Protein 9N85 (pdb70)

Foldseek 3Di:
DPLQVLQVLCPPPDPVSVVVSVVVLVVVCVVDPLVLLLVLLVQLLDLVRDPSSNLSSLVSLLVLQADPDPVVNVVSLVVLVPDDLVSVVSNQVSLVNSQPSDPDQDDSSLSNLLRNCLSCQQVCNCVCPLVVLLCLQPPPPRDPRNNLSSLLSLLSNLLPHDLPRCPVPVVSSLVSLLSQCADPDPDVSSNLSSLVSCQSNVVSCPVQCVDPVSVVSVVVSLLVQCPDPDPSSVLSSLSVLLVCCVVPVVPCPVVLPPGDVVSLLVQCQDPDFSSVLSSLVSLLSVLVVVVVQVVQQVVCVVVPHGGPDHDDCPLLVCLLSLVVSLLVLCLPDDQDDDQPDPTSNNSSLVSLLSSLQRPAPSNCVSLVVQLVPQCPPPDVSSVLSSLSSLQSNLPRHDLVVCQVVCLVCVVSLLVQCPPPGPSSVLSSLQSLLSCLQSPVVRQLDDVCVVSVVVSLLVQCPPPLSSVLSSLSSLLSNLVSFLPDPQQDDDPPFRQATSCLVCLLVVLVSLVVSLPDPPCPVLVNNLSSLLSNLSNLLRGGNPCLVSSLVSLLVVLLCVVVQLVCFQVCQPPGSNPDDDPCDTSVNCSVLSSLLRSCDPNSCVSVVSNLVSLVVVVVVVVDADPSNLSVLVSLVSCQPVVVVNRLPVPPRCLVVLVVQCVRPVDDVSNLSSLVSLLSNCVRHVPSCVVCVVVVLVVVVVVVVPVVVPQRNPLSNLLSLLSNLLADDDVVPCVVLLVVLVCCQVPVQQPDVDDDPRVVSVLSSVLSSLSSVLSNCNNQCVVPHRVHPCPVLCPSPLVVVLVRPCSCVVPVDQPEFSLQVSLLSVLQSNLSRDQPNVVSVVGDPCVVVSLVSNCPPPCDRRVPSVVNSVVSVVVSVVVD/DDDDDDVDDDDDDDDPVLPQWDWPDKAWKWKWWWPVPVPDIDIGGQATGIWTFIAGNPVGWTWIWGAHPPPRQTRWIDTAELVWAWDDDDPDLFKTWTWDQFTCSVPGGHTITMMMGHDDNVVSVVVNVVSVVSSVVNVVVVVD/DVLAEAEEEEDFAAPQQPVQLVVCQQPRDGDPDRDFDAAWDWDKHWFAKPVGIYIYTYTYAGRDPVRRVPPLPRLARHAEYEYTAEQQDCVRVVCSVVVVVSNCVHDPDHAYEYEYEPPVVPVGNRDPVNPCPCVVVVHHYYYAYSVVRRCSCVVVVVNVCPPVPDVDMDTDDDDDDDDDDDDDDVVVVVVVVVVVVVVVVDDDDDDDPD

InterPro domains:
  IPR000225 Armadillo [SM00185] (397-437)
  IPR000225 Armadillo [SM00185] (440-479)
  IPR000225 Armadillo [SM00185] (594-637)
  IPR001494 Importin-beta, N-terminal domain [PF03810] (21-101)
  IPR001494 Importin-beta, N-terminal domain [PS50166] (21-101)
  IPR001494 Importin-beta, N-terminal domain [SM00913] (21-101)
  IPR011989 Armadillo-like helical [G3DSA:1.25.10.10] (1-876)
  IPR016024 Armadillo-type fold [SSF48371] (1-871)
  IPR021133 HEAT, type 2 [PS50077] (409-446)
  IPR040122 Importin beta family [PTHR10527] (7-831)
  IPR058584 Importin subunit beta-1/Transportin-1-like, TPR repeats [PF25574] (451-851)

Sequence (1230 aa):
MELITILEKTVSPDRLELEAAQKFLERAAVENLPTFLVELSRVLANPGNSQVARVAAGLQIKNSLTSKDPDIKAQYQQRWLAIDANARREVKNYVLHTLGTETYRPSSASQCVAGIACAEIPVNQWPELIPQLVANVTNPNSTEHMKESTLEAIGYICQDIDPEQLQDK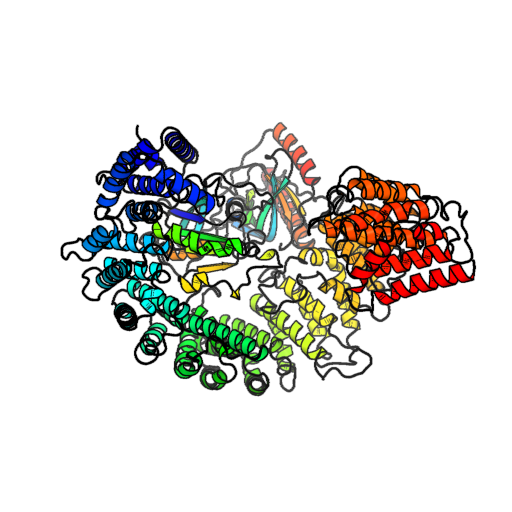SNEILTAIIQGMRKEEPSNNVKLAATNALLNSLEFTKANFDKESERHFIMQVVCEATQCPDTRVRVAALQNLVKIMSLYYQYMETYMGPALFAITIEAMKSDIDEVALQGIEFWSNVCDEEMDLAIEASEAAEQGRPPEHTSKFYAKGALQYLVPILTQTLTKQDENDDDDDWNPCKAAGVCLMLLATCCEDDIVPHVLPFIKEHIKNPDWRYRDAAVMAFGCILEGPEPSQLKPLVIQAMPTLIELMKDPSVVVRDTAAWTVGRICELLPEAAINDVYLAPLLQCLIEGLSAEPRVASNVCWAFSSLAEAAYEAADVADDQEEPATYCLSSSFELIVQKLLETTDRPDGHQNNLRSSAYESLMEIVKNSAKDCYPAVQKTTLVIMERLQQVLQMESHIQSTSDRIQFNDLQSLLCATLQNVLRKVQHQDALQISDVVMASLLRMFQSTAGSGGVQEDALMAVSTLVEVLGGEFLKYMEAFKPFLGIGLKNYAEYQVCLAAVGLVGDLCRALQSNIIPFCDEVMQLLLENLGNENVHRSVKPQILSVFGDIALAIGGEFKKYLEVVLNTLQQASQAQVDKSDYDMVDYLNELRESCLEAYTGIVQGLKGDQENVHPDVMLVQPRVEFILSFIDHIAGDEDHTDGVVACAAGLIGDLCTAFGKDVLKLVEARPMIHELLTEGRRSKTNKAKTLARWATKELRKLKNQAHFQAVVPAPDEQEIATLEEDEEELFCNRAKLFRFASENDLPEWKERGTGDVKLLKHKEKGAIRLLMRRDKTLKICANHYITPMMELKPNAGSDRAWVWNTHADFADECPKPELLAIRFLNAENAQKFKTKFEECRKEIEEREKKEPQVQFKLVLVGDGGTGKTTFVKRHLTGEFEKKYVATLGVEVHPLVFHTNRGPIKFNVWDTAGQEKFGGLRDGYYIQAQCAIIMFDVTSRVTYKNVPNWHRDLVRVCENIPIVLCGNKVDIKDRKVKAKSIVFHRKKNLQYYDISAKSNYNFEKPFLWLARKLIGDPNLEFVAMPALAPPEVVMDPALAAQYEHDLEVAQTTALPEEDAA

Structure (mmCIF, N/CA/C/O backbone):
data_9N85
#
_entry.id   9N85
#
_cell.length_a   1.00
_cell.length_b   1.00
_cell.length_c   1.00
_cell.angle_alpha   90.00
_cell.angle_beta   90.00
_cell.angle_gamma   90.00
#
_symmetry.space_group_name_H-M   'P 1'
#
loop_
_entity.id
_entity.type
_entity.pdbx_description
1 polymer 'Importin subunit beta-1'
2 polymer 'Ran-specific GTPase-activating protein'
3 polymer 'GTP-binding nuclear protein Ran'
4 non-polymer "GUANOSINE-5'-TRIPHOSPHATE"
5 non-polymer 'MAGNESIUM ION'
#
loop_
_atom_site.group_PDB
_atom_site.id
_atom_site.type_symbol
_atom_site.label_atom_id
_atom_site.label_alt_id
_atom_site.label_comp_id
_atom_site.label_asym_id
_atom_site.label_entity_id
_atom_site.label_seq_id
_atom_site.pdbx_PDB_ins_code
_atom_site.Cartn_x
_atom_site.Cartn_y
_atom_site.Cartn_z
_atom_site.occupancy
_atom_site.B_iso_or_equiv
_atom_site.auth_seq_id
_atom_site.auth_comp_id
_atom_site.auth_asym_id
_atom_site.auth_atom_id
_atom_site.pdbx_PDB_model_num
ATOM 1 N N . MET A 1 1 ? 154.604 187.714 121.104 1.00 140.17 1 MET A N 1
ATOM 2 C CA . MET A 1 1 ? 153.865 186.570 121.625 1.00 140.67 1 MET A CA 1
ATOM 3 C C . MET A 1 1 ? 154.636 185.870 122.741 1.00 136.86 1 MET A C 1
ATOM 4 O O . MET A 1 1 ? 154.142 185.745 123.862 1.00 130.98 1 MET A O 1
ATOM 9 N N . GLU A 1 2 ? 155.853 185.429 122.422 1.00 135.62 2 GLU A N 1
ATOM 10 C CA . GLU A 1 2 ? 156.696 184.688 123.357 1.00 132.55 2 GLU A CA 1
ATOM 11 C C . GLU A 1 2 ? 155.968 183.465 123.905 1.00 125.21 2 GLU A C 1
ATOM 12 O O . GLU A 1 2 ? 156.022 183.162 125.098 1.00 121.96 2 GLU A O 1
ATOM 18 N N . LEU A 1 3 ? 155.267 182.760 123.018 1.00 120.22 3 LEU A N 1
ATOM 19 C CA . LEU A 1 3 ? 154.669 181.486 123.391 1.00 111.20 3 LEU A CA 1
ATOM 20 C C . LEU A 1 3 ? 155.735 180.451 123.715 1.00 109.29 3 LEU A C 1
ATOM 21 O O . LEU A 1 3 ? 155.493 179.540 124.515 1.00 110.15 3 LEU A O 1
ATOM 26 N N . ILE A 1 4 ? 156.921 180.585 123.120 1.00 111.54 4 ILE A N 1
ATOM 27 C CA . ILE A 1 4 ? 158.000 179.633 123.368 1.00 111.63 4 ILE A CA 1
ATOM 28 C C . ILE A 1 4 ? 158.451 179.693 124.821 1.00 114.41 4 ILE A C 1
ATOM 29 O O . ILE A 1 4 ? 158.656 178.657 125.463 1.00 114.62 4 ILE A O 1
ATOM 34 N N . THR A 1 5 ? 158.620 180.901 125.362 1.00 113.24 5 THR A N 1
ATOM 35 C CA . THR A 1 5 ? 159.047 181.028 126.752 1.00 109.70 5 THR A CA 1
ATOM 36 C C . THR A 1 5 ? 157.995 180.477 127.706 1.00 108.73 5 THR A C 1
ATOM 37 O O . THR A 1 5 ? 158.327 179.795 128.685 1.00 107.90 5 THR A O 1
ATOM 41 N N . ILE A 1 6 ? 156.720 180.753 127.432 1.00 107.96 6 ILE A N 1
ATOM 42 C CA . ILE A 1 6 ? 155.647 180.219 128.264 1.00 106.47 6 ILE A CA 1
ATOM 43 C C . ILE A 1 6 ? 155.658 178.698 128.233 1.00 107.70 6 ILE A C 1
ATOM 44 O O . ILE A 1 6 ? 155.478 178.041 129.264 1.00 109.04 6 ILE A O 1
ATOM 49 N N . LEU A 1 7 ? 155.859 178.112 127.052 1.00 105.07 7 LEU A N 1
ATOM 50 C CA . LEU A 1 7 ? 155.925 176.658 126.963 1.00 97.56 7 LEU A CA 1
ATOM 51 C C . LEU A 1 7 ? 157.126 176.110 127.723 1.00 102.28 7 LEU A C 1
ATOM 52 O O . LEU A 1 7 ? 157.022 175.086 128.406 1.00 105.00 7 LEU A O 1
ATOM 57 N N . GLU A 1 8 ? 158.274 176.780 127.622 1.00 102.56 8 GLU A N 1
ATOM 58 C CA . GLU A 1 8 ? 159.474 176.314 128.305 1.00 104.53 8 GLU A CA 1
ATOM 59 C C . GLU A 1 8 ? 159.434 176.540 129.808 1.00 107.98 8 GLU A C 1
ATOM 60 O O . GLU A 1 8 ? 160.287 175.998 130.517 1.00 106.51 8 GLU A O 1
ATOM 66 N N . LYS A 1 9 ? 158.491 177.329 130.313 1.00 108.12 9 LYS A N 1
ATOM 67 C CA . LYS A 1 9 ? 158.333 177.477 131.754 1.00 102.47 9 LYS A CA 1
ATOM 68 C C . LYS A 1 9 ? 157.426 176.421 132.368 1.00 100.55 9 LYS A C 1
ATOM 69 O O . LYS A 1 9 ? 157.141 176.496 133.564 1.00 105.28 9 LYS A O 1
ATOM 75 N N . THR A 1 10 ? 156.963 175.446 131.591 1.00 100.52 10 THR A N 1
ATOM 76 C CA . THR A 1 10 ? 156.074 174.420 132.117 1.00 97.15 10 THR A CA 1
ATOM 77 C C . THR A 1 10 ? 156.816 173.286 132.810 1.00 94.85 10 THR A C 1
ATOM 78 O O . THR A 1 10 ? 156.168 172.377 133.336 1.00 93.78 10 THR A O 1
ATOM 82 N N . VAL A 1 11 ? 158.147 173.307 132.816 1.00 99.40 11 VAL A N 1
ATOM 83 C CA . VAL A 1 11 ? 158.945 172.322 133.535 1.00 100.74 11 VAL A CA 1
ATOM 84 C C . VAL A 1 11 ? 159.606 172.903 134.768 1.00 100.56 11 VAL A C 1
ATOM 85 O O . VAL A 1 11 ? 160.335 172.183 135.462 1.00 99.17 11 VAL A O 1
ATOM 89 N N . SER A 1 12 ? 159.387 174.176 135.061 1.00 101.62 12 SER A N 1
ATOM 90 C CA . SER A 1 12 ? 160.007 174.790 136.225 1.00 100.39 12 SER A CA 1
ATOM 91 C C . SER A 1 12 ? 159.360 174.262 137.499 1.00 100.47 12 SER A C 1
ATOM 92 O O . SER A 1 12 ? 158.131 174.165 137.568 1.00 99.87 12 SER A O 1
ATOM 95 N N . PRO A 1 13 ? 160.144 173.901 138.518 1.00 100.60 13 PRO A N 1
ATOM 96 C CA . PRO A 1 13 ? 159.542 173.423 139.770 1.00 98.59 13 PRO A CA 1
ATOM 97 C C . PRO A 1 13 ? 158.854 174.513 140.572 1.00 103.47 13 PRO A C 1
ATOM 98 O O . PRO A 1 13 ? 158.037 174.191 141.442 1.00 102.04 13 PRO A O 1
ATOM 102 N N . ASP A 1 14 ? 159.158 175.782 140.313 1.00 107.41 14 ASP A N 1
ATOM 103 C CA . ASP A 1 14 ? 158.563 176.877 141.065 1.00 106.51 14 ASP A CA 1
ATOM 104 C C . ASP A 1 14 ? 157.059 176.944 140.825 1.00 112.14 14 ASP A C 1
ATOM 105 O O . ASP A 1 14 ? 156.581 176.725 139.711 1.00 116.57 14 ASP A O 1
ATOM 110 N N . ARG A 1 15 ? 156.311 177.251 141.885 1.00 113.39 15 ARG A N 1
ATOM 111 C CA . ARG A 1 15 ? 154.855 177.275 141.783 1.00 113.44 15 ARG A CA 1
ATOM 112 C C . ARG A 1 15 ? 154.367 178.498 141.017 1.00 113.96 15 ARG A C 1
ATOM 113 O O . ARG A 1 15 ? 153.417 178.408 140.227 1.00 112.95 15 ARG A O 1
ATOM 121 N N . LEU A 1 16 ? 155.001 179.650 141.243 1.00 116.20 16 LEU A N 1
ATOM 122 C CA . LEU A 1 16 ? 154.550 180.882 140.607 1.00 115.40 16 LEU A CA 1
ATOM 123 C C . LEU A 1 16 ? 154.671 180.802 139.093 1.00 112.85 16 LEU A C 1
ATOM 124 O O . LEU A 1 16 ? 153.758 181.213 138.369 1.00 114.33 16 LEU A O 1
ATOM 129 N N . GLU A 1 17 ? 155.792 180.278 138.595 1.00 112.17 17 GLU A N 1
ATOM 130 C CA . GLU A 1 17 ? 155.978 180.177 137.152 1.00 110.17 17 GLU A CA 1
ATOM 131 C C . GLU A 1 17 ? 154.981 179.212 136.530 1.00 109.21 17 GLU A C 1
ATOM 132 O O . GLU A 1 17 ? 154.441 179.482 135.451 1.00 112.59 17 GLU A O 1
ATOM 138 N N . LEU A 1 18 ? 154.721 178.084 137.191 1.00 105.99 18 LEU A N 1
ATOM 139 C CA . LEU A 1 18 ? 153.736 177.144 136.672 1.00 104.61 18 LEU A CA 1
ATOM 140 C C . LEU A 1 18 ? 152.355 177.778 136.601 1.00 111.32 18 LEU A C 1
ATOM 141 O O . LEU A 1 18 ? 151.646 177.629 135.597 1.00 112.36 18 LEU A O 1
ATOM 146 N N . GLU A 1 19 ? 151.955 178.493 137.655 1.00 112.44 19 GLU A N 1
ATOM 147 C CA . GLU A 1 19 ? 150.646 179.136 137.642 1.00 109.94 19 GLU A CA 1
ATOM 148 C C . GLU A 1 19 ? 150.568 180.215 136.570 1.00 110.08 19 GLU A C 1
ATOM 149 O O . GLU A 1 19 ? 149.548 180.345 135.884 1.00 113.30 19 GLU A O 1
ATOM 155 N N . ALA A 1 20 ? 151.637 180.997 136.408 1.00 107.82 20 ALA A N 1
ATOM 156 C CA . ALA A 1 20 ? 151.648 182.034 135.383 1.00 107.61 20 ALA A CA 1
ATOM 157 C C . ALA A 1 20 ? 151.504 181.432 133.993 1.00 110.28 20 ALA A C 1
ATOM 158 O O . ALA A 1 20 ? 150.710 181.912 133.174 1.00 111.01 20 ALA A O 1
ATOM 160 N N . ALA A 1 21 ? 152.265 180.372 133.711 1.00 109.00 21 ALA A N 1
ATOM 161 C CA . ALA A 1 21 ? 152.187 179.734 132.402 1.00 104.04 21 ALA A CA 1
ATOM 162 C C . ALA A 1 21 ? 150.808 179.141 132.158 1.00 105.31 21 ALA A C 1
ATOM 163 O O . ALA A 1 21 ? 150.249 179.283 131.064 1.00 109.82 21 ALA A O 1
ATOM 165 N N . GLN A 1 22 ? 150.238 178.477 133.165 1.00 103.79 22 GLN A N 1
ATOM 166 C CA . GLN A 1 22 ? 148.912 177.898 132.993 1.00 107.62 22 GLN A CA 1
ATOM 167 C C . GLN A 1 22 ? 147.867 178.974 132.727 1.00 110.18 22 GLN A C 1
ATOM 168 O O . GLN A 1 22 ? 147.003 178.811 131.857 1.00 111.11 22 GLN A O 1
ATOM 174 N N . LYS A 1 23 ? 147.932 180.085 133.465 1.00 110.58 23 LYS A N 1
ATOM 175 C CA . LYS A 1 23 ? 146.970 181.162 133.258 1.00 111.53 23 LYS A CA 1
ATOM 176 C C . LYS A 1 23 ? 147.117 181.772 131.872 1.00 112.93 23 LYS A C 1
ATOM 177 O O . LYS A 1 23 ? 146.117 182.039 131.195 1.00 115.25 23 LYS A O 1
ATOM 183 N N . PHE A 1 24 ? 148.357 181.991 131.428 1.00 111.63 24 PHE A N 1
ATOM 184 C CA . PHE A 1 24 ? 148.580 182.540 130.095 1.00 110.28 24 PHE A CA 1
ATOM 185 C C . PHE A 1 24 ? 148.004 181.624 129.025 1.00 109.71 24 PHE A C 1
ATOM 186 O O . PHE A 1 24 ? 147.329 182.081 128.096 1.00 111.21 24 PHE A O 1
ATOM 194 N N . LEU A 1 25 ? 148.271 180.322 129.137 1.00 107.74 25 LEU A N 1
ATOM 195 C CA . LEU A 1 25 ? 147.802 179.393 128.117 1.00 102.55 25 LEU A CA 1
ATOM 196 C C . LEU A 1 25 ? 146.283 179.296 128.107 1.00 106.41 25 LEU A C 1
ATOM 197 O O . LEU A 1 25 ? 145.669 179.258 127.035 1.00 111.23 25 LEU A O 1
ATOM 202 N N . GLU A 1 26 ? 145.651 179.266 129.284 1.00 109.93 26 GLU A N 1
ATOM 203 C CA . GLU A 1 26 ? 144.192 179.214 129.317 1.00 111.80 26 GLU A CA 1
ATOM 204 C C . GLU A 1 26 ? 143.575 180.484 128.741 1.00 112.71 26 GLU A C 1
ATOM 205 O O . GLU A 1 26 ? 142.585 180.419 128.003 1.00 114.30 26 GLU A O 1
ATOM 211 N N . ARG A 1 27 ? 144.147 181.647 129.060 1.00 113.76 27 ARG A N 1
ATOM 212 C CA . ARG A 1 27 ? 143.640 182.893 128.499 1.00 114.61 27 ARG A CA 1
ATOM 213 C C . ARG A 1 27 ? 143.772 182.907 126.982 1.00 115.46 27 ARG A C 1
ATOM 214 O O . ARG A 1 27 ? 142.834 183.292 126.273 1.00 116.41 27 ARG A O 1
ATOM 222 N N . ALA A 1 28 ? 144.928 182.482 126.465 1.00 114.33 28 ALA A N 1
ATOM 223 C CA . ALA A 1 28 ? 145.124 182.455 125.020 1.00 113.12 28 ALA A CA 1
ATOM 224 C C . ALA A 1 28 ? 144.157 181.490 124.349 1.00 110.54 28 ALA A C 1
ATOM 225 O O . ALA A 1 28 ? 143.642 181.774 123.263 1.00 109.01 28 ALA A O 1
ATOM 227 N N . ALA A 1 29 ? 143.901 180.342 124.976 1.00 110.20 29 ALA A N 1
ATOM 228 C CA . ALA A 1 29 ? 142.943 179.399 124.411 1.00 107.56 29 ALA A CA 1
ATOM 229 C C . ALA A 1 29 ? 141.536 179.978 124.396 1.00 113.30 29 ALA A C 1
ATOM 230 O O . ALA A 1 29 ? 140.776 179.749 123.450 1.00 114.31 29 ALA A O 1
ATOM 232 N N . VAL A 1 30 ? 141.161 180.713 125.445 1.00 116.74 30 VAL A N 1
ATOM 233 C CA . VAL A 1 30 ? 139.810 181.265 125.509 1.00 115.85 30 VAL A CA 1
ATOM 234 C C . VAL A 1 30 ? 139.629 182.384 124.490 1.00 115.42 30 VAL A C 1
ATOM 235 O O . VAL A 1 30 ? 138.575 182.494 123.855 1.00 115.32 30 VAL A O 1
ATOM 239 N N . GLU A 1 31 ? 140.649 183.228 124.314 1.00 118.55 31 GLU A N 1
ATOM 240 C CA . GLU A 1 31 ? 140.494 184.407 123.463 1.00 120.21 31 GLU A CA 1
ATOM 241 C C . GLU A 1 31 ? 140.168 184.025 122.024 1.00 120.19 31 GLU A C 1
ATOM 242 O O . GLU A 1 31 ? 139.185 184.508 121.451 1.00 120.58 31 GLU A O 1
ATOM 248 N N . ASN A 1 32 ? 140.980 183.154 121.420 1.00 119.72 32 ASN A N 1
ATOM 249 C CA . ASN A 1 32 ? 140.778 182.781 120.019 1.00 115.48 32 ASN A CA 1
ATOM 250 C C . ASN A 1 32 ? 141.412 181.407 119.807 1.00 112.20 32 ASN A C 1
ATOM 251 O O . ASN A 1 32 ? 142.635 181.304 119.682 1.00 115.58 32 ASN A O 1
ATOM 256 N N . LEU A 1 33 ? 140.577 180.371 119.768 1.00 106.09 33 LEU A N 1
ATOM 257 C CA . LEU A 1 33 ? 141.092 179.008 119.644 1.00 104.47 33 LEU A CA 1
ATOM 258 C C . LEU A 1 33 ? 141.820 178.752 118.328 1.00 103.27 33 LEU A C 1
ATOM 259 O O . LEU A 1 33 ? 142.919 178.171 118.366 1.00 102.48 33 LEU A O 1
ATOM 264 N N . PRO A 1 34 ? 141.288 179.120 117.153 1.00 103.72 34 PRO A N 1
ATOM 265 C CA . PRO A 1 34 ? 141.990 178.761 115.906 1.00 105.57 34 PRO A CA 1
ATOM 266 C C . PRO A 1 34 ? 143.395 179.325 115.794 1.00 105.60 34 PRO A C 1
ATOM 267 O O . PRO A 1 34 ? 144.321 178.600 115.406 1.00 105.66 34 PRO A O 1
ATOM 271 N N . THR A 1 35 ? 143.586 180.604 116.113 1.00 106.38 35 THR A N 1
ATOM 272 C CA . THR A 1 35 ? 144.921 181.182 116.022 1.00 108.27 35 THR A CA 1
ATOM 273 C C . THR A 1 35 ? 145.866 180.525 117.015 1.00 107.28 35 THR A C 1
ATOM 274 O O . THR A 1 35 ? 147.045 180.308 116.715 1.00 107.06 35 THR A O 1
ATOM 278 N N . PHE A 1 36 ? 145.361 180.194 118.204 1.00 105.43 36 PHE A N 1
ATOM 279 C CA . PHE A 1 36 ? 146.182 179.522 119.203 1.00 104.09 36 PHE A CA 1
ATOM 280 C C . PHE A 1 36 ? 146.642 178.159 118.704 1.00 106.59 36 PHE A C 1
ATOM 281 O O . PHE A 1 36 ? 147.820 177.804 118.828 1.00 108.77 36 PHE A O 1
ATOM 289 N N . LEU A 1 37 ? 145.725 177.384 118.119 1.00 104.13 37 LEU A N 1
ATOM 290 C CA . LEU A 1 37 ? 146.093 176.070 117.602 1.00 99.81 37 LEU A CA 1
ATOM 291 C C . LEU A 1 37 ? 147.085 176.183 116.452 1.00 102.06 37 LEU A C 1
ATOM 292 O O . LEU A 1 37 ? 148.030 175.391 116.360 1.00 101.11 37 LEU A O 1
ATOM 297 N N . VAL A 1 38 ? 146.886 177.156 115.562 1.00 105.07 38 VAL A N 1
ATOM 298 C CA . VAL A 1 38 ? 147.820 177.333 114.453 1.00 102.59 38 VAL A CA 1
ATOM 299 C C . VAL A 1 38 ? 149.204 177.700 114.971 1.00 103.85 38 VAL A C 1
ATOM 300 O O . VAL A 1 38 ? 150.218 177.180 114.493 1.00 104.08 38 VAL A O 1
ATOM 304 N N . GLU A 1 39 ? 149.271 178.598 115.955 1.00 105.50 39 GLU A N 1
ATOM 305 C CA . GLU A 1 39 ? 150.562 178.974 116.523 1.00 105.52 39 GLU A CA 1
ATOM 306 C C . GLU A 1 39 ? 151.239 177.787 117.192 1.00 105.17 39 GLU A C 1
ATOM 307 O O . GLU A 1 39 ? 152.453 177.594 117.053 1.00 108.10 39 GLU A O 1
ATOM 313 N N . LEU A 1 40 ? 150.472 176.980 117.927 1.00 102.05 40 LEU A N 1
ATOM 314 C CA . LEU A 1 40 ? 151.051 175.805 118.568 1.00 99.70 40 LEU A CA 1
ATOM 315 C C . LEU A 1 40 ? 151.592 174.822 117.541 1.00 101.25 40 LEU A C 1
ATOM 316 O O . LEU A 1 40 ? 152.700 174.298 117.698 1.00 102.91 40 LEU A O 1
ATOM 321 N N . SER A 1 41 ? 150.828 174.561 116.478 1.00 100.72 41 SER A N 1
ATOM 322 C CA . SER A 1 41 ? 151.293 173.629 115.457 1.00 100.41 41 SER A CA 1
ATOM 323 C C . SER A 1 41 ? 152.523 174.167 114.742 1.00 100.59 41 SER A C 1
ATOM 324 O O . SER A 1 41 ? 153.418 173.402 114.371 1.00 99.74 41 SER A O 1
ATOM 327 N N . ARG A 1 42 ? 152.585 175.483 114.537 1.00 103.48 42 ARG A N 1
ATOM 328 C CA . ARG A 1 42 ? 153.773 176.079 113.938 1.00 104.16 42 ARG A CA 1
ATOM 329 C C . ARG A 1 42 ? 154.984 175.920 114.847 1.00 102.90 42 ARG A C 1
ATOM 330 O O . ARG A 1 42 ? 156.101 175.690 114.371 1.00 102.50 42 ARG A O 1
ATOM 338 N N . VAL A 1 43 ? 154.786 176.060 116.158 1.00 100.91 43 VAL A N 1
ATOM 339 C CA . VAL A 1 43 ? 155.883 175.860 117.101 1.00 96.81 43 VAL A CA 1
ATOM 340 C C . VAL A 1 43 ? 156.349 174.410 117.083 1.00 98.85 43 VAL A C 1
ATOM 341 O O . VAL A 1 43 ? 157.553 174.131 117.119 1.00 104.59 43 VAL A O 1
ATOM 345 N N . LEU A 1 44 ? 155.406 173.468 117.030 1.00 97.33 44 LEU A N 1
ATOM 346 C CA . LEU A 1 44 ? 155.755 172.050 117.070 1.00 95.95 44 LEU A CA 1
ATOM 347 C C . LEU A 1 44 ? 156.577 171.634 115.857 1.00 98.63 44 LEU A C 1
ATOM 348 O O . LEU A 1 44 ? 157.535 170.864 115.983 1.00 99.24 44 LEU A O 1
ATOM 353 N N . ALA A 1 45 ? 156.224 172.132 114.675 1.00 99.75 45 ALA A N 1
ATOM 354 C CA . ALA A 1 45 ? 156.820 171.649 113.437 1.00 98.21 45 ALA A CA 1
ATOM 355 C C . ALA A 1 45 ? 158.220 172.186 113.177 1.00 100.29 45 ALA A C 1
ATOM 356 O O . ALA A 1 45 ? 158.879 171.708 112.249 1.00 100.12 45 ALA A O 1
ATOM 358 N N . ASN A 1 46 ? 158.693 173.154 113.951 1.00 101.35 46 ASN A N 1
ATOM 359 C CA . ASN A 1 46 ? 159.987 173.766 113.684 1.00 102.47 46 ASN A CA 1
ATOM 360 C C . ASN A 1 46 ? 161.093 172.946 114.331 1.00 103.04 46 ASN A C 1
ATOM 361 O O . ASN A 1 46 ? 161.108 172.812 115.560 1.00 105.55 46 ASN A O 1
ATOM 366 N N . PRO A 1 47 ? 162.028 172.388 113.559 1.00 105.56 47 PRO A N 1
ATOM 367 C CA . PRO A 1 47 ? 163.124 171.619 114.170 1.00 106.94 47 PRO A CA 1
ATOM 368 C C . PRO A 1 47 ? 164.054 172.449 115.034 1.00 108.98 47 PRO A C 1
ATOM 369 O O . PRO A 1 47 ? 164.801 171.876 115.833 1.00 109.31 47 PRO A O 1
ATOM 373 N N . GLY A 1 48 ? 164.049 173.776 114.894 1.00 108.55 48 GLY A N 1
ATOM 374 C CA . GLY A 1 48 ? 164.951 174.602 115.676 1.00 108.37 48 GLY A CA 1
ATOM 375 C C . GLY A 1 48 ? 164.575 174.723 117.137 1.00 111.17 48 GLY A C 1
ATOM 376 O O . GLY A 1 48 ? 165.435 175.048 117.961 1.00 110.78 48 GLY A O 1
ATOM 377 N N . ASN A 1 49 ? 163.315 174.471 117.477 1.00 111.73 49 ASN A N 1
ATOM 378 C CA . ASN A 1 49 ? 162.872 174.574 118.856 1.00 110.04 49 ASN A CA 1
ATOM 379 C C . ASN A 1 49 ? 163.454 173.440 119.696 1.00 112.59 49 ASN A C 1
ATOM 380 O O . ASN A 1 49 ? 163.845 172.388 119.187 1.00 113.15 49 ASN A O 1
ATOM 385 N N . SER A 1 50 ? 163.509 173.670 121.005 1.00 111.60 50 SER A N 1
ATOM 386 C CA . SER A 1 50 ? 163.982 172.651 121.925 1.00 108.44 50 SER A CA 1
ATOM 387 C C . SER A 1 50 ? 162.935 171.551 122.085 1.00 104.45 50 SER A C 1
ATOM 388 O O . SER A 1 50 ? 161.774 171.699 121.703 1.00 105.84 50 SER A O 1
ATOM 391 N N . GLN A 1 51 ? 163.365 170.429 122.663 1.00 99.63 51 GLN A N 1
ATOM 392 C CA . GLN A 1 51 ? 162.451 169.310 122.867 1.00 99.39 51 GLN A CA 1
ATOM 393 C C . GLN A 1 51 ? 161.318 169.685 123.811 1.00 101.15 51 GLN A C 1
ATOM 394 O O . GLN A 1 51 ? 160.166 169.284 123.602 1.00 101.10 51 GLN A O 1
ATOM 400 N N . VAL A 1 52 ? 161.626 170.456 124.855 1.00 97.71 52 VAL A N 1
ATOM 401 C CA . VAL A 1 52 ? 160.616 170.812 125.849 1.00 93.04 52 VAL A CA 1
ATOM 402 C C . VAL A 1 52 ? 159.480 171.588 125.199 1.00 93.42 52 VAL A C 1
ATOM 403 O O . VAL A 1 52 ? 158.299 171.286 125.406 1.00 92.25 52 VAL A O 1
ATOM 407 N N . ALA A 1 53 ? 159.822 172.596 124.395 1.00 94.46 53 ALA A N 1
ATOM 408 C CA . ALA A 1 53 ? 158.800 173.428 123.772 1.00 95.54 53 ALA A CA 1
ATOM 409 C C . ALA A 1 53 ? 157.947 172.627 122.801 1.00 93.06 53 ALA A C 1
ATOM 410 O O . ALA A 1 53 ? 156.720 172.771 122.778 1.00 91.33 53 ALA A O 1
ATOM 412 N N . ARG A 1 54 ? 158.576 171.778 121.989 1.00 97.39 54 ARG A N 1
ATOM 413 C CA . ARG A 1 54 ? 157.824 171.006 121.008 1.00 96.30 54 ARG A CA 1
ATOM 414 C C . ARG A 1 54 ? 156.890 170.011 121.683 1.00 93.79 54 ARG A C 1
ATOM 415 O O . ARG A 1 54 ? 155.729 169.871 121.280 1.00 95.84 54 ARG A O 1
ATOM 423 N N . VAL A 1 55 ? 157.366 169.325 122.724 1.00 90.58 55 VAL A N 1
ATOM 424 C CA . VAL A 1 55 ? 156.502 168.378 123.420 1.00 90.21 55 VAL A CA 1
ATOM 425 C C . VAL A 1 55 ? 155.372 169.108 124.135 1.00 93.94 55 VAL A C 1
ATOM 426 O O . VAL A 1 55 ? 154.228 168.639 124.149 1.00 94.13 55 VAL A O 1
ATOM 430 N N . ALA A 1 56 ? 155.664 170.266 124.735 1.00 91.87 56 ALA A N 1
ATOM 431 C CA . ALA A 1 56 ? 154.621 171.028 125.411 1.00 85.74 56 ALA A CA 1
ATOM 432 C C . ALA A 1 56 ? 153.557 171.500 124.431 1.00 91.75 56 ALA A C 1
ATOM 433 O O . ALA A 1 56 ? 152.358 171.437 124.727 1.00 94.64 56 ALA A O 1
ATOM 435 N N . ALA A 1 57 ? 153.974 171.978 123.257 1.00 91.53 57 ALA A N 1
ATOM 436 C CA . ALA A 1 57 ? 153.013 172.398 122.246 1.00 88.22 57 ALA A CA 1
ATOM 437 C C . ALA A 1 57 ? 152.168 171.227 121.768 1.00 87.36 57 ALA A C 1
ATOM 438 O O . ALA A 1 57 ? 150.946 171.353 121.612 1.00 91.65 57 ALA A O 1
ATOM 440 N N . GLY A 1 58 ? 152.799 170.078 121.526 1.00 86.70 58 GLY A N 1
ATOM 441 C CA . GLY A 1 58 ? 152.039 168.909 121.122 1.00 84.31 58 GLY A CA 1
ATOM 442 C C . GLY A 1 58 ? 151.030 168.488 122.170 1.00 87.45 58 GLY A C 1
ATOM 443 O O . GLY A 1 58 ? 149.905 168.104 121.846 1.00 90.64 58 GLY A O 1
ATOM 444 N N . LEU A 1 59 ? 151.415 168.566 123.444 1.00 90.35 59 LEU A N 1
ATOM 445 C CA . LEU A 1 59 ? 150.499 168.190 124.514 1.00 92.20 59 LEU A CA 1
ATOM 446 C C . LEU A 1 59 ? 149.351 169.183 124.638 1.00 92.16 59 LEU A C 1
ATOM 447 O O . LEU A 1 59 ? 148.214 168.790 124.920 1.00 91.73 59 LEU A O 1
ATOM 452 N N . GLN A 1 60 ? 149.624 170.473 124.425 1.00 92.14 60 GLN A N 1
ATOM 453 C CA . GLN A 1 60 ? 148.550 171.463 124.409 1.00 90.92 60 GLN A CA 1
ATOM 454 C C . GLN A 1 60 ? 147.554 171.170 123.295 1.00 89.60 60 GLN A C 1
ATOM 455 O O . GLN A 1 60 ? 146.334 171.186 123.511 1.00 92.23 60 GLN A O 1
ATOM 461 N N . ILE A 1 61 ? 148.061 170.881 122.095 1.00 90.86 61 ILE A N 1
ATOM 462 C CA . ILE A 1 61 ? 147.174 170.572 120.978 1.00 89.34 61 ILE A CA 1
ATOM 463 C C . ILE A 1 61 ? 146.355 169.326 121.277 1.00 89.40 61 ILE A C 1
ATOM 464 O O . ILE A 1 61 ? 145.148 169.283 121.020 1.00 93.25 61 ILE A O 1
ATOM 469 N N . LYS A 1 62 ? 146.995 168.293 121.826 1.00 88.74 62 LYS A N 1
ATOM 470 C CA . LYS A 1 62 ? 146.279 167.060 122.130 1.00 88.82 62 LYS A CA 1
ATOM 471 C C . LYS A 1 62 ? 145.201 167.287 123.181 1.00 92.34 62 LYS A C 1
ATOM 472 O O . LYS A 1 62 ? 144.090 166.761 123.064 1.00 92.41 62 LYS A O 1
ATOM 478 N N . ASN A 1 63 ? 145.510 168.069 124.218 1.00 93.96 63 ASN A N 1
ATOM 479 C CA . ASN A 1 63 ? 144.543 168.322 125.278 1.00 94.22 63 ASN A CA 1
ATOM 480 C C . ASN A 1 63 ? 143.411 169.230 124.828 1.00 96.72 63 ASN A C 1
ATOM 481 O O . ASN A 1 63 ? 142.341 169.213 125.442 1.00 99.65 63 ASN A O 1
ATOM 486 N N . SER A 1 64 ? 143.616 170.023 123.776 1.00 97.67 64 SER A N 1
ATOM 487 C CA . SER A 1 64 ? 142.507 170.780 123.212 1.00 93.43 64 SER A CA 1
ATOM 488 C C . SER A 1 64 ? 141.511 169.903 122.468 1.00 89.55 64 SER A C 1
ATOM 489 O O . SER A 1 64 ? 140.444 170.395 122.093 1.00 92.43 64 SER A O 1
ATOM 492 N N . LEU A 1 65 ? 141.827 168.628 122.243 1.00 91.56 65 LEU A N 1
ATOM 493 C CA . LEU A 1 65 ? 141.029 167.774 121.378 1.00 91.16 65 LEU A CA 1
ATOM 494 C C . LEU A 1 65 ? 140.489 166.519 122.046 1.00 93.37 65 LEU A C 1
ATOM 495 O O . LEU A 1 65 ? 139.673 165.826 121.432 1.00 93.61 65 LEU A O 1
ATOM 500 N N . THR A 1 66 ? 140.914 166.196 123.263 1.00 95.15 66 THR A N 1
ATOM 501 C CA . THR A 1 66 ? 140.447 164.981 123.911 1.00 99.06 66 THR A CA 1
ATOM 502 C C . THR A 1 66 ? 140.470 165.165 125.420 1.00 101.93 66 THR A C 1
ATOM 503 O O . THR A 1 66 ? 141.167 166.032 125.950 1.00 103.65 66 THR A O 1
ATOM 507 N N . SER A 1 67 ? 139.694 164.330 126.106 1.00 102.61 67 SER A N 1
ATOM 508 C CA . SER A 1 67 ? 139.619 164.370 127.557 1.00 105.71 67 SER A CA 1
ATOM 509 C C . SER A 1 67 ? 139.214 162.998 128.070 1.00 106.80 67 SER A C 1
ATOM 510 O O . SER A 1 67 ? 138.649 162.183 127.338 1.00 105.35 67 SER A O 1
ATOM 513 N N . LYS A 1 68 ? 139.514 162.749 129.346 1.00 107.11 68 LYS A N 1
ATOM 514 C CA . LYS A 1 68 ? 139.130 161.479 129.950 1.00 105.02 68 LYS A CA 1
ATOM 515 C C . LYS A 1 68 ? 137.621 161.370 130.113 1.00 110.32 68 LYS A C 1
ATOM 516 O O . LYS A 1 68 ? 137.073 160.264 130.056 1.00 114.71 68 LYS A O 1
ATOM 522 N N . ASP A 1 69 ? 136.940 162.488 130.318 1.00 111.97 69 ASP A N 1
ATOM 523 C CA . ASP A 1 69 ? 135.487 162.481 130.410 1.00 113.90 69 ASP A CA 1
ATOM 524 C C . ASP A 1 69 ? 134.896 162.310 129.017 1.00 113.75 69 ASP A C 1
ATOM 525 O O . ASP A 1 69 ? 135.210 163.103 128.124 1.00 113.94 69 ASP A O 1
ATOM 530 N N . PRO A 1 70 ? 134.061 161.294 128.781 1.00 115.40 70 PRO A N 1
ATOM 531 C CA . PRO A 1 70 ? 133.495 161.118 127.433 1.00 114.89 70 PRO A CA 1
ATOM 532 C C . PRO A 1 70 ? 132.717 162.320 126.927 1.00 114.21 70 PRO A C 1
ATOM 533 O O . PRO A 1 70 ? 132.833 162.674 125.747 1.00 114.94 70 PRO A O 1
ATOM 537 N N . ASP A 1 71 ? 131.932 162.968 127.791 1.00 113.41 71 ASP A N 1
ATOM 538 C CA . ASP A 1 71 ? 131.128 164.102 127.346 1.00 115.68 71 ASP A CA 1
ATOM 539 C C . ASP A 1 71 ? 132.003 165.289 126.971 1.00 113.43 71 ASP A C 1
ATOM 540 O O . ASP A 1 71 ? 131.754 165.957 125.960 1.00 111.31 71 ASP A O 1
ATOM 545 N N . ILE A 1 72 ? 133.031 165.568 127.771 1.00 111.91 72 ILE A N 1
ATOM 546 C CA . ILE A 1 72 ? 133.944 166.653 127.439 1.00 109.33 72 ILE A CA 1
ATOM 547 C C . ILE A 1 72 ? 134.702 166.334 126.159 1.00 109.42 72 ILE A C 1
ATOM 548 O O . ILE A 1 72 ? 134.994 167.227 125.357 1.00 111.35 72 ILE A O 1
ATOM 553 N N . LYS A 1 73 ? 135.028 165.059 125.941 1.00 108.02 73 LYS A N 1
ATOM 554 C CA . LYS A 1 73 ? 135.686 164.675 124.697 1.00 105.58 73 LYS A CA 1
ATOM 555 C C . LYS A 1 73 ? 134.780 164.915 123.498 1.00 105.49 73 LYS A C 1
ATOM 556 O O . LYS A 1 73 ? 135.227 165.430 122.468 1.00 105.16 73 LYS A O 1
ATOM 562 N N . ALA A 1 74 ? 133.501 164.548 123.611 1.00 105.15 74 ALA A N 1
ATOM 563 C CA . ALA A 1 74 ? 132.568 164.790 122.515 1.00 100.69 74 ALA A CA 1
ATOM 564 C C . ALA A 1 74 ? 132.402 166.281 122.256 1.00 104.43 74 ALA A C 1
ATOM 565 O O . ALA A 1 74 ? 132.349 166.718 121.099 1.00 107.61 74 ALA A O 1
ATOM 567 N N . GLN A 1 75 ? 132.324 167.077 123.323 1.00 107.17 75 GLN A N 1
ATOM 568 C CA . GLN A 1 75 ? 132.228 168.523 123.165 1.00 106.68 75 GLN A CA 1
ATOM 569 C C . GLN A 1 75 ? 133.461 169.090 122.472 1.00 104.03 75 GLN A C 1
ATOM 570 O O . GLN A 1 75 ? 133.345 169.945 121.589 1.00 101.27 75 GLN A O 1
ATOM 576 N N . TYR A 1 76 ? 134.651 168.625 122.855 1.00 102.58 76 TYR A N 1
ATOM 577 C CA . TYR A 1 76 ? 135.874 169.110 122.224 1.00 99.25 76 TYR A CA 1
ATOM 578 C C . TYR A 1 76 ? 135.939 168.710 120.756 1.00 101.45 76 TYR A C 1
ATOM 579 O O . TYR A 1 76 ? 136.389 169.495 119.912 1.00 102.23 76 TYR A O 1
ATOM 588 N N . GLN A 1 77 ? 135.506 167.492 120.431 1.00 101.37 77 GLN A N 1
ATOM 589 C CA . GLN A 1 77 ? 135.483 167.073 119.034 1.00 97.12 77 GLN A CA 1
ATOM 590 C C . GLN A 1 77 ? 134.534 167.937 118.216 1.00 96.82 77 GLN A C 1
ATOM 591 O O . GLN A 1 77 ? 134.880 168.384 117.115 1.00 96.67 77 GLN A O 1
ATOM 597 N N . GLN A 1 78 ? 133.334 168.193 118.742 1.00 99.25 78 GLN A N 1
ATOM 598 C CA . GLN A 1 78 ? 132.392 169.049 118.028 1.00 100.33 78 GLN A CA 1
ATOM 599 C C . GLN A 1 78 ? 132.935 170.462 117.884 1.00 98.74 78 GLN A C 1
ATOM 600 O O . GLN A 1 78 ? 132.710 171.121 116.863 1.00 98.76 78 GLN A O 1
ATOM 606 N N . ARG A 1 79 ? 133.649 170.948 118.899 1.00 96.20 79 ARG A N 1
ATOM 607 C CA . ARG A 1 79 ? 134.260 172.268 118.808 1.00 94.31 79 ARG A CA 1
ATOM 608 C C . ARG A 1 79 ? 135.311 172.312 117.709 1.00 98.64 79 ARG A C 1
ATOM 609 O O . ARG A 1 79 ? 135.411 173.302 116.977 1.00 101.89 79 ARG A O 1
ATOM 617 N N . TRP A 1 80 ? 136.114 171.254 117.587 1.00 98.49 80 TRP A N 1
ATOM 618 C CA . TRP A 1 80 ? 137.108 171.204 116.519 1.00 96.65 80 TRP A CA 1
ATOM 619 C C . TRP A 1 80 ? 136.446 171.161 115.150 1.00 100.48 80 TRP A C 1
ATOM 620 O O . TRP A 1 80 ? 136.902 171.822 114.211 1.00 101.04 80 TRP A O 1
ATOM 631 N N . LEU A 1 81 ? 135.366 170.390 115.014 1.00 102.04 81 LEU A N 1
ATOM 632 C CA . LEU A 1 81 ? 134.708 170.271 113.718 1.00 98.46 81 LEU A CA 1
ATOM 633 C C . LEU A 1 81 ? 134.028 171.562 113.280 1.00 99.17 81 LEU A C 1
ATOM 634 O O . LEU A 1 81 ? 133.693 171.696 112.100 1.00 100.69 81 LEU A O 1
ATOM 639 N N . ALA A 1 82 ? 133.813 172.506 114.190 1.00 98.31 82 ALA A N 1
ATOM 640 C CA . ALA A 1 82 ? 133.172 173.769 113.854 1.00 100.68 82 ALA A CA 1
ATOM 641 C C . ALA A 1 82 ? 134.163 174.872 113.501 1.00 101.39 82 ALA A C 1
ATOM 642 O O . ALA A 1 82 ? 133.736 175.972 113.141 1.00 100.99 82 ALA A O 1
ATOM 644 N N . ILE A 1 83 ? 135.467 174.612 113.598 1.00 101.71 83 ILE A N 1
ATOM 645 C CA . ILE A 1 83 ? 136.449 175.613 113.202 1.00 101.43 83 ILE A CA 1
ATOM 646 C C . ILE A 1 83 ? 136.457 175.753 111.682 1.00 104.83 83 ILE A C 1
ATOM 647 O O . ILE A 1 83 ? 136.040 174.857 110.940 1.00 106.12 83 ILE A O 1
ATOM 652 N N . ASP A 1 84 ? 136.917 176.912 111.216 1.00 108.10 84 ASP A N 1
ATOM 653 C CA . ASP A 1 84 ? 136.991 177.176 109.786 1.00 110.09 84 ASP A CA 1
ATOM 654 C C . ASP A 1 84 ? 137.879 176.150 109.093 1.00 111.23 84 ASP A C 1
ATOM 655 O O . ASP A 1 84 ? 138.897 175.717 109.637 1.00 113.58 84 ASP A O 1
ATOM 660 N N . ALA A 1 85 ? 137.482 175.766 107.877 1.00 109.76 85 ALA A N 1
ATOM 661 C CA . ALA A 1 85 ? 138.153 174.672 107.182 1.00 110.35 85 ALA A CA 1
ATOM 662 C C . ALA A 1 85 ? 139.610 174.998 106.882 1.00 111.65 85 ALA A C 1
ATOM 663 O O . ALA A 1 85 ? 140.473 174.118 106.953 1.00 112.71 85 ALA A O 1
ATOM 665 N N . ASN A 1 86 ? 139.904 176.248 106.523 1.00 111.57 86 ASN A N 1
ATOM 666 C CA . ASN A 1 86 ? 141.278 176.609 106.182 1.00 114.09 86 ASN A CA 1
ATOM 667 C C . ASN A 1 86 ? 142.205 176.496 107.386 1.00 113.12 86 ASN A C 1
ATOM 668 O O . ASN A 1 86 ? 143.345 176.032 107.258 1.00 115.69 86 ASN A O 1
ATOM 673 N N . ALA A 1 87 ? 141.741 176.923 108.562 1.00 106.85 87 ALA A N 1
ATOM 674 C CA . ALA A 1 87 ? 142.561 176.801 109.762 1.00 105.37 87 ALA A CA 1
ATOM 675 C C . ALA A 1 87 ? 142.817 175.340 110.106 1.00 107.34 87 ALA A C 1
ATOM 676 O O . ALA A 1 87 ? 143.943 174.963 110.456 1.00 107.83 87 ALA A O 1
ATOM 678 N N . ARG A 1 88 ? 141.784 174.502 110.009 1.00 105.62 88 ARG A N 1
ATOM 679 C CA . ARG A 1 88 ? 141.968 173.077 110.253 1.00 98.91 88 ARG A CA 1
ATOM 680 C C . ARG A 1 88 ? 142.946 172.477 109.258 1.00 101.23 88 ARG A C 1
ATOM 681 O O . ARG A 1 88 ? 143.774 171.636 109.622 1.00 106.23 88 ARG A O 1
ATOM 689 N N . ARG A 1 89 ? 142.857 172.886 107.994 1.00 100.61 89 ARG A N 1
ATOM 690 C CA . ARG A 1 89 ? 143.774 172.373 106.985 1.00 101.24 89 ARG A CA 1
ATOM 691 C C . ARG A 1 89 ? 145.210 172.770 107.294 1.00 101.75 89 ARG A C 1
ATOM 692 O O . ARG A 1 89 ? 146.127 171.952 107.164 1.00 104.07 89 ARG A O 1
ATOM 700 N N . GLU A 1 90 ? 145.426 174.017 107.714 1.00 102.41 90 GLU A N 1
ATOM 701 C CA . GLU A 1 90 ? 146.774 174.438 108.085 1.00 103.85 90 GLU A CA 1
ATOM 702 C C . GLU A 1 90 ? 147.294 173.639 109.272 1.00 103.13 90 GLU A C 1
ATOM 703 O O . GLU A 1 90 ? 148.454 173.210 109.282 1.00 104.46 90 GLU A O 1
ATOM 709 N N . VAL A 1 91 ? 146.448 173.426 110.282 1.00 102.11 91 VAL A N 1
ATOM 710 C CA . VAL A 1 91 ? 146.873 172.674 111.460 1.00 98.61 91 VAL A CA 1
ATOM 711 C C . VAL A 1 91 ? 147.238 171.246 111.076 1.00 100.39 91 VAL A C 1
ATOM 712 O O . VAL A 1 91 ? 148.280 170.721 111.486 1.00 106.02 91 VAL A O 1
ATOM 716 N N . LYS A 1 92 ? 146.387 170.599 110.277 1.00 98.25 92 LYS A N 1
ATOM 717 C CA . LYS A 1 92 ? 146.642 169.219 109.882 1.00 93.91 92 LYS A CA 1
ATOM 718 C C . LYS A 1 92 ? 147.902 169.108 109.038 1.00 97.15 92 LYS A C 1
ATOM 719 O O . LYS A 1 92 ? 148.689 168.171 109.207 1.00 97.78 92 LYS A O 1
ATOM 725 N N . ASN A 1 93 ? 148.116 170.054 108.125 1.00 99.49 93 ASN A N 1
ATOM 726 C CA . ASN A 1 93 ? 149.320 170.019 107.307 1.00 100.74 93 ASN A CA 1
ATOM 727 C C . ASN A 1 93 ? 150.571 170.214 108.151 1.00 100.49 93 ASN A C 1
ATOM 728 O O . ASN A 1 93 ? 151.583 169.542 107.930 1.00 100.94 93 ASN A O 1
ATOM 733 N N . TYR A 1 94 ? 150.530 171.136 109.115 1.00 100.18 94 TYR A N 1
ATOM 734 C CA . TYR A 1 94 ? 151.692 171.342 109.973 1.00 98.51 94 TYR A CA 1
ATOM 735 C C . TYR A 1 94 ? 151.970 170.121 110.836 1.00 96.99 94 TYR A C 1
ATOM 736 O O . TYR A 1 94 ? 153.131 169.758 111.051 1.00 101.36 94 TYR A O 1
ATOM 745 N N . VAL A 1 95 ? 150.921 169.481 111.351 1.00 96.87 95 VAL A N 1
ATOM 746 C CA . VAL A 1 95 ? 151.116 168.333 112.229 1.00 93.15 95 VAL A CA 1
ATOM 747 C C . VAL A 1 95 ? 151.636 167.135 111.447 1.00 96.07 95 VAL A C 1
ATOM 748 O O . VAL A 1 95 ? 152.572 166.455 111.880 1.00 99.21 95 VAL A O 1
ATOM 752 N N . LEU A 1 96 ? 151.057 166.867 110.276 1.00 98.48 96 LEU A N 1
ATOM 753 C CA . LEU A 1 96 ? 151.401 165.664 109.526 1.00 97.58 96 LEU A CA 1
ATOM 754 C C . LEU A 1 96 ? 152.814 165.702 108.961 1.00 100.24 96 LEU A C 1
ATOM 755 O O . LEU A 1 96 ? 153.365 164.646 108.642 1.00 98.19 96 LEU A O 1
ATOM 760 N N . HIS A 1 97 ? 153.411 166.879 108.826 1.00 104.28 97 HIS A N 1
ATOM 761 C CA . HIS A 1 97 ? 154.764 166.998 108.304 1.00 104.61 97 HIS A CA 1
ATOM 762 C C . HIS A 1 97 ? 155.825 166.983 109.390 1.00 103.14 97 HIS A C 1
ATOM 763 O O . HIS A 1 97 ? 157.010 167.126 109.079 1.00 103.86 97 HIS A O 1
ATOM 770 N N . THR A 1 98 ? 155.432 166.831 110.651 1.00 97.77 98 THR A N 1
ATOM 771 C CA . THR A 1 98 ? 156.394 166.723 111.735 1.00 95.01 98 THR A CA 1
ATOM 772 C C . THR A 1 98 ? 156.926 165.309 111.907 1.00 104.48 98 THR A C 1
ATOM 773 O O . THR A 1 98 ? 158.024 165.138 112.449 1.00 111.76 98 THR A O 1
ATOM 777 N N . LEU A 1 99 ? 156.184 164.300 111.450 1.00 102.92 99 LEU A N 1
ATOM 778 C CA . LEU A 1 99 ? 156.618 162.917 111.590 1.00 101.56 99 LEU A CA 1
ATOM 779 C C . LEU A 1 99 ? 157.974 162.714 110.930 1.00 103.33 99 LEU A C 1
ATOM 780 O O . LEU A 1 99 ? 158.172 163.069 109.766 1.00 103.48 99 LEU A O 1
ATOM 785 N N . GLY A 1 100 ? 158.906 162.131 111.677 1.00 101.51 100 GLY A N 1
ATOM 786 C CA . GLY A 1 100 ? 160.246 161.903 111.195 1.00 102.46 100 GLY A CA 1
ATOM 787 C C . GLY A 1 100 ? 161.232 163.010 111.482 1.00 101.46 100 GLY A C 1
ATOM 788 O O . GLY A 1 100 ? 162.423 162.843 111.195 1.00 105.95 100 GLY A O 1
ATOM 789 N N . THR A 1 101 ? 160.785 164.133 112.039 1.00 100.21 101 THR A N 1
ATOM 790 C CA . THR A 1 101 ? 161.664 165.253 112.339 1.00 103.49 101 THR A CA 1
ATOM 791 C C . THR A 1 101 ? 161.974 165.395 113.821 1.00 110.26 101 THR A C 1
ATOM 792 O O . THR A 1 101 ? 162.699 166.320 114.200 1.00 112.70 101 THR A O 1
ATOM 796 N N . GLU A 1 102 ? 161.452 164.512 114.666 1.00 109.37 102 GLU A N 1
ATOM 797 C CA . GLU A 1 102 ? 161.693 164.554 116.102 1.00 106.73 102 GLU A CA 1
ATOM 798 C C . GLU A 1 102 ? 162.743 163.514 116.463 1.00 112.78 102 GLU A C 1
ATOM 799 O O . GLU A 1 102 ? 162.507 162.312 116.308 1.00 117.95 102 GLU A O 1
ATOM 805 N N . THR A 1 103 ? 163.892 163.972 116.948 1.00 113.01 103 THR A N 1
ATOM 806 C CA . THR A 1 103 ? 164.979 163.070 117.328 1.00 114.49 103 THR A CA 1
ATOM 807 C C . THR A 1 103 ? 164.932 162.711 118.811 1.00 117.52 103 THR A C 1
ATOM 808 O O . THR A 1 103 ? 165.913 162.856 119.536 1.00 120.04 103 THR A O 1
ATOM 812 N N . TYR A 1 104 ? 163.778 162.236 119.273 1.00 115.57 104 TYR A N 1
ATOM 813 C CA . TYR A 1 104 ? 163.648 161.691 120.615 1.00 110.23 104 TYR A CA 1
ATOM 814 C C . TYR A 1 104 ? 162.626 160.567 120.571 1.00 107.68 104 TYR A C 1
ATOM 815 O O . TYR A 1 104 ? 161.665 160.617 119.801 1.00 107.44 104 TYR A O 1
ATOM 824 N N . ARG A 1 105 ? 162.850 159.549 121.400 1.00 105.29 105 ARG A N 1
ATOM 825 C CA . ARG A 1 105 ? 162.209 158.256 121.167 1.00 108.51 105 ARG A CA 1
ATOM 826 C C . ARG A 1 105 ? 160.689 158.306 121.256 1.00 110.03 105 ARG A C 1
ATOM 827 O O . ARG A 1 105 ? 160.029 157.826 120.319 1.00 115.42 105 ARG A O 1
ATOM 835 N N . PRO A 1 106 ? 160.064 158.845 122.314 1.00 103.67 106 PRO A N 1
ATOM 836 C CA . PRO A 1 106 ? 158.602 158.970 122.281 1.00 100.10 106 PRO A CA 1
ATOM 837 C C . PRO A 1 106 ? 158.173 160.252 121.586 1.00 103.83 106 PRO A C 1
ATOM 838 O O . PRO A 1 106 ? 158.518 161.353 122.023 1.00 105.32 106 PRO A O 1
ATOM 842 N N . SER A 1 107 ? 157.431 160.119 120.494 1.00 102.48 107 SER A N 1
ATOM 843 C CA . SER A 1 107 ? 157.078 161.257 119.660 1.00 98.39 107 SER A CA 1
ATOM 844 C C . SER A 1 107 ? 155.834 161.958 120.186 1.00 102.40 107 SER A C 1
ATOM 845 O O . SER A 1 107 ? 154.946 161.338 120.777 1.00 103.96 107 SER A O 1
ATOM 848 N N . SER A 1 108 ? 155.778 163.268 119.957 1.00 99.68 108 SER A N 1
ATOM 849 C CA . SER A 1 108 ? 154.647 164.084 120.375 1.00 98.21 108 SER A CA 1
ATOM 850 C C . SER A 1 108 ? 153.671 164.382 119.250 1.00 98.19 108 SER A C 1
ATOM 851 O O . SER A 1 108 ? 152.474 164.529 119.510 1.00 98.09 108 SER A O 1
ATOM 854 N N . ALA A 1 109 ? 154.150 164.472 118.008 1.00 95.68 109 ALA A N 1
ATOM 855 C CA . ALA A 1 109 ? 153.258 164.744 116.889 1.00 90.14 109 ALA A CA 1
ATOM 856 C C . ALA A 1 109 ? 152.289 163.598 116.650 1.00 89.24 109 ALA A C 1
ATOM 857 O O . ALA A 1 109 ? 151.194 163.815 116.122 1.00 88.15 109 ALA A O 1
ATOM 859 N N . SER A 1 110 ? 152.672 162.377 117.021 1.00 90.78 110 SER A N 1
ATOM 860 C CA . SER A 1 110 ? 151.792 161.233 116.821 1.00 89.98 110 SER A CA 1
ATOM 861 C C . SER A 1 110 ? 150.531 161.350 117.664 1.00 90.20 110 SER A C 1
ATOM 862 O O . SER A 1 110 ? 149.443 160.959 117.225 1.00 91.85 110 SER A O 1
ATOM 865 N N . GLN A 1 111 ? 150.653 161.889 118.877 1.00 91.83 111 GLN A N 1
ATOM 866 C CA . GLN A 1 111 ? 149.473 162.091 119.710 1.00 92.25 111 GLN A CA 1
ATOM 867 C C . GLN A 1 111 ? 148.521 163.100 119.083 1.00 94.77 111 GLN A C 1
ATOM 868 O O . GLN A 1 111 ? 147.300 162.909 119.105 1.00 94.24 111 GLN A O 1
ATOM 874 N N . CYS A 1 112 ? 149.060 164.183 118.517 1.00 94.86 112 CYS A N 1
ATOM 875 C CA . CYS A 1 112 ? 148.221 165.155 117.823 1.00 87.59 112 CYS A CA 1
ATOM 876 C C . CYS A 1 112 ? 147.546 164.533 116.609 1.00 88.93 112 CYS A C 1
ATOM 877 O O . CYS A 1 112 ? 146.363 164.786 116.349 1.00 89.47 112 CYS A O 1
ATOM 880 N N . VAL A 1 113 ? 148.287 163.725 115.846 1.00 87.19 113 VAL A N 1
ATOM 881 C CA . VAL A 1 113 ? 147.704 163.049 114.690 1.00 84.01 113 VAL A CA 1
ATOM 882 C C . VAL A 1 113 ? 146.541 162.175 115.126 1.00 84.87 113 VAL A C 1
ATOM 883 O O . VAL A 1 113 ? 145.460 162.206 114.530 1.00 87.73 113 VAL A O 1
ATOM 887 N N . ALA A 1 114 ? 146.742 161.390 116.184 1.00 82.00 114 ALA A N 1
ATOM 888 C CA . ALA A 1 114 ? 145.682 160.511 116.661 1.00 82.46 114 ALA A CA 1
ATOM 889 C C . ALA A 1 114 ? 144.481 161.305 117.157 1.00 92.22 114 ALA A C 1
ATOM 890 O O . ALA A 1 114 ? 143.331 160.938 116.888 1.00 94.60 114 ALA A O 1
ATOM 892 N N . GLY A 1 115 ? 144.728 162.400 117.878 1.00 91.62 115 GLY A N 1
ATOM 893 C CA . GLY A 1 115 ? 143.628 163.193 118.402 1.00 83.45 115 GLY A CA 1
ATOM 894 C C . GLY A 1 115 ? 142.792 163.835 117.313 1.00 88.13 115 GLY A C 1
ATOM 895 O O . GLY A 1 115 ? 141.562 163.833 117.380 1.00 88.80 115 GLY A O 1
ATOM 896 N N . ILE A 1 116 ? 143.448 164.394 116.295 1.00 86.56 116 ILE A N 1
ATOM 897 C CA . ILE A 1 116 ? 142.712 164.996 115.188 1.00 84.02 116 ILE A CA 1
ATOM 898 C C . ILE A 1 116 ? 141.988 163.926 114.382 1.00 90.25 116 ILE A C 1
ATOM 899 O O . ILE A 1 116 ? 140.856 164.132 113.924 1.00 96.03 116 ILE A O 1
ATOM 904 N N . ALA A 1 117 ? 142.632 162.773 114.181 1.00 88.75 117 ALA A N 1
ATOM 905 C CA . ALA A 1 117 ? 142.023 161.714 113.390 1.00 86.88 117 ALA A CA 1
ATOM 906 C C . ALA A 1 117 ? 140.776 161.170 114.062 1.00 89.92 117 ALA A C 1
ATOM 907 O O . ALA A 1 117 ? 139.761 160.944 113.398 1.00 96.34 117 ALA A O 1
ATOM 909 N N . CYS A 1 118 ? 140.820 160.972 115.380 1.00 85.86 118 CYS A N 1
ATOM 910 C CA . CYS A 1 118 ? 139.656 160.433 116.074 1.00 90.75 118 CYS A CA 1
ATOM 911 C C . CYS A 1 118 ? 138.445 161.344 115.954 1.00 96.58 118 CYS A C 1
ATOM 912 O O . CYS A 1 118 ? 137.317 160.888 116.163 1.00 97.70 118 CYS A O 1
ATOM 915 N N . ALA A 1 119 ? 138.652 162.616 115.622 1.00 96.81 119 ALA A N 1
ATOM 916 C CA . ALA A 1 119 ? 137.557 163.552 115.413 1.00 93.31 119 ALA A CA 1
ATOM 917 C C . ALA A 1 119 ? 137.132 163.635 113.954 1.00 95.26 119 ALA A C 1
ATOM 918 O O . ALA A 1 119 ? 135.933 163.696 113.664 1.00 96.70 119 ALA A O 1
ATOM 920 N N . GLU A 1 120 ? 138.089 163.624 113.026 1.00 95.41 120 GLU A N 1
ATOM 921 C CA . GLU A 1 120 ? 137.762 163.876 111.627 1.00 94.81 120 GLU A CA 1
ATOM 922 C C . GLU A 1 120 ? 137.412 162.622 110.836 1.00 97.10 120 GLU A C 1
ATOM 923 O O . GLU A 1 120 ? 136.635 162.710 109.880 1.00 101.26 120 GLU A O 1
ATOM 929 N N . ILE A 1 121 ? 137.963 161.461 111.193 1.00 95.14 121 ILE A N 1
ATOM 930 C CA . ILE A 1 121 ? 137.681 160.242 110.429 1.00 96.59 121 ILE A CA 1
ATOM 931 C C . ILE A 1 121 ? 136.206 159.871 110.438 1.00 99.85 121 ILE A C 1
ATOM 932 O O . ILE A 1 121 ? 135.684 159.498 109.378 1.00 106.71 121 ILE A O 1
ATOM 937 N N . PRO A 1 122 ? 135.473 159.937 111.555 1.00 98.16 122 PRO A N 1
ATOM 938 C CA . PRO A 1 122 ? 134.059 159.528 111.515 1.00 104.83 122 PRO A CA 1
ATOM 939 C C . PRO A 1 122 ? 133.198 160.332 110.554 1.00 105.46 122 PRO A C 1
ATOM 940 O O . PRO A 1 122 ? 132.108 159.870 110.198 1.00 105.22 122 PRO A O 1
ATOM 944 N N . VAL A 1 123 ? 133.634 161.513 110.130 1.00 107.59 123 VAL A N 1
ATOM 945 C CA . VAL A 1 123 ? 132.882 162.319 109.180 1.00 107.21 123 VAL A CA 1
ATOM 946 C C . VAL A 1 123 ? 133.650 162.499 107.870 1.00 108.01 123 VAL A C 1
ATOM 947 O O . VAL A 1 123 ? 133.316 163.372 107.075 1.00 108.98 123 VAL A O 1
ATOM 951 N N . ASN A 1 124 ? 134.680 161.683 107.643 1.00 107.55 124 ASN A N 1
ATOM 952 C CA . ASN A 1 124 ? 135.401 161.638 106.370 1.00 111.06 124 ASN A CA 1
ATOM 953 C C . ASN A 1 124 ? 135.995 162.993 105.999 1.00 111.06 124 ASN A C 1
ATOM 954 O O . ASN A 1 124 ? 136.003 163.387 104.832 1.00 109.25 124 ASN A O 1
ATOM 959 N N . GLN A 1 125 ? 136.502 163.714 106.993 1.00 108.27 125 GLN A N 1
ATOM 960 C CA . GLN A 1 125 ? 137.100 165.018 106.748 1.00 108.16 125 GLN A CA 1
ATOM 961 C C . GLN A 1 125 ? 138.589 164.951 106.442 1.00 107.36 125 GLN A C 1
ATOM 962 O O . GLN A 1 125 ? 139.152 165.948 105.980 1.00 109.21 125 GLN A O 1
ATOM 968 N N . TRP A 1 126 ? 139.240 163.819 106.692 1.00 104.06 126 TRP A N 1
ATOM 969 C CA . TRP A 1 126 ? 140.668 163.647 106.427 1.00 103.71 126 TRP A CA 1
ATOM 970 C C . TRP A 1 126 ? 140.864 162.345 105.664 1.00 108.18 126 TRP A C 1
ATOM 971 O O . TRP A 1 126 ? 141.349 161.352 106.218 1.00 107.31 126 TRP A O 1
ATOM 982 N N . PRO A 1 127 ? 140.487 162.311 104.383 1.00 109.16 127 PRO A N 1
ATOM 983 C CA . PRO A 1 127 ? 140.567 161.056 103.627 1.00 110.91 127 PRO A CA 1
ATOM 984 C C . PRO A 1 127 ? 141.958 160.708 103.124 1.00 112.44 127 PRO A C 1
ATOM 985 O O . PRO A 1 127 ? 142.145 159.594 102.617 1.00 115.06 127 PRO A O 1
ATOM 989 N N . GLU A 1 128 ? 142.935 161.606 103.240 1.00 110.52 128 GLU A N 1
ATOM 990 C CA . GLU A 1 128 ? 144.286 161.349 102.760 1.00 109.23 128 GLU A CA 1
ATOM 991 C C . GLU A 1 128 ? 145.269 161.121 103.903 1.00 108.09 128 GLU A C 1
ATOM 992 O O . GLU A 1 128 ? 146.458 161.416 103.775 1.00 109.46 128 GLU A O 1
ATOM 998 N N . LEU A 1 129 ? 144.790 160.585 105.024 1.00 102.96 129 LEU A N 1
ATOM 999 C CA . LEU A 1 129 ? 145.652 160.324 106.171 1.00 96.57 129 LEU A CA 1
ATOM 1000 C C . LEU A 1 129 ? 146.233 158.915 106.130 1.00 101.48 129 LEU A C 1
ATOM 1001 O O . LEU A 1 129 ? 147.455 158.742 106.124 1.00 106.96 129 LEU A O 1
ATOM 1006 N N . ILE A 1 130 ? 145.365 157.904 106.104 1.00 100.49 130 ILE A N 1
ATOM 1007 C CA . ILE A 1 130 ? 145.837 156.519 106.156 1.00 99.45 130 ILE A CA 1
ATOM 1008 C C . ILE A 1 130 ? 146.750 156.174 104.985 1.00 101.40 130 ILE A C 1
ATOM 1009 O O . ILE A 1 130 ? 147.793 155.539 105.213 1.00 104.22 130 ILE A O 1
ATOM 1014 N N . PRO A 1 131 ? 146.436 156.534 103.734 1.00 101.92 131 PRO A N 1
ATOM 1015 C CA . PRO A 1 131 ? 147.409 156.283 102.660 1.00 101.08 131 PRO A CA 1
ATOM 1016 C C . PRO A 1 131 ? 148.765 156.912 102.914 1.00 97.21 131 PRO A C 1
ATOM 1017 O O . PRO A 1 131 ? 149.791 156.298 102.604 1.00 95.90 131 PRO A O 1
ATOM 1021 N N . GLN A 1 132 ? 148.803 158.114 103.487 1.00 98.06 132 GLN A N 1
ATOM 1022 C CA . GLN A 1 132 ? 150.082 158.758 103.766 1.00 97.68 132 GLN A CA 1
ATOM 1023 C C . GLN A 1 132 ? 150.884 157.977 104.798 1.00 99.12 132 GLN A C 1
ATOM 1024 O O . GLN A 1 132 ? 152.093 157.777 104.634 1.00 102.78 132 GLN A O 1
ATOM 1030 N N . LEU A 1 133 ? 150.229 157.519 105.866 1.00 97.90 133 LEU A N 1
ATOM 1031 C CA . LEU A 1 133 ? 150.931 156.749 106.887 1.00 97.76 133 LEU A CA 1
ATOM 1032 C C . LEU A 1 133 ? 151.424 155.417 106.336 1.00 99.87 133 LEU A C 1
ATOM 1033 O O . LEU A 1 133 ? 152.556 155.001 106.618 1.00 100.10 133 LEU A O 1
ATOM 1038 N N . VAL A 1 134 ? 150.592 154.733 105.547 1.00 97.48 134 VAL A N 1
ATOM 1039 C CA . VAL A 1 134 ? 151.007 153.462 104.963 1.00 96.03 134 VAL A CA 1
ATOM 1040 C C . VAL A 1 134 ? 152.188 153.665 104.024 1.00 100.63 134 VAL A C 1
ATOM 1041 O O . VAL A 1 134 ? 153.143 152.879 104.026 1.00 101.89 134 VAL A O 1
ATOM 1045 N N . ALA A 1 135 ? 152.146 154.720 103.208 1.00 100.79 135 ALA A N 1
ATOM 1046 C CA . ALA A 1 135 ? 153.262 155.007 102.317 1.00 99.66 135 ALA A CA 1
ATOM 1047 C C . ALA A 1 135 ? 154.526 155.323 103.101 1.00 102.43 135 ALA A C 1
ATOM 1048 O O . ALA A 1 135 ? 155.626 154.937 102.696 1.00 102.90 135 ALA A O 1
ATOM 1050 N N . ASN A 1 136 ? 154.393 156.036 104.220 1.00 102.73 136 ASN A N 1
ATOM 1051 C CA . ASN A 1 136 ? 155.556 156.310 105.056 1.00 101.92 136 ASN A CA 1
ATOM 1052 C C . ASN A 1 136 ? 156.157 155.025 105.604 1.00 104.52 136 ASN A C 1
ATOM 1053 O O . ASN A 1 136 ? 157.383 154.871 105.641 1.00 104.85 136 ASN A O 1
ATOM 1058 N N . VAL A 1 137 ? 155.310 154.097 106.049 1.00 105.55 137 VAL A N 1
ATOM 1059 C CA . VAL A 1 137 ? 155.813 152.861 106.642 1.00 102.83 137 VAL A CA 1
ATOM 1060 C C . VAL A 1 137 ? 156.477 151.982 105.588 1.00 103.17 137 VAL A C 1
ATOM 1061 O O . VAL A 1 137 ? 157.592 151.488 105.787 1.00 104.45 137 VAL A O 1
ATOM 1065 N N . THR A 1 138 ? 155.816 151.779 104.451 1.00 104.56 138 THR A N 1
ATOM 1066 C CA . THR A 1 138 ? 156.269 150.796 103.474 1.00 108.49 138 THR A CA 1
ATOM 1067 C C . THR A 1 138 ? 157.292 151.339 102.484 1.00 109.70 138 THR A C 1
ATOM 1068 O O . THR A 1 138 ? 157.780 150.575 101.648 1.00 110.07 138 THR A O 1
ATOM 1072 N N . ASN A 1 139 ? 157.623 152.616 102.545 1.00 110.14 139 ASN A N 1
ATOM 1073 C CA . ASN A 1 139 ? 158.627 153.162 101.642 1.00 111.04 139 ASN A CA 1
ATOM 1074 C C . ASN A 1 139 ? 159.997 152.601 102.006 1.00 117.44 139 ASN A C 1
ATOM 1075 O O . ASN A 1 139 ? 160.398 152.670 103.172 1.00 116.39 139 ASN A O 1
ATOM 1080 N N . PRO A 1 140 ? 160.735 152.032 101.051 1.00 120.15 140 PRO A N 1
ATOM 1081 C CA . PRO A 1 140 ? 162.072 151.512 101.373 1.00 119.13 140 PRO A CA 1
ATOM 1082 C C . PRO A 1 140 ? 163.058 152.577 101.812 1.00 118.66 140 PRO A C 1
ATOM 1083 O O . PRO A 1 140 ? 164.051 152.242 102.467 1.00 115.50 140 PRO A O 1
ATOM 1087 N N . ASN A 1 141 ? 162.827 153.843 101.476 1.00 120.54 141 ASN A N 1
ATOM 1088 C CA . ASN A 1 141 ? 163.764 154.911 101.795 1.00 118.97 141 ASN A CA 1
ATOM 1089 C C . ASN A 1 141 ? 163.397 155.687 103.052 1.00 117.22 141 ASN A C 1
ATOM 1090 O O . ASN A 1 141 ? 164.096 156.645 103.391 1.00 118.06 141 ASN A O 1
ATOM 1095 N N . SER A 1 142 ? 162.328 155.307 103.745 1.00 114.22 142 SER A N 1
ATOM 1096 C CA . SER A 1 142 ? 161.953 155.998 104.969 1.00 109.77 142 SER A CA 1
ATOM 1097 C C . SER A 1 142 ? 163.028 155.815 106.030 1.00 111.67 142 SER A C 1
ATOM 1098 O O . SER A 1 142 ? 163.584 154.727 106.192 1.00 115.49 142 SER A O 1
ATOM 1101 N N . THR A 1 143 ? 163.322 156.888 106.758 1.00 109.94 143 THR A N 1
ATOM 1102 C CA . THR A 1 143 ? 164.330 156.827 107.801 1.00 109.03 143 THR A CA 1
ATOM 1103 C C . THR A 1 143 ? 163.782 156.090 109.020 1.00 108.70 143 THR A C 1
ATOM 1104 O O . THR A 1 143 ? 162.625 155.664 109.059 1.00 109.30 143 THR A O 1
ATOM 1108 N N . GLU A 1 144 ? 164.635 155.930 110.031 1.00 109.86 144 GLU A N 1
ATOM 1109 C CA . GLU A 1 144 ? 164.231 155.226 111.243 1.00 110.05 144 GLU A CA 1
ATOM 1110 C C . GLU A 1 144 ? 163.134 155.985 111.981 1.00 108.65 144 GLU A C 1
ATOM 1111 O O . GLU A 1 144 ? 162.111 155.407 112.371 1.00 103.99 144 GLU A O 1
ATOM 1117 N N . HIS A 1 145 ? 163.330 157.292 112.168 1.00 107.92 145 HIS A N 1
ATOM 1118 C CA . HIS A 1 145 ? 162.381 158.085 112.939 1.00 106.79 145 HIS A CA 1
ATOM 1119 C C . HIS A 1 145 ? 161.041 158.202 112.227 1.00 102.95 145 HIS A C 1
ATOM 1120 O O . HIS A 1 145 ? 159.992 158.217 112.876 1.00 101.33 145 HIS A O 1
ATOM 1127 N N . MET A 1 146 ? 161.053 158.289 110.897 1.00 99.55 146 MET A N 1
ATOM 1128 C CA . MET A 1 146 ? 159.800 158.359 110.153 1.00 97.60 146 MET A CA 1
ATOM 1129 C C . MET A 1 146 ? 158.954 157.116 110.391 1.00 97.54 146 MET A C 1
ATOM 1130 O O . MET A 1 146 ? 157.770 157.211 110.741 1.00 98.63 146 MET A O 1
ATOM 1135 N N . LYS A 1 147 ? 159.555 155.937 110.219 1.00 95.49 147 LYS A N 1
ATOM 1136 C CA . LYS A 1 147 ? 158.823 154.695 110.433 1.00 89.52 147 LYS A CA 1
ATOM 1137 C C . LYS A 1 147 ? 158.362 154.574 111.876 1.00 91.82 147 LYS A C 1
ATOM 1138 O O . LYS A 1 147 ? 157.225 154.170 112.140 1.00 93.92 147 LYS A O 1
ATOM 1144 N N . GLU A 1 148 ? 159.229 154.929 112.824 1.00 92.69 148 GLU A N 1
ATOM 1145 C CA . GLU A 1 148 ? 158.873 154.793 114.231 1.00 93.67 148 GLU A CA 1
ATOM 1146 C C . GLU A 1 148 ? 157.701 155.698 114.599 1.00 95.27 148 GLU A C 1
ATOM 1147 O O . GLU A 1 148 ? 156.741 155.262 115.248 1.00 94.34 148 GLU A O 1
ATOM 1153 N N . SER A 1 149 ? 157.757 156.966 114.182 1.00 95.15 149 SER A N 1
ATOM 1154 C CA . SER A 1 149 ? 156.686 157.904 114.493 1.00 92.95 149 SER A CA 1
ATOM 1155 C C . SER A 1 149 ? 155.381 157.494 113.831 1.00 92.81 149 SER A C 1
ATOM 1156 O O . SER A 1 149 ? 154.314 157.570 114.451 1.00 96.44 149 SER A O 1
ATOM 1159 N N . THR A 1 150 ? 155.438 157.063 112.570 1.00 89.77 150 THR A N 1
ATOM 1160 C CA . THR A 1 150 ? 154.215 156.647 111.897 1.00 87.26 150 THR A CA 1
ATOM 1161 C C . THR A 1 150 ? 153.615 155.414 112.556 1.00 88.56 150 THR A C 1
ATOM 1162 O O . THR A 1 150 ? 152.390 155.303 112.675 1.00 92.04 150 THR A O 1
ATOM 1166 N N . LEU A 1 151 ? 154.456 154.476 112.994 1.00 86.33 151 LEU A N 1
ATOM 1167 C CA . LEU A 1 151 ? 153.939 153.298 113.680 1.00 86.94 151 LEU A CA 1
ATOM 1168 C C . LEU A 1 151 ? 153.300 153.667 115.012 1.00 90.99 151 LEU A C 1
ATOM 1169 O O . LEU A 1 151 ? 152.247 153.126 115.372 1.00 93.43 151 LEU A O 1
ATOM 1174 N N . GLU A 1 152 ? 153.916 154.591 115.756 1.00 89.80 152 GLU A N 1
ATOM 1175 C CA . GLU A 1 152 ? 153.298 155.068 116.990 1.00 88.78 152 GLU A CA 1
ATOM 1176 C C . GLU A 1 152 ? 151.943 155.704 116.715 1.00 90.51 152 GLU A C 1
ATOM 1177 O O . GLU A 1 152 ? 150.970 155.454 117.438 1.00 91.40 152 GLU A O 1
ATOM 1183 N N . ALA A 1 153 ? 151.862 156.534 115.674 1.00 92.22 153 ALA A N 1
ATOM 1184 C CA . ALA A 1 153 ? 150.600 157.181 115.336 1.00 87.11 153 ALA A CA 1
ATOM 1185 C C . ALA A 1 153 ? 149.537 156.159 114.963 1.00 83.13 153 ALA A C 1
ATOM 1186 O O . ALA A 1 153 ? 148.379 156.282 115.374 1.00 85.54 153 ALA A O 1
ATOM 1188 N N . ILE A 1 154 ? 149.911 155.145 114.182 1.00 80.16 154 ILE A N 1
ATOM 1189 C CA . ILE A 1 154 ? 148.955 154.112 113.792 1.00 81.44 154 ILE A CA 1
ATOM 1190 C C . ILE A 1 154 ? 148.450 153.364 115.017 1.00 83.91 154 ILE A C 1
ATOM 1191 O O . ILE A 1 154 ? 147.249 153.087 115.147 1.00 91.54 154 ILE A O 1
ATOM 1196 N N . GLY A 1 155 ? 149.357 153.021 115.932 1.00 81.40 155 GLY A N 1
ATOM 1197 C CA . GLY A 1 155 ? 148.938 152.342 117.146 1.00 83.64 155 GLY A CA 1
ATOM 1198 C C . GLY A 1 155 ? 147.985 153.175 117.978 1.00 88.81 155 GLY A C 1
ATOM 1199 O O . GLY A 1 155 ? 146.967 152.673 118.462 1.00 92.24 155 GLY A O 1
ATOM 1200 N N . TYR A 1 156 ? 148.292 154.464 118.143 1.00 87.95 156 TYR A N 1
ATOM 1201 C CA . TYR A 1 156 ? 147.414 155.338 118.915 1.00 85.35 156 TYR A CA 1
ATOM 1202 C C . TYR A 1 156 ? 146.044 155.462 118.262 1.00 86.86 156 TYR A C 1
ATOM 1203 O O . TYR A 1 156 ? 145.015 155.412 118.946 1.00 90.90 156 TYR A O 1
ATOM 1212 N N . ILE A 1 157 ? 146.009 155.623 116.937 1.00 86.31 157 ILE A N 1
ATOM 1213 C CA . ILE A 1 157 ? 144.735 155.762 116.239 1.00 85.56 157 ILE A CA 1
ATOM 1214 C C . ILE A 1 157 ? 143.897 154.508 116.416 1.00 89.89 157 ILE A C 1
ATOM 1215 O O . ILE A 1 157 ? 142.697 154.579 116.700 1.00 96.87 157 ILE A O 1
ATOM 1220 N N . CYS A 1 158 ? 144.513 153.338 116.253 1.00 89.28 158 CYS A N 1
ATOM 1221 C CA . CYS A 1 158 ? 143.744 152.105 116.375 1.00 92.56 158 CYS A CA 1
ATOM 1222 C C . CYS A 1 158 ? 143.326 151.842 117.814 1.00 98.09 158 CYS A C 1
ATOM 1223 O O . CYS A 1 158 ? 142.317 151.170 118.049 1.00 102.32 158 CYS A O 1
ATOM 1226 N N . GLN A 1 159 ? 144.081 152.354 118.786 1.00 99.35 159 GLN A N 1
ATOM 1227 C CA . GLN A 1 159 ? 143.705 152.164 120.183 1.00 99.20 159 GLN A CA 1
ATOM 1228 C C . GLN A 1 159 ? 142.560 153.080 120.597 1.00 101.33 159 GLN A C 1
ATOM 1229 O O . GLN A 1 159 ? 141.679 152.666 121.357 1.00 100.58 159 GLN A O 1
ATOM 1235 N N . ASP A 1 160 ? 142.551 154.322 120.111 1.00 102.72 160 ASP A N 1
ATOM 1236 C CA . ASP A 1 160 ? 141.605 155.321 120.597 1.00 106.26 160 ASP A CA 1
ATOM 1237 C C . ASP A 1 160 ? 140.296 155.352 119.816 1.00 107.00 160 ASP A C 1
ATOM 1238 O O . ASP A 1 160 ? 139.224 155.450 120.419 1.00 109.86 160 ASP A O 1
ATOM 1243 N N . ILE A 1 161 ? 140.356 155.278 118.486 1.00 105.96 161 ILE A N 1
ATOM 1244 C CA . ILE A 1 161 ? 139.163 155.488 117.673 1.00 106.59 161 ILE A CA 1
ATOM 1245 C C . ILE A 1 161 ? 138.150 154.374 117.915 1.00 112.88 161 ILE A C 1
ATOM 1246 O O . ILE A 1 161 ? 138.455 153.322 118.485 1.00 114.73 161 ILE A O 1
ATOM 1251 N N . ASP A 1 162 ? 136.917 154.623 117.484 1.00 112.24 162 ASP A N 1
ATOM 1252 C CA . ASP A 1 162 ? 135.881 153.608 117.580 1.00 119.32 162 ASP A CA 1
ATOM 1253 C C . ASP A 1 162 ? 136.223 152.427 116.675 1.00 126.86 162 ASP A C 1
ATOM 1254 O O . ASP A 1 162 ? 136.767 152.618 115.584 1.00 126.71 162 ASP A O 1
ATOM 1259 N N . PRO A 1 163 ? 135.925 151.198 117.100 1.00 129.11 163 PRO A N 1
ATOM 1260 C CA . PRO A 1 163 ? 136.321 150.030 116.300 1.00 126.69 163 PRO A CA 1
ATOM 1261 C C . PRO A 1 163 ? 135.624 149.928 114.955 1.00 129.42 163 PRO A C 1
ATOM 1262 O O . PRO A 1 163 ? 136.150 149.252 114.063 1.00 131.83 163 PRO A O 1
ATOM 1266 N N . GLU A 1 164 ? 134.472 150.568 114.769 1.00 127.79 164 GLU A N 1
ATOM 1267 C CA . GLU A 1 164 ? 133.680 150.390 113.559 1.00 126.05 164 GLU A CA 1
ATOM 1268 C C . GLU A 1 164 ? 133.882 151.504 112.543 1.00 126.74 164 GLU A C 1
ATOM 1269 O O . GLU A 1 164 ? 133.118 151.589 111.578 1.00 128.97 164 GLU A O 1
ATOM 1275 N N . GLN A 1 165 ? 134.885 152.357 112.728 1.00 126.80 165 GLN A N 1
ATOM 1276 C CA . GLN A 1 165 ? 135.090 153.460 111.799 1.00 125.33 165 GLN A CA 1
ATOM 1277 C C . GLN A 1 165 ? 136.071 153.121 110.684 1.00 126.37 165 GLN A C 1
ATOM 1278 O O . GLN A 1 165 ? 135.899 153.585 109.554 1.00 127.14 165 GLN A O 1
ATOM 1284 N N . LEU A 1 166 ? 137.096 152.320 110.970 1.00 124.12 166 LEU A N 1
ATOM 1285 C CA . LEU A 1 166 ? 138.138 152.012 110.000 1.00 122.26 166 LEU A CA 1
ATOM 1286 C C . LEU A 1 166 ? 138.084 150.566 109.522 1.00 125.14 166 LEU A C 1
ATOM 1287 O O . LEU A 1 166 ? 139.092 150.021 109.073 1.00 127.33 166 LEU A O 1
ATOM 1292 N N . GLN A 1 167 ? 136.914 149.934 109.601 1.00 125.54 167 GLN A N 1
ATOM 1293 C CA . GLN A 1 167 ? 136.808 148.534 109.211 1.00 125.56 167 GLN A CA 1
ATOM 1294 C C . GLN A 1 167 ? 137.120 148.311 107.739 1.00 127.10 167 GLN A C 1
ATOM 1295 O O . GLN A 1 167 ? 137.456 147.188 107.353 1.00 126.62 167 GLN A O 1
ATOM 1301 N N . ASP A 1 168 ? 137.017 149.344 106.909 1.00 127.27 168 ASP A N 1
ATOM 1302 C CA . ASP A 1 168 ? 137.276 149.204 105.485 1.00 129.26 168 ASP A CA 1
ATOM 1303 C C . ASP A 1 168 ? 138.736 149.416 105.112 1.00 127.05 168 ASP A C 1
ATOM 1304 O O . ASP A 1 168 ? 139.100 149.190 103.954 1.00 124.06 168 ASP A O 1
ATOM 1309 N N . LYS A 1 169 ? 139.579 149.844 106.050 1.00 125.03 169 LYS A N 1
ATOM 1310 C CA . LYS A 1 169 ? 140.993 150.057 105.769 1.00 120.80 169 LYS A CA 1
ATOM 1311 C C . LYS A 1 169 ? 141.870 149.438 106.848 1.00 118.48 169 LYS A C 1
ATOM 1312 O O . LYS A 1 169 ? 142.976 149.916 107.107 1.00 116.88 169 LYS A O 1
ATOM 1318 N N . SER A 1 170 ? 141.389 148.372 107.486 1.00 118.22 170 SER A N 1
ATOM 1319 C CA . SER A 1 170 ? 142.175 147.701 108.513 1.00 115.03 170 SER A CA 1
ATOM 1320 C C . SER A 1 170 ? 143.277 146.838 107.918 1.00 111.39 170 SER A C 1
ATOM 1321 O O . SER A 1 170 ? 144.320 146.649 108.553 1.00 108.14 170 SER A O 1
ATOM 1324 N N . ASN A 1 171 ? 143.063 146.304 106.716 1.00 112.36 171 ASN A N 1
ATOM 1325 C CA . ASN A 1 171 ? 144.043 145.403 106.122 1.00 111.74 171 ASN A CA 1
ATOM 1326 C C . ASN A 1 171 ? 145.348 146.123 105.810 1.00 109.59 171 ASN A C 1
ATOM 1327 O O . ASN A 1 171 ? 146.432 145.577 106.041 1.00 109.00 171 ASN A O 1
ATOM 1332 N N . GLU A 1 172 ? 145.270 147.347 105.284 1.00 109.23 172 GLU A N 1
ATOM 1333 C CA . GLU A 1 172 ? 146.484 148.115 105.027 1.00 106.09 172 GLU A CA 1
ATOM 1334 C C . GLU A 1 172 ? 147.202 148.452 106.325 1.00 105.53 172 GLU A C 1
ATOM 1335 O O . GLU A 1 172 ? 148.437 148.454 106.382 1.00 104.59 172 GLU A O 1
ATOM 1341 N N . ILE A 1 173 ? 146.440 148.747 107.378 1.00 104.02 173 ILE A N 1
ATOM 1342 C CA . ILE A 1 173 ? 147.033 149.029 108.681 1.00 101.45 173 ILE A CA 1
ATOM 1343 C C . ILE A 1 173 ? 147.803 147.815 109.185 1.00 101.63 173 ILE A C 1
ATOM 1344 O O . ILE A 1 173 ? 148.952 147.923 109.635 1.00 102.07 173 ILE A O 1
ATOM 1349 N N . LEU A 1 174 ? 147.181 146.636 109.103 1.00 100.56 174 LEU A N 1
ATOM 1350 C CA . LEU A 1 174 ? 147.852 145.414 109.528 1.00 96.10 174 LEU A CA 1
ATOM 1351 C C . LEU A 1 174 ? 149.088 145.140 108.687 1.00 95.37 174 LEU A C 1
ATOM 1352 O O . LEU A 1 174 ? 150.123 144.719 109.214 1.00 98.94 174 LEU A O 1
ATOM 1357 N N . THR A 1 175 ? 148.997 145.358 107.376 1.00 97.11 175 THR A N 1
ATOM 1358 C CA . THR A 1 175 ? 150.147 145.125 106.515 1.00 96.45 175 THR A CA 1
ATOM 1359 C C . THR A 1 175 ? 151.301 146.046 106.881 1.00 96.60 175 THR A C 1
ATOM 1360 O O . THR A 1 175 ? 152.456 145.613 106.922 1.00 98.42 175 THR A O 1
ATOM 1364 N N . ALA A 1 176 ? 151.010 147.316 107.165 1.00 93.94 176 ALA A N 1
ATOM 1365 C CA . ALA A 1 176 ? 152.066 148.240 107.565 1.00 93.79 176 ALA A CA 1
ATOM 1366 C C . ALA A 1 176 ? 152.692 147.829 108.892 1.00 97.03 176 ALA A C 1
ATOM 1367 O O . ALA A 1 176 ? 153.921 147.866 109.051 1.00 100.32 176 ALA A O 1
ATOM 1369 N N . ILE A 1 177 ? 151.863 147.426 109.857 1.00 95.92 177 ILE A N 1
ATOM 1370 C CA . ILE A 1 177 ? 152.390 147.004 111.153 1.00 89.04 177 ILE A CA 1
ATOM 1371 C C . ILE A 1 177 ? 153.295 145.789 110.988 1.00 92.31 177 ILE A C 1
ATOM 1372 O O . ILE A 1 177 ? 154.405 145.739 111.530 1.00 96.61 177 ILE A O 1
ATOM 1377 N N . ILE A 1 178 ? 152.840 144.800 110.218 1.00 92.98 178 ILE A N 1
ATOM 1378 C CA . ILE A 1 178 ? 153.624 143.588 110.011 1.00 92.78 178 ILE A CA 1
ATOM 1379 C C . ILE A 1 178 ? 154.911 143.898 109.258 1.00 97.18 178 ILE A C 1
ATOM 1380 O O . ILE A 1 178 ? 155.967 143.328 109.550 1.00 101.48 178 ILE A O 1
ATOM 1385 N N . GLN A 1 179 ? 154.849 144.807 108.285 1.00 96.90 179 GLN A N 1
ATOM 1386 C CA . GLN A 1 179 ? 156.052 145.216 107.572 1.00 98.89 179 GLN A CA 1
ATOM 1387 C C . GLN A 1 179 ? 157.067 145.827 108.522 1.00 102.48 179 GLN A C 1
ATOM 1388 O O . GLN A 1 179 ? 158.271 145.577 108.403 1.00 108.48 179 GLN A O 1
ATOM 1394 N N . GLY A 1 180 ? 156.603 146.641 109.468 1.00 96.45 180 GLY A N 1
ATOM 1395 C CA . GLY A 1 180 ? 157.518 147.170 110.462 1.00 97.17 180 GLY A CA 1
ATOM 1396 C C . GLY A 1 180 ? 157.999 146.139 111.460 1.00 101.21 180 GLY A C 1
ATOM 1397 O O . GLY A 1 180 ? 159.063 146.319 112.060 1.00 102.99 180 GLY A O 1
ATOM 1398 N N . MET A 1 181 ? 157.243 145.060 111.642 1.00 101.64 181 MET A N 1
ATOM 1399 C CA . MET A 1 181 ? 157.518 144.044 112.648 1.00 97.72 181 MET A CA 1
ATOM 1400 C C . MET A 1 181 ? 158.322 142.867 112.111 1.00 104.27 181 MET A C 1
ATOM 1401 O O . MET A 1 181 ? 158.630 141.948 112.873 1.00 104.72 181 MET A O 1
ATOM 1406 N N . ARG A 1 182 ? 158.682 142.873 110.831 1.00 110.26 182 ARG A N 1
ATOM 1407 C CA . ARG A 1 182 ? 159.313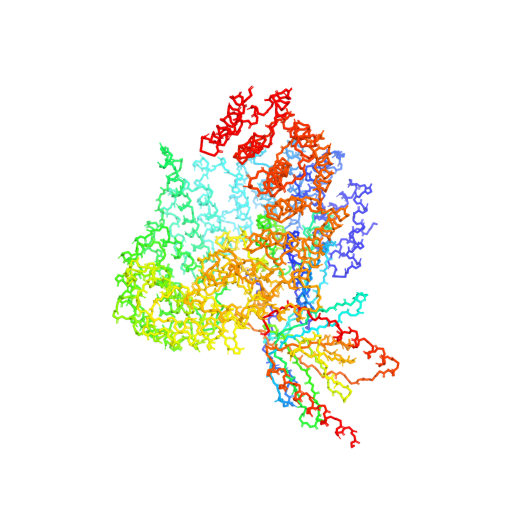 141.712 110.223 1.00 112.13 182 ARG A CA 1
ATOM 1408 C C . ARG A 1 182 ? 160.769 141.586 110.669 1.00 119.81 182 ARG A C 1
ATOM 1409 O O . ARG A 1 182 ? 161.330 142.459 111.333 1.00 120.34 182 ARG A O 1
ATOM 1417 N N . LYS A 1 183 ? 161.382 140.470 110.276 1.00 123.57 183 LYS A N 1
ATOM 1418 C CA . LYS A 1 183 ? 162.709 140.105 110.758 1.00 123.98 183 LYS A CA 1
ATOM 1419 C C . LYS A 1 183 ? 163.821 140.927 110.117 1.00 123.46 183 LYS A C 1
ATOM 1420 O O . LYS A 1 183 ? 164.856 141.156 110.750 1.00 120.86 183 LYS A O 1
ATOM 1426 N N . GLU A 1 184 ? 163.629 141.388 108.886 1.00 124.35 184 GLU A N 1
ATOM 1427 C CA . GLU A 1 184 ? 164.694 142.036 108.131 1.00 122.56 184 GLU A CA 1
ATOM 1428 C C . GLU A 1 184 ? 164.863 143.513 108.463 1.00 120.80 184 GLU A C 1
ATOM 1429 O O . GLU A 1 184 ? 165.668 144.184 107.811 1.00 119.15 184 GLU A O 1
ATOM 1435 N N . GLU A 1 185 ? 164.138 144.033 109.441 1.00 120.43 185 GLU A N 1
ATOM 1436 C CA . GLU A 1 185 ? 164.257 145.443 109.793 1.00 117.25 185 GLU A CA 1
ATOM 1437 C C . GLU A 1 185 ? 165.642 145.735 110.353 1.00 115.99 185 GLU A C 1
ATOM 1438 O O . GLU A 1 185 ? 166.070 145.070 111.303 1.00 114.68 185 GLU A O 1
ATOM 1444 N N . PRO A 1 186 ? 166.376 146.697 109.795 1.00 116.51 186 PRO A N 1
ATOM 1445 C CA . PRO A 1 186 ? 167.722 146.987 110.313 1.00 117.08 186 PRO A CA 1
ATOM 1446 C C . PRO A 1 186 ? 167.746 147.470 111.753 1.00 117.67 186 PRO A C 1
ATOM 1447 O O . PRO A 1 186 ? 168.727 147.213 112.461 1.00 119.16 186 PRO A O 1
ATOM 1451 N N . SER A 1 187 ? 166.710 148.166 112.211 1.00 116.48 187 SER A N 1
ATOM 1452 C CA . SER A 1 187 ? 166.729 148.839 113.502 1.00 114.96 187 SER A CA 1
ATOM 1453 C C . SER A 1 187 ? 165.824 148.130 114.499 1.00 108.31 187 SER A C 1
ATOM 1454 O O . SER A 1 187 ? 164.694 147.759 114.173 1.00 106.95 187 SER A O 1
ATOM 1457 N N . ASN A 1 188 ? 166.331 147.952 115.720 1.00 103.81 188 ASN A N 1
ATOM 1458 C CA . ASN A 1 188 ? 165.532 147.335 116.773 1.00 104.60 188 ASN A CA 1
ATOM 1459 C C . ASN A 1 188 ? 164.470 148.287 117.304 1.00 104.44 188 ASN A C 1
ATOM 1460 O O . ASN A 1 188 ? 163.434 147.838 117.807 1.00 103.78 188 ASN A O 1
ATOM 1465 N N . ASN A 1 189 ? 164.711 149.597 117.213 1.00 104.77 189 ASN A N 1
ATOM 1466 C CA . ASN A 1 189 ? 163.713 150.567 117.652 1.00 103.94 189 ASN A CA 1
ATOM 1467 C C . ASN A 1 189 ? 162.444 150.465 116.819 1.00 99.89 189 ASN A C 1
ATOM 1468 O O . ASN A 1 189 ? 161.332 150.548 117.354 1.00 95.14 189 ASN A O 1
ATOM 1473 N N . VAL A 1 190 ? 162.590 150.288 115.506 1.00 98.11 190 VAL A N 1
ATOM 1474 C CA . VAL A 1 190 ? 161.423 150.142 114.644 1.00 93.24 190 VAL A CA 1
ATOM 1475 C C . VAL A 1 190 ? 160.666 148.870 114.987 1.00 94.10 190 VAL A C 1
ATOM 1476 O O . VAL A 1 190 ? 159.430 148.854 115.006 1.00 96.51 190 VAL A O 1
ATOM 1480 N N . LYS A 1 191 ? 161.388 147.781 115.255 1.00 93.27 191 LYS A N 1
ATOM 1481 C CA . LYS A 1 191 ? 160.727 146.540 115.644 1.00 90.14 191 LYS A CA 1
ATOM 1482 C C . LYS A 1 191 ? 159.964 146.712 116.948 1.00 88.73 191 LYS A C 1
ATOM 1483 O O . LYS A 1 191 ? 158.840 146.218 117.089 1.00 86.05 191 LYS A O 1
ATOM 1489 N N . LEU A 1 192 ? 160.564 147.404 117.918 1.00 92.21 192 LEU A N 1
ATOM 1490 C CA . LEU A 1 192 ? 159.887 147.637 119.188 1.00 91.46 192 LEU A CA 1
ATOM 1491 C C . LEU A 1 192 ? 158.638 148.486 118.999 1.00 90.36 192 LEU A C 1
ATOM 1492 O O . LEU A 1 192 ? 157.583 148.193 119.576 1.00 89.65 192 LEU A O 1
ATOM 1497 N N . ALA A 1 193 ? 158.736 149.539 118.185 1.00 90.16 193 ALA A N 1
ATOM 1498 C CA . ALA A 1 193 ? 157.578 150.383 117.920 1.00 84.45 193 ALA A CA 1
ATOM 1499 C C . ALA A 1 193 ? 156.473 149.602 117.226 1.00 85.04 193 ALA A C 1
ATOM 1500 O O . ALA A 1 193 ? 155.294 149.762 117.552 1.00 86.16 193 ALA A O 1
ATOM 1502 N N . ALA A 1 194 ? 156.834 148.749 116.267 1.00 86.75 194 ALA A N 1
ATOM 1503 C CA . ALA A 1 194 ? 155.833 147.949 115.573 1.00 84.80 194 ALA A CA 1
ATOM 1504 C C . ALA A 1 194 ? 155.170 146.949 116.509 1.00 86.59 194 ALA A C 1
ATOM 1505 O O . ALA A 1 194 ? 153.955 146.737 116.438 1.00 89.91 194 ALA A O 1
ATOM 1507 N N . THR A 1 195 ? 155.950 146.316 117.387 1.00 84.49 195 THR A N 1
ATOM 1508 C CA . THR A 1 195 ? 155.371 145.373 118.339 1.00 84.90 195 THR A CA 1
ATOM 1509 C C . THR A 1 195 ? 154.425 146.075 119.303 1.00 87.72 195 THR A C 1
ATOM 1510 O O . THR A 1 195 ? 153.338 145.565 119.601 1.00 86.21 195 THR A O 1
ATOM 1514 N N . ASN A 1 196 ? 154.812 147.256 119.793 1.00 87.52 196 ASN A N 1
ATOM 1515 C CA . ASN A 1 196 ? 153.920 148.020 120.659 1.00 84.18 196 ASN A CA 1
ATOM 1516 C C . ASN A 1 196 ? 152.660 148.446 119.919 1.00 86.89 196 ASN A C 1
ATOM 1517 O O . ASN A 1 196 ? 151.560 148.414 120.482 1.00 86.92 196 ASN A O 1
ATOM 1522 N N . ALA A 1 197 ? 152.799 148.857 118.657 1.00 89.01 197 ALA A N 1
ATOM 1523 C CA . ALA A 1 197 ? 151.638 149.257 117.873 1.00 86.53 197 ALA A CA 1
ATOM 1524 C C . ALA A 1 197 ? 150.685 148.092 117.667 1.00 86.51 197 ALA A C 1
ATOM 1525 O O . ALA A 1 197 ? 149.463 148.265 117.720 1.00 93.01 197 ALA A O 1
ATOM 1527 N N . LEU A 1 198 ? 151.221 146.898 117.418 1.00 83.78 198 LEU A N 1
ATOM 1528 C CA . LEU A 1 198 ? 150.363 145.724 117.319 1.00 87.17 198 LEU A CA 1
ATOM 1529 C C . LEU A 1 198 ? 149.698 145.423 118.653 1.00 89.81 198 LEU A C 1
ATOM 1530 O O . LEU A 1 198 ? 148.534 145.012 118.696 1.00 94.67 198 LEU A O 1
ATOM 1535 N N . LEU A 1 199 ? 150.423 145.619 119.755 1.00 87.51 199 LEU A N 1
ATOM 1536 C CA . LEU A 1 199 ? 149.840 145.387 121.072 1.00 87.49 199 LEU A CA 1
ATOM 1537 C C . LEU A 1 199 ? 148.673 146.329 121.332 1.00 89.94 199 LEU A C 1
ATOM 1538 O O . LEU A 1 199 ? 147.648 145.922 121.890 1.00 90.10 199 LEU A O 1
ATOM 1543 N N . ASN A 1 200 ? 148.810 147.594 120.930 1.00 92.10 200 ASN A N 1
ATOM 1544 C CA . ASN A 1 200 ? 147.736 148.560 121.132 1.00 92.66 200 ASN A CA 1
ATOM 1545 C C . ASN A 1 200 ? 146.508 148.235 120.293 1.00 94.03 200 ASN A C 1
ATOM 1546 O O . ASN A 1 200 ? 145.381 148.512 120.716 1.00 99.72 200 ASN A O 1
ATOM 1551 N N . SER A 1 201 ? 146.696 147.649 119.117 1.00 92.63 201 SER A N 1
ATOM 1552 C CA . SER A 1 201 ? 145.626 147.468 118.144 1.00 94.31 201 SER A CA 1
ATOM 1553 C C . SER A 1 201 ? 145.160 146.021 118.049 1.00 93.98 201 SER A C 1
ATOM 1554 O O . SER A 1 201 ? 144.841 145.534 116.966 1.00 98.18 201 SER A O 1
ATOM 1557 N N . LEU A 1 202 ? 145.119 145.310 119.171 1.00 91.09 202 LEU A N 1
ATOM 1558 C CA . LEU A 1 202 ? 144.659 143.928 119.140 1.00 95.77 202 LEU A CA 1
ATOM 1559 C C . LEU A 1 202 ? 143.146 143.804 119.233 1.00 101.88 202 LEU A C 1
ATOM 1560 O O . LEU A 1 202 ? 142.584 142.835 118.715 1.00 108.31 202 LEU A O 1
ATOM 1565 N N . GLU A 1 203 ? 142.472 144.753 119.886 1.00 100.51 203 GLU A N 1
ATOM 1566 C CA . GLU A 1 203 ? 141.014 144.757 119.873 1.00 101.74 203 GLU A CA 1
ATOM 1567 C C . GLU A 1 203 ? 140.460 145.274 118.554 1.00 105.46 203 GLU A C 1
ATOM 1568 O O . GLU A 1 203 ? 139.384 144.846 118.127 1.00 106.97 203 GLU A O 1
ATOM 1574 N N . PHE A 1 204 ? 141.174 146.196 117.907 1.00 104.70 204 PHE A N 1
ATOM 1575 C CA . PHE A 1 204 ? 140.701 146.760 116.650 1.00 103.22 204 PHE A CA 1
ATOM 1576 C C . PHE A 1 204 ? 140.693 145.727 115.532 1.00 105.31 204 PHE A C 1
ATOM 1577 O O . PHE A 1 204 ? 139.844 145.794 114.637 1.00 109.18 204 PHE A O 1
ATOM 1585 N N . THR A 1 205 ? 141.612 144.763 115.568 1.00 106.16 205 THR A N 1
ATOM 1586 C CA . THR A 1 205 ? 141.750 143.769 114.512 1.00 108.45 205 THR A CA 1
ATOM 1587 C C . THR A 1 205 ? 140.941 142.511 114.782 1.00 109.52 205 THR A C 1
ATOM 1588 O O . THR A 1 205 ? 141.345 141.422 114.364 1.00 113.72 205 THR A O 1
ATOM 1592 N N . LYS A 1 206 ? 139.812 142.630 115.481 1.00 106.10 206 LYS A N 1
ATOM 1593 C CA . LYS A 1 206 ? 138.996 141.456 115.766 1.00 109.08 206 LYS A CA 1
ATOM 1594 C C . LYS A 1 206 ? 138.471 140.821 114.485 1.00 113.34 206 LYS A C 1
ATOM 1595 O O . LYS A 1 206 ? 138.383 139.593 114.384 1.00 114.57 206 LYS A O 1
ATOM 1601 N N . ALA A 1 207 ? 138.106 141.641 113.499 1.00 111.73 207 ALA A N 1
ATOM 1602 C CA . ALA A 1 207 ? 137.578 141.103 112.251 1.00 110.58 207 ALA A CA 1
ATOM 1603 C C . ALA A 1 207 ? 138.645 140.373 111.449 1.00 112.99 207 ALA A C 1
ATOM 1604 O O . ALA A 1 207 ? 138.332 139.413 110.739 1.00 115.47 207 ALA A O 1
ATOM 1606 N N . ASN A 1 208 ? 139.901 140.816 111.532 1.00 114.05 208 ASN A N 1
ATOM 1607 C CA . ASN A 1 208 ? 140.966 140.148 110.793 1.00 114.62 208 ASN A CA 1
ATOM 1608 C C . ASN A 1 208 ? 141.303 138.788 111.387 1.00 114.71 208 ASN A C 1
ATOM 1609 O O . ASN A 1 208 ? 141.639 137.859 110.646 1.00 117.01 208 ASN A O 1
ATOM 1614 N N . PHE A 1 209 ? 141.223 138.648 112.710 1.00 112.41 209 PHE A N 1
ATOM 1615 C CA . PHE A 1 209 ? 141.544 137.380 113.349 1.00 110.29 209 PHE A CA 1
ATOM 1616 C C . PHE A 1 209 ? 140.558 136.276 113.005 1.00 113.72 209 PHE A C 1
ATOM 1617 O O . PHE A 1 209 ? 140.846 135.109 113.282 1.00 114.03 209 PHE A O 1
ATOM 1625 N N . ASP A 1 210 ? 139.411 136.607 112.420 1.00 116.78 210 ASP A N 1
ATOM 1626 C CA . ASP A 1 210 ? 138.462 135.593 111.986 1.00 119.04 210 ASP A CA 1
ATOM 1627 C C . ASP A 1 210 ? 138.784 135.031 110.610 1.00 120.12 210 ASP A C 1
ATOM 1628 O O . ASP A 1 210 ? 138.079 134.129 110.148 1.00 122.07 210 ASP A O 1
ATOM 1633 N N . LYS A 1 211 ? 139.817 135.538 109.945 1.00 119.96 211 LYS A N 1
ATOM 1634 C CA . LYS A 1 211 ? 140.267 135.016 108.664 1.00 122.86 211 LYS A CA 1
ATOM 1635 C C . LYS A 1 211 ? 141.578 134.270 108.859 1.00 122.79 211 LYS A C 1
ATOM 1636 O O . LYS A 1 211 ? 142.535 134.823 109.411 1.00 121.71 211 LYS A O 1
ATOM 1642 N N . GLU A 1 212 ? 141.619 133.019 108.397 1.00 123.25 212 GLU A N 1
ATOM 1643 C CA . GLU A 1 212 ? 142.780 132.169 108.638 1.00 122.34 212 GLU A CA 1
ATOM 1644 C C . GLU A 1 212 ? 144.024 132.722 107.958 1.00 118.08 212 GLU A C 1
ATOM 1645 O O . GLU A 1 212 ? 145.120 132.698 108.529 1.00 116.42 212 GLU A O 1
ATOM 1651 N N . SER A 1 213 ? 143.876 133.222 106.731 1.00 117.06 213 SER A N 1
ATOM 1652 C CA . SER A 1 213 ? 145.027 133.719 105.989 1.00 117.89 213 SER A CA 1
ATOM 1653 C C . SER A 1 213 ? 145.694 134.901 106.677 1.00 122.98 213 SER A C 1
ATOM 1654 O O . SER A 1 213 ? 146.894 135.117 106.488 1.00 125.53 213 SER A O 1
ATOM 1657 N N . GLU A 1 214 ? 144.947 135.670 107.464 1.00 120.50 214 GLU A N 1
ATOM 1658 C CA . GLU A 1 214 ? 145.514 136.758 108.248 1.00 118.10 214 GLU A CA 1
ATOM 1659 C C . GLU A 1 214 ? 145.988 136.314 109.621 1.00 116.68 214 GLU A C 1
ATOM 1660 O O . GLU A 1 214 ? 147.022 136.798 110.099 1.00 116.85 214 GLU A O 1
ATOM 1666 N N . ARG A 1 215 ? 145.246 135.410 110.264 1.00 113.76 215 ARG A N 1
ATOM 1667 C CA . ARG A 1 215 ? 145.647 134.919 111.575 1.00 109.33 215 ARG A CA 1
ATOM 1668 C C . ARG A 1 215 ? 146.986 134.203 111.501 1.00 107.99 215 ARG A C 1
ATOM 1669 O O . ARG A 1 215 ? 147.836 134.370 112.383 1.00 108.40 215 ARG A O 1
ATOM 1677 N N . HIS A 1 216 ? 147.191 133.398 110.456 1.00 106.86 216 HIS A N 1
ATOM 1678 C CA . HIS A 1 216 ? 148.466 132.711 110.299 1.00 107.00 216 HIS A CA 1
ATOM 1679 C C . HIS A 1 216 ? 149.616 133.693 110.163 1.00 104.95 216 HIS A C 1
ATOM 1680 O O . HIS A 1 216 ? 150.666 133.500 110.783 1.00 106.37 216 HIS A O 1
ATOM 1687 N N . PHE A 1 217 ? 149.439 134.750 109.373 1.00 103.92 217 PHE A N 1
ATOM 1688 C CA . PHE A 1 217 ? 150.490 135.748 109.224 1.00 104.73 217 PHE A CA 1
ATOM 1689 C C . PHE A 1 217 ? 150.786 136.465 110.534 1.00 106.10 217 PHE A C 1
ATOM 1690 O O . PHE A 1 217 ? 151.960 136.648 110.888 1.00 108.41 217 PHE A O 1
ATOM 1698 N N . ILE A 1 218 ? 149.745 136.859 111.268 1.00 106.63 218 ILE A N 1
ATOM 1699 C CA . ILE A 1 218 ? 149.956 137.543 112.541 1.00 99.76 218 ILE A CA 1
ATOM 1700 C C . ILE A 1 218 ? 150.714 136.643 113.508 1.00 99.72 218 ILE A C 1
ATOM 1701 O O . ILE A 1 218 ? 151.703 137.059 114.127 1.00 100.54 218 ILE A O 1
ATOM 1706 N N . MET A 1 219 ? 150.266 135.392 113.643 1.00 98.07 219 MET A N 1
ATOM 1707 C CA . MET A 1 219 ? 150.903 134.475 114.579 1.00 94.39 219 MET A CA 1
ATOM 1708 C C . MET A 1 219 ? 152.339 134.183 114.176 1.00 95.85 219 MET A C 1
ATOM 1709 O O . MET A 1 219 ? 153.224 134.098 115.033 1.00 94.45 219 MET A O 1
ATOM 1714 N N . GLN A 1 220 ? 152.593 134.023 112.876 1.00 98.55 220 GLN A N 1
ATOM 1715 C CA . GLN A 1 220 ? 153.953 133.768 112.423 1.00 96.60 220 GLN A CA 1
ATOM 1716 C C . GLN A 1 220 ? 154.871 134.931 112.761 1.00 97.38 220 GLN A C 1
ATOM 1717 O O . GLN A 1 220 ? 155.985 134.726 113.253 1.00 99.70 220 GLN A O 1
ATOM 1723 N N . VAL A 1 221 ? 154.418 136.163 112.524 1.00 98.53 221 VAL A N 1
ATOM 1724 C CA . VAL A 1 221 ? 155.279 137.309 112.801 1.00 96.90 221 VAL A CA 1
ATOM 1725 C C . VAL A 1 221 ? 155.522 137.454 114.298 1.00 98.01 221 VAL A C 1
ATOM 1726 O O . VAL A 1 221 ? 156.629 137.797 114.729 1.00 100.00 221 VAL A O 1
ATOM 1730 N N . VAL A 1 222 ? 154.506 137.181 115.119 1.00 96.45 222 VAL A N 1
ATOM 1731 C CA . VAL A 1 222 ? 154.692 137.283 116.565 1.00 95.33 222 VAL A CA 1
ATOM 1732 C C . VAL A 1 222 ? 155.683 136.229 117.056 1.00 98.54 222 VAL A C 1
ATOM 1733 O O . VAL A 1 222 ? 156.620 136.533 117.811 1.00 99.88 222 VAL A O 1
ATOM 1737 N N . CYS A 1 223 ? 155.502 134.979 116.629 1.00 96.10 223 CYS A N 1
ATOM 1738 C CA . CYS A 1 223 ? 156.374 133.887 117.052 1.00 93.48 223 CYS A CA 1
ATOM 1739 C C . CYS A 1 223 ? 157.769 134.021 116.477 1.00 96.81 223 CYS A C 1
ATOM 1740 O O . CYS A 1 223 ? 158.719 133.420 116.980 1.00 100.18 223 CYS A O 1
ATOM 1743 N N . GLU A 1 224 ? 157.930 134.813 115.422 1.00 98.53 224 GLU A N 1
ATOM 1744 C CA . GLU A 1 224 ? 159.258 135.110 114.905 1.00 100.12 224 GLU A CA 1
ATOM 1745 C C . GLU A 1 224 ? 159.916 136.295 115.583 1.00 100.47 224 GLU A C 1
ATOM 1746 O O . GLU A 1 224 ? 161.148 136.330 115.656 1.00 102.08 224 GLU A O 1
ATOM 1752 N N . ALA A 1 225 ? 159.156 137.263 116.083 1.00 98.13 225 ALA A N 1
ATOM 1753 C CA . ALA A 1 225 ? 159.725 138.332 116.887 1.00 97.00 225 ALA A CA 1
ATOM 1754 C C . ALA A 1 225 ? 160.077 137.880 118.293 1.00 98.62 225 ALA A C 1
ATOM 1755 O O . ALA A 1 225 ? 160.912 138.519 118.940 1.00 98.45 225 ALA A O 1
ATOM 1757 N N . THR A 1 226 ? 159.463 136.798 118.781 1.00 99.51 226 THR A N 1
ATOM 1758 C CA . THR A 1 226 ? 159.860 136.273 120.086 1.00 98.81 226 THR A CA 1
ATOM 1759 C C . THR A 1 226 ? 161.314 135.818 120.113 1.00 100.86 226 THR A C 1
ATOM 1760 O O . THR A 1 226 ? 161.880 135.665 121.198 1.00 98.27 226 THR A O 1
ATOM 1764 N N . GLN A 1 227 ? 161.927 135.590 118.953 1.00 102.80 227 GLN A N 1
ATOM 1765 C CA . GLN A 1 227 ? 163.300 135.114 118.863 1.00 100.63 227 GLN A CA 1
ATOM 1766 C C . GLN A 1 227 ? 164.296 136.225 118.568 1.00 100.91 227 GLN A C 1
ATOM 1767 O O . GLN A 1 227 ? 165.439 135.934 118.207 1.00 102.58 227 GLN A O 1
ATOM 1773 N N . CYS A 1 228 ? 163.893 137.482 118.693 1.00 101.78 228 CYS A N 1
ATOM 1774 C CA . CYS A 1 228 ? 164.803 138.578 118.405 1.00 103.41 228 CYS A CA 1
ATOM 1775 C C . CYS A 1 228 ? 165.938 138.601 119.426 1.00 107.35 228 CYS A C 1
ATOM 1776 O O . CYS A 1 228 ? 165.724 138.299 120.601 1.00 106.55 228 CYS A O 1
ATOM 1779 N N . PRO A 1 229 ? 167.152 138.941 119.011 1.00 108.24 229 PRO A N 1
ATOM 1780 C CA . PRO A 1 229 ? 168.262 139.008 119.968 1.00 107.49 229 PRO A CA 1
ATOM 1781 C C . PRO A 1 229 ? 168.233 140.245 120.853 1.00 110.92 229 PRO A C 1
ATOM 1782 O O . PRO A 1 229 ? 169.213 140.529 121.549 1.00 113.44 229 PRO A O 1
ATOM 1786 N N . ASP A 1 230 ? 167.133 140.991 120.836 1.00 105.25 230 ASP A N 1
ATOM 1787 C CA . ASP A 1 230 ? 166.963 142.163 121.684 1.00 100.61 230 ASP A CA 1
ATOM 1788 C C . ASP A 1 230 ? 165.937 141.850 122.764 1.00 99.09 230 ASP A C 1
ATOM 1789 O O . ASP A 1 230 ? 164.850 141.347 122.465 1.00 98.91 230 ASP A O 1
ATOM 1794 N N . THR A 1 231 ? 166.289 142.149 124.015 1.00 97.31 231 THR A N 1
ATOM 1795 C CA . THR A 1 231 ? 165.441 141.757 125.135 1.00 97.44 231 THR A CA 1
ATOM 1796 C C . THR A 1 231 ? 164.095 142.468 125.096 1.00 95.82 231 THR A C 1
ATOM 1797 O O . THR A 1 231 ? 163.053 141.853 125.355 1.00 93.05 231 THR A O 1
ATOM 1801 N N . ARG A 1 232 ? 164.096 143.764 124.780 1.00 96.25 232 ARG A N 1
ATOM 1802 C CA . ARG A 1 232 ? 162.857 144.534 124.800 1.00 93.84 232 ARG A CA 1
ATOM 1803 C C . ARG A 1 232 ? 161.859 144.005 123.781 1.00 90.53 232 ARG A C 1
ATOM 1804 O O . ARG A 1 232 ? 160.661 143.903 124.070 1.00 89.94 232 ARG A O 1
ATOM 1812 N N . VAL A 1 233 ? 162.333 143.656 122.585 1.00 88.77 233 VAL A N 1
ATOM 1813 C CA . VAL A 1 233 ? 161.443 143.110 121.568 1.00 88.44 233 VAL A CA 1
ATOM 1814 C C . VAL A 1 233 ? 160.906 141.752 122.001 1.00 88.93 233 VAL A C 1
ATOM 1815 O O . VAL A 1 233 ? 159.734 141.434 121.768 1.00 91.40 233 VAL A O 1
ATOM 1819 N N . ARG A 1 234 ? 161.745 140.931 122.638 1.00 87.05 234 ARG A N 1
ATOM 1820 C CA . ARG A 1 234 ? 161.276 139.645 123.143 1.00 84.48 234 ARG A CA 1
ATOM 1821 C C . ARG A 1 234 ? 160.163 139.831 124.162 1.00 84.17 234 ARG A C 1
ATOM 1822 O O . ARG A 1 234 ? 159.137 139.144 124.112 1.00 84.67 234 ARG A O 1
ATOM 1830 N N . VAL A 1 235 ? 160.355 140.756 125.103 1.00 83.74 235 VAL A N 1
ATOM 1831 C CA . VAL A 1 235 ? 159.347 140.981 126.132 1.00 79.60 235 VAL A CA 1
ATOM 1832 C C . VAL A 1 235 ? 158.063 141.515 125.514 1.00 84.76 235 VAL A C 1
ATOM 1833 O O . VAL A 1 235 ? 156.959 141.108 125.895 1.00 85.65 235 VAL A O 1
ATOM 1837 N N . ALA A 1 236 ? 158.181 142.433 124.552 1.00 84.83 236 ALA A N 1
ATOM 1838 C CA . ALA A 1 236 ? 156.995 142.968 123.895 1.00 77.54 236 ALA A CA 1
ATOM 1839 C C . ALA A 1 236 ? 156.237 141.879 123.151 1.00 80.27 236 ALA A C 1
ATOM 1840 O O . ALA A 1 236 ? 155.003 141.827 123.199 1.00 86.87 236 ALA A O 1
ATOM 1842 N N . ALA A 1 237 ? 156.956 140.990 122.464 1.00 76.85 237 ALA A N 1
ATOM 1843 C CA . ALA A 1 237 ? 156.297 139.907 121.743 1.00 77.95 237 ALA A CA 1
ATOM 1844 C C . ALA A 1 237 ? 155.640 138.920 122.698 1.00 82.49 237 ALA A C 1
ATOM 1845 O O . ALA A 1 237 ? 154.564 138.386 122.408 1.00 87.27 237 ALA A O 1
ATOM 1847 N N . LEU A 1 238 ? 156.272 138.657 123.841 1.00 80.22 238 LEU A N 1
ATOM 1848 C CA . LEU A 1 238 ? 155.656 137.777 124.828 1.00 77.80 238 LEU A CA 1
ATOM 1849 C C . LEU A 1 238 ? 154.392 138.400 125.410 1.00 81.69 238 LEU A C 1
ATOM 1850 O O . LEU A 1 238 ? 153.395 137.703 125.635 1.00 84.85 238 LEU A O 1
ATOM 1855 N N . GLN A 1 239 ? 154.412 139.713 125.653 1.00 81.71 239 GLN A N 1
ATOM 1856 C CA . GLN A 1 239 ? 153.200 140.406 126.081 1.00 79.09 239 GLN A CA 1
ATOM 1857 C C . GLN A 1 239 ? 152.117 140.314 125.016 1.00 81.04 239 GLN A C 1
ATOM 1858 O O . GLN A 1 239 ? 150.930 140.152 125.331 1.00 82.03 239 GLN A O 1
ATOM 1864 N N . ASN A 1 240 ? 152.511 140.428 123.747 1.00 83.10 240 ASN A N 1
ATOM 1865 C CA . ASN A 1 240 ? 151.572 140.226 122.651 1.00 77.88 240 ASN A CA 1
ATOM 1866 C C . ASN A 1 240 ? 150.938 138.849 122.721 1.00 82.88 240 ASN A C 1
ATOM 1867 O O . ASN A 1 240 ? 149.724 138.711 122.560 1.00 89.93 240 ASN A O 1
ATOM 1872 N N . LEU A 1 241 ? 151.750 137.817 122.949 1.00 84.34 241 LEU A N 1
ATOM 1873 C CA . LEU A 1 241 ? 151.217 136.460 123.028 1.00 83.56 241 LEU A CA 1
ATOM 1874 C C . LEU A 1 241 ? 150.248 136.313 124.192 1.00 84.06 241 LEU A C 1
ATOM 1875 O O . LEU A 1 241 ? 149.203 135.667 124.062 1.00 90.00 241 LEU A O 1
ATOM 1880 N N . VAL A 1 242 ? 150.579 136.907 125.339 1.00 81.11 242 VAL A N 1
ATOM 1881 C CA . VAL A 1 242 ? 149.692 136.830 126.499 1.00 80.97 242 VAL A CA 1
ATOM 1882 C C . VAL A 1 242 ? 148.349 137.483 126.189 1.00 86.13 242 VAL A C 1
ATOM 1883 O O . VAL A 1 242 ? 147.282 136.920 126.468 1.00 88.54 242 VAL A O 1
ATOM 1887 N N . LYS A 1 243 ? 148.379 138.678 125.593 1.00 88.46 243 LYS A N 1
ATOM 1888 C CA . LYS A 1 243 ? 147.125 139.362 125.288 1.00 84.22 243 LYS A CA 1
ATOM 1889 C C . LYS A 1 243 ? 146.329 138.616 124.224 1.00 84.66 243 LYS A C 1
ATOM 1890 O O . LYS A 1 243 ? 145.097 138.564 124.290 1.00 89.47 243 LYS A O 1
ATOM 1896 N N . ILE A 1 244 ? 147.011 138.035 123.236 1.00 84.16 244 ILE A N 1
ATOM 1897 C CA . ILE A 1 244 ? 146.322 137.255 122.214 1.00 83.94 244 ILE A CA 1
ATOM 1898 C C . ILE A 1 244 ? 145.629 136.057 122.843 1.00 89.20 244 ILE A C 1
ATOM 1899 O O . ILE A 1 244 ? 144.487 135.731 122.501 1.00 94.38 244 ILE A O 1
ATOM 1904 N N . MET A 1 245 ? 146.308 135.383 123.772 1.00 91.32 245 MET A N 1
ATOM 1905 C CA . MET A 1 245 ? 145.679 134.277 124.484 1.00 95.07 245 MET A CA 1
ATOM 1906 C C . MET A 1 245 ? 144.464 134.754 125.269 1.00 95.64 245 MET A C 1
ATOM 1907 O O . MET A 1 245 ? 143.446 134.057 125.336 1.00 98.83 245 MET A O 1
ATOM 1912 N N . SER A 1 246 ? 144.555 135.940 125.874 1.00 92.81 246 SER A N 1
ATOM 1913 C CA . SER A 1 246 ? 143.414 136.482 126.606 1.00 92.38 246 SER A CA 1
ATOM 1914 C C . SER A 1 246 ? 142.229 136.747 125.684 1.00 95.70 246 SER A C 1
ATOM 1915 O O . SER A 1 246 ? 141.083 136.444 126.030 1.00 95.53 246 SER A O 1
ATOM 1918 N N . LEU A 1 247 ? 142.486 137.313 124.506 1.00 97.43 247 LEU A N 1
ATOM 1919 C CA . LEU A 1 247 ? 141.422 137.751 123.610 1.00 94.29 247 LEU A CA 1
ATOM 1920 C C . LEU A 1 247 ? 140.921 136.650 122.685 1.00 95.51 247 LEU A C 1
ATOM 1921 O O . LEU A 1 247 ? 139.715 136.556 122.439 1.00 98.05 247 LEU A O 1
ATOM 1926 N N . TYR A 1 248 ? 141.814 135.811 122.168 1.00 94.93 248 TYR A N 1
ATOM 1927 C CA . TYR A 1 248 ? 141.488 134.869 121.101 1.00 95.72 248 TYR A CA 1
ATOM 1928 C C . TYR A 1 248 ? 141.848 133.450 121.508 1.00 102.02 248 TYR A C 1
ATOM 1929 O O . TYR A 1 248 ? 142.504 132.711 120.774 1.00 106.95 248 TYR A O 1
ATOM 1938 N N . TYR A 1 249 ? 141.413 133.056 122.706 1.00 100.51 249 TYR A N 1
ATOM 1939 C CA . TYR A 1 249 ? 141.716 131.724 123.218 1.00 99.72 249 TYR A CA 1
ATOM 1940 C C . TYR A 1 249 ? 141.233 130.627 122.280 1.00 105.37 249 TYR A C 1
ATOM 1941 O O . TYR A 1 249 ? 141.867 129.573 122.185 1.00 106.27 249 TYR A O 1
ATOM 1950 N N . GLN A 1 250 ? 140.124 130.852 121.578 1.00 109.13 250 GLN A N 1
ATOM 1951 C CA . GLN A 1 250 ? 139.510 129.794 120.786 1.00 109.01 250 GLN A CA 1
ATOM 1952 C C . GLN A 1 250 ? 140.282 129.458 119.519 1.00 108.08 250 GLN A C 1
ATOM 1953 O O . GLN A 1 250 ? 139.987 128.436 118.894 1.00 112.76 250 GLN A O 1
ATOM 1959 N N . TYR A 1 251 ? 141.250 130.278 119.122 1.00 106.77 251 TYR A N 1
ATOM 1960 C CA . TYR A 1 251 ? 141.984 130.066 117.883 1.00 108.99 251 TYR A CA 1
ATOM 1961 C C . TYR A 1 251 ? 143.421 129.617 118.113 1.00 110.00 251 TYR A C 1
ATOM 1962 O O . TYR A 1 251 ? 144.200 129.565 117.158 1.00 109.94 251 TYR A O 1
ATOM 1971 N N . MET A 1 252 ? 143.794 129.295 119.349 1.00 109.36 252 MET A N 1
ATOM 1972 C CA . MET A 1 252 ? 145.174 128.960 119.674 1.00 103.67 252 MET A CA 1
ATOM 1973 C C . MET A 1 252 ? 145.467 127.470 119.603 1.00 104.45 252 MET A C 1
ATOM 1974 O O . MET A 1 252 ? 146.620 127.075 119.792 1.00 106.23 252 MET A O 1
ATOM 1979 N N . GLU A 1 253 ? 144.464 126.635 119.333 1.00 106.13 253 GLU A N 1
ATOM 1980 C CA . GLU A 1 253 ? 144.701 125.196 119.297 1.00 108.30 253 GLU A CA 1
ATOM 1981 C C . GLU A 1 253 ? 145.642 124.810 118.166 1.00 107.84 253 GLU A C 1
ATOM 1982 O O . GLU A 1 253 ? 146.380 123.827 118.284 1.00 109.45 253 GLU A O 1
ATOM 1988 N N . THR A 1 254 ? 145.629 125.563 117.068 1.00 105.44 254 THR A N 1
ATOM 1989 C CA . THR A 1 254 ? 146.510 125.257 115.950 1.00 104.52 254 THR A CA 1
ATOM 1990 C C . THR A 1 254 ? 147.963 125.581 116.270 1.00 103.92 254 THR A C 1
ATOM 1991 O O . THR A 1 254 ? 148.866 124.853 115.846 1.00 103.97 254 THR A O 1
ATOM 1995 N N . TYR A 1 255 ? 148.209 126.653 117.017 1.00 103.68 255 TYR A N 1
ATOM 1996 C CA . TYR A 1 255 ? 149.560 127.122 117.285 1.00 103.71 255 TYR A CA 1
ATOM 1997 C C . TYR A 1 255 ? 150.091 126.687 118.642 1.00 106.82 255 TYR A C 1
ATOM 1998 O O . TYR A 1 255 ? 151.275 126.901 118.921 1.00 107.46 255 TYR A O 1
ATOM 2007 N N . MET A 1 256 ? 149.252 126.083 119.485 1.00 110.25 256 MET A N 1
ATOM 2008 C CA . MET A 1 256 ? 149.688 125.708 120.826 1.00 108.01 256 MET A CA 1
ATOM 2009 C C . MET A 1 256 ? 150.775 124.643 120.779 1.00 107.37 256 MET A C 1
ATOM 2010 O O . MET A 1 256 ? 151.784 124.744 121.484 1.00 106.84 256 MET A O 1
ATOM 2015 N N . GLY A 1 257 ? 150.593 123.624 119.949 1.00 107.37 257 GLY A N 1
ATOM 2016 C CA . GLY A 1 257 ? 151.524 122.525 119.874 1.00 111.25 257 GLY A CA 1
ATOM 2017 C C . GLY A 1 257 ? 152.858 122.883 119.250 1.00 112.62 257 GLY A C 1
ATOM 2018 O O . GLY A 1 257 ? 153.897 122.884 119.915 1.00 108.14 257 GLY A O 1
ATOM 2019 N N . PRO A 1 258 ? 152.856 123.190 117.950 1.00 114.06 258 PRO A N 1
ATOM 2020 C CA . PRO A 1 258 ? 154.136 123.346 117.243 1.00 109.36 258 PRO A CA 1
ATOM 2021 C C . PRO A 1 258 ? 154.907 124.608 117.591 1.00 109.52 258 PRO A C 1
ATOM 2022 O O . PRO A 1 258 ? 156.138 124.601 117.484 1.00 111.73 258 PRO A O 1
ATOM 2026 N N . ALA A 1 259 ? 154.245 125.692 117.990 1.00 104.16 259 ALA A N 1
ATOM 2027 C CA . ALA A 1 259 ? 154.930 126.976 118.105 1.00 101.26 259 ALA A CA 1
ATOM 2028 C C . ALA A 1 259 ? 154.986 127.506 119.531 1.00 102.32 259 ALA A C 1
ATOM 2029 O O . ALA A 1 259 ? 156.080 127.786 120.030 1.00 102.19 259 ALA A O 1
ATOM 2031 N N . LEU A 1 260 ? 153.845 127.662 120.203 1.00 102.55 260 LEU A N 1
ATOM 2032 C CA . LEU A 1 260 ? 153.818 128.426 121.448 1.00 97.81 260 LEU A CA 1
ATOM 2033 C C . LEU A 1 260 ? 154.510 127.689 122.586 1.00 99.67 260 LEU A C 1
ATOM 2034 O O . LEU A 1 260 ? 155.200 128.309 123.406 1.00 97.49 260 LEU A O 1
ATOM 2039 N N . PHE A 1 261 ? 154.325 126.370 122.659 1.00 101.51 261 PHE A N 1
ATOM 2040 C CA . PHE A 1 261 ? 154.790 125.603 123.808 1.00 97.17 261 PHE A CA 1
ATOM 2041 C C . PHE A 1 261 ? 156.291 125.757 124.004 1.00 95.85 261 PHE A C 1
ATOM 2042 O O . PHE A 1 261 ? 156.756 126.084 125.102 1.00 95.65 261 PHE A O 1
ATOM 2050 N N . ALA A 1 262 ? 157.064 125.535 122.942 1.00 94.07 262 ALA A N 1
ATOM 2051 C CA . ALA A 1 262 ? 158.514 125.608 123.052 1.00 92.66 262 ALA A CA 1
ATOM 2052 C C . ALA A 1 262 ? 158.974 127.012 123.415 1.00 96.62 262 ALA A C 1
ATOM 2053 O O . ALA A 1 262 ? 159.886 127.180 124.231 1.00 100.64 262 ALA A O 1
ATOM 2055 N N . ILE A 1 263 ? 158.353 128.034 122.824 1.00 93.65 263 ILE A N 1
ATOM 2056 C CA . ILE A 1 263 ? 158.770 129.408 123.088 1.00 90.87 263 ILE A CA 1
ATOM 2057 C C . ILE A 1 263 ? 158.532 129.767 124.548 1.00 94.66 263 ILE A C 1
ATOM 2058 O O . ILE A 1 263 ? 159.410 130.318 125.221 1.00 99.41 263 ILE A O 1
ATOM 2063 N N . THR A 1 264 ? 157.342 129.453 125.065 1.00 93.76 264 THR A N 1
ATOM 2064 C CA . THR A 1 264 ? 157.055 129.780 126.458 1.00 91.87 264 THR A CA 1
ATOM 2065 C C . THR A 1 264 ? 157.950 128.994 127.408 1.00 94.58 264 THR A C 1
ATOM 2066 O O . THR A 1 264 ? 158.466 129.552 128.386 1.00 95.68 264 THR A O 1
ATOM 2070 N N . ILE A 1 265 ? 158.154 127.702 127.137 1.00 94.76 265 ILE A N 1
ATOM 2071 C CA . ILE A 1 265 ? 158.998 126.893 128.010 1.00 94.05 265 ILE A CA 1
ATOM 2072 C C . ILE A 1 265 ? 160.420 127.433 128.026 1.00 93.88 265 ILE A C 1
ATOM 2073 O O . ILE A 1 265 ? 161.044 127.540 129.087 1.00 93.30 265 ILE A O 1
ATOM 2078 N N . GLU A 1 266 ? 160.954 127.793 126.860 1.00 94.05 266 GLU A N 1
ATOM 2079 C CA . GLU A 1 266 ? 162.303 128.340 126.820 1.00 96.46 266 GLU A CA 1
ATOM 2080 C C . GLU A 1 266 ? 162.369 129.716 127.463 1.00 96.31 266 GLU A C 1
ATOM 2081 O O . GLU A 1 266 ? 163.433 130.127 127.934 1.00 98.04 266 GLU A O 1
ATOM 2087 N N . ALA A 1 267 ? 161.254 130.447 127.480 1.00 91.95 267 ALA A N 1
ATOM 2088 C CA . ALA A 1 267 ? 161.232 131.729 128.174 1.00 87.69 267 ALA A CA 1
ATOM 2089 C C . ALA A 1 267 ? 161.288 131.543 129.683 1.00 95.42 267 ALA A C 1
ATOM 2090 O O . ALA A 1 267 ? 161.982 132.291 130.379 1.00 98.01 267 ALA A O 1
ATOM 2092 N N . MET A 1 268 ? 160.564 130.552 130.210 1.00 97.77 268 MET A N 1
ATOM 2093 C CA . MET A 1 268 ? 160.554 130.330 131.652 1.00 91.07 268 MET A CA 1
ATOM 2094 C C . MET A 1 268 ? 161.920 129.925 132.194 1.00 91.69 268 MET A C 1
ATOM 2095 O O . MET A 1 268 ? 162.164 130.079 133.393 1.00 92.81 268 MET A O 1
ATOM 2100 N N . LYS A 1 269 ? 162.809 129.410 131.349 1.00 91.84 269 LYS A N 1
ATOM 2101 C CA . LYS A 1 269 ? 164.146 129.009 131.767 1.00 87.93 269 LYS A CA 1
ATOM 2102 C C . LYS A 1 269 ? 165.185 130.100 131.575 1.00 87.89 269 LYS A C 1
ATOM 2103 O O . LYS A 1 269 ? 166.367 129.853 131.824 1.00 90.85 269 LYS A O 1
ATOM 2109 N N . SER A 1 270 ? 164.788 131.285 131.130 1.00 87.68 270 SER A N 1
ATOM 2110 C CA . SER A 1 270 ? 165.761 132.304 130.770 1.00 89.05 270 SER A CA 1
ATOM 2111 C C . SER A 1 270 ? 166.445 132.879 132.002 1.00 93.88 270 SER A C 1
ATOM 2112 O O . SER A 1 270 ? 165.882 132.920 133.098 1.00 92.94 270 SER A O 1
ATOM 2115 N N . ASP A 1 271 ? 167.683 133.326 131.805 1.00 97.74 271 ASP A N 1
ATOM 2116 C CA . ASP A 1 271 ? 168.419 133.984 132.876 1.00 105.28 271 ASP A CA 1
ATOM 2117 C C . ASP A 1 271 ? 167.919 135.405 133.105 1.00 105.51 271 ASP A C 1
ATOM 2118 O O . ASP A 1 271 ? 168.051 135.937 134.212 1.00 106.44 271 ASP A O 1
ATOM 2123 N N . ILE A 1 272 ? 167.339 136.026 132.085 1.00 100.90 272 ILE A N 1
ATOM 2124 C CA . ILE A 1 272 ? 166.893 137.411 132.180 1.00 98.53 272 ILE A CA 1
ATOM 2125 C C . ILE A 1 272 ? 165.539 137.455 132.875 1.00 99.49 272 ILE A C 1
ATOM 2126 O O . ILE A 1 272 ? 164.620 136.710 132.521 1.00 101.78 272 ILE A O 1
ATOM 2131 N N . ASP A 1 273 ? 165.414 138.336 133.869 1.00 98.88 273 ASP A N 1
ATOM 2132 C CA . ASP A 1 273 ? 164.248 138.316 134.747 1.00 97.49 273 ASP A CA 1
ATOM 2133 C C . ASP A 1 273 ? 162.967 138.687 134.010 1.00 94.02 273 ASP A C 1
ATOM 2134 O O . ASP A 1 273 ? 161.911 138.105 134.272 1.00 91.86 273 ASP A O 1
ATOM 2139 N N . GLU A 1 274 ? 163.028 139.668 133.106 1.00 93.92 274 GLU A N 1
ATOM 2140 C CA . GLU A 1 274 ? 161.825 140.085 132.393 1.00 91.17 274 GLU A CA 1
ATOM 2141 C C . GLU A 1 274 ? 161.271 138.959 131.533 1.00 90.63 274 GLU A C 1
ATOM 2142 O O . GLU A 1 274 ? 160.056 138.720 131.508 1.00 93.97 274 GLU A O 1
ATOM 2148 N N . VAL A 1 275 ? 162.151 138.255 130.821 1.00 85.43 275 VAL A N 1
ATOM 2149 C CA . VAL A 1 275 ? 161.710 137.172 129.951 1.00 86.76 275 VAL A CA 1
ATOM 2150 C C . VAL A 1 275 ? 161.087 136.053 130.771 1.00 89.24 275 VAL A C 1
ATOM 2151 O O . VAL A 1 275 ? 160.034 135.515 130.413 1.00 95.63 275 VAL A O 1
ATOM 2155 N N . ALA A 1 276 ? 161.726 135.684 131.882 1.00 87.38 276 ALA A N 1
ATOM 2156 C CA . ALA A 1 276 ? 161.181 134.635 132.735 1.00 87.19 276 ALA A CA 1
ATOM 2157 C C . ALA A 1 276 ? 159.839 135.046 133.324 1.00 86.11 276 ALA A C 1
ATOM 2158 O O . ALA A 1 276 ? 158.913 134.231 133.410 1.00 88.66 276 ALA A O 1
ATOM 2160 N N . LEU A 1 277 ? 159.719 136.308 133.737 1.00 83.65 277 LEU A N 1
ATOM 2161 C CA . LEU A 1 277 ? 158.455 136.799 134.271 1.00 81.38 277 LEU A CA 1
ATOM 2162 C C . LEU A 1 277 ? 157.346 136.698 133.238 1.00 86.25 277 LEU A C 1
ATOM 2163 O O . LEU A 1 277 ? 156.233 136.266 133.555 1.00 85.55 277 LEU A O 1
ATOM 2168 N N . GLN A 1 278 ? 157.631 137.082 131.993 1.00 88.63 278 GLN A N 1
ATOM 2169 C CA . GLN A 1 278 ? 156.605 136.999 130.957 1.00 82.53 278 GLN A CA 1
ATOM 2170 C C . GLN A 1 278 ? 156.267 135.553 130.620 1.00 81.79 278 GLN A C 1
ATOM 2171 O O . GLN A 1 278 ? 155.102 135.224 130.364 1.00 86.66 278 GLN A O 1
ATOM 2177 N N . GLY A 1 279 ? 157.268 134.674 130.621 1.00 83.45 279 GLY A N 1
ATOM 2178 C CA . GLY A 1 279 ? 156.997 133.268 130.376 1.00 85.19 279 GLY A CA 1
ATOM 2179 C C . GLY A 1 279 ? 156.105 132.656 131.436 1.00 88.85 279 GLY A C 1
ATOM 2180 O O . GLY A 1 279 ? 155.210 131.867 131.127 1.00 92.19 279 GLY A O 1
ATOM 2181 N N . ILE A 1 280 ? 156.339 133.006 132.702 1.00 85.34 280 ILE A N 1
ATOM 2182 C CA . ILE A 1 280 ? 155.485 132.512 133.778 1.00 78.14 280 ILE A CA 1
ATOM 2183 C C . ILE A 1 280 ? 154.095 133.131 133.687 1.00 83.46 280 ILE A C 1
ATOM 2184 O O . ILE A 1 280 ? 153.082 132.464 133.939 1.00 83.55 280 ILE A O 1
ATOM 2189 N N . GLU A 1 281 ? 154.026 134.416 133.332 1.00 90.24 281 GLU A N 1
ATOM 2190 C CA . GLU A 1 281 ? 152.740 135.092 133.224 1.00 85.68 281 GLU A CA 1
ATOM 2191 C C . GLU A 1 281 ? 151.889 134.498 132.117 1.00 84.77 281 GLU A C 1
ATOM 2192 O O . GLU A 1 281 ? 150.661 134.486 132.225 1.00 86.64 281 GLU A O 1
ATOM 2198 N N . PHE A 1 282 ? 152.516 134.001 131.050 1.00 83.05 282 PHE A N 1
ATOM 2199 C CA . PHE A 1 282 ? 151.759 133.319 130.007 1.00 81.05 282 PHE A CA 1
ATOM 2200 C C . PHE A 1 282 ? 150.906 132.204 130.598 1.00 86.62 282 PHE A C 1
ATOM 2201 O O . PHE A 1 282 ? 149.692 132.141 130.371 1.00 92.49 282 PHE A O 1
ATOM 2209 N N . TRP A 1 283 ? 151.520 131.331 131.395 1.00 85.24 283 TRP A N 1
ATOM 2210 C CA . TRP A 1 283 ? 150.786 130.192 131.931 1.00 85.91 283 TRP A CA 1
ATOM 2211 C C . TRP A 1 283 ? 149.889 130.573 133.101 1.00 90.05 283 TRP A C 1
ATOM 2212 O O . TRP A 1 283 ? 148.844 129.944 133.299 1.00 92.94 283 TRP A O 1
ATOM 2223 N N . SER A 1 284 ? 150.249 131.604 133.868 1.00 87.73 284 SER A N 1
ATOM 2224 C CA . SER A 1 284 ? 149.311 132.113 134.866 1.00 82.86 284 SER A CA 1
ATOM 2225 C C . SER A 1 284 ? 148.034 132.615 134.202 1.00 89.74 284 SER A C 1
ATOM 2226 O O . SER A 1 284 ? 146.923 132.334 134.669 1.00 91.63 284 SER A O 1
ATOM 2229 N N . ASN A 1 285 ? 148.178 133.347 133.096 1.00 92.44 285 ASN A N 1
ATOM 2230 C CA . ASN A 1 285 ? 147.023 133.820 132.348 1.00 88.52 285 ASN A CA 1
ATOM 2231 C C . ASN A 1 285 ? 146.234 132.659 131.763 1.00 87.63 285 ASN A C 1
ATOM 2232 O O . ASN A 1 285 ? 144.999 132.696 131.729 1.00 94.68 285 ASN A O 1
ATOM 2237 N N . VAL A 1 286 ? 146.927 131.627 131.280 1.00 83.98 286 VAL A N 1
ATOM 2238 C CA . VAL A 1 286 ? 146.225 130.451 130.772 1.00 87.53 286 VAL A CA 1
ATOM 2239 C C . VAL A 1 286 ? 145.385 129.818 131.872 1.00 94.55 286 VAL A C 1
ATOM 2240 O O . VAL A 1 286 ? 144.234 129.421 131.647 1.00 101.43 286 VAL A O 1
ATOM 2244 N N . CYS A 1 287 ? 145.943 129.716 133.081 1.00 93.88 287 CYS A N 1
ATOM 2245 C CA . CYS A 1 287 ? 145.188 129.165 134.203 1.00 96.49 287 CYS A CA 1
ATOM 2246 C C . CYS A 1 287 ? 143.978 130.028 134.536 1.00 100.08 287 CYS A C 1
ATOM 2247 O O . CYS A 1 287 ? 142.896 129.505 134.822 1.00 102.81 287 CYS A O 1
ATOM 2250 N N . ASP A 1 288 ? 144.145 131.352 134.516 1.00 98.75 288 ASP A N 1
ATOM 2251 C CA . ASP A 1 288 ? 143.015 132.246 134.769 1.00 99.07 288 ASP A CA 1
ATOM 2252 C C . ASP A 1 288 ? 141.902 132.028 133.750 1.00 102.56 288 ASP A C 1
ATOM 2253 O O . ASP A 1 288 ? 140.722 131.903 134.109 1.00 104.95 288 ASP A O 1
ATOM 2258 N N . GLU A 1 289 ? 142.266 131.977 132.468 1.00 101.91 289 GLU A N 1
ATOM 2259 C CA . GLU A 1 289 ? 141.268 131.790 131.421 1.00 103.24 289 GLU A CA 1
ATOM 2260 C C . GLU A 1 289 ? 140.564 130.451 131.566 1.00 107.59 289 GLU A C 1
ATOM 2261 O O . GLU A 1 289 ? 139.343 130.362 131.396 1.00 115.19 289 GLU A O 1
ATOM 2267 N N . GLU A 1 290 ? 141.312 129.394 131.884 1.00 104.14 290 GLU A N 1
ATOM 2268 C CA . GLU A 1 290 ? 140.684 128.085 132.000 1.00 106.15 290 GLU A CA 1
ATOM 2269 C C . GLU A 1 290 ? 139.817 127.981 133.245 1.00 111.88 290 GLU A C 1
ATOM 2270 O O . GLU A 1 290 ? 138.809 127.273 133.229 1.00 118.36 290 GLU A O 1
ATOM 2276 N N . MET A 1 291 ? 140.171 128.679 134.326 1.00 110.69 291 MET A N 1
ATOM 2277 C CA . MET A 1 291 ? 139.278 128.718 135.481 1.00 112.09 291 MET A CA 1
ATOM 2278 C C . MET A 1 291 ? 137.982 129.447 135.149 1.00 115.49 291 MET A C 1
ATOM 2279 O O . MET A 1 291 ? 136.895 129.010 135.552 1.00 117.50 291 MET A O 1
ATOM 2284 N N . ASP A 1 292 ? 138.073 130.555 134.408 1.00 117.00 292 ASP A N 1
ATOM 2285 C CA . ASP A 1 292 ? 136.859 131.234 133.965 1.00 118.64 292 ASP A CA 1
ATOM 2286 C C . ASP A 1 292 ? 136.008 130.322 133.092 1.00 119.92 292 ASP A C 1
ATOM 2287 O O . ASP A 1 292 ? 134.780 130.275 133.236 1.00 124.68 292 ASP A O 1
ATOM 2292 N N . LEU A 1 293 ? 136.645 129.590 132.180 1.00 118.36 293 LEU A N 1
ATOM 2293 C CA . LEU A 1 293 ? 135.906 128.674 131.320 1.00 118.23 293 LEU A CA 1
ATOM 2294 C C . LEU A 1 293 ? 135.274 127.546 132.122 1.00 123.44 293 LEU A C 1
ATOM 2295 O O . LEU A 1 293 ? 134.172 127.096 131.800 1.00 129.60 293 LEU A O 1
ATOM 2300 N N . ALA A 1 294 ? 135.959 127.067 133.160 1.00 122.29 294 ALA A N 1
ATOM 2301 C CA . ALA A 1 294 ? 135.380 126.036 134.015 1.00 124.25 294 ALA A CA 1
ATOM 2302 C C . ALA A 1 294 ? 134.160 126.559 134.760 1.00 130.47 294 ALA A C 1
ATOM 2303 O O . ALA A 1 294 ? 133.154 125.852 134.888 1.00 134.07 294 ALA A O 1
ATOM 2305 N N . ILE A 1 295 ? 134.232 127.794 135.261 1.00 129.65 295 ILE A N 1
ATOM 2306 C CA . ILE A 1 295 ? 133.070 128.400 135.906 1.00 131.56 295 ILE A CA 1
ATOM 2307 C C . ILE A 1 295 ? 131.916 128.509 134.920 1.00 136.62 295 ILE A C 1
ATOM 2308 O O . ILE A 1 295 ? 130.763 128.198 135.247 1.00 141.04 295 ILE A O 1
ATOM 2313 N N . GLU A 1 296 ? 132.209 128.955 133.698 1.00 135.61 296 GLU A N 1
ATOM 2314 C CA . GLU A 1 296 ? 131.173 129.077 132.678 1.00 137.50 296 GLU A CA 1
ATOM 2315 C C . GLU A 1 296 ? 130.550 127.725 132.356 1.00 141.83 296 GLU A C 1
ATOM 2316 O O . GLU A 1 296 ? 129.327 127.615 132.214 1.00 146.68 296 GLU A O 1
ATOM 2322 N N . ALA A 1 297 ? 131.376 126.686 132.234 1.00 140.20 297 ALA A N 1
ATOM 2323 C CA . ALA A 1 297 ? 130.860 125.355 131.934 1.00 142.85 297 ALA A CA 1
ATOM 2324 C C . ALA A 1 297 ? 130.004 124.823 133.074 1.00 147.99 297 ALA A C 1
ATOM 2325 O O . ALA A 1 297 ? 128.974 124.184 132.836 1.00 154.23 297 ALA A O 1
ATOM 2327 N N . SER A 1 298 ? 130.418 125.065 134.319 1.00 145.91 298 SER A N 1
ATOM 2328 C CA . SER A 1 298 ? 129.608 124.644 135.458 1.00 149.55 298 SER A CA 1
ATOM 2329 C C . SER A 1 298 ? 128.266 125.364 135.473 1.00 155.25 298 SER A C 1
ATOM 2330 O O . SER A 1 298 ? 127.225 124.749 135.736 1.00 158.94 298 SER A O 1
ATOM 2333 N N . GLU A 1 299 ? 128.271 126.669 135.192 1.00 153.69 299 GLU A N 1
ATOM 2334 C CA . GLU A 1 299 ? 127.017 127.412 135.131 1.00 155.46 299 GLU A CA 1
ATOM 2335 C C . GLU A 1 299 ? 126.120 126.885 134.020 1.00 159.02 299 GLU A C 1
ATOM 2336 O O . GLU A 1 299 ? 124.903 126.761 134.200 1.00 162.21 299 GLU A O 1
ATOM 2342 N N . ALA A 1 300 ? 126.702 126.573 132.861 1.00 158.29 300 ALA A N 1
ATOM 2343 C CA . ALA A 1 300 ? 125.915 126.029 131.760 1.00 161.43 300 ALA A CA 1
ATOM 2344 C C . ALA A 1 300 ? 125.331 124.670 132.119 1.00 165.46 300 ALA A C 1
ATOM 2345 O O . ALA A 1 300 ? 124.177 124.375 131.788 1.00 170.32 300 ALA A O 1
ATOM 2347 N N . ALA A 1 301 ? 126.116 123.826 132.790 1.00 163.78 301 ALA A N 1
ATOM 2348 C CA . ALA A 1 301 ? 125.615 122.521 133.206 1.00 166.19 301 ALA A CA 1
ATOM 2349 C C . ALA A 1 301 ? 124.476 122.663 134.206 1.00 169.69 301 ALA A C 1
ATOM 2350 O O . ALA A 1 301 ? 123.481 121.931 134.133 1.00 172.28 301 ALA A O 1
ATOM 2352 N N . GLU A 1 302 ? 124.605 123.596 135.152 1.00 169.11 302 GLU A N 1
ATOM 2353 C CA . GLU A 1 302 ? 123.514 123.842 136.090 1.00 171.34 302 GLU A CA 1
ATOM 2354 C C . GLU A 1 302 ? 122.273 124.346 135.366 1.00 173.07 302 GLU A C 1
ATOM 2355 O O . GLU A 1 302 ? 121.150 123.932 135.679 1.00 173.37 302 GLU A O 1
ATOM 2361 N N . GLN A 1 303 ? 122.456 125.244 134.397 1.00 172.86 303 GLN A N 1
ATOM 2362 C CA . GLN A 1 303 ? 121.325 125.746 133.625 1.00 173.74 303 GLN A CA 1
ATOM 2363 C C . GLN A 1 303 ? 120.690 124.638 132.794 1.00 175.93 303 GLN A C 1
ATOM 2364 O O . GLN A 1 303 ? 119.460 124.553 132.698 1.00 176.28 303 GLN A O 1
ATOM 2370 N N . GLY A 1 304 ? 121.508 123.781 132.189 1.00 175.87 304 GLY A N 1
ATOM 2371 C CA . GLY A 1 304 ? 120.997 122.692 131.381 1.00 176.46 304 GLY A CA 1
ATOM 2372 C C . GLY A 1 304 ? 121.229 122.886 129.897 1.00 178.87 304 GLY A C 1
ATOM 2373 O O . GLY A 1 304 ? 120.477 122.362 129.070 1.00 179.78 304 GLY A O 1
ATOM 2374 N N . ARG A 1 305 ? 122.268 123.637 129.547 1.00 178.65 305 ARG A N 1
ATOM 2375 C CA . ARG A 1 305 ? 122.612 123.914 128.164 1.00 175.84 305 ARG A CA 1
ATOM 2376 C C . ARG A 1 305 ? 124.091 123.645 127.938 1.00 175.39 305 ARG A C 1
ATOM 2377 O O . ARG A 1 305 ? 124.889 123.714 128.879 1.00 173.43 305 ARG A O 1
ATOM 2385 N N . PRO A 1 306 ? 124.484 123.318 126.710 1.00 177.18 306 PRO A N 1
ATOM 2386 C CA . PRO A 1 306 ? 125.910 123.195 126.397 1.00 173.26 306 PRO A CA 1
ATOM 2387 C C . PRO A 1 306 ? 126.616 124.524 126.582 1.00 170.01 306 PRO A C 1
ATOM 2388 O O . PRO A 1 306 ? 126.043 125.586 126.293 1.00 167.36 306 PRO A O 1
ATOM 2392 N N . PRO A 1 307 ? 127.854 124.512 127.070 1.00 165.59 307 PRO A N 1
ATOM 2393 C CA . PRO A 1 307 ? 128.571 125.773 127.282 1.00 159.64 307 PRO A CA 1
ATOM 2394 C C . PRO A 1 307 ? 128.812 126.503 125.970 1.00 154.50 307 PRO A C 1
ATOM 2395 O O . PRO A 1 307 ? 129.031 125.889 124.925 1.00 150.59 307 PRO A O 1
ATOM 2399 N N . GLU A 1 308 ? 128.760 127.834 126.038 1.00 151.57 308 GLU A N 1
ATOM 2400 C CA . GLU A 1 308 ? 129.026 128.642 124.854 1.00 149.04 308 GLU A CA 1
ATOM 2401 C C . GLU A 1 308 ? 130.470 128.483 124.398 1.00 148.01 308 GLU A C 1
ATOM 2402 O O . GLU A 1 308 ? 130.752 128.484 123.195 1.00 145.73 308 GLU A O 1
ATOM 2408 N N . HIS A 1 309 ? 131.395 128.350 12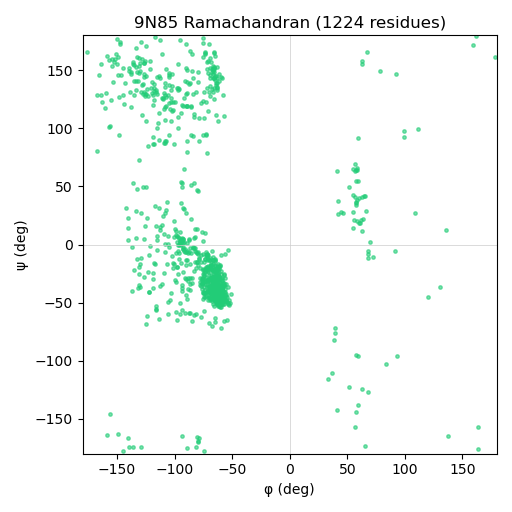5.343 1.00 149.08 309 HIS A N 1
ATOM 2409 C CA . HIS A 1 309 ? 132.790 128.058 125.056 1.00 144.55 309 HIS A CA 1
ATOM 2410 C C . HIS A 1 309 ? 133.206 126.817 125.828 1.00 141.91 309 HIS A C 1
ATOM 2411 O O . HIS A 1 309 ? 132.747 126.593 126.951 1.00 145.73 309 HIS A O 1
ATOM 2418 N N . THR A 1 310 ? 134.071 126.010 125.221 1.00 136.22 310 THR A N 1
ATOM 2419 C CA . THR A 1 310 ? 134.598 124.808 125.848 1.00 133.91 310 THR A CA 1
ATOM 2420 C C . THR A 1 310 ? 136.105 124.945 125.987 1.00 129.11 310 THR A C 1
ATOM 2421 O O . THR A 1 310 ? 136.787 125.317 125.028 1.00 130.72 310 THR A O 1
ATOM 2425 N N . SER A 1 311 ? 136.617 124.644 127.176 1.00 122.90 311 SER A N 1
ATOM 2426 C CA . SER A 1 311 ? 138.046 124.738 127.414 1.00 121.90 311 SER A CA 1
ATOM 2427 C C . SER A 1 311 ? 138.782 123.596 126.722 1.00 122.43 311 SER A C 1
ATOM 2428 O O . SER A 1 311 ? 138.190 122.597 126.308 1.00 124.32 311 SER A O 1
ATOM 2431 N N . LYS A 1 312 ? 140.096 123.761 126.590 1.00 118.32 312 LYS A N 1
ATOM 2432 C CA . LYS A 1 312 ? 140.941 122.748 125.978 1.00 115.98 312 LYS A CA 1
ATOM 2433 C C . LYS A 1 312 ? 142.042 122.245 126.900 1.00 115.23 312 LYS A C 1
ATOM 2434 O O . LYS A 1 312 ? 142.814 121.370 126.492 1.00 115.39 312 LYS A O 1
ATOM 2440 N N . PHE A 1 313 ? 142.138 122.770 128.122 1.00 112.72 313 PHE A N 1
ATOM 2441 C CA . PHE A 1 313 ? 142.998 122.220 129.167 1.00 111.56 313 PHE A CA 1
ATOM 2442 C C . PHE A 1 313 ? 144.464 122.180 128.729 1.00 108.32 313 PHE A C 1
ATOM 2443 O O . PHE A 1 313 ? 145.069 121.118 128.584 1.00 106.77 313 PHE A O 1
ATOM 2451 N N . TYR A 1 314 ? 145.027 123.367 128.508 1.00 105.97 314 TYR A N 1
ATOM 2452 C CA . TYR A 1 314 ? 146.438 123.447 128.144 1.00 105.12 314 TYR A CA 1
ATOM 2453 C C . TYR A 1 314 ? 147.342 123.195 129.345 1.00 107.67 314 TYR A C 1
ATOM 2454 O O . TYR A 1 314 ? 148.360 122.501 129.229 1.00 107.61 314 TYR A O 1
ATOM 2463 N N . ALA A 1 315 ? 146.994 123.755 130.506 1.00 105.85 315 ALA A N 1
ATOM 2464 C CA . ALA A 1 315 ? 147.820 123.563 131.693 1.00 99.37 315 ALA A CA 1
ATOM 2465 C C . ALA A 1 315 ? 147.835 122.103 132.123 1.00 101.25 315 ALA A C 1
ATOM 2466 O O . ALA A 1 315 ? 148.871 121.581 132.550 1.00 103.31 315 ALA A O 1
ATOM 2468 N N . LYS A 1 316 ? 146.688 121.430 132.028 1.00 102.04 316 LYS A N 1
ATOM 2469 C CA . LYS A 1 316 ? 146.637 120.013 132.363 1.00 102.61 316 LYS A CA 1
ATOM 2470 C C . LYS A 1 316 ? 147.550 119.196 131.463 1.00 101.76 316 LYS A C 1
ATOM 2471 O O . LYS A 1 316 ? 148.047 118.143 131.875 1.00 103.56 316 LYS A O 1
ATOM 2477 N N . GLY A 1 317 ? 147.787 119.661 130.242 1.00 100.19 317 GLY A N 1
ATOM 2478 C CA . GLY A 1 317 ? 148.660 118.957 129.329 1.00 99.81 317 GLY A CA 1
ATOM 2479 C C . GLY A 1 317 ? 150.110 119.377 129.433 1.00 98.41 317 GLY A C 1
ATOM 2480 O O . GLY A 1 317 ? 150.998 118.662 128.963 1.00 96.92 317 GLY A O 1
ATOM 2481 N N . ALA A 1 318 ? 150.371 120.529 130.043 1.00 97.65 318 ALA A N 1
ATOM 2482 C CA . ALA A 1 318 ? 151.731 121.034 130.169 1.00 94.27 318 ALA A CA 1
ATOM 2483 C C . ALA A 1 318 ? 152.312 120.876 131.568 1.00 98.66 318 ALA A C 1
ATOM 2484 O O . ALA A 1 318 ? 153.475 121.232 131.774 1.00 97.44 318 ALA A O 1
ATOM 2486 N N . LEU A 1 319 ? 151.534 120.351 132.520 1.00 100.74 319 LEU A N 1
ATOM 2487 C CA . LEU A 1 319 ? 152.002 120.211 133.900 1.00 95.88 319 LEU A CA 1
ATOM 2488 C C . LEU A 1 319 ? 153.349 119.506 133.997 1.00 96.95 319 LEU A C 1
ATOM 2489 O O . LEU A 1 319 ? 154.222 119.924 134.771 1.00 94.29 319 LEU A O 1
ATOM 2494 N N . GLN A 1 320 ? 153.533 118.430 133.225 1.00 96.13 320 GLN A N 1
ATOM 2495 C CA . GLN A 1 320 ? 154.729 117.604 133.356 1.00 95.87 320 GLN A CA 1
ATOM 2496 C C . GLN A 1 320 ? 156.002 118.409 133.156 1.00 95.74 320 GLN A C 1
ATOM 2497 O O . GLN A 1 320 ? 157.017 118.133 133.803 1.00 96.25 320 GLN A O 1
ATOM 2503 N N . TYR A 1 321 ? 155.974 119.395 132.265 1.00 94.02 321 TYR A N 1
ATOM 2504 C CA . TYR A 1 321 ? 157.133 120.234 132.012 1.00 90.86 321 TYR A CA 1
ATOM 2505 C C . TYR A 1 321 ? 157.077 121.555 132.758 1.00 94.17 321 TYR A C 1
ATOM 2506 O O . TYR A 1 321 ? 158.118 122.196 132.929 1.00 94.30 321 TYR A O 1
ATOM 2515 N N . LEU A 1 322 ? 155.892 121.978 133.198 1.00 93.84 322 LEU A N 1
ATOM 2516 C CA . LEU A 1 322 ? 155.789 123.216 133.958 1.00 90.23 322 LEU A CA 1
ATOM 2517 C C . LEU A 1 322 ? 156.335 123.053 135.368 1.00 90.35 322 LEU A C 1
ATOM 2518 O O . LEU A 1 322 ? 157.075 123.915 135.854 1.00 89.12 322 LEU A O 1
ATOM 2523 N N . VAL A 1 323 ? 155.981 121.954 136.039 1.00 90.51 323 VAL A N 1
ATOM 2524 C CA . VAL A 1 323 ? 156.276 121.834 137.469 1.00 89.93 323 VAL A CA 1
ATOM 2525 C C . VAL A 1 323 ? 157.771 121.854 137.771 1.00 89.67 323 VAL A C 1
ATOM 2526 O O . VAL A 1 323 ? 158.184 122.605 138.671 1.00 92.55 323 VAL A O 1
ATOM 2530 N N . PRO A 1 324 ? 158.624 121.066 137.102 1.00 86.11 324 PRO A N 1
ATOM 2531 C CA . PRO A 1 324 ? 160.059 121.129 137.433 1.00 84.44 324 PRO A CA 1
ATOM 2532 C C . PRO A 1 324 ? 160.683 122.499 137.241 1.00 87.57 324 PRO A C 1
ATOM 2533 O O . PRO A 1 324 ? 161.527 122.900 138.050 1.00 94.17 324 PRO A O 1
ATOM 2537 N N . ILE A 1 325 ? 160.286 123.244 136.209 1.00 82.25 325 ILE A N 1
ATOM 2538 C CA . ILE A 1 325 ? 160.865 124.568 136.004 1.00 83.20 325 ILE A CA 1
ATOM 2539 C C . ILE A 1 325 ? 160.470 125.508 137.134 1.00 84.55 325 ILE A C 1
ATOM 2540 O O . ILE A 1 325 ? 161.293 126.287 137.628 1.00 87.81 325 ILE A O 1
ATOM 2545 N N . LEU A 1 326 ? 159.205 125.463 137.554 1.00 83.98 326 LEU A N 1
ATOM 2546 C CA . LEU A 1 326 ? 158.759 126.309 138.654 1.00 84.36 326 LEU A CA 1
ATOM 2547 C C . LEU A 1 326 ? 159.487 125.961 139.944 1.00 85.99 326 LEU A C 1
ATOM 2548 O O . LEU A 1 326 ? 159.973 126.847 140.660 1.00 89.25 326 LEU A O 1
ATOM 2553 N N . THR A 1 327 ? 159.569 124.669 140.262 1.00 86.27 327 THR A N 1
ATOM 2554 C CA . THR A 1 327 ? 160.235 124.273 141.495 1.00 87.57 327 THR A CA 1
ATOM 2555 C C . THR A 1 327 ? 161.721 124.590 141.453 1.00 89.04 327 THR A C 1
ATOM 2556 O O . THR A 1 327 ? 162.329 124.825 142.499 1.00 91.70 327 THR A O 1
ATOM 2560 N N . GLN A 1 328 ? 162.325 124.605 140.266 1.00 86.39 328 GLN A N 1
ATOM 2561 C CA . GLN A 1 328 ? 163.718 125.019 140.174 1.00 87.68 328 GLN A CA 1
ATOM 2562 C C . GLN A 1 328 ? 163.865 126.523 140.368 1.00 92.56 328 GLN A C 1
ATOM 2563 O O . GLN A 1 328 ? 164.802 126.978 141.032 1.00 96.21 328 GLN A O 1
ATOM 2569 N N . THR A 1 329 ? 162.956 127.314 139.793 1.00 91.76 329 THR A N 1
ATOM 2570 C CA . THR A 1 329 ? 163.013 128.759 139.983 1.00 90.10 329 THR A CA 1
ATOM 2571 C C . THR A 1 329 ? 162.734 129.158 141.422 1.00 91.19 329 THR A C 1
ATOM 2572 O O . THR A 1 329 ? 163.152 130.240 141.844 1.00 96.18 329 THR A O 1
ATOM 2576 N N . LEU A 1 330 ? 162.046 128.307 142.184 1.00 89.64 330 LEU A N 1
ATOM 2577 C CA . LEU A 1 330 ? 161.818 128.594 143.597 1.00 87.76 330 LEU A CA 1
ATOM 2578 C C . LEU A 1 330 ? 163.103 128.615 144.415 1.00 92.52 330 LEU A C 1
ATOM 2579 O O . LEU A 1 330 ? 163.072 129.066 145.563 1.00 94.75 330 LEU A O 1
ATOM 2584 N N . THR A 1 331 ? 164.217 128.134 143.870 1.00 93.26 331 THR A N 1
ATOM 2585 C CA . THR A 1 331 ? 165.497 128.144 144.564 1.00 92.12 331 THR A CA 1
ATOM 2586 C C . THR A 1 331 ? 166.343 129.367 144.246 1.00 97.63 331 THR A C 1
ATOM 2587 O O . THR A 1 331 ? 167.495 129.431 144.680 1.00 105.37 331 THR A O 1
ATOM 2591 N N . LYS A 1 332 ? 165.817 130.327 143.487 1.00 98.59 332 LYS A N 1
ATOM 2592 C CA . LYS A 1 332 ? 166.568 131.529 143.126 1.00 99.84 332 LYS A CA 1
ATOM 2593 C C . LYS A 1 332 ? 166.335 132.590 144.196 1.00 104.16 332 LYS A C 1
ATOM 2594 O O . LYS A 1 332 ? 165.534 133.512 144.043 1.00 110.01 332 LYS A O 1
ATOM 2600 N N . GLN A 1 333 ? 167.058 132.453 145.305 1.00 105.24 333 GLN A N 1
ATOM 2601 C CA . GLN A 1 333 ? 166.885 133.369 146.426 1.00 107.97 333 GLN A CA 1
ATOM 2602 C C . GLN A 1 333 ? 168.211 133.942 146.897 1.00 118.39 333 GLN A C 1
ATOM 2603 O O . GLN A 1 333 ? 169.256 133.703 146.285 1.00 120.26 333 GLN A O 1
ATOM 2609 N N . ASP A 1 334 ? 168.174 134.696 147.991 1.00 123.57 334 ASP A N 1
ATOM 2610 C CA . ASP A 1 334 ? 169.371 135.279 148.574 1.00 129.70 334 ASP A CA 1
ATOM 2611 C C . ASP A 1 334 ? 169.153 135.417 150.072 1.00 129.72 334 ASP A C 1
ATOM 2612 O O . ASP A 1 334 ? 168.024 135.338 150.563 1.00 126.82 334 ASP A O 1
ATOM 2617 N N . GLU A 1 335 ? 170.253 135.610 150.802 1.00 132.71 335 GLU A N 1
ATOM 2618 C CA . GLU A 1 335 ? 170.163 135.704 152.256 1.00 131.57 335 GLU A CA 1
ATOM 2619 C C . GLU A 1 335 ? 169.364 136.930 152.682 1.00 136.46 335 GLU A C 1
ATOM 2620 O O . GLU A 1 335 ? 168.464 136.838 153.524 1.00 136.74 335 GLU A O 1
ATOM 2626 N N . ASN A 1 336 ? 169.672 138.086 152.104 1.00 135.85 336 ASN A N 1
ATOM 2627 C CA . ASN A 1 336 ? 169.013 139.345 152.442 1.00 135.53 336 ASN A CA 1
ATOM 2628 C C . ASN A 1 336 ? 168.138 139.752 151.261 1.00 136.40 336 ASN A C 1
ATOM 2629 O O . ASN A 1 336 ? 168.564 140.503 150.383 1.00 141.04 336 ASN A O 1
ATOM 2634 N N . ASP A 1 337 ? 166.907 139.254 151.250 1.00 133.41 337 ASP A N 1
ATOM 2635 C CA . ASP A 1 337 ? 165.943 139.569 150.209 1.00 132.03 337 ASP A CA 1
ATOM 2636 C C . ASP A 1 337 ? 164.608 139.918 150.844 1.00 128.61 337 ASP A C 1
ATOM 2637 O O . ASP A 1 337 ? 164.285 139.460 151.943 1.00 127.96 337 ASP A O 1
ATOM 2642 N N . ASP A 1 338 ? 163.835 140.733 150.138 1.00 125.57 338 ASP A N 1
ATOM 2643 C CA . ASP A 1 338 ? 162.519 141.136 150.602 1.00 118.68 338 ASP A CA 1
ATOM 2644 C C . ASP A 1 338 ? 161.474 140.143 150.117 1.00 113.74 338 ASP A C 1
ATOM 2645 O O . ASP A 1 338 ? 161.532 139.665 148.982 1.00 113.83 338 ASP A O 1
ATOM 2650 N N . ASP A 1 339 ? 160.521 139.830 150.994 1.00 115.07 339 ASP A N 1
ATOM 2651 C CA . ASP A 1 339 ? 159.506 138.835 150.667 1.00 117.80 339 ASP A CA 1
ATOM 2652 C C . ASP A 1 339 ? 158.659 139.278 149.482 1.00 117.87 339 ASP A C 1
ATOM 2653 O O . ASP A 1 339 ? 158.347 138.472 148.599 1.00 119.25 339 ASP A O 1
ATOM 2658 N N . ASP A 1 340 ? 158.274 140.548 149.446 1.00 115.53 340 ASP A N 1
ATOM 2659 C CA . ASP A 1 340 ? 157.431 141.096 148.386 1.00 112.53 340 ASP A CA 1
ATOM 2660 C C . ASP A 1 340 ? 158.304 141.978 147.499 1.00 110.53 340 ASP A C 1
ATOM 2661 O O . ASP A 1 340 ? 158.443 143.177 147.731 1.00 109.08 340 ASP A O 1
ATOM 2666 N N . ASP A 1 341 ? 158.899 141.367 146.478 1.00 107.27 341 ASP A N 1
ATOM 2667 C CA . ASP A 1 341 ? 159.756 142.080 145.548 1.00 104.15 341 ASP A CA 1
ATOM 2668 C C . ASP A 1 341 ? 159.402 141.833 144.092 1.00 103.41 341 ASP A C 1
ATOM 2669 O O . ASP A 1 341 ? 159.911 142.552 143.225 1.00 108.19 341 ASP A O 1
ATOM 2674 N N . TRP A 1 342 ? 158.553 140.851 143.797 1.00 97.71 342 TRP A N 1
ATOM 2675 C CA . TRP A 1 342 ? 158.108 140.536 142.441 1.00 93.82 342 TRP A CA 1
ATOM 2676 C C . TRP A 1 342 ? 159.289 140.291 141.500 1.00 94.14 342 TRP A C 1
ATOM 2677 O O . TRP A 1 342 ? 159.543 141.040 140.557 1.00 95.07 342 TRP A O 1
ATOM 2688 N N . ASN A 1 343 ? 160.020 139.229 141.793 1.00 94.61 343 ASN A N 1
ATOM 2689 C CA . ASN A 1 343 ? 161.049 138.692 140.917 1.00 90.51 343 ASN A CA 1
ATOM 2690 C C . ASN A 1 343 ? 160.542 137.336 140.438 1.00 93.87 343 ASN A C 1
ATOM 2691 O O . ASN A 1 343 ? 159.452 136.926 140.853 1.00 97.62 343 ASN A O 1
ATOM 2696 N N . PRO A 1 344 ? 161.250 136.631 139.548 1.00 91.76 344 PRO A N 1
ATOM 2697 C CA . PRO A 1 344 ? 160.749 135.319 139.105 1.00 87.88 344 PRO A CA 1
ATOM 2698 C C . PRO A 1 344 ? 160.467 134.344 140.234 1.00 90.23 344 PRO A C 1
ATOM 2699 O O . PRO A 1 344 ? 159.528 133.545 140.125 1.00 93.89 344 PRO A O 1
ATOM 2703 N N . CYS A 1 345 ? 161.245 134.381 141.316 1.00 89.64 345 CYS A N 1
ATOM 2704 C CA . CYS A 1 345 ? 160.982 133.496 142.447 1.00 88.64 345 CYS A CA 1
ATOM 2705 C C . CYS A 1 345 ? 159.614 133.770 143.055 1.00 87.45 345 CYS A C 1
ATOM 2706 O O . CYS A 1 345 ? 158.880 132.837 143.397 1.00 88.08 345 CYS A O 1
ATOM 2709 N N . LYS A 1 346 ? 159.258 135.046 143.204 1.00 92.09 346 LYS A N 1
ATOM 2710 C CA . LYS A 1 346 ? 157.947 135.404 143.735 1.00 92.63 346 LYS A CA 1
ATOM 2711 C C . LYS A 1 346 ? 156.828 134.973 142.797 1.00 88.75 346 LYS A C 1
ATOM 2712 O O . LYS A 1 346 ? 155.785 134.487 143.248 1.00 86.10 346 LYS A O 1
ATOM 2718 N N . ALA A 1 347 ? 157.025 135.143 141.488 1.00 87.52 347 ALA A N 1
ATOM 2719 C CA . ALA A 1 347 ? 155.983 134.812 140.524 1.00 84.19 347 ALA A CA 1
ATOM 2720 C C . ALA A 1 347 ? 155.783 133.310 140.394 1.00 88.23 347 ALA A C 1
ATOM 2721 O O . ALA A 1 347 ? 154.670 132.858 140.094 1.00 91.95 347 ALA A O 1
ATOM 2723 N N . ALA A 1 348 ? 156.843 132.526 140.599 1.00 89.04 348 ALA A N 1
ATOM 2724 C CA . ALA A 1 348 ? 156.730 131.079 140.460 1.00 83.32 348 ALA A CA 1
ATOM 2725 C C . ALA A 1 348 ? 155.783 130.493 141.497 1.00 84.50 348 ALA A C 1
ATOM 2726 O O . ALA A 1 348 ? 155.021 129.571 141.195 1.00 87.10 348 ALA A O 1
ATOM 2728 N N . GLY A 1 349 ? 155.816 131.009 142.725 1.00 83.35 349 GLY A N 1
ATOM 2729 C CA . GLY A 1 349 ? 154.895 130.525 143.740 1.00 83.71 349 GLY A CA 1
ATOM 2730 C C . GLY A 1 349 ? 153.447 130.837 143.415 1.00 88.38 349 GLY A C 1
ATOM 2731 O O . GLY A 1 349 ? 152.560 130.003 143.618 1.00 94.61 349 GLY A O 1
ATOM 2732 N N . VAL A 1 350 ? 153.186 132.043 142.911 1.00 88.24 350 VAL A N 1
ATOM 2733 C CA . VAL A 1 350 ? 151.832 132.399 142.499 1.00 87.69 350 VAL A CA 1
ATOM 2734 C C . VAL A 1 350 ? 151.366 131.483 141.379 1.00 89.57 350 VAL A C 1
ATOM 2735 O O . VAL A 1 350 ? 150.228 130.998 141.383 1.00 92.56 350 VAL A O 1
ATOM 2739 N N . CYS A 1 351 ? 152.242 131.227 140.405 1.00 88.27 351 CYS A N 1
ATOM 2740 C CA . CYS A 1 351 ? 151.878 130.345 139.303 1.00 86.89 351 CYS A CA 1
ATOM 2741 C C . CYS A 1 351 ? 151.617 128.929 139.794 1.00 89.01 351 CYS A C 1
ATOM 2742 O O . CYS A 1 351 ? 150.708 128.254 139.304 1.00 91.78 351 CYS A O 1
ATOM 2745 N N . LEU A 1 352 ? 152.409 128.458 140.757 1.00 91.35 352 LEU A N 1
ATOM 2746 C CA . LEU A 1 352 ? 152.226 127.107 141.273 1.00 89.30 352 LEU A CA 1
ATOM 2747 C C . LEU A 1 352 ? 150.919 126.980 142.043 1.00 89.02 352 LEU A C 1
ATOM 2748 O O . LEU A 1 352 ? 150.222 125.967 141.929 1.00 91.75 352 LEU A O 1
ATOM 2753 N N . MET A 1 353 ? 150.567 127.996 142.832 1.00 91.48 353 MET A N 1
ATOM 2754 C CA . MET A 1 353 ? 149.277 127.976 143.515 1.00 91.07 353 MET A CA 1
ATOM 2755 C C . MET A 1 353 ? 148.128 128.014 142.516 1.00 95.91 353 MET A C 1
ATOM 2756 O O . MET A 1 353 ? 147.112 127.332 142.698 1.00 100.23 353 MET A O 1
ATOM 2761 N N . LEU A 1 354 ? 148.270 128.808 141.452 1.00 97.74 354 LEU A N 1
ATOM 2762 C CA . LEU A 1 354 ? 147.257 128.824 140.402 1.00 92.36 354 LEU A CA 1
ATOM 2763 C C . LEU A 1 354 ? 147.115 127.455 139.755 1.00 96.06 354 LEU A C 1
ATOM 2764 O O . LEU A 1 354 ? 145.998 126.976 139.533 1.00 100.79 354 LEU A O 1
ATOM 2769 N N . LEU A 1 355 ? 148.242 126.808 139.453 1.0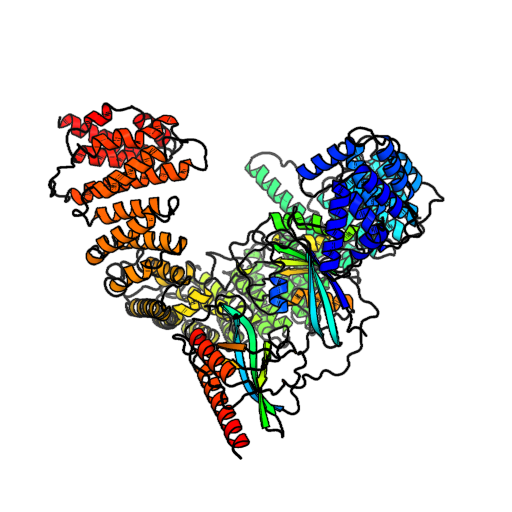0 96.02 355 LEU A N 1
ATOM 2770 C CA . LEU A 1 355 ? 148.206 125.485 138.843 1.00 96.07 355 LEU A CA 1
ATOM 2771 C C . LEU A 1 355 ? 147.545 124.477 139.764 1.00 101.54 355 LEU A C 1
ATOM 2772 O O . LEU A 1 355 ? 146.789 123.615 139.309 1.00 106.65 355 LEU A O 1
ATOM 2777 N N . ALA A 1 356 ? 147.832 124.556 141.062 1.00 102.36 356 ALA A N 1
ATOM 2778 C CA . ALA A 1 356 ? 147.183 123.663 142.013 1.00 101.89 356 ALA A CA 1
ATOM 2779 C C . ALA A 1 356 ? 145.676 123.868 142.007 1.00 104.85 356 ALA A C 1
ATOM 2780 O O . ALA A 1 356 ? 144.910 122.915 141.837 1.00 110.28 356 ALA A O 1
ATOM 2782 N N . THR A 1 357 ? 145.233 125.119 142.154 1.00 105.23 357 THR A N 1
ATOM 2783 C CA . THR A 1 357 ? 143.799 125.393 142.193 1.00 106.46 357 THR A CA 1
ATOM 2784 C C . THR A 1 357 ? 143.114 125.019 140.886 1.00 107.78 357 THR A C 1
ATOM 2785 O O . THR A 1 357 ? 141.918 124.713 140.880 1.00 107.59 357 THR A O 1
ATOM 2789 N N . CYS A 1 358 ? 143.849 125.039 139.775 1.00 107.24 358 CYS A N 1
ATOM 2790 C CA . CYS A 1 358 ? 143.271 124.749 138.471 1.00 108.85 358 CYS A CA 1
ATOM 2791 C C . CYS A 1 358 ? 143.249 123.264 138.137 1.00 111.51 358 CYS A C 1
ATOM 2792 O O . CYS A 1 358 ? 142.314 122.804 137.473 1.00 113.45 358 CYS A O 1
ATOM 2795 N N . CYS A 1 359 ? 144.246 122.498 138.586 1.00 114.58 359 CYS A N 1
ATOM 2796 C CA . CYS A 1 359 ? 144.386 121.108 138.185 1.00 117.47 359 CYS A CA 1
ATOM 2797 C C . CYS A 1 359 ? 144.015 120.099 139.262 1.00 120.16 359 CYS A C 1
ATOM 2798 O O . CYS A 1 359 ? 143.802 118.930 138.928 1.00 122.81 359 CYS A O 1
ATOM 2801 N N . GLU A 1 360 ? 143.940 120.505 140.532 1.00 118.33 360 GLU A N 1
ATOM 2802 C CA . GLU A 1 360 ? 143.483 119.649 141.630 1.00 119.97 360 GLU A CA 1
ATOM 2803 C C . GLU A 1 360 ? 144.443 118.475 141.775 1.00 121.12 360 GLU A C 1
ATOM 2804 O O . GLU A 1 360 ? 145.654 118.709 141.928 1.00 119.21 360 GLU A O 1
ATOM 2810 N N . ASP A 1 361 ? 143.979 117.227 141.720 1.00 123.06 361 ASP A N 1
ATOM 2811 C CA . ASP A 1 361 ? 144.777 116.087 142.154 1.00 122.10 361 ASP A CA 1
ATOM 2812 C C . ASP A 1 361 ? 145.912 115.738 141.204 1.00 120.99 361 ASP A C 1
ATOM 2813 O O . ASP A 1 361 ? 146.750 114.904 141.558 1.00 119.63 361 ASP A O 1
ATOM 2818 N N . ASP A 1 362 ? 145.968 116.343 140.022 1.00 120.91 362 ASP A N 1
ATOM 2819 C CA . ASP A 1 362 ? 146.946 115.949 139.019 1.00 117.44 362 ASP A CA 1
ATOM 2820 C C . ASP A 1 362 ? 148.319 116.570 139.234 1.00 111.48 362 ASP A C 1
ATOM 2821 O O . ASP A 1 362 ? 149.242 116.258 138.477 1.00 107.18 362 ASP A O 1
ATOM 2826 N N . ILE A 1 363 ? 148.483 117.431 140.235 1.00 110.56 363 ILE A N 1
ATOM 2827 C CA . ILE A 1 363 ? 149.765 118.084 140.465 1.00 107.51 363 ILE A CA 1
ATOM 2828 C C . ILE A 1 363 ? 150.558 117.444 141.603 1.00 107.89 363 ILE A C 1
ATOM 2829 O O . ILE A 1 363 ? 151.770 117.689 141.711 1.00 105.42 363 ILE A O 1
ATOM 2834 N N . VAL A 1 364 ? 149.921 116.624 142.441 1.00 110.37 364 VAL A N 1
ATOM 2835 C CA . VAL A 1 364 ? 150.632 116.016 143.568 1.00 106.66 364 VAL A CA 1
ATOM 2836 C C . VAL A 1 364 ? 151.762 115.097 143.115 1.00 105.96 364 VAL A C 1
ATOM 2837 O O . VAL A 1 364 ? 152.886 115.241 143.625 1.00 106.84 364 VAL A O 1
ATOM 2841 N N . PRO A 1 365 ? 151.550 114.137 142.204 1.00 104.36 365 PRO A N 1
ATOM 2842 C CA . PRO A 1 365 ? 152.670 113.271 141.804 1.00 103.38 365 PRO A CA 1
ATOM 2843 C C . PRO A 1 365 ? 153.790 114.004 141.093 1.00 102.90 365 PRO A C 1
ATOM 2844 O O . PRO A 1 365 ? 154.939 113.552 141.147 1.00 98.02 365 PRO A O 1
ATOM 2848 N N . HIS A 1 366 ? 153.501 115.116 140.422 1.00 103.74 366 HIS A N 1
ATOM 2849 C CA . HIS A 1 366 ? 154.544 115.848 139.719 1.00 99.78 366 HIS A CA 1
ATOM 2850 C C . HIS A 1 366 ? 155.391 116.704 140.645 1.00 97.66 366 HIS A C 1
ATOM 2851 O O . HIS A 1 366 ? 156.432 117.207 140.213 1.00 98.78 366 HIS A O 1
ATOM 2858 N N . VAL A 1 367 ? 154.978 116.880 141.895 1.00 98.07 367 VAL A N 1
ATOM 2859 C CA . VAL A 1 367 ? 155.723 117.701 142.839 1.00 101.56 367 VAL A CA 1
ATOM 2860 C C . VAL A 1 367 ? 156.239 116.912 144.034 1.00 102.45 367 VAL A C 1
ATOM 2861 O O . VAL A 1 367 ? 157.150 117.394 144.727 1.00 98.60 367 VAL A O 1
ATOM 2865 N N . LEU A 1 368 ? 155.718 115.713 144.298 1.00 102.48 368 LEU A N 1
ATOM 2866 C CA . LEU A 1 368 ? 156.201 114.928 145.433 1.00 100.40 368 LEU A CA 1
ATOM 2867 C C . LEU A 1 368 ? 157.682 114.573 145.356 1.00 102.99 368 LEU A C 1
ATOM 2868 O O . LEU A 1 368 ? 158.371 114.702 146.382 1.00 102.99 368 LEU A O 1
ATOM 2873 N N . PRO A 1 369 ? 158.228 114.093 144.229 1.00 104.39 369 PRO A N 1
ATOM 2874 C CA . PRO A 1 369 ? 159.658 113.731 144.226 1.00 102.87 369 PRO A CA 1
ATOM 2875 C C . PRO A 1 369 ? 160.597 114.872 144.580 1.00 103.27 369 PRO A C 1
ATOM 2876 O O . PRO A 1 369 ? 161.594 114.642 145.274 1.00 105.08 369 PRO A O 1
ATOM 2880 N N . PHE A 1 370 ? 160.311 116.097 144.137 1.00 98.32 370 PHE A N 1
ATOM 2881 C CA . PHE A 1 370 ? 161.166 117.226 144.494 1.00 95.75 370 PHE A CA 1
ATOM 2882 C C . PHE A 1 370 ? 161.168 117.457 146.000 1.00 98.81 370 PHE A C 1
ATOM 2883 O O . PHE A 1 370 ? 162.228 117.672 146.606 1.00 99.78 370 PHE A O 1
ATOM 2891 N N . ILE A 1 371 ? 159.987 117.398 146.620 1.00 99.10 371 ILE A N 1
ATOM 2892 C CA . ILE A 1 371 ? 159.886 117.561 148.066 1.00 98.36 371 ILE A CA 1
ATOM 2893 C C . ILE A 1 371 ? 160.669 116.468 148.774 1.00 100.48 371 ILE A C 1
ATOM 2894 O O . ILE A 1 371 ? 161.511 116.740 149.635 1.00 103.40 371 ILE A O 1
ATOM 2899 N N . LYS A 1 372 ? 160.419 115.213 148.402 1.00 101.55 372 LYS A N 1
ATOM 2900 C CA . LYS A 1 372 ? 161.046 114.101 149.098 1.00 103.72 372 LYS A CA 1
ATOM 2901 C C . LYS A 1 372 ? 162.542 114.029 148.846 1.00 104.02 372 LYS A C 1
ATOM 2902 O O . LYS A 1 372 ? 163.256 113.387 149.621 1.00 104.47 372 LYS A O 1
ATOM 2908 N N . GLU A 1 373 ? 163.037 114.670 147.791 1.00 102.58 373 GLU A N 1
ATOM 2909 C CA . GLU A 1 373 ? 164.469 114.641 147.543 1.00 102.38 373 GLU A CA 1
ATOM 2910 C C . GLU A 1 373 ? 165.203 115.779 148.239 1.00 104.15 373 GLU A C 1
ATOM 2911 O O . GLU A 1 373 ? 166.237 115.551 148.872 1.00 109.03 373 GLU A O 1
ATOM 2917 N N . HIS A 1 374 ? 164.697 117.006 148.138 1.00 102.24 374 HIS A N 1
ATOM 2918 C CA . HIS A 1 374 ? 165.454 118.164 148.592 1.00 100.53 374 HIS A CA 1
ATOM 2919 C C . HIS A 1 374 ? 165.055 118.651 149.978 1.00 101.74 374 HIS A C 1
ATOM 2920 O O . HIS A 1 374 ? 165.536 119.701 150.411 1.00 102.19 374 HIS A O 1
ATOM 2927 N N . ILE A 1 375 ? 164.207 117.913 150.696 1.00 102.79 375 ILE A N 1
ATOM 2928 C CA . ILE A 1 375 ? 163.803 118.342 152.031 1.00 100.07 375 ILE A CA 1
ATOM 2929 C C . ILE A 1 375 ? 164.919 118.208 153.054 1.00 99.62 375 ILE A C 1
ATOM 2930 O O . ILE A 1 375 ? 164.778 118.705 154.175 1.00 102.84 375 ILE A O 1
ATOM 2935 N N . LYS A 1 376 ? 166.029 117.558 152.702 1.00 100.47 376 LYS A N 1
ATOM 2936 C CA . LYS A 1 376 ? 167.179 117.442 153.591 1.00 103.15 376 LYS A CA 1
ATOM 2937 C C . LYS A 1 376 ? 168.465 117.847 152.886 1.00 103.96 376 LYS A C 1
ATOM 2938 O O . LYS A 1 376 ? 169.547 117.373 153.235 1.00 101.32 376 LYS A O 1
ATOM 2944 N N . ASN A 1 377 ? 168.364 118.718 151.893 1.00 102.14 377 ASN A N 1
ATOM 2945 C CA . ASN A 1 377 ? 169.540 119.134 151.150 1.00 102.06 377 ASN A CA 1
ATOM 2946 C C . ASN A 1 377 ? 170.449 119.986 152.033 1.00 105.05 377 ASN A C 1
ATOM 2947 O O . ASN A 1 377 ? 169.964 120.768 152.855 1.00 103.75 377 ASN A O 1
ATOM 2952 N N . PRO A 1 378 ? 171.769 119.848 151.900 1.00 105.85 378 PRO A N 1
ATOM 2953 C CA . PRO A 1 378 ? 172.680 120.709 152.671 1.00 105.52 378 PRO A CA 1
ATOM 2954 C C . PRO A 1 378 ? 172.573 122.185 152.330 1.00 106.60 378 PRO A C 1
ATOM 2955 O O . PRO A 1 378 ? 172.993 123.020 153.138 1.00 104.49 378 PRO A O 1
ATOM 2959 N N . ASP A 1 379 ? 172.047 122.538 151.161 1.00 106.42 379 ASP A N 1
ATOM 2960 C CA . ASP A 1 379 ? 171.895 123.933 150.778 1.00 105.58 379 ASP A CA 1
ATOM 2961 C C . ASP A 1 379 ? 170.515 124.421 151.200 1.00 104.67 379 ASP A C 1
ATOM 2962 O O . ASP A 1 379 ? 169.502 123.813 150.844 1.00 103.83 379 ASP A O 1
ATOM 2967 N N . TRP A 1 380 ? 170.480 125.518 151.960 1.00 101.87 380 TRP A N 1
ATOM 2968 C CA . TRP A 1 380 ? 169.221 125.981 152.531 1.00 99.92 380 TRP A CA 1
ATOM 2969 C C . TRP A 1 380 ? 168.220 126.401 151.467 1.00 100.80 380 TRP A C 1
ATOM 2970 O O . TRP A 1 380 ? 167.012 126.353 151.722 1.00 98.66 380 TRP A O 1
ATOM 2981 N N . ARG A 1 381 ? 168.692 126.795 150.283 1.00 101.82 381 ARG A N 1
ATOM 2982 C CA . ARG A 1 381 ? 167.782 127.209 149.223 1.00 100.37 381 ARG A CA 1
ATOM 2983 C C . ARG A 1 381 ? 166.871 126.067 148.802 1.00 98.52 381 ARG A C 1
ATOM 2984 O O . ARG A 1 381 ? 165.673 126.270 148.587 1.00 104.59 381 ARG A O 1
ATOM 2992 N N . TYR A 1 382 ? 167.411 124.854 148.699 1.00 93.68 382 TYR A N 1
ATOM 2993 C CA . TYR A 1 382 ? 166.595 123.736 148.239 1.00 94.57 382 TYR A CA 1
ATOM 2994 C C . TYR A 1 382 ? 165.620 123.270 149.312 1.00 96.60 382 TYR A C 1
ATOM 2995 O O . TYR A 1 382 ? 164.484 122.902 148.999 1.00 99.09 382 TYR A O 1
ATOM 3004 N N . ARG A 1 383 ? 166.029 123.287 150.583 1.00 95.05 383 ARG A N 1
ATOM 3005 C CA . ARG A 1 383 ? 165.080 122.980 151.650 1.00 92.66 383 ARG A CA 1
ATOM 3006 C C . ARG A 1 383 ? 163.958 124.007 151.691 1.00 91.62 383 ARG A C 1
ATOM 3007 O O . ARG A 1 383 ? 162.780 123.656 151.864 1.00 88.56 383 ARG A O 1
ATOM 3015 N N . ASP A 1 384 ? 164.311 125.286 151.545 1.00 92.74 384 ASP A N 1
ATOM 3016 C CA . ASP A 1 384 ? 163.308 126.341 151.514 1.00 90.00 384 ASP A CA 1
ATOM 3017 C C . ASP A 1 384 ? 162.355 126.155 150.343 1.00 88.18 384 ASP A C 1
ATOM 3018 O O . ASP A 1 384 ? 161.138 126.304 150.494 1.00 88.98 384 ASP A O 1
ATOM 3023 N N . ALA A 1 385 ? 162.889 125.819 149.169 1.00 88.19 385 ALA A N 1
ATOM 3024 C CA . ALA A 1 385 ? 162.040 125.569 148.013 1.00 84.65 385 ALA A CA 1
ATOM 3025 C C . ALA A 1 385 ? 161.128 124.376 148.248 1.00 86.01 385 ALA A C 1
ATOM 3026 O O . ALA A 1 385 ? 159.963 124.389 147.839 1.00 89.35 385 ALA A O 1
ATOM 3028 N N . ALA A 1 386 ? 161.638 123.331 148.900 1.00 84.16 386 ALA A N 1
ATOM 3029 C CA . ALA A 1 386 ? 160.822 122.151 149.158 1.00 83.66 386 ALA A CA 1
ATOM 3030 C C . ALA A 1 386 ? 159.645 122.480 150.066 1.00 90.13 386 ALA A C 1
ATOM 3031 O O . ALA A 1 386 ? 158.497 122.124 149.768 1.00 94.20 386 ALA A O 1
ATOM 3033 N N . VAL A 1 387 ? 159.904 123.172 151.178 1.00 89.00 387 VAL A N 1
ATOM 3034 C CA . VAL A 1 387 ? 158.804 123.505 152.082 1.00 86.46 387 VAL A CA 1
ATOM 3035 C C . VAL A 1 387 ? 157.852 124.500 151.428 1.00 91.77 387 VAL A C 1
ATOM 3036 O O . VAL A 1 387 ? 156.633 124.428 151.624 1.00 94.34 387 VAL A O 1
ATOM 3040 N N . MET A 1 388 ? 158.381 125.432 150.631 1.00 89.40 388 MET A N 1
ATOM 3041 C CA . MET A 1 388 ? 157.522 126.388 149.942 1.00 85.59 388 MET A CA 1
ATOM 3042 C C . MET A 1 388 ? 156.595 125.692 148.956 1.00 85.22 388 MET A C 1
ATOM 3043 O O . MET A 1 388 ? 155.403 126.005 148.890 1.00 90.58 388 MET A O 1
ATOM 3048 N N . ALA A 1 389 ? 157.121 124.743 148.181 1.00 82.96 389 ALA A N 1
ATOM 3049 C CA . ALA A 1 389 ? 156.282 124.000 147.250 1.00 85.73 389 ALA A CA 1
ATOM 3050 C C . ALA A 1 389 ? 155.245 123.171 147.991 1.00 88.29 389 ALA A C 1
ATOM 3051 O O . ALA A 1 389 ? 154.084 123.078 147.563 1.00 93.26 389 ALA A O 1
ATOM 3053 N N . PHE A 1 390 ? 155.646 122.559 149.108 1.00 88.04 390 PHE A N 1
ATOM 3054 C CA . PHE A 1 390 ? 154.697 121.786 149.898 1.00 89.30 390 PHE A CA 1
ATOM 3055 C C . PHE A 1 390 ? 153.560 122.666 150.392 1.00 92.22 390 PHE A C 1
ATOM 3056 O O . PHE A 1 390 ? 152.395 122.257 150.375 1.00 92.82 390 PHE A O 1
ATOM 3064 N N . GLY A 1 391 ? 153.880 123.883 150.832 1.00 94.58 391 GLY A N 1
ATOM 3065 C CA . GLY A 1 391 ? 152.836 124.804 151.245 1.00 93.51 391 GLY A CA 1
ATOM 3066 C C . GLY A 1 391 ? 151.960 125.256 150.093 1.00 98.00 391 GLY A C 1
ATOM 3067 O O . GLY A 1 391 ? 150.746 125.406 150.249 1.00 100.70 391 GLY A O 1
ATOM 3068 N N . CYS A 1 392 ? 152.560 125.475 148.921 1.00 99.62 392 CYS A N 1
ATOM 3069 C CA . CYS A 1 392 ? 151.804 125.987 147.783 1.00 94.03 392 CYS A CA 1
ATOM 3070 C C . CYS A 1 392 ? 150.796 124.968 147.269 1.00 91.62 392 CYS A C 1
ATOM 3071 O O . CYS A 1 392 ? 149.694 125.339 146.855 1.00 93.63 392 CYS A O 1
ATOM 3074 N N . ILE A 1 393 ? 151.143 123.683 147.285 1.00 91.70 393 ILE A N 1
ATOM 3075 C CA . ILE A 1 393 ? 150.257 122.695 146.672 1.00 94.88 393 ILE A CA 1
ATOM 3076 C C . ILE A 1 393 ? 149.122 122.288 147.606 1.00 98.07 393 ILE A C 1
ATOM 3077 O O . ILE A 1 393 ? 148.349 121.378 147.290 1.00 101.09 393 ILE A O 1
ATOM 3082 N N . LEU A 1 394 ? 149.003 122.953 148.754 1.00 99.36 394 LEU A N 1
ATOM 3083 C CA . LEU A 1 394 ? 148.053 122.516 149.771 1.00 100.30 394 LEU A CA 1
ATOM 3084 C C . LEU A 1 394 ? 146.604 122.854 149.446 1.00 101.21 394 LEU A C 1
ATOM 3085 O O . LEU A 1 394 ? 145.700 122.223 150.002 1.00 103.35 394 LEU A O 1
ATOM 3090 N N . GLU A 1 395 ? 146.356 123.824 148.574 1.00 102.32 395 GLU A N 1
ATOM 3091 C CA . GLU A 1 395 ? 145.009 124.306 148.297 1.00 106.84 395 GLU A CA 1
ATOM 3092 C C . GLU A 1 395 ? 144.565 123.827 146.923 1.00 111.38 395 GLU A C 1
ATOM 3093 O O . GLU A 1 395 ? 145.190 124.165 145.913 1.00 112.72 395 GLU A O 1
ATOM 3099 N N . GLY A 1 396 ? 143.482 123.056 146.886 1.00 112.11 396 GLY A N 1
ATOM 3100 C CA . GLY A 1 396 ? 142.922 122.573 145.646 1.00 111.15 396 GLY A CA 1
ATOM 3101 C C . GLY A 1 396 ? 142.854 121.062 145.500 1.00 114.92 396 GLY A C 1
ATOM 3102 O O . GLY A 1 396 ? 141.829 120.521 145.078 1.00 120.88 396 GLY A O 1
ATOM 3103 N N . PRO A 1 397 ? 143.921 120.345 145.846 1.00 111.44 397 PRO A N 1
ATOM 3104 C CA . PRO A 1 397 ? 143.835 118.883 145.862 1.00 112.87 397 PRO A CA 1
ATOM 3105 C C . PRO A 1 397 ? 142.929 118.389 146.977 1.00 115.64 397 PRO A C 1
ATOM 3106 O O . PRO A 1 397 ? 142.683 119.074 147.971 1.00 114.26 397 PRO A O 1
ATOM 3110 N N . GLU A 1 398 ? 142.423 117.176 146.790 1.00 119.17 398 GLU A N 1
ATOM 3111 C CA . GLU A 1 398 ? 141.522 116.590 147.770 1.00 124.44 398 GLU A CA 1
ATOM 3112 C C . GLU A 1 398 ? 142.242 116.397 149.101 1.00 124.34 398 GLU A C 1
ATOM 3113 O O . GLU A 1 398 ? 143.410 115.991 149.123 1.00 124.33 398 GLU A O 1
ATOM 3119 N N . PRO A 1 399 ? 141.587 116.690 150.227 1.00 124.63 399 PRO A N 1
ATOM 3120 C CA . PRO A 1 399 ? 142.237 116.472 151.528 1.00 121.42 399 PRO A CA 1
ATOM 3121 C C . PRO A 1 399 ? 142.600 115.023 151.786 1.00 121.10 399 PRO A C 1
ATOM 3122 O O . PRO A 1 399 ? 143.629 114.755 152.418 1.00 119.93 399 PRO A O 1
ATOM 3126 N N . SER A 1 400 ? 141.779 114.078 151.322 1.00 122.64 400 SER A N 1
ATOM 3127 C CA . SER A 1 400 ? 142.058 112.669 151.572 1.00 121.23 400 SER A CA 1
ATOM 3128 C C . SER A 1 400 ? 143.340 112.224 150.888 1.00 119.82 400 SER A C 1
ATOM 3129 O O . SER A 1 400 ? 144.027 111.323 151.381 1.00 118.80 400 SER A O 1
ATOM 3132 N N . GLN A 1 401 ? 143.675 112.832 149.752 1.00 117.71 401 GLN A N 1
ATOM 3133 C CA . GLN A 1 401 ? 144.920 112.517 149.069 1.00 116.16 401 GLN A CA 1
ATOM 3134 C C . GLN A 1 401 ? 146.126 113.175 149.723 1.00 114.67 401 GLN A C 1
ATOM 3135 O O . GLN A 1 401 ? 147.254 112.712 149.522 1.00 114.60 401 GLN A O 1
ATOM 3141 N N . LEU A 1 402 ? 145.918 114.229 150.510 1.00 113.47 402 LEU A N 1
ATOM 3142 C CA . LEU A 1 402 ? 147.019 114.939 151.146 1.00 111.59 402 LEU A CA 1
ATOM 3143 C C . LEU A 1 402 ? 147.270 114.519 152.587 1.00 112.70 402 LEU A C 1
ATOM 3144 O O . LEU A 1 402 ? 148.363 114.773 153.102 1.00 110.76 402 LEU A O 1
ATOM 3149 N N . LYS A 1 403 ? 146.295 113.895 153.250 1.00 114.36 403 LYS A N 1
ATOM 3150 C CA . LYS A 1 403 ? 146.487 113.513 154.649 1.00 112.47 403 LYS A CA 1
ATOM 3151 C C . LYS A 1 403 ? 147.679 112.587 154.860 1.00 114.66 403 LYS A C 1
ATOM 3152 O O . LYS A 1 403 ? 148.486 112.859 155.767 1.00 115.95 403 LYS A O 1
ATOM 3158 N N . PRO A 1 404 ? 147.857 111.498 154.104 1.00 115.48 404 PRO A N 1
ATOM 3159 C CA . PRO A 1 404 ? 149.056 110.674 154.321 1.00 114.96 404 PRO A CA 1
ATOM 3160 C C . PRO A 1 404 ? 150.352 111.431 154.119 1.00 114.00 404 PRO A C 1
ATOM 3161 O O . PRO A 1 404 ? 151.316 111.188 154.854 1.00 113.33 404 PRO A O 1
ATOM 3165 N N . LEU A 1 405 ? 150.400 112.364 153.167 1.00 112.70 405 LEU A N 1
ATOM 3166 C CA . LEU A 1 405 ? 151.637 113.094 152.912 1.00 110.92 405 LEU A CA 1
ATOM 3167 C C . LEU A 1 405 ? 152.011 113.981 154.092 1.00 112.32 405 LEU A C 1
ATOM 3168 O O . LEU A 1 405 ? 153.169 113.998 154.527 1.00 114.43 405 LEU A O 1
ATOM 3173 N N . VAL A 1 406 ? 151.045 114.732 154.623 1.00 111.18 406 VAL A N 1
ATOM 3174 C CA . VAL A 1 406 ? 151.346 115.606 155.753 1.00 109.29 406 VAL A CA 1
ATOM 3175 C C . VAL A 1 406 ? 151.647 114.784 156.997 1.00 110.42 406 VAL A C 1
ATOM 3176 O O . VAL A 1 406 ? 152.517 115.145 157.796 1.00 109.14 406 VAL A O 1
ATOM 3180 N N . ILE A 1 407 ? 150.945 113.662 157.181 1.00 112.08 407 ILE A N 1
ATOM 3181 C CA . ILE A 1 407 ? 151.243 112.791 158.314 1.00 112.81 407 ILE A CA 1
ATOM 3182 C C . ILE A 1 407 ? 152.670 112.269 158.224 1.00 114.73 407 ILE A C 1
ATOM 3183 O O . ILE A 1 407 ? 153.385 112.192 159.229 1.00 116.14 407 ILE A O 1
ATOM 3188 N N . GLN A 1 408 ? 153.112 111.912 157.018 1.00 114.89 408 GLN A N 1
ATOM 3189 C CA . GLN A 1 408 ? 154.475 111.422 156.843 1.00 113.74 408 GLN A CA 1
ATOM 3190 C C . GLN A 1 408 ? 155.505 112.528 157.046 1.00 112.62 408 GLN A C 1
ATOM 3191 O O . GLN A 1 408 ? 156.576 112.286 157.611 1.00 113.87 408 GLN A O 1
ATOM 3197 N N . ALA A 1 409 ? 155.209 113.740 156.588 1.00 109.67 409 ALA A N 1
ATOM 3198 C CA . ALA A 1 409 ? 156.193 114.816 156.594 1.00 106.51 409 ALA A CA 1
ATOM 3199 C C . ALA A 1 409 ? 156.164 115.669 157.855 1.00 108.11 409 ALA A C 1
ATOM 3200 O O . ALA A 1 409 ? 157.004 116.565 157.990 1.00 105.63 409 ALA A O 1
ATOM 3202 N N . MET A 1 410 ? 155.225 115.428 158.768 1.00 109.18 410 MET A N 1
ATOM 3203 C CA . MET A 1 410 ? 155.133 116.248 159.975 1.00 107.77 410 MET A CA 1
ATOM 3204 C C . MET A 1 410 ? 156.420 116.282 160.794 1.00 108.66 410 MET A C 1
ATOM 3205 O O . MET A 1 410 ? 156.833 117.383 161.200 1.00 111.43 410 MET A O 1
ATOM 3210 N N . PRO A 1 411 ? 157.086 115.157 161.093 1.00 105.38 411 PRO A N 1
ATOM 3211 C CA . PRO A 1 411 ? 158.330 115.254 161.876 1.00 103.53 411 PRO A CA 1
ATOM 3212 C C . PRO A 1 411 ? 159.389 116.114 161.220 1.00 102.97 411 PRO A C 1
ATOM 3213 O O . PRO A 1 411 ? 160.099 116.858 161.909 1.00 104.44 411 PRO A O 1
ATOM 3217 N N . THR A 1 412 ? 159.511 116.045 159.895 1.00 101.82 412 THR A N 1
ATOM 3218 C CA . THR A 1 412 ? 160.509 116.860 159.216 1.00 102.53 412 THR A CA 1
ATOM 3219 C C . THR A 1 412 ? 160.162 118.338 159.305 1.00 102.05 412 THR A C 1
ATOM 3220 O O . THR A 1 412 ? 161.054 119.179 159.440 1.00 103.21 412 THR A O 1
ATOM 3224 N N . LEU A 1 413 ? 158.874 118.675 159.230 1.00 101.63 413 LEU A N 1
ATOM 3225 C CA . LEU A 1 413 ? 158.467 120.067 159.395 1.00 100.21 413 LEU A CA 1
ATOM 3226 C C . LEU A 1 413 ? 158.762 120.568 160.802 1.00 102.21 413 LEU A C 1
ATOM 3227 O O . LEU A 1 413 ? 159.241 121.695 160.983 1.00 102.77 413 LEU A O 1
ATOM 3232 N N . ILE A 1 414 ? 158.480 119.745 161.813 1.00 103.54 414 ILE A N 1
ATOM 3233 C CA . ILE A 1 414 ? 158.796 120.132 163.183 1.00 100.71 414 ILE A CA 1
ATOM 3234 C C . ILE A 1 414 ? 160.293 120.351 163.336 1.00 104.00 414 ILE A C 1
ATOM 3235 O O . ILE A 1 414 ? 160.734 121.296 164.000 1.00 107.78 414 ILE A O 1
ATOM 3240 N N . GLU A 1 415 ? 161.100 119.488 162.719 1.00 103.54 415 GLU A N 1
ATOM 3241 C CA . GLU A 1 415 ? 162.547 119.667 162.773 1.00 106.57 415 GLU A CA 1
ATOM 3242 C C . GLU A 1 415 ? 162.980 120.944 162.059 1.00 108.21 415 GLU A C 1
ATOM 3243 O O . GLU A 1 415 ? 163.860 121.663 162.544 1.00 109.95 415 GLU A O 1
ATOM 3249 N N . LEU A 1 416 ? 162.376 121.239 160.907 1.00 105.55 416 LEU A N 1
ATOM 3250 C CA . LEU A 1 416 ? 162.713 122.440 160.152 1.00 101.41 416 LEU A CA 1
ATOM 3251 C C . LEU A 1 416 ? 162.277 123.710 160.862 1.00 103.00 416 LEU A C 1
ATOM 3252 O O . LEU A 1 416 ? 162.804 124.786 160.560 1.00 102.61 416 LEU A O 1
ATOM 3257 N N . MET A 1 417 ? 161.322 123.609 161.788 1.00 104.94 417 MET A N 1
ATOM 3258 C CA . MET A 1 417 ? 160.973 124.758 162.617 1.00 102.67 417 MET A CA 1
ATOM 3259 C C . MET A 1 417 ? 162.183 125.288 163.374 1.00 102.53 417 MET A C 1
ATOM 3260 O O . MET A 1 417 ? 162.218 126.467 163.739 1.00 105.06 417 MET A O 1
ATOM 3265 N N . LYS A 1 418 ? 163.178 124.438 163.621 1.00 103.31 418 LYS A N 1
ATOM 3266 C CA . LYS A 1 418 ? 164.408 124.826 164.296 1.00 103.42 418 LYS A CA 1
ATOM 3267 C C . LYS A 1 418 ? 165.594 124.859 163.338 1.00 106.10 418 LYS A C 1
ATOM 3268 O O . LYS A 1 418 ? 166.739 124.667 163.752 1.00 106.33 418 LYS A O 1
ATOM 3274 N N . ASP A 1 419 ? 165.332 125.095 162.057 1.00 104.82 419 ASP A N 1
ATOM 3275 C CA . ASP A 1 419 ? 166.396 125.114 161.065 1.00 103.41 419 ASP A CA 1
ATOM 3276 C C . ASP A 1 419 ? 167.352 126.274 161.339 1.00 104.22 419 ASP A C 1
ATOM 3277 O O . ASP A 1 419 ? 166.925 127.337 161.796 1.00 103.73 419 ASP A O 1
ATOM 3282 N N . PRO A 1 420 ? 168.646 126.101 161.083 1.00 102.15 420 PRO A N 1
ATOM 3283 C CA . PRO A 1 420 ? 169.604 127.180 161.360 1.00 106.26 420 PRO A CA 1
ATOM 3284 C C . PRO A 1 420 ? 169.549 128.342 160.380 1.00 107.08 420 PRO A C 1
ATOM 3285 O O . PRO A 1 420 ? 170.426 129.210 160.410 1.00 106.57 420 PRO A O 1
ATOM 3289 N N . SER A 1 421 ? 168.545 128.380 159.508 1.00 105.52 421 SER A N 1
ATOM 3290 C CA . SER A 1 421 ? 168.384 129.466 158.550 1.00 103.44 421 SER A CA 1
ATOM 3291 C C . SER A 1 421 ? 167.071 130.188 158.814 1.00 106.24 421 SER A C 1
ATOM 3292 O O . SER A 1 421 ? 166.033 129.547 159.007 1.00 106.26 421 SER A O 1
ATOM 3295 N N . VAL A 1 422 ? 167.123 131.521 158.812 1.00 105.74 422 VAL A N 1
ATOM 3296 C CA . VAL A 1 422 ? 165.941 132.321 159.122 1.00 103.21 422 VAL A CA 1
ATOM 3297 C C . VAL A 1 422 ? 164.847 132.090 158.090 1.00 102.50 422 VAL A C 1
ATOM 3298 O O . VAL A 1 422 ? 163.669 131.920 158.434 1.00 101.13 422 VAL A O 1
ATOM 3302 N N . VAL A 1 423 ? 165.219 132.088 156.810 1.00 101.89 423 VAL A N 1
ATOM 3303 C CA . VAL A 1 423 ? 164.239 131.960 155.738 1.00 97.88 423 VAL A CA 1
ATOM 3304 C C . VAL A 1 423 ? 163.531 130.617 155.818 1.00 98.79 423 VAL A C 1
ATOM 3305 O O . VAL A 1 423 ? 162.311 130.527 155.630 1.00 104.59 423 VAL A O 1
ATOM 3309 N N . VAL A 1 424 ? 164.285 129.551 156.089 1.00 94.74 424 VAL A N 1
ATOM 3310 C CA . VAL A 1 424 ? 163.684 128.226 156.181 1.00 93.71 424 VAL A CA 1
ATOM 3311 C C . VAL A 1 424 ? 162.705 128.166 157.343 1.00 96.33 424 VAL A C 1
ATOM 3312 O O . VAL A 1 424 ? 161.615 127.599 157.221 1.00 97.19 424 VAL A O 1
ATOM 3316 N N . ARG A 1 425 ? 163.075 128.746 158.488 1.00 97.53 425 ARG A N 1
ATOM 3317 C CA . ARG A 1 425 ? 162.171 128.754 159.634 1.00 94.64 425 ARG A CA 1
ATOM 3318 C C . ARG A 1 425 ? 160.894 129.523 159.326 1.00 98.98 425 ARG A C 1
ATOM 3319 O O . ARG A 1 425 ? 159.794 129.081 159.677 1.00 98.40 425 ARG A O 1
ATOM 3327 N N . ASP A 1 426 ? 161.020 130.675 158.665 1.00 101.11 426 ASP A N 1
ATOM 3328 C CA . ASP A 1 426 ? 159.843 131.464 158.316 1.00 98.44 426 ASP A CA 1
ATOM 3329 C C . ASP A 1 426 ? 158.920 130.691 157.382 1.00 97.31 426 ASP A C 1
ATOM 3330 O O . ASP A 1 426 ? 157.701 130.623 157.601 1.00 102.90 426 ASP A O 1
ATOM 3335 N N . THR A 1 427 ? 159.487 130.094 156.333 1.00 94.01 427 THR A N 1
ATOM 3336 C CA . THR A 1 427 ? 158.669 129.350 155.383 1.00 91.94 427 THR A CA 1
ATOM 3337 C C . THR A 1 427 ? 158.038 128.131 156.040 1.00 92.84 427 THR A C 1
ATOM 3338 O O . THR A 1 427 ? 156.892 127.781 155.738 1.00 96.82 427 THR A O 1
ATOM 3342 N N . ALA A 1 428 ? 158.768 127.473 156.941 1.00 88.67 428 ALA A N 1
ATOM 3343 C CA . ALA A 1 428 ? 158.216 126.323 157.642 1.00 89.22 428 ALA A CA 1
ATOM 3344 C C . ALA A 1 428 ? 157.056 126.727 158.538 1.00 95.78 428 ALA A C 1
ATOM 3345 O O . ALA A 1 428 ? 156.051 126.015 158.616 1.00 98.25 428 ALA A O 1
ATOM 3347 N N . ALA A 1 429 ? 157.177 127.864 159.225 1.00 96.22 429 ALA A N 1
ATOM 3348 C CA . ALA A 1 429 ? 156.068 128.348 160.041 1.00 93.67 429 ALA A CA 1
ATOM 3349 C C . ALA A 1 429 ? 154.850 128.649 159.182 1.00 97.44 429 ALA A C 1
ATOM 3350 O O . ALA A 1 429 ? 153.717 128.310 159.551 1.00 95.17 429 ALA A O 1
ATOM 3352 N N . TRP A 1 430 ? 155.066 129.281 158.025 1.00 101.95 430 TRP A N 1
ATOM 3353 C CA . TRP A 1 430 ? 153.958 129.553 157.115 1.00 96.63 430 TRP A CA 1
ATOM 3354 C C . TRP A 1 430 ? 153.289 128.262 156.657 1.00 95.00 430 TRP A C 1
ATOM 3355 O O . TRP A 1 430 ? 152.055 128.162 156.639 1.00 99.83 430 TRP A O 1
ATOM 3366 N N . THR A 1 431 ? 154.090 127.258 156.297 1.00 91.02 431 THR A N 1
ATOM 3367 C CA . THR A 1 431 ? 153.532 125.990 155.840 1.00 93.44 431 THR A CA 1
ATOM 3368 C C . THR A 1 431 ? 152.766 125.284 156.950 1.00 97.22 431 THR A C 1
ATOM 3369 O O . THR A 1 431 ? 151.713 124.692 156.699 1.00 100.99 431 THR A O 1
ATOM 3373 N N . VAL A 1 432 ? 153.279 125.325 158.181 1.00 95.48 432 VAL A N 1
ATOM 3374 C CA . VAL A 1 432 ? 152.578 124.689 159.293 1.00 95.09 432 VAL A CA 1
ATOM 3375 C C . VAL A 1 432 ? 151.250 125.387 159.556 1.00 99.65 432 VAL A C 1
ATOM 3376 O O . VAL A 1 432 ? 150.229 124.735 159.813 1.00 98.76 432 VAL A O 1
ATOM 3380 N N . GLY A 1 433 ? 151.239 126.720 159.504 1.00 102.02 433 GLY A N 1
ATOM 3381 C CA . GLY A 1 433 ? 149.982 127.436 159.641 1.00 101.16 433 GLY A CA 1
ATOM 3382 C C . GLY A 1 433 ? 148.983 127.056 158.567 1.00 102.54 433 GLY A C 1
ATOM 3383 O O . GLY A 1 433 ? 147.798 126.850 158.849 1.00 104.84 433 GLY A O 1
ATOM 3384 N N . ARG A 1 434 ? 149.449 126.946 157.321 1.00 102.02 434 ARG A N 1
ATOM 3385 C CA . ARG A 1 434 ? 148.564 126.539 156.235 1.00 100.13 434 ARG A CA 1
ATOM 3386 C C . ARG A 1 434 ? 148.046 125.123 156.435 1.00 100.19 434 ARG A C 1
ATOM 3387 O O . ARG A 1 434 ? 146.893 124.828 156.107 1.00 104.53 434 ARG A O 1
ATOM 3395 N N . ILE A 1 435 ? 148.888 124.226 156.946 1.00 98.00 435 ILE A N 1
ATOM 3396 C CA . ILE A 1 435 ? 148.442 122.860 157.210 1.00 96.95 435 ILE A CA 1
ATOM 3397 C C . ILE A 1 435 ? 147.349 122.859 158.266 1.00 100.92 435 ILE A C 1
ATOM 3398 O O . ILE A 1 435 ? 146.320 122.188 158.124 1.00 104.70 435 ILE A O 1
ATOM 3403 N N . CYS A 1 436 ? 147.557 123.616 159.345 1.00 102.30 436 CYS A N 1
ATOM 3404 C CA . CYS A 1 436 ? 146.567 123.663 160.414 1.00 102.13 436 CYS A CA 1
ATOM 3405 C C . CYS A 1 436 ? 145.258 124.275 159.938 1.00 104.30 436 CYS A C 1
ATOM 3406 O O . CYS A 1 436 ? 144.183 123.840 160.363 1.00 103.12 436 CYS A O 1
ATOM 3409 N N . GLU A 1 437 ? 145.326 125.273 159.057 1.00 109.14 437 GLU A N 1
ATOM 3410 C CA . GLU A 1 437 ? 144.110 125.916 158.571 1.00 107.16 437 GLU A CA 1
ATOM 3411 C C . GLU A 1 437 ? 143.367 125.038 157.569 1.00 106.81 437 GLU A C 1
ATOM 3412 O O . GLU A 1 437 ? 142.192 124.713 157.763 1.00 103.53 437 GLU A O 1
ATOM 3418 N N . LEU A 1 438 ? 144.043 124.650 156.487 1.00 110.76 438 LEU A N 1
ATOM 3419 C CA . LEU A 1 438 ? 143.383 123.973 155.377 1.00 110.04 438 LEU A CA 1
ATOM 3420 C C . LEU A 1 438 ? 143.079 122.513 155.687 1.00 111.97 438 LEU A C 1
ATOM 3421 O O . LEU A 1 438 ? 142.058 121.984 155.237 1.00 113.12 438 LEU A O 1
ATOM 3426 N N . LEU A 1 439 ? 143.944 121.846 156.450 1.00 111.62 439 LEU A N 1
ATOM 3427 C CA . LEU A 1 439 ? 143.799 120.423 156.755 1.00 113.68 439 LEU A CA 1
ATOM 3428 C C . LEU A 1 439 ? 143.649 120.265 158.260 1.00 116.50 439 LEU A C 1
ATOM 3429 O O . LEU A 1 439 ? 144.640 120.050 158.974 1.00 117.51 439 LEU A O 1
ATOM 3434 N N . PRO A 1 440 ? 142.434 120.359 158.784 1.00 117.41 440 PRO A N 1
ATOM 3435 C CA . PRO A 1 440 ? 142.247 120.257 160.236 1.00 119.24 440 PRO A CA 1
ATOM 3436 C C . PRO A 1 440 ? 142.420 118.839 160.753 1.00 123.10 440 PRO A C 1
ATOM 3437 O O . PRO A 1 440 ? 143.043 118.622 161.794 1.00 123.34 440 PRO A O 1
ATOM 3441 N N . GLU A 1 441 ? 141.881 117.866 160.024 1.00 125.11 441 GLU A N 1
ATOM 3442 C CA . GLU A 1 441 ? 141.853 116.485 160.486 1.00 125.14 441 GLU A CA 1
ATOM 3443 C C . GLU A 1 441 ? 143.239 115.860 160.470 1.00 123.57 441 GLU A C 1
ATOM 3444 O O . GLU A 1 441 ? 143.432 114.756 160.985 1.00 125.04 441 GLU A O 1
ATOM 3450 N N . ALA A 1 442 ? 144.209 116.550 159.881 1.00 123.08 442 ALA A N 1
ATOM 3451 C CA . ALA A 1 442 ? 145.556 116.021 159.746 1.00 120.97 442 ALA A CA 1
ATOM 3452 C C . ALA A 1 442 ? 146.433 116.319 160.951 1.00 124.86 442 ALA A C 1
ATOM 3453 O O . ALA A 1 442 ? 146.940 115.391 161.586 1.00 129.69 442 ALA A O 1
ATOM 3455 N N . ALA A 1 443 ? 146.634 117.588 161.282 1.00 122.82 443 ALA A N 1
ATOM 3456 C CA . ALA A 1 443 ? 147.546 117.961 162.364 1.00 120.42 443 ALA A CA 1
ATOM 3457 C C . ALA A 1 443 ? 146.826 118.115 163.697 1.00 123.33 443 ALA A C 1
ATOM 3458 O O . ALA A 1 443 ? 147.015 119.107 164.395 1.00 124.93 443 ALA A O 1
ATOM 3460 N N . ILE A 1 444 ? 146.016 117.136 164.092 1.00 126.50 444 ILE A N 1
ATOM 3461 C CA . ILE A 1 444 ? 145.468 117.103 165.445 1.00 127.34 444 ILE A CA 1
ATOM 3462 C C . ILE A 1 444 ? 145.643 115.700 166.002 1.00 132.12 444 ILE A C 1
ATOM 3463 O O . ILE A 1 444 ? 145.467 115.472 167.204 1.00 137.11 444 ILE A O 1
ATOM 3468 N N . ASN A 1 445 ? 145.985 114.751 165.137 1.00 133.59 445 ASN A N 1
ATOM 3469 C CA . ASN A 1 445 ? 146.080 113.362 165.551 1.00 137.85 445 ASN A CA 1
ATOM 3470 C C . ASN A 1 445 ? 147.135 112.650 164.720 1.00 140.35 445 ASN A C 1
ATOM 3471 O O . ASN A 1 445 ? 147.308 112.950 163.536 1.00 135.71 445 ASN A O 1
ATOM 3476 N N . ASP A 1 446 ? 147.832 111.706 165.345 1.00 141.02 446 ASP A N 1
ATOM 3477 C CA . ASP A 1 446 ? 147.762 111.511 166.789 1.00 137.67 446 ASP A CA 1
ATOM 3478 C C . ASP A 1 446 ? 149.161 111.415 167.375 1.00 134.54 446 ASP A C 1
ATOM 3479 O O . ASP A 1 446 ? 149.421 111.874 168.484 1.00 130.32 446 ASP A O 1
ATOM 3484 N N . VAL A 1 447 ? 150.065 110.808 166.603 1.00 132.83 447 VAL A N 1
ATOM 3485 C CA . VAL A 1 447 ? 151.391 110.464 167.106 1.00 127.77 447 VAL A CA 1
ATOM 3486 C C . VAL A 1 447 ? 152.363 111.629 167.111 1.00 127.48 447 VAL A C 1
ATOM 3487 O O . VAL A 1 447 ? 153.475 111.486 167.633 1.00 128.31 447 VAL A O 1
ATOM 3491 N N . TYR A 1 448 ? 151.990 112.776 166.543 1.00 123.72 448 TYR A N 1
ATOM 3492 C CA . TYR A 1 448 ? 152.888 113.924 166.510 1.00 118.88 448 TYR A CA 1
ATOM 3493 C C . TYR A 1 448 ? 152.244 115.174 167.092 1.00 115.18 448 TYR A C 1
ATOM 3494 O O . TYR A 1 448 ? 152.747 116.279 166.871 1.00 114.17 448 TYR A O 1
ATOM 3503 N N . LEU A 1 449 ? 151.145 115.027 167.832 1.00 113.54 449 LEU A N 1
ATOM 3504 C CA . LEU A 1 449 ? 150.480 116.196 168.394 1.00 110.20 449 LEU A CA 1
ATOM 3505 C C . LEU A 1 449 ? 151.331 116.851 169.473 1.00 108.30 449 LEU A C 1
ATOM 3506 O O . LEU A 1 449 ? 151.502 118.075 169.482 1.00 108.19 449 LEU A O 1
ATOM 3511 N N . ALA A 1 450 ? 151.871 116.054 170.393 1.00 107.57 450 ALA A N 1
ATOM 3512 C CA . ALA A 1 450 ? 152.653 116.619 171.492 1.00 107.10 450 ALA A CA 1
ATOM 3513 C C . ALA A 1 450 ? 153.917 117.333 171.026 1.00 109.07 450 ALA A C 1
ATOM 3514 O O . ALA A 1 450 ? 154.150 118.473 171.469 1.00 109.96 450 ALA A O 1
ATOM 3516 N N . PRO A 1 451 ? 154.776 116.748 170.182 1.00 107.55 451 PRO A N 1
ATOM 3517 C CA . PRO A 1 451 ? 155.932 117.520 169.696 1.00 103.79 451 PRO A CA 1
ATOM 3518 C C . PRO A 1 451 ? 155.534 118.737 168.888 1.00 103.05 451 PRO A C 1
ATOM 3519 O O . PRO A 1 451 ? 156.239 119.752 168.929 1.00 101.24 451 PRO A O 1
ATOM 3523 N N . LEU A 1 452 ? 154.418 118.670 168.160 1.00 103.79 452 LEU A N 1
ATOM 3524 C CA . LEU A 1 452 ? 153.938 119.834 167.424 1.00 102.23 452 LEU A CA 1
ATOM 3525 C C . LEU A 1 452 ? 153.584 120.970 168.373 1.00 104.56 452 LEU A C 1
ATOM 3526 O O . LEU A 1 452 ? 153.976 122.123 168.157 1.00 105.77 452 LEU A O 1
ATOM 3531 N N . LEU A 1 453 ? 152.841 120.661 169.438 1.00 104.18 453 LEU A N 1
ATOM 3532 C CA . LEU A 1 453 ? 152.488 121.688 170.411 1.00 101.03 453 LEU A CA 1
ATOM 3533 C C . LEU A 1 453 ? 153.728 122.242 171.094 1.00 103.14 453 LEU A C 1
ATOM 3534 O O . LEU A 1 453 ? 153.828 123.452 171.329 1.00 106.98 453 LEU A O 1
ATOM 3539 N N . GLN A 1 454 ? 154.683 121.374 171.425 1.00 103.90 454 GLN A N 1
ATOM 3540 C CA . GLN A 1 454 ? 155.906 121.850 172.061 1.00 106.15 454 GLN A CA 1
ATOM 3541 C C . GLN A 1 454 ? 156.680 122.786 171.142 1.00 108.92 454 GLN A C 1
ATOM 3542 O O . GLN A 1 454 ? 157.173 123.833 171.582 1.00 109.51 454 GLN A O 1
ATOM 3548 N N . CYS A 1 455 ? 156.789 122.438 169.859 1.00 105.48 455 CYS A N 1
ATOM 3549 C CA . CYS A 1 455 ? 157.511 123.298 168.929 1.00 102.63 455 CYS A CA 1
ATOM 3550 C C . CYS A 1 455 ? 156.780 124.617 168.720 1.00 105.15 455 CYS A C 1
ATOM 3551 O O . CYS A 1 455 ? 157.417 125.666 168.594 1.00 107.61 455 CYS A O 1
ATOM 3554 N N . LEU A 1 456 ? 155.444 124.590 168.688 1.00 102.29 456 LEU A N 1
ATOM 3555 C CA . LEU A 1 456 ? 154.689 125.835 168.567 1.00 101.86 456 LEU A CA 1
ATOM 3556 C C . LEU A 1 456 ? 154.905 126.737 169.778 1.00 103.05 456 LEU A C 1
ATOM 3557 O O . LEU A 1 456 ? 155.118 127.949 169.634 1.00 104.10 456 LEU A O 1
ATOM 3562 N N . ILE A 1 457 ? 154.851 126.165 170.981 1.00 102.91 457 ILE A N 1
ATOM 3563 C CA . ILE A 1 457 ? 155.061 126.959 172.187 1.00 104.94 457 ILE A CA 1
ATOM 3564 C C . ILE A 1 457 ? 156.468 127.534 172.205 1.00 106.51 457 ILE A C 1
ATOM 3565 O O . ILE A 1 457 ? 156.678 128.688 172.594 1.00 108.86 457 ILE A O 1
ATOM 3570 N N . GLU A 1 458 ? 157.455 126.745 171.778 1.00 105.29 458 GLU A N 1
ATOM 3571 C CA . GLU A 1 458 ? 158.819 127.257 171.712 1.00 111.12 458 GLU A CA 1
ATOM 3572 C C . GLU A 1 458 ? 158.942 128.369 170.678 1.00 111.92 458 GLU A C 1
ATOM 3573 O O . GLU A 1 458 ? 159.660 129.351 170.893 1.00 111.87 458 GLU A O 1
ATOM 3579 N N . GLY A 1 459 ? 158.246 128.236 169.551 1.00 110.57 459 GLY A N 1
ATOM 3580 C CA . GLY A 1 459 ? 158.301 129.237 168.504 1.00 107.22 459 GLY A CA 1
ATOM 3581 C C . GLY A 1 459 ? 157.532 130.500 168.805 1.00 107.29 459 GLY A C 1
ATOM 3582 O O . GLY A 1 459 ? 157.740 131.507 168.121 1.00 109.79 459 GLY A O 1
ATOM 3583 N N . LEU A 1 460 ? 156.654 130.474 169.808 1.00 108.31 460 LEU A N 1
ATOM 3584 C CA . LEU A 1 460 ? 156.007 131.712 170.236 1.00 109.78 460 LEU A CA 1
ATOM 3585 C C . LEU A 1 460 ? 157.013 132.745 170.725 1.00 108.78 460 LEU A C 1
ATOM 3586 O O . LEU A 1 460 ? 156.672 133.926 170.824 1.00 103.04 460 LEU A O 1
ATOM 3591 N N . SER A 1 461 ? 158.237 132.327 171.041 1.00 112.33 461 SER A N 1
ATOM 3592 C CA . SER A 1 461 ? 159.307 133.231 171.432 1.00 110.98 461 SER A CA 1
ATOM 3593 C C . SER A 1 461 ? 160.241 133.572 170.278 1.00 113.54 461 SER A C 1
ATOM 3594 O O . SER A 1 461 ? 161.268 134.221 170.497 1.00 112.87 461 SER A O 1
ATOM 3597 N N . ALA A 1 462 ? 159.913 133.152 169.060 1.00 112.08 462 ALA A N 1
ATOM 3598 C CA . ALA A 1 462 ? 160.771 133.374 167.904 1.00 109.54 462 ALA A CA 1
ATOM 3599 C C . ALA A 1 462 ? 160.574 134.792 167.373 1.00 114.23 462 ALA A C 1
ATOM 3600 O O . ALA A 1 462 ? 160.014 135.662 168.044 1.00 116.83 462 ALA A O 1
ATOM 3602 N N . GLU A 1 463 ? 161.054 135.044 166.158 1.00 118.14 463 GLU A N 1
ATOM 3603 C CA . GLU A 1 463 ? 160.883 136.347 165.538 1.00 118.01 463 GLU A CA 1
ATOM 3604 C C . GLU A 1 463 ? 159.397 136.637 165.326 1.00 114.41 463 GLU A C 1
ATOM 3605 O O . GLU A 1 463 ? 158.591 135.713 165.191 1.00 112.91 463 GLU A O 1
ATOM 3611 N N . PRO A 1 464 ? 159.006 137.916 165.303 1.00 111.59 464 PRO A N 1
ATOM 3612 C CA . PRO A 1 464 ? 157.574 138.240 165.200 1.00 110.61 464 PRO A CA 1
ATOM 3613 C C . PRO A 1 464 ? 156.907 137.660 163.971 1.00 112.11 464 PRO A C 1
ATOM 3614 O O . PRO A 1 464 ? 155.723 137.305 164.027 1.00 112.78 464 PRO A O 1
ATOM 3618 N N . ARG A 1 465 ? 157.635 137.559 162.858 1.00 114.71 465 ARG A N 1
ATOM 3619 C CA . ARG A 1 465 ? 157.074 136.962 161.653 1.00 114.88 465 ARG A CA 1
ATOM 3620 C C . ARG A 1 465 ? 156.689 135.510 161.890 1.00 115.87 465 ARG A C 1
ATOM 3621 O O . ARG A 1 465 ? 155.624 135.061 161.451 1.00 117.91 465 ARG A O 1
ATOM 3629 N N . VAL A 1 466 ? 157.545 134.758 162.583 1.00 111.84 466 VAL A N 1
ATOM 3630 C CA . VAL A 1 466 ? 157.228 133.374 162.915 1.00 106.04 466 VAL A CA 1
ATOM 3631 C C . VAL A 1 466 ? 156.122 133.313 163.958 1.00 106.32 466 VAL A C 1
ATOM 3632 O O . VAL A 1 466 ? 155.217 132.475 163.876 1.00 103.44 466 VAL A O 1
ATOM 3636 N N . ALA A 1 467 ? 156.179 134.197 164.957 1.00 107.82 467 ALA A N 1
ATOM 3637 C CA . ALA A 1 467 ? 155.219 134.150 166.052 1.00 105.81 467 ALA A CA 1
ATOM 3638 C C . ALA A 1 467 ? 153.804 134.458 165.586 1.00 106.52 467 ALA A C 1
ATOM 3639 O O . ALA A 1 467 ? 152.844 133.900 166.124 1.00 108.13 467 ALA A O 1
ATOM 3641 N N . SER A 1 468 ? 153.649 135.343 164.601 1.00 108.28 468 SER A N 1
ATOM 3642 C CA . SER A 1 468 ? 152.319 135.629 164.075 1.00 112.35 468 SER A CA 1
ATOM 3643 C C . SER A 1 468 ? 151.700 134.382 163.459 1.00 112.44 468 SER A C 1
ATOM 3644 O O . SER A 1 468 ? 150.531 134.058 163.709 1.00 117.01 468 SER A O 1
ATOM 3647 N N . ASN A 1 469 ? 152.481 133.656 162.658 1.00 107.44 469 ASN A N 1
ATOM 3648 C CA . ASN A 1 469 ? 151.986 132.416 162.075 1.00 106.04 469 ASN A CA 1
ATOM 3649 C C . ASN A 1 469 ? 151.745 131.359 163.140 1.00 107.09 469 ASN A C 1
ATOM 3650 O O . ASN A 1 469 ? 150.833 130.541 162.999 1.00 108.24 469 ASN A O 1
ATOM 3655 N N . VAL A 1 470 ? 152.541 131.362 164.209 1.00 106.79 470 VAL A N 1
ATOM 3656 C CA . VAL A 1 470 ? 152.306 130.426 165.306 1.00 104.40 470 VAL A CA 1
ATOM 3657 C C . VAL A 1 470 ? 150.973 130.719 165.984 1.00 107.27 470 VAL A C 1
ATOM 3658 O O . VAL A 1 470 ? 150.219 129.800 166.321 1.00 107.24 470 VAL A O 1
ATOM 3662 N N . CYS A 1 471 ? 150.665 131.997 166.209 1.00 109.19 471 CYS A N 1
ATOM 3663 C CA . CYS A 1 471 ? 149.373 132.359 166.786 1.00 106.57 471 CYS A CA 1
ATOM 3664 C C . CYS A 1 471 ? 148.230 131.956 165.865 1.00 108.58 471 CYS A C 1
ATOM 3665 O O . CYS A 1 471 ? 147.194 131.453 166.321 1.00 108.16 471 CYS A O 1
ATOM 3668 N N . TRP A 1 472 ? 148.400 132.182 164.561 1.00 110.84 472 TRP A N 1
ATOM 3669 C CA . TRP A 1 472 ? 147.406 131.741 163.589 1.00 112.32 472 TRP A CA 1
ATOM 3670 C C . TRP A 1 472 ? 147.188 130.235 163.676 1.00 113.62 472 TRP A C 1
ATOM 3671 O O . TRP A 1 472 ? 146.044 129.756 163.680 1.00 118.47 472 TRP A O 1
ATOM 3682 N N . ALA A 1 473 ? 148.282 129.477 163.759 1.00 110.78 473 ALA A N 1
ATOM 3683 C CA . ALA A 1 473 ? 148.192 128.027 163.857 1.00 107.80 473 ALA A CA 1
ATOM 3684 C C . ALA A 1 473 ? 147.495 127.604 165.138 1.00 106.50 473 ALA A C 1
ATOM 3685 O O . ALA A 1 473 ? 146.700 126.665 165.131 1.00 107.86 473 ALA A O 1
ATOM 3687 N N . PHE A 1 474 ? 147.787 128.279 166.249 1.00 107.68 474 PHE A N 1
ATOM 3688 C CA . PHE A 1 474 ? 147.137 127.947 167.514 1.00 107.10 474 PHE A CA 1
ATOM 3689 C C . PHE A 1 474 ? 145.635 128.178 167.442 1.00 108.76 474 PHE A C 1
ATOM 3690 O O . PHE A 1 474 ? 144.847 127.343 167.902 1.00 107.74 474 PHE A O 1
ATOM 3698 N N . SER A 1 475 ? 145.219 129.310 166.875 1.00 110.11 475 SER A N 1
ATOM 3699 C CA . SER A 1 475 ? 143.791 129.591 166.764 1.00 109.05 475 SER A CA 1
ATOM 3700 C C . SER A 1 475 ? 143.098 128.555 165.890 1.00 112.20 475 SER A C 1
ATOM 3701 O O . SER A 1 475 ? 142.054 128.003 166.265 1.00 114.95 475 SER A O 1
ATOM 3704 N N . SER A 1 476 ? 143.681 128.261 164.724 1.00 113.70 476 SER A N 1
ATOM 3705 C CA . SER A 1 476 ? 143.075 127.279 163.829 1.00 111.30 476 SER A CA 1
ATOM 3706 C C . SER A 1 476 ? 143.076 125.887 164.447 1.00 112.76 476 SER A C 1
ATOM 3707 O O . SER A 1 476 ? 142.135 125.112 164.248 1.00 114.60 476 SER A O 1
ATOM 3710 N N . LEU A 1 477 ? 144.116 125.558 165.212 1.00 113.23 477 LEU A N 1
ATOM 3711 C CA . LEU A 1 477 ? 144.206 124.255 165.856 1.00 111.61 477 LEU A CA 1
ATOM 3712 C C . LEU A 1 477 ? 143.150 124.099 166.937 1.00 115.20 477 LEU A C 1
ATOM 3713 O O . LEU A 1 477 ? 142.531 123.038 167.057 1.00 116.65 477 LEU A O 1
ATOM 3718 N N . ALA A 1 478 ? 142.938 125.142 167.742 1.00 116.88 478 ALA A N 1
ATOM 3719 C CA . ALA A 1 478 ? 141.877 125.096 168.741 1.00 117.69 478 ALA A CA 1
ATOM 3720 C C . ALA A 1 478 ? 140.512 124.971 168.082 1.00 122.25 478 ALA A C 1
ATOM 3721 O O . ALA A 1 478 ? 139.657 124.202 168.543 1.00 126.34 478 ALA A O 1
ATOM 3723 N N . GLU A 1 479 ? 140.290 125.718 166.998 1.00 123.00 479 GLU A N 1
ATOM 3724 C CA . GLU A 1 479 ? 139.028 125.606 166.275 1.00 125.19 479 GLU A CA 1
ATOM 3725 C C . GLU A 1 479 ? 138.821 124.194 165.746 1.00 129.22 479 GLU A C 1
ATOM 3726 O O . GLU A 1 479 ? 137.721 123.640 165.848 1.00 131.87 479 GLU A O 1
ATOM 3732 N N . ALA A 1 480 ? 139.872 123.592 165.186 1.00 129.49 480 ALA A N 1
ATOM 3733 C CA . ALA A 1 480 ? 139.765 122.232 164.669 1.00 129.26 480 ALA A CA 1
ATOM 3734 C C . ALA A 1 480 ? 139.489 121.234 165.783 1.00 132.82 480 ALA A C 1
ATOM 3735 O O . ALA A 1 480 ? 138.643 120.346 165.634 1.00 137.22 480 ALA A O 1
ATOM 3737 N N . ALA A 1 481 ? 140.194 121.363 166.908 1.00 129.14 481 ALA A N 1
ATOM 3738 C CA . ALA A 1 481 ? 140.009 120.431 168.015 1.00 128.50 481 ALA A CA 1
ATOM 3739 C C . ALA A 1 481 ? 138.598 120.513 168.577 1.00 134.14 481 ALA A C 1
ATOM 3740 O O . ALA A 1 481 ? 137.984 119.484 168.882 1.00 138.58 481 ALA A O 1
ATOM 3742 N N . TYR A 1 482 ? 138.066 121.727 168.727 1.00 135.80 482 TYR A N 1
ATOM 3743 C CA . TYR A 1 482 ? 136.696 121.864 169.210 1.00 138.44 482 TYR A CA 1
ATOM 3744 C C . TYR A 1 482 ? 135.696 121.356 168.179 1.00 142.45 482 TYR A C 1
ATOM 3745 O O . TYR A 1 482 ? 134.670 120.768 168.537 1.00 143.47 482 TYR A O 1
ATOM 3754 N N . GLU A 1 483 ? 135.967 121.587 166.895 1.00 144.61 483 GLU A N 1
ATOM 3755 C CA . GLU A 1 483 ? 135.045 121.140 165.858 1.00 148.58 483 GLU A CA 1
ATOM 3756 C C . GLU A 1 483 ? 135.137 119.638 165.634 1.00 151.67 483 GLU A C 1
ATOM 3757 O O . GLU A 1 483 ? 134.141 119.005 165.265 1.00 153.91 483 GLU A O 1
ATOM 3763 N N . ALA A 1 484 ? 136.308 119.051 165.869 1.00 151.71 484 ALA A N 1
ATOM 3764 C CA . ALA A 1 484 ? 136.546 117.662 165.512 1.00 155.67 484 ALA A CA 1
ATOM 3765 C C . ALA A 1 484 ? 135.672 116.719 166.332 1.00 161.14 484 ALA A C 1
ATOM 3766 O O . ALA A 1 484 ? 135.080 117.090 167.349 1.00 159.76 484 ALA A O 1
ATOM 3768 N N . ALA A 1 485 ? 135.607 115.469 165.869 1.00 166.67 485 ALA A N 1
ATOM 3769 C CA . ALA A 1 485 ? 134.888 114.419 166.576 1.00 169.38 485 ALA A CA 1
ATOM 3770 C C . ALA A 1 485 ? 135.539 114.066 167.904 1.00 171.61 485 ALA A C 1
ATOM 3771 O O . ALA A 1 485 ? 134.938 113.327 168.691 1.00 173.54 485 ALA A O 1
ATOM 3773 N N . ASP A 1 486 ? 136.753 114.561 168.159 1.00 171.24 486 ASP A N 1
ATOM 3774 C CA . ASP A 1 486 ? 137.342 114.441 169.487 1.00 173.79 486 ASP A CA 1
ATOM 3775 C C . ASP A 1 486 ? 136.445 115.073 170.543 1.00 170.98 486 ASP A C 1
ATOM 3776 O O . ASP A 1 486 ? 136.481 114.675 171.713 1.00 170.10 486 ASP A O 1
ATOM 3781 N N . VAL A 1 487 ? 135.631 116.047 170.149 1.00 166.08 487 VAL A N 1
ATOM 3782 C CA . VAL A 1 487 ? 134.657 116.649 171.050 1.00 165.69 487 VAL A CA 1
ATOM 3783 C C . VAL A 1 487 ? 133.459 115.710 171.148 1.00 168.80 487 VAL A C 1
ATOM 3784 O O . VAL A 1 487 ? 132.704 115.538 170.188 1.00 167.03 487 VAL A O 1
ATOM 3788 N N . ALA A 1 488 ? 133.317 115.067 172.300 1.00 169.02 488 ALA A N 1
ATOM 3789 C CA . ALA A 1 488 ? 132.217 114.160 172.587 1.00 170.88 488 ALA A CA 1
ATOM 3790 C C . ALA A 1 488 ? 131.098 114.928 173.295 1.00 174.32 488 ALA A C 1
ATOM 3791 O O . ALA A 1 488 ? 131.046 116.160 173.240 1.00 171.25 488 ALA A O 1
ATOM 3793 N N . ASP A 1 489 ? 130.163 114.196 173.907 1.00 176.60 489 ASP A N 1
ATOM 3794 C CA . ASP A 1 489 ? 129.151 114.722 174.822 1.00 177.82 489 ASP A CA 1
ATOM 3795 C C . ASP A 1 489 ? 128.002 115.396 174.086 1.00 178.40 489 ASP A C 1
ATOM 3796 O O . ASP A 1 489 ? 128.186 115.956 173.001 1.00 175.05 489 ASP A O 1
ATOM 3801 N N . ASP A 1 490 ? 126.810 115.339 174.680 1.00 181.80 490 ASP A N 1
ATOM 3802 C CA . ASP A 1 490 ? 125.609 115.944 174.121 1.00 183.84 490 ASP A CA 1
ATOM 3803 C C . ASP A 1 490 ? 125.100 117.112 174.958 1.00 182.54 490 ASP A C 1
ATOM 3804 O O . ASP A 1 490 ? 123.973 117.571 174.745 1.00 180.01 490 ASP A O 1
ATOM 3809 N N . GLN A 1 491 ? 125.903 117.604 175.904 1.00 180.84 491 GLN A N 1
ATOM 3810 C CA . GLN A 1 491 ? 125.535 118.742 176.738 1.00 177.01 491 GLN A CA 1
ATOM 3811 C C . GLN A 1 491 ? 125.968 120.070 176.134 1.00 172.76 491 GLN A C 1
ATOM 3812 O O . GLN A 1 491 ? 126.208 121.035 176.872 1.00 168.33 491 GLN A O 1
ATOM 3818 N N . GLU A 1 492 ? 126.088 120.133 174.808 1.00 173.16 492 GLU A N 1
ATOM 3819 C CA . GLU A 1 492 ? 126.440 121.345 174.071 1.00 171.40 492 GLU A CA 1
ATOM 3820 C C . GLU A 1 492 ? 127.811 121.885 174.457 1.00 165.26 492 GLU A C 1
ATOM 3821 O O . GLU A 1 492 ? 128.116 123.051 174.190 1.00 164.22 492 GLU A O 1
ATOM 3827 N N . GLU A 1 493 ? 128.648 121.057 175.076 1.00 162.64 493 GLU A N 1
ATOM 3828 C CA . GLU A 1 493 ? 130.005 121.452 175.426 1.00 159.05 493 GLU A CA 1
ATOM 3829 C C . GLU A 1 493 ? 130.829 120.209 175.736 1.00 157.69 493 GLU A C 1
ATOM 3830 O O . GLU A 1 493 ? 130.401 119.362 176.530 1.00 158.33 493 GLU A O 1
ATOM 3836 N N . PRO A 1 494 ? 132.003 120.056 175.125 1.00 155.45 494 PRO A N 1
ATOM 3837 C CA . PRO A 1 494 ? 132.814 118.860 175.376 1.00 152.17 494 PRO A CA 1
ATOM 3838 C C . PRO A 1 494 ? 133.304 118.797 176.811 1.00 150.06 494 PRO A C 1
ATOM 3839 O O . PRO A 1 494 ? 133.642 119.816 177.418 1.00 150.12 494 PRO A O 1
ATOM 3843 N N . ALA A 1 495 ? 133.354 117.579 177.350 1.00 149.16 495 ALA A N 1
ATOM 3844 C CA . ALA A 1 495 ? 133.957 117.387 178.663 1.00 145.23 495 ALA A CA 1
ATOM 3845 C C . ALA A 1 495 ? 135.458 117.632 178.616 1.00 141.81 495 ALA A C 1
ATOM 3846 O O . ALA A 1 495 ? 136.026 118.222 179.542 1.00 140.49 495 ALA A O 1
ATOM 3848 N N . THR A 1 496 ? 136.116 117.189 177.547 1.00 142.77 496 THR A N 1
ATOM 3849 C CA . THR A 1 496 ? 137.542 117.416 177.362 1.00 140.16 496 THR A CA 1
ATOM 3850 C C . THR A 1 496 ? 137.873 117.270 175.885 1.00 139.07 496 THR A C 1
ATOM 3851 O O . THR A 1 496 ? 137.100 116.700 175.112 1.00 145.06 496 THR A O 1
ATOM 3855 N N . TYR A 1 497 ? 139.033 117.797 175.502 1.00 132.90 497 TYR A N 1
ATOM 3856 C CA . TYR A 1 497 ? 139.506 117.656 174.133 1.00 132.09 497 TYR A CA 1
ATOM 3857 C C . TYR A 1 497 ? 141.024 117.529 174.150 1.00 133.51 497 TYR A C 1
ATOM 3858 O O . TYR A 1 497 ? 141.654 117.517 175.210 1.00 133.70 497 TYR A O 1
ATOM 3867 N N . CYS A 1 498 ? 141.609 117.432 172.953 1.00 133.30 498 CYS A N 1
ATOM 3868 C CA . CYS A 1 498 ? 143.017 117.066 172.833 1.00 128.30 498 CYS A CA 1
ATOM 3869 C C . CYS A 1 498 ? 143.959 118.101 173.432 1.00 126.89 498 CYS A C 1
ATOM 3870 O O . CYS A 1 498 ? 145.084 117.750 173.801 1.00 126.72 498 CYS A O 1
ATOM 3873 N N . LEU A 1 499 ? 143.542 119.358 173.539 1.00 125.94 499 LEU A N 1
ATOM 3874 C CA . LEU A 1 499 ? 144.407 120.404 174.068 1.00 123.49 499 LEU A CA 1
ATOM 3875 C C . LEU A 1 499 ? 144.251 120.611 175.569 1.00 124.36 499 LEU A C 1
ATOM 3876 O O . LEU A 1 499 ? 144.870 121.527 176.118 1.00 123.45 499 LEU A O 1
ATOM 3881 N N . SER A 1 500 ? 143.448 119.786 176.244 1.00 126.65 500 SER A N 1
ATOM 3882 C CA . SER A 1 500 ? 143.217 119.981 177.671 1.00 126.26 500 SER A CA 1
ATOM 3883 C C . SER A 1 500 ? 144.496 119.833 178.481 1.00 123.27 500 SER A C 1
ATOM 3884 O O . SER A 1 500 ? 144.646 120.475 179.525 1.00 123.66 500 SER A O 1
ATOM 3887 N N . SER A 1 501 ? 145.425 118.995 178.023 1.00 124.18 501 SER A N 1
ATOM 3888 C CA . SER A 1 501 ? 146.643 118.756 178.787 1.00 123.99 501 SER A CA 1
ATOM 3889 C C . SER A 1 501 ? 147.555 119.976 178.792 1.00 123.76 501 SER A C 1
ATOM 3890 O O . SER A 1 501 ? 148.244 120.237 179.784 1.00 120.66 501 SER A O 1
ATOM 3893 N N . SER A 1 502 ? 147.583 120.731 177.694 1.00 124.05 502 SER A N 1
ATOM 3894 C CA . SER A 1 502 ? 148.495 121.858 177.547 1.00 120.95 502 SER A CA 1
ATOM 3895 C C . SER A 1 502 ? 147.772 123.200 177.512 1.00 119.20 502 SER A C 1
ATOM 3896 O O . SER A 1 502 ? 148.371 124.210 177.136 1.00 118.14 502 SER A O 1
ATOM 3899 N N . PHE A 1 503 ? 146.499 123.229 177.912 1.00 119.31 503 PHE A N 1
ATOM 3900 C CA . PHE A 1 503 ? 145.698 124.447 177.820 1.00 116.71 503 PHE A CA 1
ATOM 3901 C C . PHE A 1 503 ? 146.323 125.589 178.615 1.00 115.16 503 PHE A C 1
ATOM 3902 O O . PHE A 1 503 ? 146.508 126.700 178.096 1.00 113.42 503 PHE A O 1
ATOM 3910 N N . GLU A 1 504 ? 146.657 125.328 179.880 1.00 117.72 504 GLU A N 1
ATOM 3911 C CA . GLU A 1 504 ? 147.161 126.381 180.754 1.00 120.49 504 GLU A CA 1
ATOM 3912 C C . GLU A 1 504 ? 148.469 126.956 180.233 1.00 118.77 504 GLU A C 1
ATOM 3913 O O . GLU A 1 504 ? 148.656 128.178 180.217 1.00 119.29 504 GLU A O 1
ATOM 3919 N N . LEU A 1 505 ? 149.386 126.091 179.800 1.00 116.09 505 LEU A N 1
ATOM 3920 C CA . LEU A 1 505 ? 150.657 126.573 179.275 1.00 116.47 505 LEU A CA 1
ATOM 3921 C C . LEU A 1 505 ? 150.450 127.389 178.007 1.00 116.69 505 LEU A C 1
ATOM 3922 O O . LEU A 1 505 ? 151.116 128.409 177.802 1.00 117.35 505 LEU A O 1
ATOM 3927 N N . ILE A 1 506 ? 149.514 126.966 177.154 1.00 114.91 506 ILE A N 1
ATOM 3928 C CA . ILE A 1 506 ? 149.240 127.701 175.921 1.00 108.49 506 ILE A CA 1
ATOM 3929 C C . ILE A 1 506 ? 148.752 129.110 176.235 1.00 110.02 506 ILE A C 1
ATOM 3930 O O . ILE A 1 506 ? 149.270 130.097 175.698 1.00 108.70 506 ILE A O 1
ATOM 3935 N N . VAL A 1 507 ? 147.747 129.228 177.111 1.00 113.06 507 VAL A N 1
ATOM 3936 C CA . VAL A 1 507 ? 147.186 130.551 177.379 1.00 109.99 507 VAL A CA 1
ATOM 3937 C C . VAL A 1 507 ? 148.191 131.423 178.123 1.00 108.60 507 VAL A C 1
ATOM 3938 O O . VAL A 1 507 ? 148.288 132.629 177.870 1.00 109.19 507 VAL A O 1
ATOM 3942 N N . GLN A 1 508 ? 148.966 130.833 179.037 1.00 108.06 508 GLN A N 1
ATOM 3943 C CA . GLN A 1 508 ? 149.992 131.601 179.730 1.00 109.80 508 GLN A CA 1
ATOM 3944 C C . GLN A 1 508 ? 151.040 132.125 178.758 1.00 113.01 508 GLN A C 1
ATOM 3945 O O . GLN A 1 508 ? 151.456 133.287 178.846 1.00 115.82 508 GLN A O 1
ATOM 3951 N N . LYS A 1 509 ? 151.476 131.284 177.818 1.00 111.43 509 LYS A N 1
ATOM 3952 C CA . LYS A 1 509 ? 152.486 131.714 176.861 1.00 111.15 509 LYS A CA 1
ATOM 3953 C C . LYS A 1 509 ? 151.939 132.781 175.924 1.00 109.53 509 LYS A C 1
ATOM 3954 O O . LYS A 1 509 ? 152.656 133.717 175.562 1.00 109.91 509 LYS A O 1
ATOM 3960 N N . LEU A 1 510 ? 150.671 132.664 175.525 1.00 106.39 510 LEU A N 1
ATOM 3961 C CA . LEU A 1 510 ? 150.072 133.706 174.694 1.00 104.44 510 LEU A CA 1
ATOM 3962 C C . LEU A 1 510 ? 149.985 135.030 175.445 1.00 109.24 510 LEU A C 1
ATOM 3963 O O . LEU A 1 510 ? 150.284 136.093 174.883 1.00 111.64 510 LEU A O 1
ATOM 3968 N N . LEU A 1 511 ? 149.586 134.987 176.718 1.00 111.29 511 LEU A N 1
ATOM 3969 C CA . LEU A 1 511 ? 149.544 136.208 177.516 1.00 108.27 511 LEU A CA 1
ATOM 3970 C C . LEU A 1 511 ? 150.925 136.831 177.638 1.00 109.86 511 LEU A C 1
ATOM 3971 O O . LEU A 1 511 ? 151.072 138.053 177.537 1.00 109.05 511 LEU A O 1
ATOM 3976 N N . GLU A 1 512 ? 151.952 136.009 177.858 1.00 111.74 512 GLU A N 1
ATOM 3977 C CA . GLU A 1 512 ? 153.311 136.539 177.880 1.00 113.95 512 GLU A CA 1
ATOM 3978 C C . GLU A 1 512 ? 153.705 137.113 176.527 1.00 112.01 512 GLU A C 1
ATOM 3979 O O . GLU A 1 512 ? 154.479 138.074 176.460 1.00 110.51 512 GLU A O 1
ATOM 3985 N N . THR A 1 513 ? 153.194 136.528 175.443 1.00 113.58 513 THR A N 1
ATOM 3986 C CA . THR A 1 513 ? 153.469 137.046 174.108 1.00 111.88 513 THR A CA 1
ATOM 3987 C C . THR A 1 513 ? 152.871 138.431 173.926 1.00 112.63 513 THR A C 1
ATOM 3988 O O . THR A 1 513 ? 153.457 139.287 173.253 1.00 109.70 513 THR A O 1
ATOM 3992 N N . THR A 1 514 ? 151.697 138.665 174.515 1.00 114.93 514 THR A N 1
ATOM 3993 C CA . THR A 1 514 ? 151.066 139.976 174.407 1.00 114.39 514 THR A CA 1
ATOM 3994 C C . THR A 1 514 ? 151.958 141.071 174.980 1.00 113.72 514 THR A C 1
ATOM 3995 O O . THR A 1 514 ? 152.101 142.143 174.381 1.00 111.05 514 THR A O 1
ATOM 3999 N N . ASP A 1 515 ? 152.579 140.817 176.125 1.00 115.58 515 ASP A N 1
ATOM 4000 C CA . ASP A 1 515 ? 153.449 141.799 176.769 1.00 116.13 515 ASP A CA 1
ATOM 4001 C C . ASP A 1 515 ? 154.860 141.773 176.190 1.00 113.67 515 ASP A C 1
ATOM 4002 O O . ASP A 1 515 ? 155.844 141.662 176.917 1.00 112.17 515 ASP A O 1
ATOM 4007 N N . ARG A 1 516 ? 154.972 141.884 174.871 1.00 113.59 516 ARG A N 1
ATOM 4008 C CA . ARG A 1 516 ? 156.349 141.874 174.400 1.00 111.57 516 ARG A CA 1
ATOM 4009 C C . ARG A 1 516 ? 156.792 143.273 173.999 1.00 112.95 516 ARG A C 1
ATOM 4010 O O . ARG A 1 516 ? 155.982 144.061 173.502 1.00 112.25 516 ARG A O 1
ATOM 4018 N N . PRO A 1 517 ? 158.065 143.609 174.208 1.00 112.54 517 PRO A N 1
ATOM 4019 C CA . PRO A 1 517 ? 158.545 144.939 173.806 1.00 110.81 517 PRO A CA 1
ATOM 4020 C C . PRO A 1 517 ? 158.451 145.192 172.316 1.00 112.12 517 PRO A C 1
ATOM 4021 O O . PRO A 1 517 ? 158.430 146.359 171.905 1.00 111.78 517 PRO A O 1
ATOM 4025 N N . ASP A 1 518 ? 158.406 144.150 171.490 1.00 112.44 518 ASP A N 1
ATOM 4026 C CA . ASP A 1 518 ? 158.161 144.290 170.056 1.00 111.74 518 ASP A CA 1
ATOM 4027 C C . ASP A 1 518 ? 156.945 143.437 169.708 1.00 109.85 518 ASP A C 1
ATOM 4028 O O . ASP A 1 518 ? 157.068 142.290 169.279 1.00 113.93 518 ASP A O 1
ATOM 4033 N N . GLY A 1 519 ? 155.764 144.014 169.888 1.00 107.92 519 GLY A N 1
ATOM 4034 C CA . GLY A 1 519 ? 154.531 143.351 169.526 1.00 107.16 519 GLY A CA 1
ATOM 4035 C C . GLY A 1 519 ? 153.827 144.099 168.420 1.00 112.03 519 GLY A C 1
ATOM 4036 O O . GLY A 1 519 ? 152.799 143.655 167.905 1.00 114.48 519 GLY A O 1
ATOM 4037 N N . HIS A 1 520 ? 154.380 145.254 168.055 1.00 114.78 520 HIS A N 1
ATOM 4038 C CA . HIS A 1 520 ? 153.816 146.048 166.974 1.00 116.77 520 HIS A CA 1
ATOM 4039 C C . HIS A 1 520 ? 154.143 145.465 165.609 1.00 118.15 520 HIS A C 1
ATOM 4040 O O . HIS A 1 520 ? 153.329 145.572 164.685 1.00 118.29 520 HIS A O 1
ATOM 4047 N N . GLN A 1 521 ? 155.315 144.851 165.464 1.00 115.07 521 GLN A N 1
ATOM 4048 C CA . GLN A 1 521 ? 155.719 144.290 164.183 1.00 114.23 521 GLN A CA 1
ATOM 4049 C C . GLN A 1 521 ? 154.776 143.170 163.771 1.00 116.45 521 GLN A C 1
ATOM 4050 O O . GLN A 1 521 ? 154.418 142.313 164.583 1.00 118.48 521 GLN A O 1
ATOM 4056 N N . ASN A 1 522 ? 154.361 143.195 162.504 1.00 115.83 522 ASN A N 1
ATOM 4057 C CA . ASN A 1 522 ? 153.471 142.180 161.940 1.00 118.30 522 ASN A CA 1
ATOM 4058 C C . ASN A 1 522 ? 152.191 142.039 162.754 1.00 120.45 522 ASN A C 1
ATOM 4059 O O . ASN A 1 522 ? 151.580 140.971 162.784 1.00 121.76 522 ASN A O 1
ATOM 4064 N N . ASN A 1 523 ? 151.789 143.128 163.414 1.00 120.27 523 ASN A N 1
ATOM 4065 C CA . ASN A 1 523 ? 150.673 143.172 164.356 1.00 123.37 523 ASN A CA 1
ATOM 4066 C C . ASN A 1 523 ? 150.653 141.944 165.259 1.00 120.99 523 ASN A C 1
ATOM 4067 O O . ASN A 1 523 ? 149.580 141.447 165.624 1.00 122.04 523 ASN A O 1
ATOM 4072 N N . LEU A 1 524 ? 151.843 141.486 165.659 1.00 117.90 524 LEU A N 1
ATOM 4073 C CA . LEU A 1 524 ? 151.959 140.282 166.472 1.00 113.43 524 LEU A CA 1
ATOM 4074 C C . LEU A 1 524 ? 151.075 140.365 167.706 1.00 113.93 524 LEU A C 1
ATOM 4075 O O . LEU A 1 524 ? 150.249 139.477 167.951 1.00 113.26 524 LEU A O 1
ATOM 4080 N N . ARG A 1 525 ? 151.206 141.453 168.470 1.00 116.21 525 ARG A N 1
ATOM 4081 C CA . ARG A 1 525 ? 150.379 141.637 169.655 1.00 114.40 525 ARG A CA 1
ATOM 4082 C C . ARG A 1 525 ? 148.908 141.462 169.317 1.00 114.49 525 ARG A C 1
ATOM 4083 O O . ARG A 1 525 ? 148.205 140.663 169.946 1.00 115.54 525 ARG A O 1
ATOM 4091 N N . SER A 1 526 ? 148.444 142.158 168.277 1.00 116.43 526 SER A N 1
ATOM 4092 C CA . SER A 1 526 ? 147.049 142.039 167.877 1.00 117.93 526 SER A CA 1
ATOM 4093 C C . SER A 1 526 ? 146.695 140.583 167.638 1.00 117.73 526 SER A C 1
ATOM 4094 O O . SER A 1 526 ? 145.725 140.062 168.204 1.00 121.02 526 SER A O 1
ATOM 4097 N N . SER A 1 527 ? 147.531 139.892 166.861 1.00 116.43 527 SER A N 1
ATOM 4098 C CA . SER A 1 527 ? 147.286 138.489 166.558 1.00 117.76 527 SER A CA 1
ATOM 4099 C C . SER A 1 527 ? 147.130 137.689 167.838 1.00 116.15 527 SER A C 1
ATOM 4100 O O . SER A 1 527 ? 146.182 136.908 167.986 1.00 114.07 527 SER A O 1
ATOM 4103 N N . ALA A 1 528 ? 148.028 137.922 168.801 1.00 116.76 528 ALA A N 1
ATOM 4104 C CA . ALA A 1 528 ? 147.961 137.198 170.062 1.00 111.03 528 ALA A CA 1
ATOM 4105 C C . ALA A 1 528 ? 146.579 137.334 170.674 1.00 114.82 528 ALA A C 1
ATOM 4106 O O . ALA A 1 528 ? 145.920 136.333 170.977 1.00 116.57 528 ALA A O 1
ATOM 4108 N N . TYR A 1 529 ? 146.090 138.572 170.778 1.00 117.12 529 TYR A N 1
ATOM 4109 C CA . TYR A 1 529 ? 144.778 138.789 171.371 1.00 114.68 529 TYR A CA 1
ATOM 4110 C C . TYR A 1 529 ? 143.721 137.994 170.627 1.00 115.02 529 TYR A C 1
ATOM 4111 O O . TYR A 1 529 ? 142.912 137.290 171.243 1.00 115.76 529 TYR A O 1
ATOM 4120 N N . GLU A 1 530 ? 143.760 138.037 169.294 1.00 117.63 530 GLU A N 1
ATOM 4121 C CA . GLU A 1 530 ? 142.794 137.276 168.514 1.00 119.99 530 GLU A CA 1
ATOM 4122 C C . GLU A 1 530 ? 142.866 135.800 168.872 1.00 120.14 530 GLU A C 1
ATOM 4123 O O . GLU A 1 530 ? 141.847 135.173 169.187 1.00 119.40 530 GLU A O 1
ATOM 4129 N N . SER A 1 531 ? 144.080 135.245 168.897 1.00 118.44 531 SER A N 1
ATOM 4130 C CA . SER A 1 531 ? 144.229 133.850 169.288 1.00 114.82 531 SER A CA 1
ATOM 4131 C C . SER A 1 531 ? 143.717 133.643 170.700 1.00 114.10 531 SER A C 1
ATOM 4132 O O . SER A 1 531 ? 142.976 132.691 170.971 1.00 114.03 531 SER A O 1
ATOM 4135 N N . LEU A 1 532 ? 144.051 134.569 171.599 1.00 115.09 532 LEU A N 1
ATOM 4136 C CA . LEU A 1 532 ? 143.636 134.445 172.986 1.00 109.02 532 LEU A CA 1
ATOM 4137 C C . LEU A 1 532 ? 142.126 134.483 173.125 1.00 111.77 532 LEU A C 1
ATOM 4138 O O . LEU A 1 532 ? 141.597 134.026 174.142 1.00 112.10 532 LEU A O 1
ATOM 4143 N N . MET A 1 533 ? 141.420 135.005 172.124 1.00 115.31 533 MET A N 1
ATOM 4144 C CA . MET A 1 533 ? 139.968 135.012 172.164 1.00 115.79 533 MET A CA 1
ATOM 4145 C C . MET A 1 533 ? 139.360 133.795 171.490 1.00 119.41 533 MET A C 1
ATOM 4146 O O . MET A 1 533 ? 138.220 133.437 171.803 1.00 120.91 533 MET A O 1
ATOM 4151 N N . GLU A 1 534 ? 140.087 133.152 170.575 1.00 119.45 534 GLU A N 1
ATOM 4152 C CA . GLU A 1 534 ? 139.563 131.938 169.961 1.00 117.49 534 GLU A CA 1
ATOM 4153 C C . GLU A 1 534 ? 139.634 130.762 170.924 1.00 118.80 534 GLU A C 1
ATOM 4154 O O . GLU A 1 534 ? 138.662 130.012 171.073 1.00 119.94 534 GLU A O 1
ATOM 4160 N N . ILE A 1 535 ? 140.768 130.608 171.608 1.00 117.28 535 ILE A N 1
ATOM 4161 C CA . ILE A 1 535 ? 140.978 129.451 172.470 1.00 118.67 535 ILE A CA 1
ATOM 4162 C C . ILE A 1 535 ? 139.973 129.442 173.612 1.00 121.77 535 ILE A C 1
ATOM 4163 O O . ILE A 1 535 ? 139.402 128.398 173.946 1.00 126.50 535 ILE A O 1
ATOM 4168 N N . VAL A 1 536 ? 139.742 130.600 174.232 1.00 119.50 536 VAL A N 1
ATOM 4169 C CA . VAL A 1 536 ? 138.744 130.664 175.294 1.00 120.29 536 VAL A CA 1
ATOM 4170 C C . VAL A 1 536 ? 137.350 130.429 174.733 1.00 118.80 536 VAL A C 1
ATOM 4171 O O . VAL A 1 536 ? 136.463 129.944 175.443 1.00 119.22 536 VAL A O 1
ATOM 4175 N N . LYS A 1 537 ? 137.125 130.767 173.462 1.00 117.39 537 LYS A N 1
ATOM 4176 C CA . LYS A 1 537 ? 135.822 130.515 172.863 1.00 121.00 537 LYS A CA 1
ATOM 4177 C C . LYS A 1 537 ? 135.645 129.050 172.485 1.00 126.37 537 LYS A C 1
ATOM 4178 O O . LYS A 1 537 ? 134.534 128.519 172.587 1.00 127.01 537 LYS A O 1
ATOM 4184 N N . ASN A 1 538 ? 136.715 128.387 172.057 1.00 127.44 538 ASN A N 1
ATOM 4185 C CA . ASN A 1 538 ? 136.698 126.968 171.711 1.00 128.42 538 ASN A CA 1
ATOM 4186 C C . ASN A 1 538 ? 137.470 126.223 172.796 1.00 130.83 538 ASN A C 1
ATOM 4187 O O . ASN A 1 538 ? 138.681 126.028 172.691 1.00 132.10 538 ASN A O 1
ATOM 4192 N N . SER A 1 539 ? 136.763 125.808 173.844 1.00 129.09 539 SER A N 1
ATOM 4193 C CA . SER A 1 539 ? 137.382 125.126 174.969 1.00 126.29 539 SER A CA 1
ATOM 4194 C C . SER A 1 539 ? 136.475 123.990 175.418 1.00 130.25 539 SER A C 1
ATOM 4195 O O . SER A 1 539 ? 135.459 123.691 174.785 1.00 133.95 539 SER A O 1
ATOM 4198 N N . ALA A 1 540 ? 136.850 123.349 176.521 1.00 130.26 540 ALA A N 1
ATOM 4199 C CA . ALA A 1 540 ? 136.101 122.227 177.065 1.00 134.73 540 ALA A CA 1
ATOM 4200 C C . ALA A 1 540 ? 135.912 122.416 178.563 1.00 138.23 540 ALA A C 1
ATOM 4201 O O . ALA A 1 540 ? 136.628 123.186 179.207 1.00 138.30 540 ALA A O 1
ATOM 4203 N N . LYS A 1 541 ? 134.942 121.689 179.117 1.00 141.47 541 LYS A N 1
ATOM 4204 C CA . LYS A 1 541 ? 134.574 121.871 180.516 1.00 139.09 541 LYS A CA 1
ATOM 4205 C C . LYS A 1 541 ? 135.522 121.134 181.452 1.00 137.58 541 LYS A C 1
ATOM 4206 O O . LYS A 1 541 ? 135.081 120.437 182.371 1.00 138.51 541 LYS A O 1
ATOM 4212 N N . ASP A 1 542 ? 136.824 121.279 181.223 1.00 136.22 542 ASP A N 1
ATOM 4213 C CA . ASP A 1 542 ? 137.824 120.880 182.200 1.00 133.05 542 ASP A CA 1
ATOM 4214 C C . ASP A 1 542 ? 138.975 121.868 182.273 1.00 131.86 542 ASP A C 1
ATOM 4215 O O . ASP A 1 542 ? 139.938 121.616 183.003 1.00 131.45 542 ASP A O 1
ATOM 4220 N N . CYS A 1 543 ? 138.913 122.975 181.533 1.00 131.81 543 CYS A N 1
ATOM 4221 C CA . CYS A 1 543 ? 139.904 124.040 181.613 1.00 131.26 543 CYS A CA 1
ATOM 4222 C C . CYS A 1 543 ? 139.248 125.379 181.924 1.00 129.24 543 CYS A C 1
ATOM 4223 O O . CYS A 1 543 ? 139.817 126.431 181.617 1.00 126.81 543 CYS A O 1
ATOM 4226 N N . TYR A 1 544 ? 138.056 125.349 182.516 1.00 130.76 544 TYR A N 1
ATOM 4227 C CA . TYR A 1 544 ? 137.342 126.582 182.834 1.00 130.83 544 TYR A CA 1
ATOM 4228 C C . TYR A 1 544 ? 138.088 127.521 183.776 1.00 129.82 544 TYR A C 1
ATOM 4229 O O . TYR A 1 544 ? 137.971 128.742 183.585 1.00 129.11 544 TYR A O 1
ATOM 4238 N N . PRO A 1 545 ? 138.793 127.063 184.819 1.00 128.39 545 PRO A N 1
ATOM 4239 C CA . PRO A 1 545 ? 139.543 128.030 185.642 1.00 127.01 545 PRO A CA 1
ATOM 4240 C C . PRO A 1 545 ? 140.527 128.866 184.845 1.00 129.43 545 PRO A C 1
ATOM 4241 O O . PRO A 1 545 ? 140.636 130.080 185.070 1.00 129.26 545 PRO A O 1
ATOM 4245 N N . ALA A 1 546 ? 141.235 128.250 183.897 1.00 129.46 546 ALA A N 1
ATOM 4246 C CA . ALA A 1 546 ? 142.121 129.014 183.028 1.00 128.42 546 ALA A CA 1
ATOM 4247 C C . ALA A 1 546 ? 141.328 129.975 182.155 1.00 128.87 546 ALA A C 1
ATOM 4248 O O . ALA A 1 546 ? 141.767 131.102 181.903 1.00 129.67 546 ALA A O 1
ATOM 4250 N N . VAL A 1 547 ? 140.150 129.546 181.695 1.00 127.09 547 VAL A N 1
ATOM 4251 C CA . VAL A 1 547 ? 139.292 130.416 180.894 1.00 127.20 547 VAL A CA 1
ATOM 4252 C C . VAL A 1 547 ? 138.920 131.663 181.682 1.00 132.17 547 VAL A C 1
ATOM 4253 O O . VAL A 1 547 ? 139.007 132.789 181.180 1.00 133.03 547 VAL A O 1
ATOM 4257 N N . GLN A 1 548 ? 138.504 131.477 182.934 1.00 133.41 548 GLN A N 1
ATOM 4258 C CA . GLN A 1 548 ? 138.068 132.600 183.754 1.00 132.81 548 GLN A CA 1
ATOM 4259 C C . GLN A 1 548 ? 139.229 133.522 184.092 1.00 132.11 548 GLN A C 1
ATOM 4260 O O . GLN A 1 548 ? 139.088 134.748 184.043 1.00 133.30 548 GLN A O 1
ATOM 4266 N N . LYS A 1 549 ? 140.387 132.953 184.432 1.00 131.05 549 LYS A N 1
ATOM 4267 C CA . LYS A 1 549 ? 141.553 133.782 184.716 1.00 131.73 549 LYS A CA 1
ATOM 4268 C C . LYS A 1 549 ? 141.965 134.592 183.491 1.00 132.83 549 LYS A C 1
ATOM 4269 O O . LYS A 1 549 ? 142.281 135.786 183.596 1.00 134.02 549 LYS A O 1
ATOM 4275 N N . THR A 1 550 ? 141.952 133.961 182.315 1.00 130.16 550 THR A N 1
ATOM 4276 C CA . THR A 1 550 ? 142.311 134.662 181.090 1.00 128.57 550 THR A CA 1
ATOM 4277 C C . THR A 1 550 ? 141.307 135.757 180.762 1.00 132.50 550 THR A C 1
ATOM 4278 O O . THR A 1 550 ? 141.692 136.849 180.335 1.00 134.78 550 THR A O 1
ATOM 4282 N N . THR A 1 551 ? 140.014 135.489 180.949 1.00 131.38 551 THR A N 1
ATOM 4283 C CA . THR A 1 551 ? 139.011 136.515 180.688 1.00 132.53 551 THR A CA 1
ATOM 4284 C C . THR A 1 551 ? 139.168 137.690 181.645 1.00 136.30 551 THR A C 1
ATOM 4285 O O . THR A 1 551 ? 139.035 138.853 181.242 1.00 136.06 551 THR A O 1
ATOM 4289 N N . LEU A 1 552 ? 139.450 137.405 182.918 1.00 137.19 552 LEU A N 1
ATOM 4290 C CA . LEU A 1 552 ? 139.666 138.472 183.889 1.00 132.75 552 LEU A CA 1
ATOM 4291 C C . LEU A 1 552 ? 140.856 139.334 183.497 1.00 133.69 552 LEU A C 1
ATOM 4292 O O . LEU A 1 552 ? 140.786 140.566 183.548 1.00 136.95 552 LEU A O 1
ATOM 4297 N N . VAL A 1 553 ? 141.962 138.705 183.096 1.00 133.88 553 VAL A N 1
ATOM 4298 C CA . VAL A 1 553 ? 143.133 139.498 182.741 1.00 133.66 553 VAL A CA 1
ATOM 4299 C C . VAL A 1 553 ? 142.951 140.200 181.400 1.00 133.81 553 VAL A C 1
ATOM 4300 O O . VAL A 1 553 ? 143.601 141.220 181.147 1.00 134.57 553 VAL A O 1
ATOM 4304 N N . ILE A 1 554 ? 142.077 139.690 180.532 1.00 134.18 554 ILE A N 1
ATOM 4305 C CA . ILE A 1 554 ? 141.824 140.349 179.256 1.00 137.27 554 ILE A CA 1
ATOM 4306 C C . ILE A 1 554 ? 140.964 141.589 179.448 1.00 140.35 554 ILE A C 1
ATOM 4307 O O . ILE A 1 554 ? 141.268 142.661 178.912 1.00 142.28 554 ILE A O 1
ATOM 4312 N N . MET A 1 555 ? 139.881 141.466 180.220 1.00 140.99 555 MET A N 1
ATOM 4313 C CA . MET A 1 555 ? 138.921 142.560 180.329 1.00 144.48 555 MET A CA 1
ATOM 4314 C C . MET A 1 555 ? 139.504 143.794 181.006 1.00 146.35 555 MET A C 1
ATOM 4315 O O . MET A 1 555 ? 138.989 144.896 180.797 1.00 148.05 555 MET A O 1
ATOM 4320 N N . GLU A 1 556 ? 140.563 143.643 181.803 1.00 144.62 556 GLU A N 1
ATOM 4321 C CA . GLU A 1 556 ? 141.241 144.811 182.347 1.00 143.45 556 GLU A CA 1
ATOM 4322 C C . GLU A 1 556 ? 141.927 145.632 181.265 1.00 143.92 556 GLU A C 1
ATOM 4323 O O . GLU A 1 556 ? 142.216 146.811 181.488 1.00 142.14 556 GLU A O 1
ATOM 4329 N N . ARG A 1 557 ? 142.195 145.038 180.106 1.00 143.99 557 ARG A N 1
ATOM 4330 C CA . ARG A 1 557 ? 142.825 145.726 178.990 1.00 145.21 557 ARG A CA 1
ATOM 4331 C C . ARG A 1 557 ? 141.811 146.268 177.994 1.00 147.59 557 ARG A C 1
ATOM 4332 O O . ARG A 1 557 ? 142.205 146.714 176.911 1.00 151.46 557 ARG A O 1
ATOM 4340 N N . LEU A 1 558 ? 140.524 146.260 178.355 1.00 145.82 558 LEU A N 1
ATOM 4341 C CA . LEU A 1 558 ? 139.456 146.497 177.389 1.00 147.65 558 LEU A CA 1
ATOM 4342 C C . LEU A 1 558 ? 139.648 147.797 176.619 1.00 153.09 558 LEU A C 1
ATOM 4343 O O . LEU A 1 558 ? 139.349 147.863 175.424 1.00 156.54 558 LEU A O 1
ATOM 4348 N N . GLN A 1 559 ? 140.153 148.839 177.280 1.00 152.51 559 GLN A N 1
ATOM 4349 C CA . GLN A 1 559 ? 140.353 150.113 176.595 1.00 155.20 559 GLN A CA 1
ATOM 4350 C C . GLN A 1 559 ? 141.368 149.974 175.465 1.00 158.40 559 GLN A C 1
ATOM 4351 O O . GLN A 1 559 ? 141.108 150.381 174.325 1.00 160.37 559 GLN A O 1
ATOM 4357 N N . GLN A 1 560 ? 142.528 149.384 175.761 1.00 157.04 560 GLN A N 1
ATOM 4358 C CA . GLN A 1 560 ? 143.545 149.189 174.731 1.00 157.51 560 GLN A CA 1
ATOM 4359 C C . GLN A 1 560 ? 143.046 148.260 173.636 1.00 159.25 560 GLN A C 1
ATOM 4360 O O . GLN A 1 560 ? 143.283 148.500 172.445 1.00 162.40 560 GLN A O 1
ATOM 4366 N N . VAL A 1 561 ? 142.351 147.190 174.021 1.00 156.88 561 VAL A N 1
ATOM 4367 C CA . VAL A 1 561 ? 141.894 146.213 173.038 1.00 157.66 561 VAL A CA 1
ATOM 4368 C C . VAL A 1 561 ? 140.866 146.837 172.099 1.00 162.45 561 VAL A C 1
ATOM 4369 O O . VAL A 1 561 ? 140.858 146.557 170.895 1.00 164.54 561 VAL A O 1
ATOM 4373 N N . LEU A 1 562 ? 139.984 147.690 172.629 1.00 162.77 562 LEU A N 1
ATOM 4374 C CA . LEU A 1 562 ? 139.038 148.405 171.778 1.00 162.42 562 LEU A CA 1
ATOM 4375 C C . LEU A 1 562 ? 139.746 149.426 170.899 1.00 163.34 562 LEU A C 1
ATOM 4376 O O . LEU A 1 562 ? 139.354 149.636 169.746 1.00 165.71 562 LEU A O 1
ATOM 4381 N N . GLN A 1 563 ? 140.784 150.079 171.425 1.00 164.03 563 GLN A N 1
ATOM 4382 C CA . GLN A 1 563 ? 141.590 150.957 170.585 1.00 165.54 563 GLN A CA 1
ATOM 4383 C C . GLN A 1 563 ? 142.276 150.189 169.465 1.00 165.51 563 GLN A C 1
ATOM 4384 O O . GLN A 1 563 ? 142.594 150.776 168.427 1.00 166.09 563 GLN A O 1
ATOM 4390 N N . MET A 1 564 ? 142.510 148.893 169.655 1.00 165.63 564 MET A N 1
ATOM 4391 C CA . MET A 1 564 ? 143.073 148.030 168.626 1.00 168.28 564 MET A CA 1
ATOM 4392 C C . MET A 1 564 ? 142.014 147.285 167.825 1.00 171.11 564 MET A C 1
ATOM 4393 O O . MET A 1 564 ? 142.370 146.449 166.990 1.00 169.52 564 MET A O 1
ATOM 4398 N N . GLU A 1 565 ? 140.728 147.562 168.061 1.00 173.23 565 GLU A N 1
ATOM 4399 C CA . GLU A 1 565 ? 139.665 146.791 167.419 1.00 173.44 565 GLU A CA 1
ATOM 4400 C C . GLU A 1 565 ? 139.729 146.913 165.902 1.00 175.45 565 GLU A C 1
ATOM 4401 O O . GLU A 1 565 ? 139.569 145.922 165.181 1.00 174.67 565 GLU A O 1
ATOM 4407 N N . SER A 1 566 ? 139.952 148.122 165.400 1.00 176.14 566 SER A N 1
ATOM 4408 C CA . SER A 1 566 ? 140.080 148.350 163.969 1.00 175.90 566 SER A CA 1
ATOM 4409 C C . SER A 1 566 ? 141.516 148.215 163.479 1.00 174.84 566 SER A C 1
ATOM 4410 O O . SER A 1 566 ? 141.753 148.282 162.268 1.00 171.46 566 SER A O 1
ATOM 4413 N N . HIS A 1 567 ? 142.471 148.027 164.382 1.00 173.99 567 HIS A N 1
ATOM 4414 C CA . HIS A 1 567 ? 143.889 147.958 164.025 1.00 170.22 567 HIS A CA 1
ATOM 4415 C C . HIS A 1 567 ? 144.354 146.521 163.816 1.00 168.24 567 HIS A C 1
ATOM 4416 O O . HIS A 1 567 ? 145.327 146.072 164.419 1.00 165.89 567 HIS A O 1
ATOM 4423 N N . ILE A 1 568 ? 143.661 145.783 162.952 1.00 169.50 568 ILE A N 1
ATOM 4424 C CA . ILE A 1 568 ? 144.086 144.453 162.520 1.00 172.35 568 ILE A CA 1
ATOM 4425 C C . ILE A 1 568 ? 144.211 144.386 161.001 1.00 174.56 568 ILE A C 1
ATOM 4426 O O . ILE A 1 568 ? 145.293 144.128 160.470 1.00 171.97 568 ILE A O 1
ATOM 4431 N N . GLN A 1 569 ? 143.106 144.612 160.285 1.00 175.39 569 GLN A N 1
ATOM 4432 C CA . GLN A 1 569 ? 143.076 144.714 158.831 1.00 172.38 569 GLN A CA 1
ATOM 4433 C C . GLN A 1 569 ? 143.660 143.479 158.155 1.00 175.20 569 GLN A C 1
ATOM 4434 O O . GLN A 1 569 ? 144.057 143.539 156.987 1.00 175.75 569 GLN A O 1
ATOM 4440 N N . SER A 1 570 ? 143.697 142.359 158.880 1.00 176.54 570 SER A N 1
ATOM 4441 C CA . SER A 1 570 ? 144.321 141.127 158.410 1.00 177.72 570 SER A CA 1
ATOM 4442 C C . SER A 1 570 ? 145.738 141.396 157.918 1.00 179.11 570 SER A C 1
ATOM 4443 O O . SER A 1 570 ? 146.574 141.905 158.672 1.00 175.45 570 SER A O 1
ATOM 4446 N N . THR A 1 571 ? 146.013 141.057 156.659 1.00 181.37 571 THR A N 1
ATOM 4447 C CA . THR A 1 571 ? 147.297 141.264 155.991 1.00 178.43 571 THR A CA 1
ATOM 4448 C C . THR A 1 571 ? 148.471 140.651 156.747 1.00 174.46 571 THR A C 1
ATOM 4449 O O . THR A 1 571 ? 149.629 140.953 156.431 1.00 171.34 571 THR A O 1
ATOM 4453 N N . SER A 1 572 ? 148.202 139.787 157.723 1.00 171.50 572 SER A N 1
ATOM 4454 C CA . SER A 1 572 ? 149.220 139.109 158.517 1.00 169.25 572 SER A CA 1
ATOM 4455 C C . SER A 1 572 ? 148.501 138.137 159.440 1.00 166.22 572 SER A C 1
ATOM 4456 O O . SER A 1 572 ? 147.283 138.216 159.623 1.00 165.69 572 SER A O 1
ATOM 4459 N N . ASP A 1 573 ? 149.275 137.218 160.022 1.00 160.89 573 ASP A N 1
ATOM 4460 C CA . ASP A 1 573 ? 148.737 136.187 160.904 1.00 148.87 573 ASP A CA 1
ATOM 4461 C C . ASP A 1 573 ? 147.676 135.370 160.178 1.00 150.09 573 ASP A C 1
ATOM 4462 O O . ASP A 1 573 ? 148.003 134.418 159.465 1.00 144.15 573 ASP A O 1
ATOM 4467 N N . ARG A 1 574 ? 146.406 135.732 160.348 1.00 155.26 574 ARG A N 1
ATOM 4468 C CA . ARG A 1 574 ? 145.304 135.018 159.707 1.00 155.83 574 ARG A CA 1
ATOM 4469 C C . ARG A 1 574 ? 145.231 135.468 158.254 1.00 161.13 574 ARG A C 1
ATOM 4470 O O . ARG A 1 574 ? 144.542 136.428 157.907 1.00 165.10 574 ARG A O 1
ATOM 4478 N N . ILE A 1 575 ? 145.961 134.766 157.395 1.00 156.39 575 ILE A N 1
ATOM 4479 C CA . ILE A 1 575 ? 146.012 135.095 155.980 1.00 160.97 575 ILE A CA 1
ATOM 4480 C C . ILE A 1 575 ? 144.837 134.432 155.270 1.00 164.85 575 ILE A C 1
ATOM 4481 O O . ILE A 1 575 ? 144.187 133.528 155.801 1.00 162.32 575 ILE A O 1
ATOM 4486 N N . GLN A 1 576 ? 144.556 134.905 154.054 1.00 168.68 576 GLN A N 1
ATOM 4487 C CA . GLN A 1 576 ? 143.475 134.387 153.221 1.00 171.20 576 GLN A CA 1
ATOM 4488 C C . GLN A 1 576 ? 142.124 134.527 153.910 1.00 178.55 576 GLN A C 1
ATOM 4489 O O . GLN A 1 576 ? 141.488 135.583 153.832 1.00 180.67 576 GLN A O 1
ATOM 4495 N N . PHE A 1 577 ? 141.677 133.465 154.577 1.00 179.67 577 PHE A N 1
ATOM 4496 C CA . PHE A 1 577 ? 140.366 133.469 155.214 1.00 185.36 577 PHE A CA 1
ATOM 4497 C C . PHE A 1 577 ? 140.296 134.522 156.313 1.00 185.35 577 PHE A C 1
ATOM 4498 O O . PHE A 1 577 ? 141.198 134.628 157.149 1.00 179.02 577 PHE A O 1
ATOM 4506 N N . ASN A 1 578 ? 139.214 135.299 156.308 1.00 187.93 578 ASN A N 1
ATOM 4507 C CA . ASN A 1 578 ? 138.957 136.304 157.331 1.00 188.60 578 ASN A CA 1
ATOM 4508 C C . ASN A 1 578 ? 137.452 136.424 157.511 1.00 193.79 578 ASN A C 1
ATOM 4509 O O . ASN A 1 578 ? 136.728 136.629 156.532 1.00 192.56 578 ASN A O 1
ATOM 4514 N N . ASP A 1 579 ? 136.986 136.298 158.751 1.00 198.21 579 ASP A N 1
ATOM 4515 C CA . ASP A 1 579 ? 135.560 136.299 159.039 1.00 200.49 579 ASP A CA 1
ATOM 4516 C C . ASP A 1 579 ? 135.249 137.235 160.197 1.00 200.87 579 ASP A C 1
ATOM 4517 O O . ASP A 1 579 ? 136.074 137.444 161.091 1.00 200.19 579 ASP A O 1
ATOM 4522 N N . LEU A 1 580 ? 134.051 137.823 160.136 1.00 200.62 580 LEU A N 1
ATOM 4523 C CA . LEU A 1 580 ? 133.451 138.642 161.187 1.00 201.99 580 LEU A CA 1
ATOM 4524 C C . LEU A 1 580 ? 134.126 140.005 161.303 1.00 201.97 580 LEU A C 1
ATOM 4525 O O . LEU A 1 580 ? 133.604 140.900 161.976 1.00 199.88 580 LEU A O 1
ATOM 4530 N N . GLN A 1 581 ? 135.264 140.177 160.624 1.00 202.29 581 GLN A N 1
ATOM 4531 C CA . GLN A 1 581 ? 135.961 141.454 160.484 1.00 197.98 581 GLN A CA 1
ATOM 4532 C C . GLN A 1 581 ? 136.451 142.025 161.812 1.00 193.54 581 GLN A C 1
ATOM 4533 O O . GLN A 1 581 ? 135.910 141.708 162.875 1.00 192.30 581 GLN A O 1
ATOM 4539 N N . SER A 1 582 ? 137.486 142.868 161.748 1.00 190.06 582 SER A N 1
ATOM 4540 C CA . SER A 1 582 ? 137.974 143.656 162.879 1.00 184.96 582 SER A CA 1
ATOM 4541 C C . SER A 1 582 ? 138.501 142.801 164.026 1.00 182.32 582 SER A C 1
ATOM 4542 O O . SER A 1 582 ? 138.163 141.620 164.150 1.00 182.69 582 SER A O 1
ATOM 4545 N N . LEU A 1 583 ? 139.351 143.391 164.866 1.00 178.42 583 LEU A N 1
ATOM 4546 C CA . LEU A 1 583 ? 139.891 142.662 166.007 1.00 174.43 583 LEU A CA 1
ATOM 4547 C C . LEU A 1 583 ? 138.779 142.304 166.980 1.00 173.95 583 LEU A C 1
ATOM 4548 O O . LEU A 1 583 ? 138.489 141.125 167.214 1.00 173.75 583 LEU A O 1
ATOM 4553 N N . LEU A 1 584 ? 138.132 143.316 167.550 1.00 173.04 584 LEU A N 1
ATOM 4554 C CA . LEU A 1 584 ? 137.030 143.071 168.483 1.00 173.68 584 LEU A CA 1
ATOM 4555 C C . LEU A 1 584 ? 135.719 142.881 167.728 1.00 175.56 584 LEU A C 1
ATOM 4556 O O . LEU A 1 584 ? 135.171 141.776 167.706 1.00 175.50 584 LEU A O 1
ATOM 4561 N N . CYS A 1 585 ? 135.242 143.935 167.061 1.00 177.86 585 CYS A N 1
ATOM 4562 C CA . CYS A 1 585 ? 133.956 143.906 166.370 1.00 181.49 585 CYS A CA 1
ATOM 4563 C C . CYS A 1 585 ? 132.934 143.093 167.148 1.00 183.03 585 CYS A C 1
ATOM 4564 O O . CYS A 1 585 ? 132.489 143.499 168.225 1.00 186.08 585 CYS A O 1
ATOM 4567 N N . ALA A 1 586 ? 132.575 141.933 166.606 1.00 181.13 586 ALA A N 1
ATOM 4568 C CA . ALA A 1 586 ? 131.781 140.953 167.328 1.00 180.04 586 ALA A C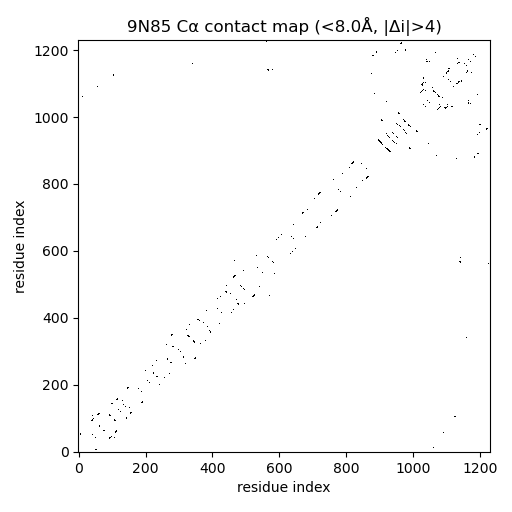A 1
ATOM 4569 C C . ALA A 1 586 ? 132.629 139.877 167.994 1.00 175.96 586 ALA A C 1
ATOM 4570 O O . ALA A 1 586 ? 132.102 139.126 168.821 1.00 172.37 586 ALA A O 1
ATOM 4572 N N . THR A 1 587 ? 133.920 139.782 167.658 1.00 176.54 587 THR A N 1
ATOM 4573 C CA . THR A 1 587 ? 134.777 138.782 168.289 1.00 172.80 587 THR A CA 1
ATOM 4574 C C . THR A 1 587 ? 134.852 139.007 169.792 1.00 166.43 587 THR A C 1
ATOM 4575 O O . THR A 1 587 ? 134.673 138.071 170.578 1.00 164.75 587 THR A O 1
ATOM 4579 N N . LEU A 1 588 ? 135.094 140.250 170.213 1.00 164.89 588 LEU A N 1
ATOM 4580 C CA . LEU A 1 588 ? 134.994 140.561 171.634 1.00 162.11 588 LEU A CA 1
ATOM 4581 C C . LEU A 1 588 ? 133.576 140.342 172.134 1.00 165.09 588 LEU A C 1
ATOM 4582 O O . LEU A 1 588 ? 133.369 139.785 173.218 1.00 164.54 588 LEU A O 1
ATOM 4587 N N . GLN A 1 589 ? 132.585 140.767 171.350 1.00 168.07 589 GLN A N 1
ATOM 4588 C CA . GLN A 1 589 ? 131.198 140.547 171.734 1.00 170.17 589 GLN A CA 1
ATOM 4589 C C . GLN A 1 589 ? 130.900 139.062 171.876 1.00 167.56 589 GLN A C 1
ATOM 4590 O O . GLN A 1 589 ? 130.273 138.639 172.852 1.00 165.42 589 GLN A O 1
ATOM 4596 N N . ASN A 1 590 ? 131.358 138.252 170.921 1.00 166.11 590 ASN A N 1
ATOM 4597 C CA . ASN A 1 590 ? 131.055 136.827 170.970 1.00 162.50 590 ASN A CA 1
ATOM 4598 C C . ASN A 1 590 ? 131.777 136.134 172.118 1.00 158.37 590 ASN A C 1
ATOM 4599 O O . ASN A 1 590 ? 131.191 135.282 172.792 1.00 158.12 590 ASN A O 1
ATOM 4604 N N . VAL A 1 591 ? 133.043 136.478 172.364 1.00 156.93 591 VAL A N 1
ATOM 4605 C CA . VAL A 1 591 ? 133.760 135.835 173.461 1.00 154.06 591 VAL A CA 1
ATOM 4606 C C . VAL A 1 591 ? 133.160 136.251 174.797 1.00 157.50 591 VAL A C 1
ATOM 4607 O O . VAL A 1 591 ? 133.063 135.445 175.726 1.00 157.12 591 VAL A O 1
ATOM 4611 N N . LEU A 1 592 ? 132.723 137.508 174.911 1.00 159.11 592 LEU A N 1
ATOM 4612 C CA . LEU A 1 592 ? 132.088 137.943 176.146 1.00 157.92 592 LEU A CA 1
ATOM 4613 C C . LEU A 1 592 ? 130.708 137.326 176.328 1.00 159.78 592 LEU A C 1
ATOM 4614 O O . LEU A 1 592 ? 130.296 137.087 177.468 1.00 161.91 592 LEU A O 1
ATOM 4619 N N . ARG A 1 593 ? 129.993 137.054 175.238 1.00 157.19 593 ARG A N 1
ATOM 4620 C CA . ARG A 1 593 ? 128.692 136.408 175.304 1.00 159.49 593 ARG A CA 1
ATOM 4621 C C . ARG A 1 593 ? 128.784 134.898 175.483 1.00 161.49 593 ARG A C 1
ATOM 4622 O O . ARG A 1 593 ? 127.790 134.274 175.867 1.00 161.74 593 ARG A O 1
ATOM 4630 N N . LYS A 1 594 ? 129.939 134.298 175.202 1.00 161.02 594 LYS A N 1
ATOM 4631 C CA . LYS A 1 594 ? 130.120 132.862 175.370 1.00 158.38 594 LYS A CA 1
ATOM 4632 C C . LYS A 1 594 ? 130.825 132.484 176.662 1.00 157.59 594 LYS A C 1
ATOM 4633 O O . LYS A 1 594 ? 130.539 131.420 177.218 1.00 159.92 594 LYS A O 1
ATOM 4639 N N . VAL A 1 595 ? 131.734 133.329 177.153 1.00 154.73 595 VAL A N 1
ATOM 4640 C CA . VAL A 1 595 ? 132.527 133.004 178.331 1.00 154.83 595 VAL A CA 1
ATOM 4641 C C . VAL A 1 595 ? 131.657 132.851 179.570 1.00 160.65 595 VAL A C 1
ATOM 4642 O O . VAL A 1 595 ? 132.035 132.140 180.509 1.00 163.64 595 VAL A O 1
ATOM 4646 N N . GLN A 1 596 ? 130.467 133.446 179.569 1.00 158.94 596 GLN A N 1
ATOM 4647 C CA . GLN A 1 596 ? 129.598 133.449 180.744 1.00 160.71 596 GLN A CA 1
ATOM 4648 C C . GLN A 1 596 ? 129.203 132.020 181.098 1.00 165.59 596 GLN A C 1
ATOM 4649 O O . GLN A 1 596 ? 128.399 131.389 180.411 1.00 163.65 596 GLN A O 1
ATOM 4655 N N . HIS A 1 597 ? 129.786 131.501 182.178 1.00 165.26 597 HIS A N 1
ATOM 4656 C CA . HIS A 1 597 ? 129.437 130.192 182.708 1.00 161.36 597 HIS A CA 1
ATOM 4657 C C . HIS A 1 597 ? 129.747 130.175 184.196 1.00 163.12 597 HIS A C 1
ATOM 4658 O O . HIS A 1 597 ? 130.776 130.704 184.624 1.00 161.60 597 HIS A O 1
ATOM 4665 N N . GLN A 1 598 ? 128.852 129.561 184.973 1.00 165.70 598 GLN A N 1
ATOM 4666 C CA . GLN A 1 598 ? 128.937 129.530 186.434 1.00 168.24 598 GLN A CA 1
ATOM 4667 C C . GLN A 1 598 ? 128.957 130.955 186.997 1.00 169.87 598 GLN A C 1
ATOM 4668 O O . GLN A 1 598 ? 129.940 131.423 187.576 1.00 170.52 598 GLN A O 1
ATOM 4674 N N . ASP A 1 599 ? 127.821 131.630 186.795 1.00 170.84 599 ASP A N 1
ATOM 4675 C CA . ASP A 1 599 ? 127.617 133.050 187.082 1.00 172.90 599 ASP A CA 1
ATOM 4676 C C . ASP A 1 599 ? 128.838 133.892 186.719 1.00 171.88 599 ASP A C 1
ATOM 4677 O O . ASP A 1 599 ? 128.806 134.628 185.728 1.00 171.32 599 ASP A O 1
ATOM 4682 N N . ALA A 1 600 ? 129.913 133.782 187.500 1.00 169.53 600 ALA A N 1
ATOM 4683 C CA . ALA A 1 600 ? 131.157 134.506 187.248 1.00 166.17 600 ALA A CA 1
ATOM 4684 C C . ALA A 1 600 ? 130.891 135.996 187.052 1.00 167.31 600 ALA A C 1
ATOM 4685 O O . ALA A 1 600 ? 131.347 136.616 186.089 1.00 164.88 600 ALA A O 1
ATOM 4687 N N . LEU A 1 601 ? 130.129 136.571 187.984 1.00 168.49 601 LEU A N 1
ATOM 4688 C CA . LEU A 1 601 ? 129.810 137.991 187.925 1.00 168.76 601 LEU A CA 1
ATOM 4689 C C . LEU A 1 601 ? 131.038 138.873 188.088 1.00 166.07 601 LEU A C 1
ATOM 4690 O O . LEU A 1 601 ? 130.957 140.074 187.810 1.00 165.76 601 LEU A O 1
ATOM 4695 N N . GLN A 1 602 ? 132.160 138.310 188.541 1.00 164.07 602 GLN A N 1
ATOM 4696 C CA . GLN A 1 602 ? 133.396 139.077 188.627 1.00 163.63 602 GLN A CA 1
ATOM 4697 C C . GLN A 1 602 ? 133.803 139.614 187.261 1.00 163.77 602 GLN A C 1
ATOM 4698 O O . GLN A 1 602 ? 134.330 140.728 187.154 1.00 165.91 602 GLN A O 1
ATOM 4704 N N . ILE A 1 603 ? 133.556 138.838 186.204 1.00 161.17 603 ILE A N 1
ATOM 4705 C CA . ILE A 1 603 ? 133.834 139.309 184.851 1.00 161.51 603 ILE A CA 1
ATOM 4706 C C . ILE A 1 603 ? 133.001 140.544 184.542 1.00 165.28 603 ILE A C 1
ATOM 4707 O O . ILE A 1 603 ? 133.500 141.528 183.980 1.00 166.66 603 ILE A O 1
ATOM 4712 N N . SER A 1 604 ? 131.716 140.506 184.899 1.00 164.39 604 SER A N 1
ATOM 4713 C CA . SER A 1 604 ? 130.844 141.653 184.675 1.00 165.88 604 SER A CA 1
ATOM 4714 C C . SER A 1 604 ? 131.315 142.865 185.466 1.00 167.55 604 SER A C 1
ATOM 4715 O O . SER A 1 604 ? 131.319 143.991 184.952 1.00 166.47 604 SER A O 1
ATOM 4718 N N . ASP A 1 605 ? 131.717 142.653 186.720 1.00 168.30 605 ASP A N 1
ATOM 4719 C CA . ASP A 1 605 ? 132.226 143.754 187.528 1.00 167.12 605 ASP A CA 1
ATOM 4720 C C . ASP A 1 605 ? 133.445 144.385 186.873 1.00 165.91 605 ASP A C 1
ATOM 4721 O O . ASP A 1 605 ? 133.534 145.612 186.751 1.00 166.69 605 ASP A O 1
ATOM 4726 N N . VAL A 1 606 ? 134.386 143.554 186.424 1.00 164.48 606 VAL A N 1
ATOM 4727 C CA . VAL A 1 606 ? 135.609 144.075 185.824 1.00 163.47 606 VAL A CA 1
ATOM 4728 C C . VAL A 1 606 ? 135.300 144.833 184.541 1.00 165.81 606 VAL A C 1
ATOM 4729 O O . VAL A 1 606 ? 135.845 145.918 184.302 1.00 167.52 606 VAL A O 1
ATOM 4733 N N . VAL A 1 607 ? 134.417 144.290 183.699 1.00 165.39 607 VAL A N 1
ATOM 4734 C CA . VAL A 1 607 ? 134.160 144.939 182.416 1.00 167.75 607 VAL A CA 1
ATOM 4735 C C . VAL A 1 607 ? 133.430 146.262 182.617 1.00 171.85 607 VAL A C 1
ATOM 4736 O O . VAL A 1 607 ? 133.752 147.265 181.967 1.00 173.36 607 VAL A O 1
ATOM 4740 N N . MET A 1 608 ? 132.454 146.304 183.532 1.00 171.81 608 MET A N 1
ATOM 4741 C CA . MET A 1 608 ? 131.751 147.564 183.750 1.00 172.00 608 MET A CA 1
ATOM 4742 C C . MET A 1 608 ? 132.648 148.593 184.424 1.00 171.22 608 MET A C 1
ATOM 4743 O O . MET A 1 608 ? 132.567 149.785 184.102 1.00 173.91 608 MET A O 1
ATOM 4748 N N . ALA A 1 609 ? 133.520 148.159 185.340 1.00 169.44 609 ALA A N 1
ATOM 4749 C CA . ALA A 1 609 ? 134.469 149.083 185.944 1.00 169.05 609 ALA A CA 1
ATOM 4750 C C . ALA A 1 609 ? 135.410 149.660 184.899 1.00 173.10 609 ALA A C 1
ATOM 4751 O O . ALA A 1 609 ? 135.688 150.863 184.900 1.00 177.71 609 ALA A O 1
ATOM 4753 N N . SER A 1 610 ? 135.904 148.817 183.990 1.00 171.12 610 SER A N 1
ATOM 4754 C CA . SER A 1 610 ? 136.776 149.307 182.929 1.00 170.53 610 SER A CA 1
ATOM 4755 C C . SER A 1 610 ? 136.042 150.280 182.019 1.00 175.02 610 SER A C 1
ATOM 4756 O O . SER A 1 610 ? 136.601 151.307 181.615 1.00 179.54 610 SER A O 1
ATOM 4759 N N . LEU A 1 611 ? 134.785 149.978 181.687 1.00 174.16 611 LEU A N 1
ATOM 4760 C CA . LEU A 1 611 ? 134.011 150.867 180.828 1.00 177.31 611 LEU A CA 1
ATOM 4761 C C . LEU A 1 611 ? 133.814 152.231 181.479 1.00 183.13 611 LEU A C 1
ATOM 4762 O O . LEU A 1 611 ? 134.035 153.273 180.847 1.00 185.76 611 LEU A O 1
ATOM 4767 N N . LEU A 1 612 ? 133.400 152.248 182.749 1.00 182.53 612 LEU A N 1
ATOM 4768 C CA . LEU A 1 612 ? 133.186 153.530 183.411 1.00 182.26 612 LEU A CA 1
ATOM 4769 C C . LEU A 1 612 ? 134.496 154.278 183.614 1.00 184.43 612 LEU A C 1
ATOM 4770 O O . LEU A 1 612 ? 134.519 155.510 183.526 1.00 188.70 612 LEU A O 1
ATOM 4775 N N . ARG A 1 613 ? 135.592 153.563 183.876 1.00 183.90 613 ARG A N 1
ATOM 4776 C CA . ARG A 1 613 ? 136.883 154.225 184.018 1.00 185.29 613 ARG A CA 1
ATOM 4777 C C . ARG A 1 613 ? 137.312 154.868 182.708 1.00 188.07 613 ARG A C 1
ATOM 4778 O O . ARG A 1 613 ? 137.838 155.986 182.700 1.00 191.78 613 ARG A O 1
ATOM 4786 N N . MET A 1 614 ? 137.093 154.179 181.586 1.00 187.44 614 MET A N 1
ATOM 4787 C CA . MET A 1 614 ? 137.389 154.776 180.289 1.00 188.88 614 MET A CA 1
ATOM 4788 C C . MET A 1 614 ? 136.518 155.999 180.038 1.00 191.93 614 MET A C 1
ATOM 4789 O O . MET A 1 614 ? 136.999 157.026 179.542 1.00 195.27 614 MET A O 1
ATOM 4794 N N . PHE A 1 615 ? 135.232 155.909 180.388 1.00 191.87 615 PHE A N 1
ATOM 4795 C CA . PHE A 1 615 ? 134.334 157.045 180.198 1.00 195.52 615 PHE A CA 1
ATOM 4796 C C . PHE A 1 615 ? 134.785 158.253 181.011 1.00 196.85 615 PHE A C 1
ATOM 4797 O O . PHE A 1 615 ? 134.777 159.385 180.513 1.00 196.06 615 PHE A O 1
ATOM 4805 N N . GLN A 1 616 ? 135.181 158.032 182.266 1.00 197.14 616 GLN A N 1
ATOM 4806 C CA . GLN A 1 616 ? 135.642 159.138 183.099 1.00 196.16 616 GLN A CA 1
ATOM 4807 C C . GLN A 1 616 ? 136.964 159.702 182.595 1.00 197.81 616 GLN A C 1
ATOM 4808 O O . GLN A 1 616 ? 137.154 160.923 182.576 1.00 198.57 616 GLN A O 1
ATOM 4814 N N . SER A 1 617 ? 137.889 158.834 182.179 1.00 199.61 617 SER A N 1
ATOM 4815 C CA . SER A 1 617 ? 139.162 159.305 181.650 1.00 201.57 617 SER A CA 1
ATOM 4816 C C . SER A 1 617 ? 139.003 160.017 180.315 1.00 202.24 617 SER A C 1
ATOM 4817 O O . SER A 1 617 ? 139.918 160.736 179.899 1.00 198.36 617 SER A O 1
ATOM 4820 N N . THR A 1 618 ? 137.871 159.826 179.634 1.00 202.31 618 THR A N 1
ATOM 4821 C CA . THR A 1 618 ? 137.619 160.577 178.408 1.00 205.14 618 THR A CA 1
ATOM 4822 C C . THR A 1 618 ? 137.572 162.075 178.684 1.00 210.31 618 THR A C 1
ATOM 4823 O O . THR A 1 618 ? 138.093 162.875 177.897 1.00 213.11 618 THR A O 1
ATOM 4827 N N . ALA A 1 619 ? 136.950 162.469 179.797 1.00 210.79 619 ALA A N 1
ATOM 4828 C CA . ALA A 1 619 ? 136.870 163.864 180.234 1.00 212.94 619 ALA A CA 1
ATOM 4829 C C . ALA A 1 619 ? 136.177 164.735 179.183 1.00 217.57 619 ALA A C 1
ATOM 4830 O O . ALA A 1 619 ? 136.703 165.751 178.725 1.00 215.09 619 ALA A O 1
ATOM 4832 N N . GLY A 1 620 ? 134.980 164.313 178.809 1.00 220.33 620 GLY A N 1
ATOM 4833 C CA . GLY A 1 620 ? 134.170 165.070 177.866 1.00 219.74 620 GLY A CA 1
ATOM 4834 C C . GLY A 1 620 ? 134.383 164.631 176.432 1.00 224.02 620 GLY A C 1
ATOM 4835 O O . GLY A 1 620 ? 135.475 164.236 176.023 1.00 223.58 620 GLY A O 1
ATOM 4836 N N . SER A 1 621 ? 133.309 164.712 175.655 1.00 228.37 621 SER A N 1
ATOM 4837 C CA . SER A 1 621 ? 133.300 164.368 174.221 1.00 231.25 621 SER A CA 1
ATOM 4838 C C . SER A 1 621 ? 133.762 162.912 174.087 1.00 231.27 621 SER A C 1
ATOM 4839 O O . SER A 1 621 ? 133.441 162.080 174.949 1.00 229.72 621 SER A O 1
ATOM 4842 N N . GLY A 1 622 ? 134.502 162.574 173.034 1.00 230.75 622 GLY A N 1
ATOM 4843 C CA . GLY A 1 622 ? 134.997 161.225 172.847 1.00 229.70 622 GLY A CA 1
ATOM 4844 C C . GLY A 1 622 ? 134.353 160.509 171.679 1.00 230.48 622 GLY A C 1
ATOM 4845 O O . GLY A 1 622 ? 133.237 159.993 171.795 1.00 229.75 622 GLY A O 1
ATOM 4846 N N . GLY A 1 623 ? 135.050 160.477 170.542 1.00 232.59 623 GLY A N 1
ATOM 4847 C CA . GLY A 1 623 ? 134.530 159.766 169.386 1.00 232.65 623 GLY A CA 1
ATOM 4848 C C . GLY A 1 623 ? 134.506 158.262 169.580 1.00 231.19 623 GLY A C 1
ATOM 4849 O O . GLY A 1 623 ? 133.581 157.582 169.128 1.00 229.22 623 GLY A O 1
ATOM 4850 N N . VAL A 1 624 ? 135.524 157.720 170.254 1.00 232.25 624 VAL A N 1
ATOM 4851 C CA . VAL A 1 624 ? 135.630 156.278 170.444 1.00 231.12 624 VAL A CA 1
ATOM 4852 C C . VAL A 1 624 ? 134.569 155.719 171.377 1.00 227.27 624 VAL A C 1
ATOM 4853 O O . VAL A 1 624 ? 134.407 154.494 171.446 1.00 224.34 624 VAL A O 1
ATOM 4857 N N . GLN A 1 625 ? 133.836 156.585 172.086 1.00 227.08 625 GLN A N 1
ATOM 4858 C CA . GLN A 1 625 ? 132.833 156.115 173.039 1.00 222.58 625 GLN A CA 1
ATOM 4859 C C . GLN A 1 625 ? 131.819 155.191 172.382 1.00 218.74 625 GLN A C 1
ATOM 4860 O O . GLN A 1 625 ? 131.274 154.300 173.045 1.00 216.76 625 GLN A O 1
ATOM 4866 N N . GLU A 1 626 ? 131.564 155.379 171.085 1.00 219.48 626 GLU A N 1
ATOM 4867 C CA . GLU A 1 626 ? 130.658 154.494 170.363 1.00 218.12 626 GLU A CA 1
ATOM 4868 C C . GLU A 1 626 ? 131.056 153.035 170.541 1.00 215.43 626 GLU A C 1
ATOM 4869 O O . GLU A 1 626 ? 130.218 152.187 170.870 1.00 212.26 626 GLU A O 1
ATOM 4875 N N . ASP A 1 627 ? 132.344 152.733 170.352 1.00 215.51 627 ASP A N 1
ATOM 4876 C CA . ASP A 1 627 ? 132.809 151.358 170.503 1.00 210.25 627 ASP A CA 1
ATOM 4877 C C . ASP A 1 627 ? 132.484 150.812 171.884 1.00 204.25 627 ASP A C 1
ATOM 4878 O O . ASP A 1 627 ? 132.177 149.624 172.026 1.00 200.30 627 ASP A O 1
ATOM 4883 N N . ALA A 1 628 ? 132.536 151.661 172.909 1.00 205.78 628 ALA A N 1
ATOM 4884 C CA . ALA A 1 628 ? 132.138 151.215 174.236 1.00 202.30 628 ALA A CA 1
ATOM 4885 C C . ALA A 1 628 ? 130.636 150.984 174.308 1.00 202.65 628 ALA A C 1
ATOM 4886 O O . ALA A 1 628 ? 130.186 149.954 174.825 1.00 200.08 628 ALA A O 1
ATOM 4888 N N . LEU A 1 629 ? 129.850 151.917 173.764 1.00 206.68 629 LEU A N 1
ATOM 4889 C CA . LEU A 1 629 ? 128.404 151.884 173.963 1.00 205.83 629 LEU A CA 1
ATOM 4890 C C . LEU A 1 629 ? 127.804 150.588 173.438 1.00 202.50 629 LEU A C 1
ATOM 4891 O O . LEU A 1 629 ? 127.084 149.887 174.159 1.00 201.08 629 LEU A O 1
ATOM 4896 N N . MET A 1 630 ? 128.115 150.238 172.188 1.00 202.08 630 MET A N 1
ATOM 4897 C CA . MET A 1 630 ? 127.608 148.988 171.633 1.00 199.70 630 MET A CA 1
ATOM 4898 C C . MET A 1 630 ? 128.060 147.800 172.470 1.00 197.90 630 MET A C 1
ATOM 4899 O O . MET A 1 630 ? 127.292 146.854 172.684 1.00 195.62 630 MET A O 1
ATOM 4904 N N . ALA A 1 631 ? 129.291 147.853 172.988 1.00 198.53 631 ALA A N 1
ATOM 4905 C CA . ALA A 1 631 ? 129.763 146.795 173.873 1.00 195.26 631 ALA A CA 1
ATOM 4906 C C . ALA A 1 631 ? 128.827 146.624 175.059 1.00 193.67 631 ALA A C 1
ATOM 4907 O O . ALA A 1 631 ? 128.475 145.496 175.423 1.00 192.41 631 ALA A O 1
ATOM 4909 N N . VAL A 1 632 ? 128.385 147.735 175.651 1.00 195.22 632 VAL A N 1
ATOM 4910 C CA . VAL A 1 632 ? 127.428 147.651 176.750 1.00 192.77 632 VAL A CA 1
ATOM 4911 C C . VAL A 1 632 ? 126.176 146.920 176.291 1.00 191.21 632 VAL A C 1
ATOM 4912 O O . VAL A 1 632 ? 125.679 146.012 176.968 1.00 189.76 632 VAL A O 1
ATOM 4916 N N . SER A 1 633 ? 125.674 147.274 175.106 1.00 193.46 633 SER A N 1
ATOM 4917 C CA . SER A 1 633 ? 124.527 146.557 174.568 1.00 195.35 633 SER A CA 1
ATOM 4918 C C . SER A 1 633 ? 124.845 145.079 174.417 1.00 195.63 633 SER A C 1
ATOM 4919 O O . SER A 1 633 ? 124.029 144.220 174.770 1.00 196.36 633 SER A O 1
ATOM 4922 N N . THR A 1 634 ? 126.048 144.763 173.930 1.00 196.49 634 THR A N 1
ATOM 4923 C CA . THR A 1 634 ? 126.421 143.367 173.760 1.00 194.58 634 THR A CA 1
ATOM 4924 C C . THR A 1 634 ? 126.562 142.648 175.093 1.00 190.76 634 THR A C 1
ATOM 4925 O O . THR A 1 634 ? 126.457 141.417 175.132 1.00 187.30 634 THR A O 1
ATOM 4929 N N . LEU A 1 635 ? 126.770 143.377 176.190 1.00 189.65 635 LEU A N 1
ATOM 4930 C CA . LEU A 1 635 ? 126.774 142.716 177.484 1.00 188.77 635 LEU A CA 1
ATOM 4931 C C . LEU A 1 635 ? 125.409 142.731 178.152 1.00 189.78 635 LEU A C 1
ATOM 4932 O O . LEU A 1 635 ? 125.267 142.167 179.237 1.00 189.40 635 LEU A O 1
ATOM 4937 N N . VAL A 1 636 ? 124.405 143.354 177.542 1.00 191.85 636 VAL A N 1
ATOM 4938 C CA . VAL A 1 636 ? 123.042 143.181 178.025 1.00 193.77 636 VAL A CA 1
ATOM 4939 C C . VAL A 1 636 ? 122.384 142.123 177.154 1.00 196.98 636 VAL A C 1
ATOM 4940 O O . VAL A 1 636 ? 122.050 141.033 177.634 1.00 198.32 636 VAL A O 1
ATOM 4944 N N . GLU A 1 637 ? 122.221 142.443 175.866 1.00 197.75 637 GLU A N 1
ATOM 4945 C CA . GLU A 1 637 ? 121.798 141.529 174.808 1.00 199.64 637 GLU A CA 1
ATOM 4946 C C . GLU A 1 637 ? 120.826 140.457 175.285 1.00 201.80 637 GLU A C 1
ATOM 4947 O O . GLU A 1 637 ? 119.705 140.761 175.704 1.00 201.64 637 GLU A O 1
ATOM 4953 N N . VAL A 1 638 ? 121.257 139.198 175.227 1.00 203.36 638 VAL A N 1
ATOM 4954 C CA . VAL A 1 638 ? 120.462 138.065 175.684 1.00 204.33 638 VAL A CA 1
ATOM 4955 C C . VAL A 1 638 ? 121.197 137.408 176.844 1.00 202.80 638 VAL A C 1
ATOM 4956 O O . VAL A 1 638 ? 121.135 136.187 177.027 1.00 202.89 638 VAL A O 1
ATOM 4960 N N . LEU A 1 639 ? 121.899 138.217 177.634 1.00 200.61 639 LEU A N 1
ATOM 4961 C CA . LEU A 1 639 ? 122.765 137.732 178.708 1.00 198.28 639 LEU A CA 1
ATOM 4962 C C . LEU A 1 639 ? 122.048 137.705 180.049 1.00 200.24 639 LEU A C 1
ATOM 4963 O O . LEU A 1 639 ? 122.654 137.952 181.093 1.00 200.27 639 LEU A O 1
ATOM 4968 N N . GLY A 1 640 ? 120.752 137.391 180.042 1.00 203.03 640 GLY A N 1
ATOM 4969 C CA . GLY A 1 640 ? 119.954 137.374 181.255 1.00 206.44 640 GLY A CA 1
ATOM 4970 C C . GLY A 1 640 ? 120.439 136.416 182.327 1.00 208.38 640 GLY A C 1
ATOM 4971 O O . GLY A 1 640 ? 119.914 136.455 183.446 1.00 208.42 640 GLY A O 1
ATOM 4972 N N . GLY A 1 641 ? 121.410 135.554 182.018 1.00 207.92 641 GLY A N 1
ATOM 4973 C CA . GLY A 1 641 ? 121.979 134.705 183.053 1.00 206.43 641 GLY A CA 1
ATOM 4974 C C . GLY A 1 641 ? 122.585 135.509 184.187 1.00 205.66 641 GLY A C 1
ATOM 4975 O O . GLY A 1 641 ? 122.424 135.167 185.361 1.00 203.99 641 GLY A O 1
ATOM 4976 N N . GLU A 1 642 ? 123.294 136.589 183.850 1.00 206.62 642 GLU A N 1
ATOM 4977 C CA . GLU A 1 642 ? 123.801 137.512 184.856 1.00 206.22 642 GLU A CA 1
ATOM 4978 C C . GLU A 1 642 ? 123.688 138.966 184.407 1.00 202.34 642 GLU A C 1
ATOM 4979 O O . GLU A 1 642 ? 124.319 139.838 185.018 1.00 198.32 642 GLU A O 1
ATOM 4985 N N . PHE A 1 643 ? 122.913 139.261 183.357 1.00 202.55 643 PHE A N 1
ATOM 4986 C CA . PHE A 1 643 ? 122.866 140.626 182.848 1.00 202.04 643 PHE A CA 1
ATOM 4987 C C . PHE A 1 643 ? 121.470 141.072 182.418 1.00 204.97 643 PHE A C 1
ATOM 4988 O O . PHE A 1 643 ? 121.354 141.985 181.592 1.00 201.64 643 PHE A O 1
ATOM 4996 N N . LEU A 1 644 ? 120.409 140.457 182.939 1.00 207.38 644 LEU A N 1
ATOM 4997 C CA . LEU A 1 644 ? 119.083 141.051 182.829 1.00 208.31 644 LEU A CA 1
ATOM 4998 C C . LEU A 1 644 ? 118.791 142.012 183.970 1.00 210.23 644 LEU A C 1
ATOM 4999 O O . LEU A 1 644 ? 117.755 142.684 183.951 1.00 215.30 644 LEU A O 1
ATOM 5004 N N . LYS A 1 645 ? 119.680 142.083 184.955 1.00 208.95 645 LYS A N 1
ATOM 5005 C CA . LYS A 1 645 ? 119.523 142.884 186.162 1.00 208.38 645 LYS A CA 1
ATOM 5006 C C . LYS A 1 645 ? 120.744 143.767 186.365 1.00 207.20 645 LYS A C 1
ATOM 5007 O O . LYS A 1 645 ? 121.344 143.803 187.441 1.00 205.39 645 LYS A O 1
ATOM 5013 N N . TYR A 1 646 ? 121.146 144.476 185.309 1.00 206.71 646 TYR A N 1
ATOM 5014 C CA . TYR A 1 646 ? 122.340 145.309 185.372 1.00 205.11 646 TYR A CA 1
ATOM 5015 C C . TYR A 1 646 ? 122.199 146.366 186.461 1.00 209.28 646 TYR A C 1
ATOM 5016 O O . TYR A 1 646 ? 122.846 146.267 187.508 1.00 209.28 646 TYR A O 1
ATOM 5025 N N . MET A 1 647 ? 121.353 147.372 186.219 1.00 211.38 647 MET A N 1
ATOM 5026 C CA . MET A 1 647 ? 120.776 148.274 187.217 1.00 211.46 647 MET A CA 1
ATOM 5027 C C . MET A 1 647 ? 121.754 148.755 188.286 1.00 212.44 647 MET A C 1
ATOM 5028 O O . MET A 1 647 ? 121.332 149.108 189.392 1.00 213.92 647 MET A O 1
ATOM 5033 N N . GLU A 1 648 ? 123.041 148.800 187.984 1.00 211.37 648 GLU A N 1
ATOM 5034 C CA . GLU A 1 648 ? 123.960 149.162 189.059 1.00 210.31 648 GLU A CA 1
ATOM 5035 C C . GLU A 1 648 ? 124.971 150.230 188.678 1.00 213.00 648 GLU A C 1
ATOM 5036 O O . GLU A 1 648 ? 125.291 151.084 189.509 1.00 212.89 648 GLU A O 1
ATOM 5042 N N . ALA A 1 649 ? 125.484 150.209 187.451 1.00 214.39 649 ALA A N 1
ATOM 5043 C CA . ALA A 1 649 ? 126.617 151.051 187.090 1.00 217.32 649 ALA A CA 1
ATOM 5044 C C . ALA A 1 649 ? 126.285 152.080 186.023 1.00 221.19 649 ALA A C 1
ATOM 5045 O O . ALA A 1 649 ? 126.536 153.274 186.222 1.00 221.13 649 ALA A O 1
ATOM 5047 N N . PHE A 1 650 ? 125.726 151.654 184.892 1.00 220.68 650 PHE A N 1
ATOM 5048 C CA . PHE A 1 650 ? 125.507 152.559 183.773 1.00 221.28 650 PHE A CA 1
ATOM 5049 C C . PHE A 1 650 ? 124.275 153.432 183.946 1.00 224.63 650 PHE A C 1
ATOM 5050 O O . PHE A 1 650 ? 124.038 154.308 183.110 1.00 225.63 650 PHE A O 1
ATOM 5058 N N . LYS A 1 651 ? 123.481 153.208 184.991 1.00 225.38 651 LYS A N 1
ATOM 5059 C CA . LYS A 1 651 ? 122.277 154.013 185.181 1.00 227.82 651 LYS A CA 1
ATOM 5060 C C . LYS A 1 651 ? 122.586 155.492 185.389 1.00 229.47 651 LYS A C 1
ATOM 5061 O O . LYS A 1 651 ? 121.997 156.324 184.678 1.00 231.34 651 LYS A O 1
ATOM 5067 N N . PRO A 1 652 ? 123.479 155.896 186.301 1.00 227.86 652 PRO A N 1
ATOM 5068 C CA . PRO A 1 652 ? 123.802 157.329 186.391 1.00 227.58 652 PRO A CA 1
ATOM 5069 C C . PRO A 1 652 ? 124.547 157.861 185.179 1.00 227.18 652 PRO A C 1
ATOM 5070 O O . PRO A 1 652 ? 124.518 159.071 184.927 1.00 225.43 652 PRO A O 1
ATOM 5074 N N . PHE A 1 653 ? 125.215 156.995 184.420 1.00 228.30 653 PHE A N 1
ATOM 5075 C CA . PHE A 1 653 ? 126.024 157.413 183.284 1.00 227.64 653 PHE A CA 1
ATOM 5076 C C . PHE A 1 653 ? 125.276 157.345 181.960 1.00 228.97 653 PHE A C 1
ATOM 5077 O O . PHE A 1 653 ? 125.867 157.641 180.918 1.00 229.74 653 PHE A O 1
ATOM 5085 N N . LEU A 1 654 ? 124.002 156.955 181.974 1.00 229.50 654 LEU A N 1
ATOM 5086 C CA . LEU A 1 654 ? 123.240 156.806 180.741 1.00 231.58 654 LEU A CA 1
ATOM 5087 C C . LEU A 1 654 ? 123.130 158.138 180.015 1.00 236.05 654 LEU A C 1
ATOM 5088 O O . LEU A 1 654 ? 123.463 158.235 178.829 1.00 237.91 654 LEU A O 1
ATOM 5093 N N . GLY A 1 655 ? 122.673 159.172 180.722 1.00 235.78 655 GLY A N 1
ATOM 5094 C CA . GLY A 1 655 ? 122.578 160.486 180.111 1.00 238.74 655 GLY A CA 1
ATOM 5095 C C . GLY A 1 655 ? 123.930 161.068 179.754 1.00 240.18 655 GLY A C 1
ATOM 5096 O O . GLY A 1 655 ? 124.065 161.757 178.739 1.00 242.00 655 GLY A O 1
ATOM 5097 N N . ILE A 1 656 ? 124.944 160.803 180.579 1.00 237.98 656 ILE A N 1
ATOM 5098 C CA . ILE A 1 656 ? 126.282 161.326 180.312 1.00 238.56 656 ILE A CA 1
ATOM 5099 C C . ILE A 1 656 ? 126.824 160.750 179.010 1.00 242.57 656 ILE A C 1
ATOM 5100 O O . ILE A 1 656 ? 127.398 161.468 178.183 1.00 244.86 656 ILE A O 1
ATOM 5105 N N . GLY A 1 657 ? 126.654 159.441 178.812 1.00 241.42 657 GLY A N 1
ATOM 5106 C CA . GLY A 1 657 ? 127.037 158.836 177.548 1.00 242.24 657 GLY A CA 1
ATOM 5107 C C . GLY A 1 657 ? 126.180 159.319 176.394 1.00 246.99 657 GLY A C 1
ATOM 5108 O O . GLY A 1 657 ? 126.677 159.534 175.286 1.00 248.73 657 GLY A O 1
ATOM 5109 N N . LEU A 1 658 ? 124.881 159.496 176.638 1.00 246.76 658 LEU A N 1
ATOM 5110 C CA . LEU A 1 658 ? 123.985 160.052 175.633 1.00 247.32 658 LEU A CA 1
ATOM 5111 C C . LEU A 1 658 ? 124.210 161.542 175.414 1.00 249.04 658 LEU A C 1
ATOM 5112 O O . LEU A 1 658 ? 123.725 162.085 174.416 1.00 252.20 658 LEU A O 1
ATOM 5117 N N . LYS A 1 659 ? 124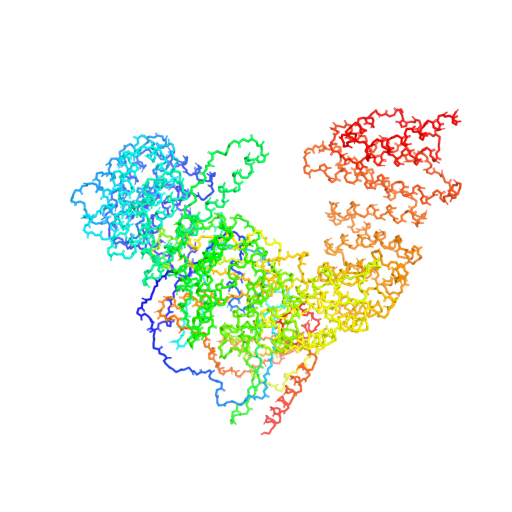.952 162.206 176.305 1.00 248.11 659 LYS A N 1
ATOM 5118 C CA . LYS A 1 659 ? 125.145 163.649 176.198 1.00 250.04 659 LYS A CA 1
ATOM 5119 C C . LYS A 1 659 ? 125.844 164.038 174.901 1.00 251.91 659 LYS A C 1
ATOM 5120 O O . LYS A 1 659 ? 125.641 165.148 174.395 1.00 252.79 659 LYS A O 1
ATOM 5126 N N . ASN A 1 660 ? 126.665 163.150 174.346 1.00 250.63 660 ASN A N 1
ATOM 5127 C CA . ASN A 1 660 ? 127.381 163.439 173.105 1.00 250.21 660 ASN A CA 1
ATOM 5128 C C . ASN A 1 660 ? 126.401 163.336 171.942 1.00 251.82 660 ASN A C 1
ATOM 5129 O O . ASN A 1 660 ? 126.156 162.258 171.397 1.00 250.09 660 ASN A O 1
ATOM 5134 N N . TYR A 1 661 ? 125.830 164.478 171.557 1.00 254.31 661 TYR A N 1
ATOM 5135 C CA . TYR A 1 661 ? 124.904 164.546 170.434 1.00 254.57 661 TYR A CA 1
ATOM 5136 C C . TYR A 1 661 ? 125.538 165.098 169.165 1.00 254.27 661 TYR A C 1
ATOM 5137 O O . TYR A 1 661 ? 124.906 165.041 168.105 1.00 254.54 661 TYR A O 1
ATOM 5146 N N . ALA A 1 662 ? 126.759 165.633 169.246 1.00 253.83 662 ALA A N 1
ATOM 5147 C CA . ALA A 1 662 ? 127.410 166.167 168.056 1.00 252.35 662 ALA A CA 1
ATOM 5148 C C . ALA A 1 662 ? 127.654 165.081 167.019 1.00 252.31 662 ALA A C 1
ATOM 5149 O O . ALA A 1 662 ? 127.663 165.361 165.815 1.00 251.76 662 ALA A O 1
ATOM 5151 N N . GLU A 1 663 ? 127.848 163.844 167.463 1.00 252.15 663 GLU A N 1
ATOM 5152 C CA . GLU A 1 663 ? 128.033 162.717 166.565 1.00 252.18 663 GLU A CA 1
ATOM 5153 C C . GLU A 1 663 ? 126.682 162.103 166.216 1.00 252.93 663 GLU A C 1
ATOM 5154 O O . GLU A 1 663 ? 125.735 162.148 167.005 1.00 252.33 663 GLU A O 1
ATOM 5160 N N . TYR A 1 664 ? 126.602 161.529 165.017 1.00 253.32 664 TYR A N 1
ATOM 5161 C CA . TYR A 1 664 ? 125.345 161.039 164.465 1.00 251.43 664 TYR A CA 1
ATOM 5162 C C . TYR A 1 664 ? 125.240 159.521 164.533 1.00 248.38 664 TYR A C 1
ATOM 5163 O O . TYR A 1 664 ? 124.208 158.987 164.953 1.00 247.40 664 TYR A O 1
ATOM 5172 N N . GLN A 1 665 ? 126.288 158.807 164.118 1.00 246.69 665 GLN A N 1
ATOM 5173 C CA . GLN A 1 665 ? 126.314 157.358 164.260 1.00 244.25 665 GLN A CA 1
ATOM 5174 C C . GLN A 1 665 ? 126.244 156.971 165.731 1.00 241.98 665 GLN A C 1
ATOM 5175 O O . GLN A 1 665 ? 125.527 156.040 166.119 1.00 240.36 665 GLN A O 1
ATOM 5181 N N . VAL A 1 666 ? 126.988 157.701 166.565 1.00 241.86 666 VAL A N 1
ATOM 5182 C CA . VAL A 1 666 ? 126.922 157.492 168.008 1.00 240.48 666 VAL A CA 1
ATOM 5183 C C . VAL A 1 666 ? 125.507 157.747 168.508 1.00 241.49 666 VAL A C 1
ATOM 5184 O O . VAL A 1 666 ? 124.997 157.031 169.375 1.00 239.08 666 VAL A O 1
ATOM 5188 N N . CYS A 1 667 ? 124.851 158.771 167.961 1.00 244.90 667 CYS A N 1
ATOM 5189 C CA . CYS A 1 667 ? 123.486 159.102 168.355 1.00 245.70 667 CYS A CA 1
ATOM 5190 C C . CYS A 1 667 ? 122.523 157.962 168.048 1.00 242.51 667 CYS A C 1
ATOM 5191 O O . CYS A 1 667 ? 121.753 157.547 168.919 1.00 241.26 667 CYS A O 1
ATOM 5194 N N . LEU A 1 668 ? 122.555 157.451 166.815 1.00 242.33 668 LEU A N 1
ATOM 5195 C CA . LEU A 1 668 ? 121.638 156.373 166.455 1.00 240.97 668 LEU A CA 1
ATOM 5196 C C . LEU A 1 668 ? 121.943 155.102 167.240 1.00 239.91 668 LEU A C 1
ATOM 5197 O O . LEU A 1 668 ? 121.024 154.381 167.654 1.00 239.09 668 LEU A O 1
ATOM 5202 N N . ALA A 1 669 ? 123.227 154.811 167.464 1.00 239.14 669 ALA A N 1
ATOM 5203 C CA . ALA A 1 669 ? 123.580 153.635 168.251 1.00 235.86 669 ALA A CA 1
ATOM 5204 C C . ALA A 1 669 ? 123.116 153.775 169.695 1.00 235.44 669 ALA A C 1
ATOM 5205 O O . ALA A 1 669 ? 122.653 152.804 170.301 1.00 233.18 669 ALA A O 1
ATOM 5207 N N . ALA A 1 670 ? 123.229 154.976 170.266 1.00 236.58 670 ALA A N 1
ATOM 5208 C CA . ALA A 1 670 ? 122.741 155.200 171.621 1.00 233.74 670 ALA A CA 1
ATOM 5209 C C . ALA A 1 670 ? 121.224 155.100 171.680 1.00 235.06 670 ALA A C 1
ATOM 5210 O O . ALA A 1 670 ? 120.666 154.630 172.678 1.00 232.31 670 ALA A O 1
ATOM 5212 N N . VAL A 1 671 ? 120.539 155.542 170.624 1.00 237.28 671 VAL A N 1
ATOM 5213 C CA . VAL A 1 671 ? 119.089 155.380 170.563 1.00 238.62 671 VAL A CA 1
ATOM 5214 C C . VAL A 1 671 ? 118.723 153.902 170.563 1.00 237.88 671 VAL A C 1
ATOM 5215 O O . VAL A 1 671 ? 117.812 153.470 171.280 1.00 238.16 671 VAL A O 1
ATOM 5219 N N . GLY A 1 672 ? 119.431 153.104 169.762 1.00 237.26 672 GLY A N 1
ATOM 5220 C CA . GLY A 1 672 ? 119.204 151.667 169.783 1.00 235.13 672 GLY A CA 1
ATOM 5221 C C . GLY A 1 672 ? 119.506 151.050 171.136 1.00 234.17 672 GLY A C 1
ATOM 5222 O O . GLY A 1 672 ? 118.799 150.146 171.592 1.00 234.40 672 GLY A O 1
ATOM 5223 N N . LEU A 1 673 ? 120.567 151.528 171.791 1.00 232.65 673 LEU A N 1
ATOM 5224 C CA . LEU A 1 673 ? 120.906 151.046 173.125 1.00 231.55 673 LEU A CA 1
ATOM 5225 C C . LEU A 1 673 ? 119.784 151.341 174.108 1.00 231.99 673 LEU A C 1
ATOM 5226 O O . LEU A 1 673 ? 119.419 150.485 174.919 1.00 230.79 673 LEU A O 1
ATOM 5231 N N . VAL A 1 674 ? 119.223 152.548 174.047 1.00 232.83 674 VAL A N 1
ATOM 5232 C CA . VAL A 1 674 ? 118.096 152.892 174.909 1.00 232.62 674 VAL A CA 1
ATOM 5233 C C . VAL A 1 674 ? 116.906 151.996 174.600 1.00 234.16 674 VAL A C 1
ATOM 5234 O O . VAL A 1 674 ? 116.211 151.520 175.508 1.00 233.68 674 VAL A O 1
ATOM 5238 N N . GLY A 1 675 ? 116.658 151.746 173.313 1.00 235.78 675 GLY A N 1
ATOM 5239 C CA . GLY A 1 675 ? 115.543 150.894 172.935 1.00 238.63 675 GLY A CA 1
ATOM 5240 C C . GLY A 1 675 ? 115.666 149.484 173.479 1.00 235.80 675 GLY A C 1
ATOM 5241 O O . GLY A 1 675 ? 114.686 148.906 173.956 1.00 237.99 675 GLY A O 1
ATOM 5242 N N . ASP A 1 676 ? 116.866 148.907 173.414 1.00 234.99 676 ASP A N 1
ATOM 5243 C CA . ASP A 1 676 ? 117.043 147.554 173.933 1.00 234.42 676 ASP A CA 1
ATOM 5244 C C . ASP A 1 676 ? 117.244 147.522 175.443 1.00 233.20 676 ASP A C 1
ATOM 5245 O O . ASP A 1 676 ? 117.121 146.451 176.048 1.00 231.98 676 ASP A O 1
ATOM 5250 N N . LEU A 1 677 ? 117.542 148.663 176.063 1.00 231.80 677 LEU A N 1
ATOM 5251 C CA . LEU A 1 677 ? 117.782 148.721 177.498 1.00 230.50 677 LEU A CA 1
ATOM 5252 C C . LEU A 1 677 ? 116.521 149.012 178.294 1.00 231.31 677 LEU A C 1
ATOM 5253 O O . LEU A 1 677 ? 116.415 148.584 179.450 1.00 229.28 677 LEU A O 1
ATOM 5258 N N . CYS A 1 678 ? 115.561 149.725 177.703 1.00 233.12 678 CYS A N 1
ATOM 5259 C CA . CYS A 1 678 ? 114.328 150.025 178.422 1.00 236.13 678 CYS A CA 1
ATOM 5260 C C . CYS A 1 678 ? 113.569 148.750 178.765 1.00 235.21 678 CYS A C 1
ATOM 5261 O O . CYS A 1 678 ? 113.018 148.623 179.865 1.00 235.10 678 CYS A O 1
ATOM 5264 N N . ARG A 1 679 ? 113.539 147.790 177.843 1.00 235.35 679 ARG A N 1
ATOM 5265 C CA . ARG A 1 679 ? 112.829 146.533 178.039 1.00 234.45 679 ARG A CA 1
ATOM 5266 C C . ARG A 1 679 ? 113.612 145.528 178.875 1.00 232.08 679 ARG A C 1
ATOM 5267 O O . ARG A 1 679 ? 113.244 144.347 178.904 1.00 230.15 679 ARG A O 1
ATOM 5275 N N . ALA A 1 680 ? 114.676 145.960 179.551 1.00 231.66 680 ALA A N 1
ATOM 5276 C CA . ALA A 1 680 ? 115.473 145.039 180.352 1.00 229.95 680 ALA A CA 1
ATOM 5277 C C . ALA A 1 680 ? 114.854 144.821 181.729 1.00 230.72 680 ALA A C 1
ATOM 5278 O O . ALA A 1 680 ? 114.493 143.695 182.088 1.00 228.55 680 ALA A O 1
ATOM 5280 N N . LEU A 1 681 ? 114.718 145.891 182.512 1.00 231.89 681 LEU A N 1
ATOM 5281 C CA . LEU A 1 681 ? 114.239 145.763 183.883 1.00 232.90 681 LEU A CA 1
ATOM 5282 C C . LEU A 1 681 ? 113.057 146.689 184.147 1.00 236.46 681 LEU A C 1
ATOM 5283 O O . LEU A 1 681 ? 112.205 146.390 184.991 1.00 236.81 681 LEU A O 1
ATOM 5288 N N . GLN A 1 682 ? 113.000 147.809 183.424 1.00 238.29 682 GLN A N 1
ATOM 5289 C CA . GLN A 1 682 ? 111.904 148.777 183.527 1.00 237.82 682 GLN A CA 1
ATOM 5290 C C . GLN A 1 682 ? 111.736 149.296 184.955 1.00 237.15 682 GLN A C 1
ATOM 5291 O O . GLN A 1 682 ? 110.619 149.538 185.417 1.00 235.61 682 GLN A O 1
ATOM 5297 N N . SER A 1 683 ? 112.850 149.468 185.665 1.00 238.62 683 SER A N 1
ATOM 5298 C CA . SER A 1 683 ? 112.810 149.971 187.034 1.00 239.01 683 SER A CA 1
ATOM 5299 C C . SER A 1 683 ? 113.507 151.317 187.172 1.00 243.42 683 SER A C 1
ATOM 5300 O O . SER A 1 683 ? 112.888 152.277 187.644 1.00 244.16 683 SER A O 1
ATOM 5303 N N . ASN A 1 684 ? 114.773 151.424 186.775 1.00 245.42 684 ASN A N 1
ATOM 5304 C CA . ASN A 1 684 ? 115.535 152.656 186.931 1.00 245.80 684 ASN A CA 1
ATOM 5305 C C . ASN A 1 684 ? 115.568 153.508 185.671 1.00 246.84 684 ASN A C 1
ATOM 5306 O O . ASN A 1 684 ? 116.293 154.507 185.638 1.00 246.75 684 ASN A O 1
ATOM 5311 N N . ILE A 1 685 ? 114.814 153.139 184.632 1.00 248.07 685 ILE A N 1
ATOM 5312 C CA . ILE A 1 685 ? 114.683 154.010 183.465 1.00 250.47 685 ILE A CA 1
ATOM 5313 C C . ILE A 1 685 ? 113.672 155.122 183.686 1.00 251.84 685 ILE A C 1
ATOM 5314 O O . ILE A 1 685 ? 113.648 156.087 182.911 1.00 252.30 685 ILE A O 1
ATOM 5319 N N . ILE A 1 686 ? 112.836 155.011 184.719 1.00 250.96 686 ILE A N 1
ATOM 5320 C CA . ILE A 1 686 ? 111.844 156.053 184.989 1.00 250.07 686 ILE A CA 1
ATOM 5321 C C . ILE A 1 686 ? 112.489 157.405 185.275 1.00 251.51 686 ILE A C 1
ATOM 5322 O O . ILE A 1 686 ? 112.037 158.410 184.703 1.00 252.96 686 ILE A O 1
ATOM 5327 N N . PRO A 1 687 ? 113.512 157.516 186.133 1.00 250.26 687 PRO A N 1
ATOM 5328 C CA . PRO A 1 687 ? 114.101 158.845 186.373 1.00 250.00 687 PRO A CA 1
ATOM 5329 C C . PRO A 1 687 ? 114.678 159.496 185.129 1.00 251.81 687 PRO A C 1
ATOM 5330 O O . PRO A 1 687 ? 114.618 160.725 185.000 1.00 251.89 687 PRO A O 1
ATOM 5334 N N . PHE A 1 688 ? 115.234 158.713 184.207 1.00 252.21 688 PHE A N 1
ATOM 5335 C CA . PHE A 1 688 ? 115.902 159.261 183.035 1.00 252.37 688 PHE A CA 1
ATOM 5336 C C . PHE A 1 688 ? 115.009 159.324 181.803 1.00 255.72 688 PHE A C 1
ATOM 5337 O O . PHE A 1 688 ? 115.426 159.895 180.789 1.00 257.31 688 PHE A O 1
ATOM 5345 N N . CYS A 1 689 ? 113.802 158.756 181.864 1.00 256.98 689 CYS A N 1
ATOM 5346 C CA . CYS A 1 689 ? 112.948 158.703 180.681 1.00 258.90 689 CYS A CA 1
ATOM 5347 C C . CYS A 1 689 ? 112.552 160.100 180.223 1.00 260.18 689 CYS A C 1
ATOM 5348 O O . CYS A 1 689 ? 112.684 160.439 179.042 1.00 260.53 689 CYS A O 1
ATOM 5351 N N . ASP A 1 690 ? 112.068 160.929 181.149 1.00 259.81 690 ASP A N 1
ATOM 5352 C CA . ASP A 1 690 ? 111.682 162.290 180.791 1.00 259.54 690 ASP A CA 1
ATOM 5353 C C . ASP A 1 690 ? 112.881 163.094 180.308 1.00 260.05 690 ASP A C 1
ATOM 5354 O O . ASP A 1 690 ? 112.775 163.869 179.348 1.00 261.47 690 ASP A O 1
ATOM 5359 N N . GLU A 1 691 ? 114.030 162.924 180.965 1.00 259.05 691 GLU A N 1
ATOM 5360 C CA . GLU A 1 691 ? 115.226 163.663 180.580 1.00 259.65 691 GLU A CA 1
ATOM 5361 C C . GLU A 1 691 ? 115.635 163.332 179.151 1.00 262.03 691 GLU A C 1
ATOM 5362 O O . GLU A 1 691 ? 115.845 164.232 178.327 1.00 263.77 691 GLU A O 1
ATOM 5368 N N . VAL A 1 692 ? 115.743 162.040 178.833 1.00 262.43 692 VAL A N 1
ATOM 5369 C CA . VAL A 1 692 ? 116.150 161.657 177.485 1.00 263.40 692 VAL A CA 1
ATOM 5370 C C . VAL A 1 692 ? 115.084 162.061 176.476 1.00 264.73 692 VAL A C 1
ATOM 5371 O O . VAL A 1 692 ? 115.403 162.495 175.363 1.00 266.05 692 VAL A O 1
ATOM 5375 N N . MET A 1 693 ? 113.807 161.961 176.854 1.00 264.28 693 MET A N 1
ATOM 5376 C CA . MET A 1 693 ? 112.732 162.347 175.950 1.00 265.89 693 MET A CA 1
ATOM 5377 C C . MET A 1 693 ? 112.859 163.809 175.552 1.00 267.53 693 MET A C 1
ATOM 5378 O O . MET A 1 693 ? 112.916 164.138 174.362 1.00 268.74 693 MET A O 1
ATOM 5383 N N . GLN A 1 694 ? 112.954 164.701 176.542 1.00 267.02 694 GLN A N 1
ATOM 5384 C CA . GLN A 1 694 ? 113.026 166.126 176.236 1.00 267.04 694 GLN A CA 1
ATOM 5385 C C . GLN A 1 694 ? 114.322 166.474 175.513 1.00 268.31 694 GLN A C 1
ATOM 5386 O O . GLN A 1 694 ? 114.315 167.279 174.573 1.00 268.79 694 GLN A O 1
ATOM 5392 N N . LEU A 1 695 ? 115.442 165.866 175.916 1.00 269.01 695 LEU A N 1
ATOM 5393 C CA . LEU A 1 695 ? 116.720 166.211 175.303 1.00 268.72 695 LEU A CA 1
ATOM 5394 C C . LEU A 1 695 ? 116.759 165.790 173.839 1.00 270.28 695 LEU A C 1
ATOM 5395 O O . LEU A 1 695 ? 117.162 166.571 172.968 1.00 272.62 695 LEU A O 1
ATOM 5400 N N . LEU A 1 696 ? 116.318 164.565 173.539 1.00 269.78 696 LEU A N 1
ATOM 5401 C CA . LEU A 1 696 ? 116.330 164.118 172.153 1.00 270.23 696 LEU A CA 1
ATOM 5402 C C . LEU A 1 696 ? 115.264 164.821 171.325 1.00 271.64 696 LEU A C 1
ATOM 5403 O O . LEU A 1 696 ? 115.465 165.033 170.125 1.00 272.59 696 LEU A O 1
ATOM 5408 N N . LEU A 1 697 ? 114.139 165.209 171.935 1.00 271.47 697 LEU A N 1
ATOM 5409 C CA . LEU A 1 697 ? 113.173 166.027 171.211 1.00 271.31 697 LEU A CA 1
ATOM 5410 C C . LEU A 1 697 ? 113.776 167.366 170.818 1.00 273.89 697 LEU A C 1
ATOM 5411 O O . LEU A 1 697 ? 113.603 167.825 169.682 1.00 275.03 697 LEU A O 1
ATOM 5416 N N . GLU A 1 698 ? 114.491 168.008 171.745 1.00 274.49 698 GLU A N 1
ATOM 5417 C CA . GLU A 1 698 ? 115.147 169.272 171.425 1.00 275.73 698 GLU A CA 1
ATOM 5418 C C . GLU A 1 698 ? 116.201 169.080 170.343 1.00 276.58 698 GLU A C 1
ATOM 5419 O O . GLU A 1 698 ? 116.353 169.928 169.455 1.00 277.36 698 GLU A O 1
ATOM 5425 N N . ASN A 1 699 ? 116.944 167.972 170.405 1.00 276.68 699 ASN A N 1
ATOM 5426 C CA . ASN A 1 699 ? 117.954 167.704 169.386 1.00 275.98 699 ASN A CA 1
ATOM 5427 C C . ASN A 1 699 ? 117.325 167.500 168.011 1.00 277.71 699 ASN A C 1
ATOM 5428 O O . ASN A 1 699 ? 117.830 168.017 167.008 1.00 280.00 699 ASN A O 1
ATOM 5433 N N . LEU A 1 700 ? 116.222 166.751 167.942 1.00 277.28 700 LEU A N 1
ATOM 5434 C CA . LEU A 1 700 ? 115.615 166.445 166.652 1.00 278.56 700 LEU A CA 1
ATOM 5435 C C . LEU A 1 700 ? 114.840 167.624 166.079 1.00 280.54 700 LEU A C 1
ATOM 5436 O O . LEU A 1 700 ? 114.722 167.741 164.854 1.00 281.98 700 LEU A O 1
ATOM 5441 N N . GLY A 1 701 ? 114.298 168.497 166.931 1.00 280.02 701 GLY A N 1
ATOM 5442 C CA . GLY A 1 701 ? 113.467 169.577 166.433 1.00 280.86 701 GLY A CA 1
ATOM 5443 C C . GLY A 1 701 ? 114.225 170.684 165.734 1.00 282.54 701 GLY A C 1
ATOM 5444 O O . GLY A 1 701 ? 113.620 171.447 164.974 1.00 282.87 701 GLY A O 1
ATOM 5445 N N . ASN A 1 702 ? 115.529 170.791 165.965 1.00 283.55 702 ASN A N 1
ATOM 5446 C CA . ASN A 1 702 ? 116.305 171.901 165.426 1.00 284.87 702 ASN A CA 1
ATOM 5447 C C . ASN A 1 702 ? 117.464 171.471 164.542 1.00 285.86 702 ASN A C 1
ATOM 5448 O O . ASN A 1 702 ? 117.704 172.100 163.509 1.00 287.35 702 ASN A O 1
ATOM 5453 N N . GLU A 1 703 ? 118.198 170.422 164.920 1.00 284.94 703 GLU A N 1
ATOM 5454 C CA . GLU A 1 703 ? 119.388 170.047 164.163 1.00 284.87 703 GLU A CA 1
ATOM 5455 C C . GLU A 1 703 ? 119.029 169.575 162.756 1.00 285.99 703 GLU A C 1
ATOM 5456 O O . GLU A 1 703 ? 119.564 170.090 161.767 1.00 285.58 703 GLU A O 1
ATOM 5462 N N . ASN A 1 704 ? 118.120 168.603 162.648 1.00 286.75 704 ASN A N 1
ATOM 5463 C CA . ASN A 1 704 ? 117.530 168.182 161.373 1.00 287.28 704 ASN A CA 1
ATOM 5464 C C . ASN A 1 704 ? 118.606 167.758 160.363 1.00 287.50 704 ASN A C 1
ATOM 5465 O O . ASN A 1 704 ? 118.830 168.440 159.361 1.00 287.10 704 ASN A O 1
ATOM 5470 N N . VAL A 1 705 ? 119.283 166.623 160.612 1.00 287.48 705 VAL A N 1
ATOM 5471 C CA . VAL A 1 705 ? 118.989 165.514 161.547 1.00 286.61 705 VAL A CA 1
ATOM 5472 C C . VAL A 1 705 ? 117.509 165.101 161.598 1.00 287.34 705 VAL A C 1
ATOM 5473 O O . VAL A 1 705 ? 116.833 165.245 162.618 1.00 286.67 705 VAL A O 1
ATOM 5477 N N . HIS A 1 706 ? 117.012 164.615 160.468 1.00 288.01 706 HIS A N 1
ATOM 5478 C CA . HIS A 1 706 ? 115.655 164.088 160.367 1.00 289.00 706 HIS A CA 1
ATOM 5479 C C . HIS A 1 706 ? 115.593 162.714 159.716 1.00 291.06 706 HIS A C 1
ATOM 5480 O O . HIS A 1 706 ? 114.767 161.890 160.116 1.00 291.02 706 HIS A O 1
ATOM 5487 N N . ARG A 1 707 ? 116.439 162.449 158.719 1.00 292.44 707 ARG A N 1
ATOM 5488 C CA . ARG A 1 707 ? 116.370 161.176 158.007 1.00 293.43 707 ARG A CA 1
ATOM 5489 C C . ARG A 1 707 ? 116.758 160.008 158.905 1.00 291.76 707 ARG A C 1
ATOM 5490 O O . ARG A 1 707 ? 116.128 158.945 158.856 1.00 292.31 707 ARG A O 1
ATOM 5498 N N . SER A 1 708 ? 117.787 160.183 159.731 1.00 289.00 708 SER A N 1
ATOM 5499 C CA . SER A 1 708 ? 118.345 159.074 160.497 1.00 285.74 708 SER A CA 1
ATOM 5500 C C . SER A 1 708 ? 117.727 158.963 161.888 1.00 284.81 708 SER A C 1
ATOM 5501 O O . SER A 1 708 ? 117.186 157.914 162.251 1.00 283.50 708 SER A O 1
ATOM 5504 N N . VAL A 1 709 ? 117.803 160.036 162.675 1.00 285.04 709 VAL A N 1
ATOM 5505 C CA . VAL A 1 709 ? 117.444 159.947 164.087 1.00 284.29 709 VAL A CA 1
ATOM 5506 C C . VAL A 1 709 ? 115.946 159.720 164.258 1.00 284.09 709 VAL A C 1
ATOM 5507 O O . VAL A 1 709 ? 115.527 158.871 165.051 1.00 282.62 709 VAL A O 1
ATOM 5511 N N . LYS A 1 710 ? 115.124 160.453 163.506 1.00 285.81 710 LYS A N 1
ATOM 5512 C CA . LYS A 1 710 ? 113.680 160.476 163.749 1.00 285.46 710 LYS A CA 1
ATOM 5513 C C . LYS A 1 710 ? 113.018 159.101 163.749 1.00 285.68 710 LYS A C 1
ATOM 5514 O O . LYS A 1 710 ? 112.245 158.818 164.681 1.00 284.72 710 LYS A O 1
ATOM 5520 N N . PRO A 1 711 ? 113.243 158.219 162.766 1.00 287.10 711 PRO A N 1
ATOM 5521 C CA . PRO A 1 711 ? 112.592 156.898 162.840 1.00 287.40 711 PRO A CA 1
ATOM 5522 C C . PRO A 1 711 ? 112.971 156.122 164.088 1.00 284.58 711 PRO A C 1
ATOM 5523 O O . PRO A 1 711 ? 112.099 155.552 164.758 1.00 284.57 711 PRO A O 1
ATOM 5527 N N . GLN A 1 712 ? 114.260 156.109 164.433 1.00 283.42 712 GLN A N 1
ATOM 5528 C CA . GLN A 1 712 ? 114.711 155.357 165.597 1.00 280.94 712 GLN A CA 1
ATOM 5529 C C . GLN A 1 712 ? 114.181 155.960 166.892 1.00 279.69 712 GLN A C 1
ATOM 5530 O O . GLN A 1 712 ? 113.802 155.227 167.811 1.00 279.07 712 GLN A O 1
ATOM 5536 N N . ILE A 1 713 ? 114.147 157.291 166.987 1.00 280.40 713 ILE A N 1
ATOM 5537 C CA . ILE A 1 713 ? 113.675 157.918 168.216 1.00 278.59 713 ILE A CA 1
ATOM 5538 C C . ILE A 1 713 ? 112.179 157.689 168.390 1.00 278.46 713 ILE A C 1
ATOM 5539 O O . ILE A 1 713 ? 111.704 157.467 169.507 1.00 277.44 713 ILE A O 1
ATOM 5544 N N . LEU A 1 714 ? 111.412 157.698 167.296 1.00 279.99 714 LEU A N 1
ATOM 5545 C CA . LEU A 1 714 ? 109.989 157.400 167.433 1.00 280.26 714 LEU A CA 1
ATOM 5546 C C . LEU A 1 714 ? 109.766 155.925 167.764 1.00 280.26 714 LEU A C 1
ATOM 5547 O O . LEU A 1 714 ? 108.876 155.583 168.558 1.00 279.11 714 LEU A O 1
ATOM 5552 N N . SER A 1 715 ? 110.579 155.037 167.183 1.00 280.86 715 SER A N 1
ATOM 5553 C CA . SER A 1 715 ? 110.464 153.619 167.500 1.00 279.20 715 SER A CA 1
ATOM 5554 C C . SER A 1 715 ? 110.766 153.360 168.969 1.00 276.81 715 SER A C 1
ATOM 5555 O O . SER A 1 715 ? 110.056 152.595 169.631 1.00 276.12 715 SER A O 1
ATOM 5558 N N . VAL A 1 716 ? 111.809 153.998 169.505 1.00 276.80 716 VAL A N 1
ATOM 5559 C CA . VAL A 1 716 ? 112.120 153.802 170.914 1.00 274.46 716 VAL A CA 1
ATOM 5560 C C . VAL A 1 716 ? 111.135 154.542 171.806 1.00 273.31 716 VAL A C 1
ATOM 5561 O O . VAL A 1 716 ? 110.938 154.141 172.956 1.00 271.96 716 VAL A O 1
ATOM 5565 N N . PHE A 1 717 ? 110.491 155.601 171.308 1.00 274.43 717 PHE A N 1
ATOM 5566 C CA . PHE A 1 717 ? 109.360 156.175 172.028 1.00 274.53 717 PHE A CA 1
ATOM 5567 C C . PHE A 1 717 ? 108.268 155.134 172.216 1.00 273.53 717 PHE A C 1
ATOM 5568 O O . PHE A 1 717 ? 107.757 154.939 173.326 1.00 273.27 717 PHE A O 1
ATOM 5576 N N . GLY A 1 718 ? 107.908 154.441 171.137 1.00 274.11 718 GLY A N 1
ATOM 5577 C CA . GLY A 1 718 ? 106.942 153.361 171.262 1.00 276.20 718 GLY A CA 1
ATOM 5578 C C . GLY A 1 718 ? 107.423 152.257 172.187 1.00 274.06 718 GLY A C 1
ATOM 5579 O O . GLY A 1 718 ? 106.657 151.736 173.004 1.00 275.78 718 GLY A O 1
ATOM 5580 N N . ASP A 1 719 ? 108.704 151.899 172.080 1.00 273.96 719 ASP A N 1
ATOM 5581 C CA . ASP A 1 719 ? 109.251 150.815 172.891 1.00 273.72 719 ASP A CA 1
ATOM 5582 C C . ASP A 1 719 ? 109.211 151.148 174.378 1.00 272.43 719 ASP A C 1
ATOM 5583 O O . ASP A 1 719 ? 108.869 150.292 175.202 1.00 271.57 719 ASP A O 1
ATOM 5588 N N . ILE A 1 720 ? 109.575 152.377 174.748 1.00 271.91 720 ILE A N 1
ATOM 5589 C CA . ILE A 1 720 ? 109.497 152.760 176.152 1.00 269.79 720 ILE A CA 1
ATOM 5590 C C . ILE A 1 720 ? 108.043 152.872 176.589 1.00 271.51 720 ILE A C 1
ATOM 5591 O O . ILE A 1 720 ? 107.691 152.496 177.713 1.00 270.44 720 ILE A O 1
ATOM 5596 N N . ALA A 1 721 ? 107.167 153.357 175.705 1.00 272.75 721 ALA A N 1
ATOM 5597 C CA . ALA A 1 721 ? 105.748 153.410 176.026 1.00 274.39 721 ALA A CA 1
ATOM 5598 C C . ALA A 1 721 ? 105.124 152.028 176.156 1.00 276.91 721 ALA A C 1
ATOM 5599 O O . ALA A 1 721 ? 103.998 151.923 176.654 1.00 280.16 721 ALA A O 1
ATOM 5601 N N . LEU A 1 722 ? 105.818 150.977 175.712 1.00 276.32 722 LEU A N 1
ATOM 5602 C CA . LEU A 1 722 ? 105.312 149.621 175.905 1.00 276.43 722 LEU A CA 1
ATOM 5603 C C . LEU A 1 722 ? 105.108 149.311 177.384 1.00 273.88 722 LEU A C 1
ATOM 5604 O O . LEU A 1 722 ? 104.147 148.627 177.756 1.00 275.37 722 LEU A O 1
ATOM 5609 N N . ALA A 1 723 ? 105.998 149.805 178.245 1.00 270.36 723 ALA A N 1
ATOM 5610 C CA . ALA A 1 723 ? 105.935 149.459 179.659 1.00 267.35 723 ALA A CA 1
ATOM 5611 C C . ALA A 1 723 ? 105.795 150.682 180.559 1.00 267.06 723 ALA A C 1
ATOM 5612 O O . ALA A 1 723 ? 105.037 150.653 181.534 1.00 264.27 723 ALA A O 1
ATOM 5614 N N . ILE A 1 724 ? 106.514 151.758 180.248 1.00 268.38 724 ILE A N 1
ATOM 5615 C CA . ILE A 1 724 ? 106.581 152.938 181.103 1.00 267.73 724 ILE A CA 1
ATOM 5616 C C . ILE A 1 724 ? 106.036 154.136 180.338 1.00 271.55 724 ILE A C 1
ATOM 5617 O O . ILE A 1 724 ? 106.466 154.407 179.211 1.00 273.51 724 ILE A O 1
ATOM 5622 N N . GLY A 1 725 ? 105.100 154.847 180.948 1.00 271.50 725 GLY A N 1
ATOM 5623 C CA . GLY A 1 725 ? 104.538 156.034 180.338 1.00 271.36 725 GLY A CA 1
ATOM 5624 C C . GLY A 1 725 ? 103.237 156.425 181.006 1.00 271.19 725 GLY A C 1
ATOM 5625 O O . GLY A 1 725 ? 102.802 155.819 181.986 1.00 269.73 725 GLY A O 1
ATOM 5626 N N . GLY A 1 726 ? 102.623 157.466 180.446 1.00 273.08 726 GLY A N 1
ATOM 5627 C CA . GLY A 1 726 ? 101.339 157.938 180.926 1.00 274.60 726 GLY A CA 1
ATOM 5628 C C . GLY A 1 726 ? 101.271 159.431 181.180 1.00 274.04 726 GLY A C 1
ATOM 5629 O O . GLY A 1 726 ? 100.238 160.061 180.934 1.00 271.75 726 GLY A O 1
ATOM 5630 N N . GLU A 1 727 ? 102.366 160.013 181.668 1.00 274.09 727 GLU A N 1
ATOM 5631 C CA . GLU A 1 727 ? 102.404 161.433 181.987 1.00 271.93 727 GLU A CA 1
ATOM 5632 C C . GLU A 1 727 ? 102.746 162.311 180.792 1.00 273.61 727 GLU A C 1
ATOM 5633 O O . GLU A 1 727 ? 102.681 163.539 180.909 1.00 273.77 727 GLU A O 1
ATOM 5639 N N . PHE A 1 728 ? 103.108 161.723 179.655 1.00 276.45 728 PHE A N 1
ATOM 5640 C CA . PHE A 1 728 ? 103.427 162.488 178.457 1.00 277.40 728 PHE A CA 1
ATOM 5641 C C . PHE A 1 728 ? 102.228 162.677 177.539 1.00 280.82 728 PHE A C 1
ATOM 5642 O O . PHE A 1 728 ? 102.377 163.279 176.470 1.00 283.18 728 PHE A O 1
ATOM 5650 N N . LYS A 1 729 ? 101.060 162.177 177.927 1.00 282.12 729 LYS A N 1
ATOM 5651 C CA . LYS A 1 729 ? 99.799 162.357 177.187 1.00 286.77 729 LYS A CA 1
ATOM 5652 C C . LYS A 1 729 ? 99.995 161.774 175.783 1.00 288.22 729 LYS A C 1
ATOM 5653 O O . LYS A 1 729 ? 100.595 160.698 175.641 1.00 285.62 729 LYS A O 1
ATOM 5659 N N . LYS A 1 730 ? 99.513 162.446 174.738 1.00 292.97 730 LYS A N 1
ATOM 5660 C CA . LYS A 1 730 ? 99.651 161.948 173.378 1.00 295.15 730 LYS A CA 1
ATOM 5661 C C . LYS A 1 730 ? 100.034 163.029 172.377 1.00 298.66 730 LYS A C 1
ATOM 5662 O O . LYS A 1 730 ? 100.226 162.708 171.200 1.00 300.85 730 LYS A O 1
ATOM 5668 N N . TYR A 1 731 ? 100.158 164.288 172.803 1.00 298.18 731 TYR A N 1
ATOM 5669 C CA . TYR A 1 731 ? 100.482 165.369 171.876 1.00 298.85 731 TYR A CA 1
ATOM 5670 C C . TYR A 1 731 ? 101.829 165.138 171.205 1.00 300.11 731 TYR A C 1
ATOM 5671 O O . TYR A 1 731 ? 102.009 165.466 170.024 1.00 301.97 731 TYR A O 1
ATOM 5680 N N . LEU A 1 732 ? 102.782 164.570 171.948 1.00 297.90 732 LEU A N 1
ATOM 5681 C CA . LEU A 1 732 ? 104.145 164.412 171.454 1.00 297.96 732 LEU A CA 1
ATOM 5682 C C . LEU A 1 732 ? 104.169 163.622 170.152 1.00 301.65 732 LEU A C 1
ATOM 5683 O O . LEU A 1 732 ? 104.761 164.056 169.158 1.00 302.73 732 LEU A O 1
ATOM 5688 N N . GLU A 1 733 ? 103.522 162.457 170.140 1.00 303.61 733 GLU A N 1
ATOM 5689 C CA . GLU A 1 733 ? 103.475 161.659 168.921 1.00 305.88 733 GLU A CA 1
ATOM 5690 C C . GLU A 1 733 ? 102.532 162.272 167.895 1.00 307.33 733 GLU A C 1
ATOM 5691 O O . GLU A 1 733 ? 102.777 162.176 166.687 1.00 308.90 733 GLU A O 1
ATOM 5697 N N . VAL A 1 734 ? 101.447 162.898 168.357 1.00 306.15 734 VAL A N 1
ATOM 5698 C CA . VAL A 1 734 ? 100.423 163.393 167.440 1.00 306.33 734 VAL A CA 1
ATOM 5699 C C . VAL A 1 734 ? 100.996 164.468 166.526 1.00 309.06 734 VAL A C 1
ATOM 5700 O O . VAL A 1 734 ? 100.803 164.431 165.304 1.00 311.45 734 VAL A O 1
ATOM 5704 N N . VAL A 1 735 ? 101.716 165.437 167.097 1.00 308.12 735 VAL A N 1
ATOM 5705 C CA . VAL A 1 735 ? 102.220 166.546 166.288 1.00 309.43 735 VAL A CA 1
ATOM 5706 C C . VAL A 1 735 ? 103.221 166.040 165.254 1.00 311.56 735 VAL A C 1
ATOM 5707 O O . VAL A 1 735 ? 103.164 166.410 164.072 1.00 313.14 735 VAL A O 1
ATOM 5711 N N . LEU A 1 736 ? 104.139 165.169 165.679 1.00 310.60 736 LEU A N 1
ATOM 5712 C CA . LEU A 1 736 ? 105.153 164.656 164.765 1.00 310.98 736 LEU A CA 1
ATOM 5713 C C . LEU A 1 736 ? 104.528 163.813 163.661 1.00 314.38 736 LEU A C 1
ATOM 5714 O O . LEU A 1 736 ? 104.910 163.936 162.491 1.00 316.22 736 LEU A O 1
ATOM 5719 N N . ASN A 1 737 ? 103.565 162.956 164.009 1.00 314.40 737 ASN A N 1
ATOM 5720 C CA . ASN A 1 737 ? 102.916 162.130 162.998 1.00 315.44 737 ASN A CA 1
ATOM 5721 C C . ASN A 1 737 ? 102.137 162.982 162.007 1.00 316.76 737 ASN A C 1
ATOM 5722 O O . ASN A 1 737 ? 102.176 162.728 160.798 1.00 318.21 737 ASN A O 1
ATOM 5727 N N . THR A 1 738 ? 101.425 164.001 162.498 1.00 316.17 738 THR A N 1
ATOM 5728 C CA . THR A 1 738 ? 100.695 164.889 161.600 1.00 316.56 738 THR A CA 1
ATOM 5729 C C . THR A 1 738 ? 101.645 165.591 160.640 1.00 318.11 738 THR A C 1
ATOM 5730 O O . THR A 1 738 ? 101.398 165.638 159.429 1.00 319.75 738 THR A O 1
ATOM 5734 N N . LEU A 1 739 ? 102.748 166.133 161.164 1.00 317.30 739 LEU A N 1
ATOM 5735 C CA . LEU A 1 739 ? 103.702 166.828 160.305 1.00 317.92 739 LEU A CA 1
ATOM 5736 C C . LEU A 1 739 ? 104.291 165.885 159.264 1.00 319.55 739 LEU A C 1
ATOM 5737 O O . LEU A 1 739 ? 104.390 166.230 158.079 1.00 320.94 739 LEU A O 1
ATOM 5742 N N . GLN A 1 740 ? 104.676 164.678 159.687 1.00 319.26 740 GLN A N 1
ATOM 5743 C CA . GLN A 1 740 ? 105.315 163.745 158.766 1.00 318.85 740 GLN A CA 1
ATOM 5744 C C . GLN A 1 740 ? 104.349 163.278 157.685 1.00 320.44 740 GLN A C 1
ATOM 5745 O O . GLN A 1 740 ? 104.727 163.164 156.513 1.00 321.09 740 GLN A O 1
ATOM 5751 N N . GLN A 1 741 ? 103.095 163.001 158.054 1.00 321.22 741 GLN A N 1
ATOM 5752 C CA . GLN A 1 741 ? 102.136 162.535 157.058 1.00 321.77 741 GLN A CA 1
ATOM 5753 C C . GLN A 1 741 ? 101.697 163.660 156.131 1.00 322.22 741 GLN A C 1
ATOM 5754 O O . GLN A 1 741 ? 101.391 163.408 154.961 1.00 321.98 741 GLN A O 1
ATOM 5760 N N . ALA A 1 742 ? 101.659 164.901 156.624 1.00 322.35 742 ALA A N 1
ATOM 5761 C CA . ALA A 1 742 ? 101.254 166.016 155.780 1.00 322.08 742 ALA A CA 1
ATOM 5762 C C . ALA A 1 742 ? 102.364 166.465 154.840 1.00 322.06 742 ALA A C 1
ATOM 5763 O O . ALA A 1 742 ? 102.077 166.914 153.724 1.00 322.11 742 ALA A O 1
ATOM 5765 N N . SER A 1 743 ? 103.624 166.355 155.258 1.00 321.99 743 SER A N 1
ATOM 5766 C CA . SER A 1 743 ? 104.740 166.899 154.495 1.00 321.70 743 SER A CA 1
ATOM 5767 C C . SER A 1 743 ? 105.566 165.837 153.784 1.00 322.13 743 SER A C 1
ATOM 5768 O O . SER A 1 743 ? 105.830 165.962 152.585 1.00 322.29 743 SER A O 1
ATOM 5771 N N . GLN A 1 744 ? 105.980 164.787 154.490 1.00 321.98 744 GLN A N 1
ATOM 5772 C CA . GLN A 1 744 ? 106.937 163.833 153.943 1.00 321.38 744 GLN A CA 1
ATOM 5773 C C . GLN A 1 744 ? 106.309 162.779 153.041 1.00 322.30 744 GLN A C 1
ATOM 5774 O O . GLN A 1 744 ? 107.047 161.986 152.447 1.00 321.55 744 GLN A O 1
ATOM 5780 N N . ALA A 1 745 ? 104.984 162.742 152.912 1.00 323.03 745 ALA A N 1
ATOM 5781 C CA . ALA A 1 745 ? 104.334 161.701 152.124 1.00 322.76 745 ALA A CA 1
ATOM 5782 C C . ALA A 1 745 ? 103.324 162.207 151.106 1.00 323.06 745 ALA A C 1
ATOM 5783 O O . ALA A 1 745 ? 102.973 161.446 150.196 1.00 322.23 745 ALA A O 1
ATOM 5785 N N . GLN A 1 746 ? 102.846 163.443 151.216 1.00 323.42 746 GLN A N 1
ATOM 5786 C CA . GLN A 1 746 ? 101.853 163.972 150.290 1.00 322.85 746 GLN A CA 1
ATOM 5787 C C . GLN A 1 746 ? 102.465 164.780 149.154 1.00 322.91 746 GLN A C 1
ATOM 5788 O O . GLN A 1 746 ? 101.720 165.367 148.362 1.00 323.12 746 GLN A O 1
ATOM 5794 N N . VAL A 1 747 ? 103.792 164.828 149.054 1.00 323.42 747 VAL A N 1
ATOM 5795 C CA . VAL A 1 747 ? 104.456 165.676 148.069 1.00 323.48 747 VAL A CA 1
ATOM 5796 C C . VAL A 1 747 ? 105.019 164.839 146.928 1.00 324.30 747 VAL A C 1
ATOM 5797 O O . VAL A 1 747 ? 104.647 165.025 145.764 1.00 324.32 747 VAL A O 1
ATOM 5801 N N . ASP A 1 748 ? 105.919 163.913 147.253 1.00 324.90 748 ASP A N 1
ATOM 5802 C CA . ASP A 1 748 ? 106.681 163.172 146.252 1.00 325.77 748 ASP A CA 1
ATOM 5803 C C . ASP A 1 748 ? 106.658 161.678 146.578 1.00 326.76 748 ASP A C 1
ATOM 5804 O O . ASP A 1 748 ? 107.682 160.996 146.573 1.00 327.64 748 ASP A O 1
ATOM 5809 N N . LYS A 1 749 ? 105.463 161.161 146.866 1.00 326.31 749 LYS A N 1
ATOM 5810 C CA . LYS A 1 749 ? 105.292 159.744 147.178 1.00 326.51 749 LYS A CA 1
ATOM 5811 C C . LYS A 1 749 ? 105.465 158.949 145.886 1.00 327.63 749 LYS A C 1
ATOM 5812 O O . LYS A 1 749 ? 104.508 158.526 145.232 1.00 327.17 749 LYS A O 1
ATOM 5818 N N . SER A 1 750 ? 106.725 158.759 145.507 1.00 328.14 750 SER A N 1
ATOM 5819 C CA . SER A 1 750 ? 107.085 158.078 144.270 1.00 328.07 750 SER A CA 1
ATOM 5820 C C . SER A 1 750 ? 108.522 157.585 144.403 1.00 328.28 750 SER A C 1
ATOM 5821 O O . SER A 1 750 ? 109.065 157.498 145.511 1.00 326.69 750 SER A O 1
ATOM 5824 N N . ASP A 1 751 ? 109.128 157.233 143.266 1.00 328.80 751 ASP A N 1
ATOM 5825 C CA . ASP A 1 751 ? 110.534 156.850 143.183 1.00 327.21 751 ASP A CA 1
ATOM 5826 C C . ASP A 1 751 ? 110.815 155.558 143.940 1.00 325.08 751 ASP A C 1
ATOM 5827 O O . ASP A 1 751 ? 109.890 154.892 144.416 1.00 324.66 751 ASP A O 1
ATOM 5832 N N . TYR A 1 752 ? 112.089 155.196 144.049 1.00 323.71 752 TYR A N 1
ATOM 5833 C CA . TYR A 1 752 ? 112.507 153.953 144.686 1.00 321.83 752 TYR A CA 1
ATOM 5834 C C . TYR A 1 752 ? 113.390 154.166 145.903 1.00 320.68 752 TYR A C 1
ATOM 5835 O O . TYR A 1 752 ? 113.266 153.428 146.884 1.00 319.96 752 TYR A O 1
ATOM 5844 N N . ASP A 1 753 ? 114.277 155.157 145.871 1.00 320.24 753 ASP A N 1
ATOM 5845 C CA . ASP A 1 753 ? 115.211 155.402 146.960 1.00 318.86 753 ASP A CA 1
ATOM 5846 C C . ASP A 1 753 ? 114.614 156.243 148.080 1.00 319.06 753 ASP A C 1
ATOM 5847 O O . ASP A 1 753 ? 115.295 156.491 149.080 1.00 318.90 753 ASP A O 1
ATOM 5852 N N . MET A 1 754 ? 113.365 156.691 147.937 1.00 319.68 754 MET A N 1
ATOM 5853 C CA . MET A 1 754 ? 112.709 157.485 148.964 1.00 318.69 754 MET A CA 1
ATOM 5854 C C . MET A 1 754 ? 111.595 156.743 149.687 1.00 319.60 754 MET A C 1
ATOM 5855 O O . MET A 1 754 ? 111.285 157.093 150.830 1.00 318.54 754 MET A O 1
ATOM 5860 N N . VAL A 1 755 ? 110.998 155.726 149.059 1.00 320.75 755 VAL A N 1
ATOM 5861 C CA . VAL A 1 755 ? 109.901 154.997 149.685 1.00 320.64 755 VAL A CA 1
ATOM 5862 C C . VAL A 1 755 ? 110.358 154.207 150.903 1.00 320.33 755 VAL A C 1
ATOM 5863 O O . VAL A 1 755 ? 109.537 153.894 151.772 1.00 320.00 755 VAL A O 1
ATOM 5867 N N . ASP A 1 756 ? 111.647 153.866 150.987 1.00 320.79 756 ASP A N 1
ATOM 5868 C CA . ASP A 1 756 ? 112.133 153.088 152.122 1.00 320.23 756 ASP A CA 1
ATOM 5869 C C . ASP A 1 756 ? 111.959 153.850 153.430 1.00 319.18 756 ASP A C 1
ATOM 5870 O O . ASP A 1 756 ? 111.421 153.310 154.406 1.00 318.74 756 ASP A O 1
ATOM 5875 N N . TYR A 1 757 ? 112.390 155.113 153.462 1.00 318.04 757 TYR A N 1
ATOM 5876 C CA . TYR A 1 757 ? 112.227 155.924 154.663 1.00 314.96 757 TYR A CA 1
ATOM 5877 C C . TYR A 1 757 ? 110.757 156.074 155.022 1.00 314.55 757 TYR A C 1
ATOM 5878 O O . TYR A 1 757 ? 110.382 155.949 156.193 1.00 313.23 757 TYR A O 1
ATOM 5887 N N . LEU A 1 758 ? 109.909 156.318 154.022 1.00 315.95 758 LEU A N 1
ATOM 5888 C CA . LEU A 1 758 ? 108.490 156.530 154.281 1.00 316.18 758 LEU A CA 1
ATOM 5889 C C . LEU A 1 758 ? 107.843 155.286 154.876 1.00 316.38 758 LEU A C 1
ATOM 5890 O O . LEU A 1 758 ? 107.165 155.363 155.908 1.00 315.18 758 LEU A O 1
ATOM 5895 N N . ASN A 1 759 ? 108.044 154.126 154.245 1.00 317.60 759 ASN A N 1
ATOM 5896 C CA . ASN A 1 759 ? 107.399 152.911 154.734 1.00 317.79 759 ASN A CA 1
ATOM 5897 C C . ASN A 1 759 ? 107.957 152.492 156.089 1.00 317.42 759 ASN A C 1
ATOM 5898 O O . ASN A 1 759 ? 107.203 152.038 156.959 1.00 317.78 759 ASN A O 1
ATOM 5903 N N . GLU A 1 760 ? 109.271 152.636 156.292 1.00 317.16 760 GLU A N 1
ATOM 5904 C CA . GLU A 1 760 ? 109.845 152.308 157.592 1.00 316.04 760 GLU A CA 1
ATOM 5905 C C . GLU A 1 760 ? 109.293 153.221 158.680 1.00 315.48 760 GLU A C 1
ATOM 5906 O O . GLU A 1 760 ? 108.975 152.761 159.784 1.00 315.63 760 GLU A O 1
ATOM 5912 N N . LEU A 1 761 ? 109.161 154.518 158.386 1.00 314.92 761 LEU A N 1
ATOM 5913 C CA . LEU A 1 761 ? 108.605 155.443 159.364 1.00 312.90 761 LEU A CA 1
ATOM 5914 C C . LEU A 1 761 ? 107.150 155.114 159.666 1.00 313.99 761 LEU A C 1
ATOM 5915 O O . LEU A 1 761 ? 106.719 155.192 160.820 1.00 312.70 761 LEU A O 1
ATOM 5920 N N . ARG A 1 762 ? 106.374 154.758 158.640 1.00 315.01 762 ARG A N 1
ATOM 5921 C CA . ARG A 1 762 ? 104.980 154.388 158.868 1.00 315.47 762 ARG A CA 1
ATOM 5922 C C . ARG A 1 762 ? 104.876 153.144 159.739 1.00 316.04 762 ARG A C 1
ATOM 5923 O O . ARG A 1 762 ? 104.056 153.089 160.665 1.00 316.56 762 ARG A O 1
ATOM 5931 N N . GLU A 1 763 ? 105.704 152.134 159.460 1.00 316.55 763 GLU A N 1
ATOM 5932 C CA . GLU A 1 763 ? 105.688 150.923 160.273 1.00 316.78 763 GLU A CA 1
ATOM 5933 C C . GLU A 1 763 ? 106.078 151.226 161.713 1.00 315.64 763 GLU A C 1
ATOM 5934 O O . GLU A 1 763 ? 105.454 150.720 162.655 1.00 314.86 763 GLU A O 1
ATOM 5940 N N . SER A 1 764 ? 107.107 152.056 161.901 1.00 315.06 764 SER A N 1
ATOM 5941 C CA . SER A 1 764 ? 107.520 152.429 163.248 1.00 312.34 764 SER A CA 1
ATOM 5942 C C . SER A 1 764 ? 106.418 153.197 163.967 1.00 311.35 764 SER A C 1
ATOM 5943 O O . SER A 1 764 ? 106.202 153.004 165.166 1.00 309.78 764 SER A O 1
ATOM 5946 N N . CYS A 1 765 ? 105.716 154.077 163.251 1.00 311.85 765 CYS A N 1
ATOM 5947 C CA . CYS A 1 765 ? 104.631 154.836 163.863 1.00 311.69 765 CYS A CA 1
ATOM 5948 C C . CYS A 1 765 ? 103.490 153.926 164.292 1.00 312.65 765 CYS A C 1
ATOM 5949 O O . CYS A 1 765 ? 102.924 154.098 165.377 1.00 312.35 765 CYS A O 1
ATOM 5952 N N . LEU A 1 766 ? 103.128 152.957 163.450 1.00 314.30 766 LEU A N 1
ATOM 5953 C CA . LEU A 1 766 ? 102.064 152.029 163.822 1.00 314.05 766 LEU A CA 1
ATOM 5954 C C . LEU A 1 766 ? 102.478 151.162 165.007 1.00 312.81 766 LEU A C 1
ATOM 5955 O O . LEU A 1 766 ? 101.673 150.911 165.915 1.00 312.83 766 LEU A O 1
ATOM 5960 N N . GLU A 1 767 ? 103.735 150.709 165.022 1.00 312.81 767 GLU A N 1
ATOM 5961 C CA . GLU A 1 767 ? 104.233 149.950 166.164 1.00 312.60 767 GLU A CA 1
ATOM 5962 C C . GLU A 1 767 ? 104.213 150.793 167.432 1.00 310.74 767 GLU A C 1
ATOM 5963 O O . GLU A 1 767 ? 103.855 150.302 168.509 1.00 309.70 767 GLU A O 1
ATOM 5969 N N . ALA A 1 768 ? 104.595 152.067 167.323 1.00 309.35 768 ALA A N 1
ATOM 5970 C CA . ALA A 1 768 ? 104.572 152.958 168.476 1.00 305.12 768 ALA A CA 1
ATOM 5971 C C . ALA A 1 768 ? 103.151 153.181 168.971 1.00 305.57 768 ALA A C 1
ATOM 5972 O O . ALA A 1 768 ? 102.912 153.240 170.180 1.00 302.66 768 ALA A O 1
ATOM 5974 N N . TYR A 1 769 ? 102.197 153.320 168.049 1.00 308.45 769 TYR A N 1
ATOM 5975 C CA . TYR A 1 769 ? 100.800 153.465 168.446 1.00 308.15 769 TYR A CA 1
ATOM 5976 C C . TYR A 1 769 ? 100.318 152.234 169.199 1.00 307.47 769 TYR A C 1
ATOM 5977 O O . TYR A 1 769 ? 99.669 152.345 170.248 1.00 305.44 769 TYR A O 1
ATOM 5986 N N . THR A 1 770 ? 100.636 151.046 168.680 1.00 309.19 770 THR A N 1
ATOM 5987 C CA . THR A 1 770 ? 100.237 149.820 169.364 1.00 309.17 770 THR A CA 1
ATOM 5988 C C . THR A 1 770 ? 100.881 149.727 170.741 1.00 306.30 770 THR A C 1
ATOM 5989 O O . THR A 1 770 ? 100.225 149.345 171.717 1.00 305.68 770 THR A O 1
ATOM 5993 N N . GLY A 1 771 ? 102.160 150.091 170.842 1.00 304.85 771 GLY A N 1
ATOM 5994 C CA . GLY A 1 771 ? 102.825 150.065 172.134 1.00 299.87 771 GLY A CA 1
ATOM 5995 C C . GLY A 1 771 ? 102.220 151.040 173.124 1.00 299.03 771 GLY A C 1
ATOM 5996 O O . GLY A 1 771 ? 102.045 150.716 174.300 1.00 296.56 771 GLY A O 1
ATOM 5997 N N . ILE A 1 772 ? 101.892 152.248 172.661 1.00 299.99 772 ILE A N 1
ATOM 5998 C CA . ILE A 1 772 ? 101.278 153.243 173.535 1.00 298.77 772 ILE A CA 1
ATOM 5999 C C . ILE A 1 772 ? 99.931 152.744 174.035 1.00 300.64 772 ILE A C 1
ATOM 6000 O O . ILE A 1 772 ? 99.616 152.842 175.228 1.00 299.77 772 ILE A O 1
ATOM 6005 N N . VAL A 1 773 ? 99.120 152.191 173.131 1.00 302.56 773 VAL A N 1
ATOM 6006 C CA . VAL A 1 773 ? 97.810 151.690 173.535 1.00 303.61 773 VAL A CA 1
ATOM 6007 C C . VAL A 1 773 ? 97.959 150.551 174.535 1.00 303.62 773 VAL A C 1
ATOM 6008 O O . VAL A 1 773 ? 97.278 150.521 175.566 1.00 303.90 773 VAL A O 1
ATOM 6012 N N . GLN A 1 774 ? 98.866 149.610 174.260 1.00 303.25 774 GLN A N 1
ATOM 6013 C CA . GLN A 1 774 ? 99.035 148.465 175.149 1.00 302.15 774 GLN A CA 1
ATOM 6014 C C . GLN A 1 774 ? 99.535 148.894 176.523 1.00 300.89 774 GLN A C 1
ATOM 6015 O O . GLN A 1 774 ? 99.053 148.398 177.549 1.00 301.25 774 GLN A O 1
ATOM 6021 N N . GLY A 1 775 ? 100.503 149.811 176.567 1.00 298.75 775 GLY A N 1
ATOM 6022 C CA . GLY A 1 775 ? 101.005 150.280 177.847 1.00 296.45 775 GLY A CA 1
ATOM 6023 C C . GLY A 1 775 ? 99.965 151.055 178.631 1.00 299.22 775 GLY A C 1
ATOM 6024 O O . GLY A 1 775 ? 99.844 150.892 179.848 1.00 298.99 775 GLY A O 1
ATOM 6025 N N . LEU A 1 776 ? 99.199 151.906 177.949 1.00 301.04 776 LEU A N 1
ATOM 6026 C CA . LEU A 1 776 ? 98.139 152.654 178.608 1.00 303.00 776 LEU A CA 1
ATOM 6027 C C . LEU A 1 776 ? 96.901 151.810 178.878 1.00 306.36 776 LEU A C 1
ATOM 6028 O O . LEU A 1 776 ? 96.057 152.223 179.679 1.00 309.72 776 LEU A O 1
ATOM 6033 N N . LYS A 1 777 ? 96.774 150.643 178.243 1.00 306.25 777 LYS A N 1
ATOM 6034 C CA . LYS A 1 777 ? 95.630 149.778 178.508 1.00 307.61 777 LYS A CA 1
ATOM 6035 C C . LYS A 1 777 ? 95.682 149.155 179.894 1.00 308.11 777 LYS A C 1
ATOM 6036 O O . LYS A 1 777 ? 94.679 148.588 180.341 1.00 309.52 777 LYS A O 1
ATOM 6042 N N . GLY A 1 778 ? 96.826 149.223 180.576 1.00 306.91 778 GLY A N 1
ATOM 6043 C CA . GLY A 1 778 ? 96.965 148.639 181.892 1.00 307.06 778 GLY A CA 1
ATOM 6044 C C . GLY A 1 778 ? 96.913 147.130 181.933 1.00 307.29 778 GLY A C 1
ATOM 6045 O O . GLY A 1 778 ? 97.214 146.547 182.982 1.00 306.80 778 GLY A O 1
ATOM 6046 N N . ASP A 1 779 ? 96.523 146.481 180.837 1.00 307.52 779 ASP A N 1
ATOM 6047 C CA . ASP A 1 779 ? 96.519 145.037 180.632 1.00 307.00 779 ASP A CA 1
ATOM 6048 C C . ASP A 1 779 ? 95.480 144.302 181.470 1.00 307.60 779 ASP A C 1
ATOM 6049 O O . ASP A 1 779 ? 95.429 143.067 181.404 1.00 306.66 779 ASP A O 1
ATOM 6054 N N . GLN A 1 780 ? 94.652 144.995 182.255 1.00 308.73 780 GLN A N 1
ATOM 6055 C CA . GLN A 1 780 ? 93.623 144.308 183.026 1.00 308.51 780 GLN A CA 1
ATOM 6056 C C . GLN A 1 780 ? 92.211 144.659 182.573 1.00 308.41 780 GLN A C 1
ATOM 6057 O O . GLN A 1 780 ? 91.496 143.780 182.085 1.00 307.83 780 GLN A O 1
ATOM 6063 N N . GLU A 1 781 ? 91.773 145.915 182.711 1.00 308.75 781 GLU A N 1
ATOM 6064 C CA . GLU A 1 781 ? 90.550 146.353 182.040 1.00 308.36 781 GLU A CA 1
ATOM 6065 C C . GLU A 1 781 ? 90.793 147.575 181.163 1.00 308.72 781 GLU A C 1
ATOM 6066 O O . GLU A 1 781 ? 90.722 147.466 179.937 1.00 307.51 781 GLU A O 1
ATOM 6072 N N . ASN A 1 782 ? 91.081 148.737 181.753 1.00 310.40 782 ASN A N 1
ATOM 6073 C CA . ASN A 1 782 ? 91.540 149.903 181.008 1.00 311.42 782 ASN A CA 1
ATOM 6074 C C . ASN A 1 782 ? 92.690 150.587 181.739 1.00 312.90 782 ASN A C 1
ATOM 6075 O O . ASN A 1 782 ? 93.658 151.033 181.116 1.00 313.73 782 ASN A O 1
ATOM 6080 N N . VAL A 1 783 ? 92.578 150.661 183.069 1.00 312.88 783 VAL A N 1
ATOM 6081 C CA . VAL A 1 783 ? 93.570 151.245 183.972 1.00 312.09 783 VAL A CA 1
ATOM 6082 C C . VAL A 1 783 ? 94.070 152.602 183.474 1.00 312.86 783 VAL A C 1
ATOM 6083 O O . VAL A 1 783 ? 95.197 153.010 183.776 1.00 312.51 783 VAL A O 1
ATOM 6087 N N . HIS A 1 784 ? 93.246 153.312 182.715 1.00 312.77 784 HIS A N 1
ATOM 6088 C CA . HIS A 1 784 ? 93.585 154.639 182.227 1.00 312.07 784 HIS A CA 1
ATOM 6089 C C . HIS A 1 784 ? 92.313 155.460 182.088 1.00 312.15 784 HIS A C 1
ATOM 6090 O O . HIS A 1 784 ? 91.209 154.904 182.063 1.00 312.00 784 HIS A O 1
ATOM 6097 N N . PRO A 1 785 ? 92.433 156.791 182.016 1.00 312.22 785 PRO A N 1
ATOM 6098 C CA . PRO A 1 785 ? 91.231 157.619 181.815 1.00 312.54 785 PRO A CA 1
ATOM 6099 C C . PRO A 1 785 ? 90.479 157.299 180.536 1.00 313.34 785 PRO A C 1
ATOM 6100 O O . PRO A 1 785 ? 89.273 157.569 180.457 1.00 313.08 785 PRO A O 1
ATOM 6104 N N . ASP A 1 786 ? 91.157 156.750 179.527 1.00 313.87 786 ASP A N 1
ATOM 6105 C CA . ASP A 1 786 ? 90.552 156.302 178.276 1.00 313.58 786 ASP A CA 1
ATOM 6106 C C . ASP A 1 786 ? 89.920 157.439 177.482 1.00 313.28 786 ASP A C 1
ATOM 6107 O O . ASP A 1 786 ? 89.042 157.200 176.647 1.00 313.18 786 ASP A O 1
ATOM 6112 N N . VAL A 1 787 ? 90.346 158.681 177.727 1.00 312.78 787 VAL A N 1
ATOM 6113 C CA . VAL A 1 787 ? 89.816 159.809 176.969 1.00 312.47 787 VAL A CA 1
ATOM 6114 C C . VAL A 1 787 ? 90.283 159.757 175.519 1.00 312.80 787 VAL A C 1
ATOM 6115 O O . VAL A 1 787 ? 89.585 160.237 174.617 1.00 313.52 787 VAL A O 1
ATOM 6119 N N . MET A 1 788 ? 91.459 159.179 175.266 1.00 311.82 788 MET A N 1
ATOM 6120 C CA . MET A 1 788 ? 91.990 159.028 173.916 1.00 311.09 788 MET A CA 1
ATOM 6121 C C . MET A 1 788 ? 91.619 157.690 173.288 1.00 312.35 788 MET A C 1
ATOM 6122 O O . MET A 1 788 ? 92.400 157.146 172.494 1.00 313.29 788 MET A O 1
ATOM 6127 N N . LEU A 1 789 ? 90.454 157.141 173.635 1.00 312.91 789 LEU A N 1
ATOM 6128 C CA . LEU A 1 789 ? 90.029 155.831 173.153 1.00 313.98 789 LEU A CA 1
ATOM 6129 C C . LEU A 1 789 ? 90.005 155.780 171.630 1.00 314.85 789 LEU A C 1
ATOM 6130 O O . LEU A 1 789 ? 90.787 155.048 171.015 1.00 315.20 789 LEU A O 1
ATOM 6135 N N . VAL A 1 790 ? 89.112 156.552 171.015 1.00 315.48 790 VAL A N 1
ATOM 6136 C CA . VAL A 1 790 ? 88.978 156.550 169.561 1.00 316.20 790 VAL A CA 1
ATOM 6137 C C . VAL A 1 790 ? 88.974 157.941 168.952 1.00 316.46 790 VAL A C 1
ATOM 6138 O O . VAL A 1 790 ? 89.215 158.075 167.738 1.00 316.73 790 VAL A O 1
ATOM 6142 N N . GLN A 1 791 ? 88.706 158.997 169.721 1.00 316.10 791 GLN A N 1
ATOM 6143 C CA . GLN A 1 791 ? 88.553 160.326 169.133 1.00 315.07 791 GLN A CA 1
ATOM 6144 C C . GLN A 1 791 ? 89.831 160.848 168.484 1.00 314.53 791 GLN A C 1
ATOM 6145 O O . GLN A 1 791 ? 89.765 161.298 167.328 1.00 314.48 791 GLN A O 1
ATOM 6151 N N . PRO A 1 792 ? 91.002 160.827 169.132 1.00 313.38 792 PRO A N 1
ATOM 6152 C CA . PRO A 1 792 ? 92.211 161.319 168.465 1.00 311.41 792 PRO A CA 1
ATOM 6153 C C . PRO A 1 792 ? 92.986 160.261 167.699 1.00 312.87 792 PRO A C 1
ATOM 6154 O O . PRO A 1 792 ? 93.864 160.622 166.903 1.00 312.20 792 PRO A O 1
ATOM 6158 N N . ARG A 1 793 ? 92.693 158.978 167.912 1.00 314.80 793 ARG A N 1
ATOM 6159 C CA . ARG A 1 793 ? 93.457 157.892 167.309 1.00 316.10 793 ARG A CA 1
ATOM 6160 C C . ARG A 1 793 ? 92.782 157.331 166.062 1.00 317.65 793 ARG A C 1
ATOM 6161 O O . ARG A 1 793 ? 93.377 157.327 164.981 1.00 318.52 793 ARG A O 1
ATOM 6169 N N . VAL A 1 794 ? 91.543 156.852 166.197 1.00 317.49 794 VAL A N 1
ATOM 6170 C CA . VAL A 1 794 ? 90.845 156.258 165.059 1.00 317.67 794 VAL A CA 1
ATOM 6171 C C . VAL A 1 794 ? 90.611 157.302 163.976 1.00 318.62 794 VAL A C 1
ATOM 6172 O O . VAL A 1 794 ? 90.737 157.018 162.779 1.00 319.03 794 VAL A O 1
ATOM 6176 N N . GLU A 1 795 ? 90.272 158.527 164.380 1.00 318.68 795 GLU A N 1
ATOM 6177 C CA . GLU A 1 795 ? 90.091 159.600 163.409 1.00 319.36 795 GLU A CA 1
ATOM 6178 C C . GLU A 1 795 ? 91.387 159.900 162.668 1.00 319.81 795 GLU A C 1
ATOM 6179 O O . GLU A 1 795 ? 91.378 160.132 161.454 1.00 320.73 795 GLU A O 1
ATOM 6185 N N . PHE A 1 796 ? 92.514 159.901 163.380 1.00 319.11 796 PHE A N 1
ATOM 6186 C CA . PHE A 1 796 ? 93.770 160.293 162.753 1.00 319.30 796 PHE A CA 1
ATOM 6187 C C . PHE A 1 796 ? 94.350 159.194 161.870 1.00 321.06 796 PHE A C 1
ATOM 6188 O O . PHE A 1 796 ? 94.956 159.492 160.837 1.00 322.18 796 PHE A O 1
ATOM 6196 N N . ILE A 1 797 ? 94.194 157.925 162.257 1.00 320.71 797 ILE A N 1
ATOM 6197 C CA . ILE A 1 797 ? 94.882 156.855 161.538 1.00 320.46 797 ILE A CA 1
ATOM 6198 C C . ILE A 1 797 ? 94.329 156.703 160.126 1.00 322.11 797 ILE A C 1
ATOM 6199 O O . ILE A 1 797 ? 95.074 156.401 159.185 1.00 323.10 797 ILE A O 1
ATOM 6204 N N . LEU A 1 798 ? 93.020 156.903 159.949 1.00 322.29 798 LEU A N 1
ATOM 6205 C CA . LEU A 1 798 ? 92.439 156.769 158.617 1.00 323.67 798 LEU A CA 1
ATOM 6206 C C . LEU A 1 798 ? 92.935 157.860 157.675 1.00 325.36 798 LEU A C 1
ATOM 6207 O O . LEU A 1 798 ? 93.019 157.637 156.462 1.00 326.85 798 LEU A O 1
ATOM 6212 N N . SER A 1 799 ? 93.268 159.034 158.206 1.00 325.32 799 SER A N 1
ATOM 6213 C CA . SER A 1 799 ? 93.813 160.127 157.412 1.00 325.62 799 SER A CA 1
ATOM 6214 C C . SER A 1 799 ? 95.334 160.177 157.442 1.00 326.00 799 SER A C 1
ATOM 6215 O O . SER A 1 799 ? 95.924 161.055 156.804 1.00 326.24 799 SER A O 1
ATOM 6218 N N . PHE A 1 800 ? 95.978 159.267 158.169 1.00 326.04 800 PHE A N 1
ATOM 6219 C CA . PHE A 1 800 ? 97.427 159.253 158.319 1.00 324.91 800 PHE A CA 1
ATOM 6220 C C . PHE A 1 800 ? 98.112 158.320 157.330 1.00 326.23 800 PHE A C 1
ATOM 6221 O O . PHE A 1 800 ? 99.065 158.722 156.658 1.00 326.23 800 PHE A O 1
ATOM 6229 N N . ILE A 1 801 ? 97.649 157.075 157.232 1.00 327.03 801 ILE A N 1
ATOM 6230 C CA . ILE A 1 801 ? 98.253 156.091 156.344 1.00 327.73 801 ILE A CA 1
ATOM 6231 C C . ILE A 1 801 ? 97.574 156.074 154.976 1.00 329.40 801 ILE A C 1
ATOM 6232 O O . ILE A 1 801 ? 97.923 155.257 154.119 1.00 329.94 801 ILE A O 1
ATOM 6237 N N . ASP A 1 802 ? 96.626 156.985 154.743 1.00 329.84 802 ASP A N 1
ATOM 6238 C CA . ASP A 1 802 ? 95.915 157.036 153.471 1.00 330.06 802 ASP A CA 1
ATOM 6239 C C . ASP A 1 802 ? 96.815 157.424 152.305 1.00 330.40 802 ASP A C 1
ATOM 6240 O O . ASP A 1 802 ? 96.434 157.209 151.150 1.00 330.89 802 ASP A O 1
ATOM 6245 N N . HIS A 1 803 ? 97.992 157.995 152.578 1.00 329.89 803 HIS A N 1
ATOM 6246 C CA . HIS A 1 803 ? 98.892 158.392 151.499 1.00 329.61 803 HIS A CA 1
ATOM 6247 C C . HIS A 1 803 ? 99.364 157.194 150.685 1.00 331.91 803 HIS A C 1
ATOM 6248 O O . HIS A 1 803 ? 99.730 157.348 149.513 1.00 332.82 803 HIS A O 1
ATOM 6255 N N . ILE A 1 804 ? 99.362 155.999 151.281 1.00 332.30 804 ILE A N 1
ATOM 6256 C CA . ILE A 1 804 ? 99.718 154.796 150.534 1.00 333.39 804 ILE A CA 1
ATOM 6257 C C . ILE A 1 804 ? 98.740 154.572 149.389 1.00 335.09 804 ILE A C 1
ATOM 6258 O O . ILE A 1 804 ? 99.099 153.989 148.359 1.00 335.94 804 ILE A O 1
ATOM 6263 N N . ALA A 1 805 ? 97.501 155.047 149.535 1.00 334.91 805 ALA A N 1
ATOM 6264 C CA . ALA A 1 805 ? 96.534 154.955 148.448 1.00 335.05 805 ALA A CA 1
ATOM 6265 C C . ALA A 1 805 ? 96.987 155.709 147.206 1.00 335.57 805 ALA A C 1
ATOM 6266 O O . ALA A 1 805 ? 96.498 155.421 146.108 1.00 335.87 805 ALA A O 1
ATOM 6268 N N . GLY A 1 806 ? 97.904 156.668 147.352 1.00 335.55 806 GLY A N 1
ATOM 6269 C CA . GLY A 1 806 ? 98.348 157.436 146.201 1.00 335.46 806 GLY A CA 1
ATOM 6270 C C . GLY A 1 806 ? 99.096 156.603 145.177 1.00 335.35 806 GLY A C 1
ATOM 6271 O O . GLY A 1 806 ? 98.860 156.728 143.972 1.00 336.13 806 GLY A O 1
ATOM 6272 N N . ASP A 1 807 ? 100.008 155.744 145.635 1.00 335.01 807 ASP A N 1
ATOM 6273 C CA . ASP A 1 807 ? 100.841 154.980 144.714 1.00 334.43 807 ASP A CA 1
ATOM 6274 C C . ASP A 1 807 ? 100.865 153.496 145.058 1.00 334.87 807 ASP A C 1
ATOM 6275 O O . ASP A 1 807 ? 101.101 152.659 144.181 1.00 334.57 807 ASP A O 1
ATOM 6280 N N . GLU A 1 808 ? 100.625 153.165 146.328 1.00 335.40 808 GLU A N 1
ATOM 6281 C CA . GLU A 1 808 ? 100.705 151.790 146.825 1.00 334.99 808 GLU A CA 1
ATOM 6282 C C . GLU A 1 808 ? 102.089 151.196 146.558 1.00 333.82 808 GLU A C 1
ATOM 6283 O O . GLU A 1 808 ? 102.253 150.224 145.818 1.00 333.50 808 GLU A O 1
ATOM 6289 N N . ASP A 1 809 ? 103.092 151.811 147.179 1.00 332.90 809 ASP A N 1
ATOM 6290 C CA . ASP A 1 809 ? 104.464 151.350 147.034 1.00 331.71 809 ASP A CA 1
ATOM 6291 C C . ASP A 1 809 ? 104.636 149.976 147.671 1.00 332.11 809 ASP A C 1
ATOM 6292 O O . ASP A 1 809 ? 103.909 149.595 148.592 1.00 332.83 809 ASP A O 1
ATOM 6297 N N . HIS A 1 810 ? 105.615 149.229 147.169 1.00 331.64 810 HIS A N 1
ATOM 6298 C CA . HIS A 1 810 ? 105.842 147.858 147.618 1.00 330.84 810 HIS A CA 1
ATOM 6299 C C . HIS A 1 810 ? 106.449 147.878 149.014 1.00 329.78 810 HIS A C 1
ATOM 6300 O O . HIS A 1 810 ? 107.664 148.002 149.180 1.00 328.25 810 HIS A O 1
ATOM 6307 N N . THR A 1 811 ? 105.597 147.753 150.026 1.00 329.89 811 THR A N 1
ATOM 6308 C CA . THR A 1 811 ? 106.016 147.583 151.415 1.00 327.92 811 THR A CA 1
ATOM 6309 C C . THR A 1 811 ? 105.685 146.138 151.774 1.00 329.00 811 THR A C 1
ATOM 6310 O O . THR A 1 811 ? 104.606 145.838 152.285 1.00 329.10 811 THR A O 1
ATOM 6314 N N . ASP A 1 812 ? 106.622 145.241 151.489 1.00 330.53 812 ASP A N 1
ATOM 6315 C CA . ASP A 1 812 ? 106.388 143.811 151.613 1.00 332.61 812 ASP A CA 1
ATOM 6316 C C . ASP A 1 812 ? 106.691 143.332 153.026 1.00 333.72 812 ASP A C 1
ATOM 6317 O O . ASP A 1 812 ? 107.686 143.739 153.633 1.00 333.44 812 ASP A O 1
ATOM 6322 N N . GLY A 1 813 ? 105.824 142.467 153.546 1.00 334.40 813 GLY A N 1
ATOM 6323 C CA . GLY A 1 813 ? 106.079 141.841 154.827 1.00 334.27 813 GLY A CA 1
ATOM 6324 C C . GLY A 1 813 ? 105.473 142.547 156.023 1.00 334.51 813 GLY A C 1
ATOM 6325 O O . GLY A 1 813 ? 104.303 142.336 156.357 1.00 334.95 813 GLY A O 1
ATOM 6326 N N . VAL A 1 814 ? 106.279 143.387 156.677 1.00 334.82 814 VAL A N 1
ATOM 6327 C CA . VAL A 1 814 ? 105.932 143.946 157.980 1.00 333.79 814 VAL A CA 1
ATOM 6328 C C . VAL A 1 814 ? 104.676 144.811 157.940 1.00 333.30 814 VAL A C 1
ATOM 6329 O O . VAL A 1 814 ? 104.087 145.087 158.991 1.00 333.72 814 VAL A O 1
ATOM 6333 N N . VAL A 1 815 ? 104.243 145.249 156.755 1.00 332.41 815 VAL A N 1
ATOM 6334 C CA . VAL A 1 815 ? 103.003 146.017 156.689 1.00 331.37 815 VAL A CA 1
ATOM 6335 C C . VAL A 1 815 ? 101.811 145.139 157.055 1.00 333.45 815 VAL A C 1
ATOM 6336 O O . VAL A 1 815 ? 100.819 145.627 157.610 1.00 332.88 815 VAL A O 1
ATOM 6340 N N . ALA A 1 816 ? 101.886 143.836 156.766 1.00 334.83 816 ALA A N 1
ATOM 6341 C CA . ALA A 1 816 ? 100.845 142.920 157.218 1.00 335.15 816 ALA A CA 1
ATOM 6342 C C . ALA A 1 816 ? 100.816 142.842 158.738 1.00 336.01 816 ALA A C 1
ATOM 6343 O O . ALA A 1 816 ? 99.740 142.810 159.348 1.00 336.62 816 ALA A O 1
ATOM 6345 N N . CYS A 1 817 ? 101.993 142.818 159.368 1.00 336.35 817 CYS A N 1
ATOM 6346 C CA . CYS A 1 817 ? 102.054 142.854 160.824 1.00 335.43 817 CYS A CA 1
ATOM 6347 C C . CYS A 1 817 ? 101.459 144.148 161.362 1.00 334.56 817 CYS A C 1
ATOM 6348 O O . CYS A 1 817 ? 100.755 144.140 162.379 1.00 334.13 817 CYS A O 1
ATOM 6351 N N . ALA A 1 818 ? 101.740 145.270 160.695 1.00 333.98 818 ALA A N 1
ATOM 6352 C CA . ALA A 1 818 ? 101.172 146.547 161.115 1.00 331.42 818 ALA A CA 1
ATOM 6353 C C . ALA A 1 818 ? 99.652 146.531 161.027 1.00 332.02 818 ALA A C 1
ATOM 6354 O O . ALA A 1 818 ? 98.962 146.985 161.947 1.00 331.52 818 ALA A O 1
ATOM 6356 N N . ALA A 1 819 ? 99.112 146.008 159.925 1.00 332.85 819 ALA A N 1
ATOM 6357 C CA . ALA A 1 819 ? 97.663 145.914 159.788 1.00 332.33 819 ALA A CA 1
ATOM 6358 C C . ALA A 1 819 ? 97.070 145.015 160.864 1.00 333.66 819 ALA A C 1
ATOM 6359 O O . ALA A 1 819 ? 96.027 145.337 161.449 1.00 333.10 819 ALA A O 1
ATOM 6361 N N . GLY A 1 820 ? 97.729 143.890 161.149 1.00 335.36 820 GLY A N 1
ATOM 6362 C CA . GLY A 1 820 ? 97.228 142.991 162.176 1.00 335.19 820 GLY A CA 1
ATOM 6363 C C . GLY A 1 820 ? 97.204 143.629 163.551 1.00 334.10 820 GLY A C 1
ATOM 6364 O O . GLY A 1 820 ? 96.216 143.519 164.282 1.00 334.24 820 GLY A O 1
ATOM 6365 N N . LEU A 1 821 ? 98.293 144.307 163.924 1.00 333.08 821 LEU A N 1
ATOM 6366 C CA . LEU A 1 821 ? 98.334 144.948 165.236 1.00 331.04 821 LEU A CA 1
ATOM 6367 C C . LEU A 1 821 ? 97.325 146.086 165.323 1.00 330.95 821 LEU A C 1
ATOM 6368 O O . LEU A 1 821 ? 96.677 146.266 166.362 1.00 330.15 821 LEU A O 1
ATOM 6373 N N . ILE A 1 822 ? 97.165 146.855 164.243 1.00 331.81 822 ILE A N 1
ATOM 6374 C CA . ILE A 1 822 ? 96.160 147.914 164.235 1.00 331.26 822 ILE A CA 1
ATOM 6375 C C . ILE A 1 822 ? 94.775 147.325 164.459 1.00 332.44 822 ILE A C 1
ATOM 6376 O O . ILE A 1 822 ? 94.001 147.812 165.291 1.00 332.15 822 ILE A O 1
ATOM 6381 N N . GLY A 1 823 ? 94.450 146.256 163.729 1.00 333.57 823 GLY A N 1
ATOM 6382 C CA . GLY A 1 823 ? 93.143 145.639 163.886 1.00 333.40 823 GLY A CA 1
ATOM 6383 C C . GLY A 1 823 ? 92.918 145.106 165.287 1.00 333.41 823 GLY A C 1
ATOM 6384 O O . GLY A 1 823 ? 91.860 145.319 165.883 1.00 333.29 823 GLY A O 1
ATOM 6385 N N . ASP A 1 824 ? 93.922 144.417 165.838 1.00 333.46 824 ASP A N 1
ATOM 6386 C CA . ASP A 1 824 ? 93.782 143.842 167.172 1.00 331.92 824 ASP A CA 1
ATOM 6387 C C . ASP A 1 824 ? 93.576 144.927 168.221 1.00 330.02 824 ASP A C 1
ATOM 6388 O O . ASP A 1 824 ? 92.666 144.836 169.056 1.00 329.72 824 ASP A O 1
ATOM 6393 N N . LEU A 1 825 ? 94.418 145.964 168.197 1.00 329.08 825 LEU A N 1
ATOM 6394 C CA . LEU A 1 825 ? 94.306 147.022 169.194 1.00 327.18 825 LEU A CA 1
ATOM 6395 C C . LEU A 1 825 ? 92.998 147.788 169.048 1.00 328.53 825 LEU A C 1
ATOM 6396 O O . LEU A 1 825 ? 92.353 148.118 170.050 1.00 327.15 825 LEU A O 1
ATOM 6401 N N . CYS A 1 826 ? 92.580 148.074 167.811 1.00 330.67 826 CYS A N 1
ATOM 6402 C CA . CYS A 1 826 ? 91.326 148.789 167.606 1.00 330.64 826 CYS A CA 1
ATOM 6403 C C . CYS A 1 826 ? 90.133 147.966 168.075 1.00 330.43 826 CYS A C 1
ATOM 6404 O O . CYS A 1 826 ? 89.199 148.505 168.680 1.00 329.23 826 CYS A O 1
ATOM 6407 N N . THR A 1 827 ? 90.140 146.659 167.801 1.00 331.69 827 THR A N 1
ATOM 6408 C CA . THR A 1 827 ? 89.045 145.806 168.250 1.00 331.49 827 THR A CA 1
ATOM 6409 C C . THR A 1 827 ? 88.997 145.725 169.770 1.00 329.89 827 THR A C 1
ATOM 6410 O O . THR A 1 827 ? 87.931 145.880 170.377 1.00 329.03 827 THR A O 1
ATOM 6414 N N . ALA A 1 828 ? 90.148 145.495 170.405 1.00 328.74 828 ALA A N 1
ATOM 6415 C CA . ALA A 1 828 ? 90.175 145.366 171.856 1.00 326.00 828 ALA A CA 1
ATOM 6416 C C . ALA A 1 828 ? 90.047 146.704 172.571 1.00 325.11 828 ALA A C 1
ATOM 6417 O O . ALA A 1 828 ? 89.900 146.716 173.798 1.00 323.08 828 ALA A O 1
ATOM 6419 N N . PHE A 1 829 ? 90.097 147.822 171.846 1.00 325.74 829 PHE A N 1
ATOM 6420 C CA . PHE A 1 829 ? 90.051 149.137 172.476 1.00 323.27 829 PHE A CA 1
ATOM 6421 C C . PHE A 1 829 ? 88.618 149.622 172.692 1.00 322.48 829 PHE A C 1
ATOM 6422 O O . PHE A 1 829 ? 88.216 149.896 173.827 1.00 320.00 829 PHE A O 1
ATOM 6430 N N . GLY A 1 830 ? 87.839 149.734 171.617 1.00 322.92 830 GLY A N 1
ATOM 6431 C CA . GLY A 1 830 ? 86.511 150.306 171.744 1.00 321.24 830 GLY A CA 1
ATOM 6432 C C . GLY A 1 830 ? 85.499 149.909 170.689 1.00 322.41 830 GLY A C 1
ATOM 6433 O O . GLY A 1 830 ? 85.506 148.777 170.195 1.00 323.78 830 GLY A O 1
ATOM 6434 N N . LYS A 1 831 ? 84.620 150.847 170.339 1.00 321.89 831 LYS A N 1
ATOM 6435 C CA . LYS A 1 831 ? 83.460 150.580 169.500 1.00 322.25 831 LYS A CA 1
ATOM 6436 C C . LYS A 1 831 ? 83.436 151.356 168.193 1.00 322.31 831 LYS A C 1
ATOM 6437 O O . LYS A 1 831 ? 82.801 150.902 167.239 1.00 322.72 831 LYS A O 1
ATOM 6443 N N . ASP A 1 832 ? 84.104 152.507 168.117 1.00 321.53 832 ASP A N 1
ATOM 6444 C CA . ASP A 1 832 ? 84.027 153.376 166.949 1.00 321.89 832 ASP A CA 1
ATOM 6445 C C . ASP A 1 832 ? 85.016 152.998 165.850 1.00 324.53 832 ASP A C 1
ATOM 6446 O O . ASP A 1 832 ? 85.353 153.850 165.019 1.00 325.12 832 ASP A O 1
ATOM 6451 N N . VAL A 1 833 ? 85.487 151.749 165.826 1.00 325.98 833 VAL A N 1
ATOM 6452 C CA . VAL A 1 833 ? 86.387 151.307 164.768 1.00 326.62 833 VAL A CA 1
ATOM 6453 C C . VAL A 1 833 ? 85.679 151.236 163.420 1.00 329.06 833 VAL A C 1
ATOM 6454 O O . VAL A 1 833 ? 86.342 151.211 162.375 1.00 330.37 833 VAL A O 1
ATOM 6458 N N . LEU A 1 834 ? 84.342 151.221 163.416 1.00 328.66 834 LEU A N 1
ATOM 6459 C CA . LEU A 1 834 ? 83.597 151.085 162.168 1.00 329.20 834 LEU A CA 1
ATOM 6460 C C . LEU A 1 834 ? 83.908 152.214 161.193 1.00 331.40 834 LEU A C 1
ATOM 6461 O O . LEU A 1 834 ? 83.835 152.017 159.974 1.00 333.24 834 LEU A O 1
ATOM 6466 N N . LYS A 1 835 ? 84.264 153.395 161.705 1.00 331.00 835 LYS A N 1
ATOM 6467 C CA . LYS A 1 835 ? 84.602 154.509 160.824 1.00 331.32 835 LYS A CA 1
ATOM 6468 C C . LYS A 1 835 ? 85.804 154.185 159.947 1.00 332.75 835 LYS A C 1
ATOM 6469 O O . LYS A 1 835 ? 85.907 154.692 158.824 1.00 333.62 835 LYS A O 1
ATOM 6475 N N . LEU A 1 836 ? 86.717 153.340 160.435 1.00 332.49 836 LEU A N 1
ATOM 6476 C CA . LEU A 1 836 ? 87.833 152.901 159.603 1.00 332.02 836 LEU A CA 1
ATOM 6477 C C . LEU A 1 836 ? 87.335 152.144 158.380 1.00 333.24 836 LEU A C 1
ATOM 6478 O O . LEU A 1 836 ? 87.901 152.271 157.287 1.00 333.70 836 LEU A O 1
ATOM 6483 N N . VAL A 1 837 ? 86.279 151.345 158.545 1.00 333.41 837 VAL A N 1
ATOM 6484 C CA . VAL A 1 837 ? 85.645 150.710 157.394 1.00 333.08 837 VAL A CA 1
ATOM 6485 C C . VAL A 1 837 ? 85.034 151.768 156.484 1.00 334.75 837 VAL A C 1
ATOM 6486 O O . VAL A 1 837 ? 85.044 151.634 155.254 1.00 335.22 837 VAL A O 1
ATOM 6490 N N . GLU A 1 838 ? 84.502 152.840 157.075 1.00 335.53 838 GLU A N 1
ATOM 6491 C CA . GLU A 1 838 ? 83.933 153.938 156.304 1.00 335.74 838 GLU A CA 1
ATOM 6492 C C . GLU A 1 838 ? 84.986 154.735 155.547 1.00 336.52 838 GLU A C 1
ATOM 6493 O O . GLU A 1 838 ? 84.624 155.529 154.672 1.00 336.92 838 GLU A O 1
ATOM 6499 N N . ALA A 1 839 ? 86.266 154.548 155.855 1.00 336.40 839 ALA A N 1
ATOM 6500 C CA . ALA A 1 839 ? 87.335 155.270 155.181 1.00 337.10 839 ALA A CA 1
ATOM 6501 C C . ALA A 1 839 ? 87.618 154.617 153.829 1.00 338.67 839 ALA A C 1
ATOM 6502 O O . ALA A 1 839 ? 86.865 153.765 153.349 1.00 339.39 839 ALA A O 1
ATOM 6504 N N . ARG A 1 840 ? 88.717 155.019 153.195 1.00 339.06 840 ARG A N 1
ATOM 6505 C CA . ARG A 1 840 ? 89.073 154.477 151.895 1.00 339.55 840 ARG A CA 1
ATOM 6506 C C . ARG A 1 840 ? 89.405 152.989 152.002 1.00 340.68 840 ARG A C 1
ATOM 6507 O O . ARG A 1 840 ? 89.902 152.525 153.032 1.00 339.91 840 ARG A O 1
ATOM 6515 N N . PRO A 1 841 ? 89.127 152.214 150.953 1.00 341.73 841 PRO A N 1
ATOM 6516 C CA . PRO A 1 841 ? 89.428 150.779 150.975 1.00 342.78 841 PRO A CA 1
ATOM 6517 C C . PRO A 1 841 ? 90.870 150.427 150.643 1.00 343.41 841 PRO A C 1
ATOM 6518 O O . PRO A 1 841 ? 91.155 149.251 150.399 1.00 344.39 841 PRO A O 1
ATOM 6522 N N . MET A 1 842 ? 91.783 151.404 150.638 1.00 342.64 842 MET A N 1
ATOM 6523 C CA . MET A 1 842 ? 93.172 151.130 150.289 1.00 342.19 842 MET A CA 1
ATOM 6524 C C . MET A 1 842 ? 93.810 150.114 151.225 1.00 343.39 842 MET A C 1
ATOM 6525 O O . MET A 1 842 ? 94.792 149.467 150.841 1.00 343.97 842 MET A O 1
ATOM 6530 N N . ILE A 1 843 ? 93.271 149.957 152.439 1.00 343.02 843 ILE A N 1
ATOM 6531 C CA . ILE A 1 843 ? 93.765 148.927 153.347 1.00 342.36 843 ILE A CA 1
ATOM 6532 C C . ILE A 1 843 ? 93.707 147.565 152.674 1.00 344.06 843 ILE A C 1
ATOM 6533 O O . ILE A 1 843 ? 94.660 146.779 152.746 1.00 344.11 843 ILE A O 1
ATOM 6538 N N . HIS A 1 844 ? 92.596 147.273 151.993 1.00 344.47 844 HIS A N 1
ATOM 6539 C CA . HIS A 1 844 ? 92.503 146.046 151.210 1.00 344.35 844 HIS A CA 1
ATOM 6540 C C . HIS A 1 844 ? 93.643 145.965 150.204 1.00 344.94 844 HIS A C 1
ATOM 6541 O O . HIS A 1 844 ? 94.330 144.942 150.103 1.00 345.18 844 HIS A O 1
ATOM 6548 N N . GLU A 1 845 ? 93.878 147.056 149.468 1.00 345.21 845 GLU A N 1
ATOM 6549 C CA . GLU A 1 845 ? 95.041 147.110 148.590 1.00 344.52 845 GLU A CA 1
ATOM 6550 C C . GLU A 1 845 ? 96.324 146.958 149.393 1.00 344.42 845 GLU A C 1
ATOM 6551 O O . GLU A 1 845 ? 97.240 146.233 148.986 1.00 344.71 845 GLU A O 1
ATOM 6557 N N . LEU A 1 846 ? 96.396 147.620 150.552 1.00 344.17 846 LEU A N 1
ATOM 6558 C CA . LEU A 1 846 ? 97.546 147.453 151.431 1.00 343.33 846 LEU A CA 1
ATOM 6559 C C . LEU A 1 846 ? 97.713 145.999 151.847 1.00 343.83 846 LEU A C 1
ATOM 6560 O O . LEU A 1 846 ? 98.835 145.551 152.107 1.00 343.23 846 LEU A O 1
ATOM 6565 N N . LEU A 1 847 ? 96.611 145.247 151.913 1.00 344.28 847 LEU A N 1
ATOM 6566 C CA . LEU A 1 847 ? 96.720 143.816 152.167 1.00 343.55 847 LEU A CA 1
ATOM 6567 C C . LEU A 1 847 ? 97.224 143.078 150.934 1.00 344.88 847 LEU A C 1
ATOM 6568 O O . LEU A 1 847 ? 98.077 142.188 151.044 1.00 345.31 847 LEU A O 1
ATOM 6573 N N . THR A 1 848 ? 96.730 143.454 149.750 1.00 345.86 848 THR A N 1
ATOM 6574 C CA . THR A 1 848 ? 97.022 142.686 148.542 1.00 345.81 848 THR A CA 1
ATOM 6575 C C . THR A 1 848 ? 98.520 142.641 148.267 1.00 346.55 848 THR A C 1
ATOM 6576 O O . THR A 1 848 ? 99.105 141.559 148.134 1.00 346.60 848 THR A O 1
ATOM 6580 N N . GLU A 1 849 ? 99.164 143.809 148.212 1.00 346.70 849 GLU A N 1
ATOM 6581 C CA . GLU A 1 849 ? 100.615 143.834 148.070 1.00 345.87 849 GLU A CA 1
ATOM 6582 C C . GLU A 1 849 ? 101.282 143.146 149.252 1.00 346.28 849 GLU A C 1
ATOM 6583 O O . GLU A 1 849 ? 102.292 142.450 149.088 1.00 345.40 849 GLU A O 1
ATOM 6589 N N . GLY A 1 850 ? 100.714 143.308 150.449 1.00 345.68 850 GLY A N 1
ATOM 6590 C CA . GLY A 1 850 ? 101.217 142.576 151.598 1.00 344.39 850 GLY A CA 1
ATOM 6591 C C . GLY A 1 850 ? 101.142 141.076 151.396 1.00 344.83 850 GLY A C 1
ATOM 6592 O O . GLY A 1 850 ? 102.035 140.338 151.817 1.00 343.74 850 GLY A O 1
ATOM 6593 N N . ARG A 1 851 ? 100.086 140.608 150.731 1.00 345.46 851 ARG A N 1
ATOM 6594 C CA . ARG A 1 851 ? 99.937 139.190 150.434 1.00 345.19 851 ARG A CA 1
ATOM 6595 C C . ARG A 1 851 ? 100.842 138.724 149.302 1.00 346.20 851 ARG A C 1
ATOM 6596 O O . ARG A 1 851 ? 100.763 137.554 148.912 1.00 346.54 851 ARG A O 1
ATOM 6604 N N . ARG A 1 852 ? 101.691 139.604 148.763 1.00 346.39 852 ARG A N 1
ATOM 6605 C CA . ARG A 1 852 ? 102.605 139.191 147.704 1.00 345.56 852 ARG A CA 1
ATOM 6606 C C . ARG A 1 852 ? 103.609 138.162 148.211 1.00 345.96 852 ARG A C 1
ATOM 6607 O O . ARG A 1 852 ? 103.956 137.216 147.494 1.00 346.44 852 ARG A O 1
ATOM 6615 N N . SER A 1 853 ? 104.085 138.327 149.445 1.00 345.92 853 SER A N 1
ATOM 6616 C CA . SER A 1 853 ? 105.052 137.403 150.039 1.00 344.83 853 SER A CA 1
ATOM 6617 C C . SER A 1 853 ? 104.291 136.284 150.738 1.00 345.43 853 SER A C 1
ATOM 6618 O O . SER A 1 853 ? 103.974 136.369 151.925 1.00 344.73 853 SER A O 1
ATOM 6621 N N . LYS A 1 854 ? 103.997 135.224 149.977 1.00 345.82 854 LYS A N 1
ATOM 6622 C CA . LYS A 1 854 ? 103.347 133.997 150.441 1.00 345.59 854 LYS A CA 1
ATOM 6623 C C . LYS A 1 854 ? 102.205 134.258 151.419 1.00 346.17 854 LYS A C 1
ATOM 6624 O O . LYS A 1 854 ? 101.450 135.223 151.259 1.00 346.55 854 LYS A O 1
ATOM 6630 N N . THR A 1 855 ? 102.066 133.398 152.431 1.00 345.98 855 THR A N 1
ATOM 6631 C CA . THR A 1 855 ? 100.974 133.499 153.387 1.00 344.93 855 THR A CA 1
ATOM 6632 C C . THR A 1 855 ? 101.413 133.360 154.839 1.00 344.31 855 THR A C 1
ATOM 6633 O O . THR A 1 855 ? 100.550 133.327 155.724 1.00 343.94 855 THR A O 1
ATOM 6637 N N . ASN A 1 856 ? 102.715 133.281 155.115 1.00 344.22 856 ASN A N 1
ATOM 6638 C CA . ASN A 1 856 ? 103.174 133.084 156.487 1.00 342.81 856 ASN A CA 1
ATOM 6639 C C . ASN A 1 856 ? 103.096 134.377 157.292 1.00 341.77 856 ASN A C 1
ATOM 6640 O O . ASN A 1 856 ? 102.366 134.460 158.285 1.00 341.45 856 ASN A O 1
ATOM 6645 N N . LYS A 1 857 ? 103.847 135.396 156.881 1.00 340.61 857 LYS A N 1
ATOM 6646 C CA . LYS A 1 857 ? 103.811 136.686 157.556 1.00 338.80 857 LYS A CA 1
ATOM 6647 C C . LYS A 1 857 ? 102.766 137.629 156.978 1.00 339.51 857 LYS A C 1
ATOM 6648 O O . LYS A 1 857 ? 102.551 138.709 157.538 1.00 337.67 857 LYS A O 1
ATOM 6654 N N . ALA A 1 858 ? 102.116 137.250 155.878 1.00 341.30 858 ALA A N 1
ATOM 6655 C CA . ALA A 1 858 ? 101.152 138.111 155.202 1.00 340.85 858 ALA A CA 1
ATOM 6656 C C . ALA A 1 858 ? 99.719 137.830 155.639 1.00 339.90 858 ALA A C 1
ATOM 6657 O O . ALA A 1 858 ? 99.039 138.716 156.165 1.00 338.59 858 ALA A O 1
ATOM 6659 N N . LYS A 1 859 ? 99.246 136.601 155.429 1.00 340.69 859 LYS A N 1
ATOM 6660 C CA . LYS A 1 859 ? 97.845 136.285 155.669 1.00 339.15 859 LYS A CA 1
ATOM 6661 C C . LYS A 1 859 ? 97.533 136.003 157.132 1.00 340.35 859 LYS A C 1
ATOM 6662 O O . LYS A 1 859 ? 96.369 136.105 157.526 1.00 340.13 859 LYS A O 1
ATOM 6668 N N . THR A 1 860 ? 98.533 135.657 157.946 1.00 340.98 860 THR A N 1
ATOM 6669 C CA . THR A 1 860 ? 98.256 135.318 159.340 1.00 340.57 860 THR A CA 1
ATOM 6670 C C . THR A 1 860 ? 97.759 136.531 160.120 1.00 340.10 860 THR A C 1
ATOM 6671 O O . THR A 1 860 ? 96.715 136.473 160.778 1.00 340.36 860 THR A O 1
ATOM 6675 N N . LEU A 1 861 ? 98.481 137.650 160.041 1.00 339.19 861 LEU A N 1
ATOM 6676 C CA . LEU A 1 861 ? 98.076 138.826 160.803 1.00 338.17 861 LEU A CA 1
ATOM 6677 C C . LEU A 1 861 ? 96.862 139.509 160.185 1.00 339.06 861 LEU A C 1
ATOM 6678 O O . LEU A 1 861 ? 96.038 140.078 160.911 1.00 339.07 861 LEU A O 1
ATOM 6683 N N . ALA A 1 862 ? 96.726 139.459 158.858 1.00 339.55 862 ALA A N 1
ATOM 6684 C CA . ALA A 1 862 ? 95.510 139.963 158.227 1.00 339.01 862 ALA A CA 1
ATOM 6685 C C . ALA A 1 862 ? 94.294 139.159 158.669 1.00 339.35 862 ALA A C 1
ATOM 6686 O O . ALA A 1 862 ? 93.232 139.725 158.952 1.00 339.03 862 ALA A O 1
ATOM 6688 N N . ARG A 1 863 ? 94.436 137.833 158.744 1.00 339.76 863 ARG A N 1
ATOM 6689 C CA . ARG A 1 863 ? 93.361 136.988 159.248 1.00 339.51 863 ARG A CA 1
ATOM 6690 C C . ARG A 1 863 ? 93.077 137.275 160.716 1.00 339.38 863 ARG A C 1
ATOM 6691 O O . ARG A 1 863 ? 91.922 137.236 161.152 1.00 339.27 863 ARG A O 1
ATOM 6699 N N . TRP A 1 864 ? 94.123 137.550 161.498 1.00 339.18 864 TRP A N 1
ATOM 6700 C CA . TRP A 1 864 ? 93.928 137.903 162.901 1.00 337.34 864 TRP A CA 1
ATOM 6701 C C . TRP A 1 864 ? 93.117 139.188 163.031 1.00 337.40 864 TRP A C 1
ATOM 6702 O O . TRP A 1 864 ? 92.182 139.271 163.836 1.00 336.96 864 TRP A O 1
ATOM 6713 N N . ALA A 1 865 ? 93.456 140.201 162.231 1.00 337.63 865 ALA A N 1
ATOM 6714 C CA . ALA A 1 865 ? 92.685 141.441 162.243 1.00 336.62 865 ALA A CA 1
ATOM 6715 C C . ALA A 1 865 ? 91.251 141.201 161.788 1.00 337.67 865 ALA A C 1
ATOM 6716 O O . ALA A 1 865 ? 90.305 141.755 162.364 1.00 337.88 865 ALA A O 1
ATOM 6718 N N . THR A 1 866 ? 91.070 140.374 160.756 1.00 338.36 866 THR A N 1
ATOM 6719 C CA . THR A 1 866 ? 89.729 140.083 160.260 1.00 338.06 866 THR A CA 1
ATOM 6720 C C . THR A 1 866 ? 88.886 139.383 161.319 1.00 338.80 866 THR A C 1
ATOM 6721 O O . THR A 1 866 ? 87.712 139.717 161.507 1.00 338.82 866 THR A O 1
ATOM 6725 N N . LYS A 1 867 ? 89.468 138.413 162.027 1.00 338.93 867 LYS A N 1
ATOM 6726 C CA . LYS A 1 867 ? 88.711 137.705 163.054 1.00 337.97 867 LYS A CA 1
ATOM 6727 C C . LYS A 1 867 ? 88.451 138.590 164.266 1.00 338.18 867 LYS A C 1
ATOM 6728 O O . LYS A 1 867 ? 87.410 138.451 164.916 1.00 338.84 867 LYS A O 1
ATOM 6734 N N . GLU A 1 868 ? 89.364 139.515 164.578 1.00 338.07 868 GLU A N 1
ATOM 6735 C CA . GLU A 1 868 ? 89.071 140.502 165.613 1.00 337.78 868 GLU A CA 1
ATOM 6736 C C . GLU A 1 868 ? 87.886 141.372 165.213 1.00 338.94 868 GLU A C 1
ATOM 6737 O O . GLU A 1 868 ? 86.997 141.643 166.031 1.00 339.57 868 GLU A O 1
ATOM 6743 N N . LEU A 1 869 ? 87.849 141.808 163.952 1.00 339.18 869 LEU A N 1
ATOM 6744 C CA . LEU A 1 869 ? 86.713 142.591 163.474 1.00 339.09 869 LEU A CA 1
ATOM 6745 C C . LEU A 1 869 ? 85.424 141.779 163.522 1.00 340.20 869 LEU A C 1
ATOM 6746 O O . LEU A 1 869 ? 84.359 142.309 163.858 1.00 340.09 869 LEU A O 1
ATOM 6751 N N . ARG A 1 870 ? 85.500 140.492 163.179 1.00 340.34 870 ARG A N 1
ATOM 6752 C CA . ARG A 1 870 ? 84.319 139.635 163.244 1.00 340.33 870 ARG A CA 1
ATOM 6753 C C . ARG A 1 870 ? 83.829 139.478 164.679 1.00 342.18 870 ARG A C 1
ATOM 6754 O O . ARG A 1 870 ? 82.619 139.488 164.933 1.00 343.22 870 ARG A O 1
ATOM 6762 N N . LYS A 1 871 ? 84.754 139.321 165.629 1.00 342.08 871 LYS A N 1
ATOM 6763 C CA . LYS A 1 871 ? 84.364 139.248 167.035 1.00 342.01 871 LYS A CA 1
ATOM 6764 C C . LYS A 1 871 ? 83.722 140.550 167.494 1.00 342.79 871 LYS A C 1
ATOM 6765 O O . LYS A 1 871 ? 82.750 140.537 168.258 1.00 343.51 871 LYS A O 1
ATOM 6771 N N . LEU A 1 872 ? 84.259 141.686 167.043 1.00 342.07 872 LEU A N 1
ATOM 6772 C CA . LEU A 1 872 ? 83.653 142.971 167.379 1.00 341.31 872 LEU A CA 1
ATOM 6773 C C . LEU A 1 872 ? 82.244 143.081 166.808 1.00 342.12 872 LEU A C 1
ATOM 6774 O O . LEU A 1 872 ? 81.331 143.582 167.476 1.00 342.59 872 LEU A O 1
ATOM 6779 N N . LYS A 1 873 ? 82.050 142.624 165.569 1.00 341.89 873 LYS A N 1
ATOM 6780 C CA . LYS A 1 873 ? 80.719 142.640 164.968 1.00 341.00 873 LYS A CA 1
ATOM 6781 C C . LYS A 1 873 ? 79.759 141.734 165.730 1.00 343.46 873 LYS A C 1
ATOM 6782 O O . LYS A 1 873 ? 78.590 142.085 165.931 1.00 343.71 873 LYS A O 1
ATOM 6788 N N . ASN A 1 874 ? 80.233 140.560 166.153 1.00 344.78 874 ASN A N 1
ATOM 6789 C CA . ASN A 1 874 ? 79.397 139.665 166.948 1.00 344.92 874 ASN A CA 1
ATOM 6790 C C . ASN A 1 874 ? 79.016 140.308 168.275 1.00 345.18 874 ASN A C 1
ATOM 6791 O O . ASN A 1 874 ? 77.875 140.176 168.733 1.00 345.58 874 ASN A O 1
ATOM 6796 N N . GLN A 1 875 ? 79.962 141.003 168.910 1.00 344.94 875 GLN A N 1
ATOM 6797 C CA . GLN A 1 875 ? 79.640 141.758 170.116 1.00 344.13 875 GLN A CA 1
ATOM 6798 C C . GLN A 1 875 ? 78.657 142.880 169.807 1.00 344.28 875 GLN A C 1
ATOM 6799 O O . GLN A 1 875 ? 77.774 143.184 170.618 1.00 343.95 875 GLN A O 1
ATOM 6805 N N . ALA A 1 876 ? 78.795 143.505 168.642 1.00 344.34 876 ALA A N 1
ATOM 6806 C CA . ALA A 1 876 ? 77.888 144.565 168.219 1.00 342.97 876 ALA A CA 1
ATOM 6807 C C . ALA A 1 876 ? 76.478 144.025 167.999 1.00 343.36 876 ALA A C 1
ATOM 6808 O O . ALA A 1 876 ? 75.498 144.765 168.073 1.00 342.75 876 ALA A O 1
ATOM 6811 N N . HIS B 2 1 ? 160.785 148.706 136.473 1.00 117.04 17 HIS B N 1
ATOM 6812 C CA . HIS B 2 1 ? 161.543 148.652 135.230 1.00 130.67 17 HIS B CA 1
ATOM 6813 C C . HIS B 2 1 ? 163.041 148.628 135.512 1.00 140.11 17 HIS B C 1
ATOM 6814 O O . HIS B 2 1 ? 163.520 147.793 136.278 1.00 136.75 17 HIS B O 1
ATOM 6821 N N . PHE B 2 2 ? 163.778 149.544 134.885 1.00 143.89 18 PHE B N 1
ATOM 6822 C CA . PHE B 2 2 ? 165.225 149.610 135.058 1.00 146.02 18 PHE B CA 1
ATOM 6823 C C . PHE B 2 2 ? 165.712 150.994 134.662 1.00 143.50 18 PHE B C 1
ATOM 6824 O O . PHE B 2 2 ? 165.350 151.497 133.595 1.00 142.25 18 PHE B O 1
ATOM 6832 N N . GLN B 2 3 ? 166.513 151.614 135.533 1.00 139.33 19 GLN B N 1
ATOM 6833 C CA . GLN B 2 3 ? 167.206 152.849 135.189 1.00 141.10 19 GLN B CA 1
ATOM 6834 C C . GLN B 2 3 ? 168.612 152.895 135.781 1.00 147.09 19 GLN B C 1
ATOM 6835 O O . GLN B 2 3 ? 169.107 153.977 136.113 1.00 147.13 19 GLN B O 1
ATOM 6841 N N . ALA B 2 4 ? 169.268 151.744 135.921 1.00 147.72 20 ALA B N 1
ATOM 6842 C CA . ALA B 2 4 ? 170.593 151.685 136.536 1.00 146.82 20 ALA B CA 1
ATOM 6843 C C . ALA B 2 4 ? 171.591 152.453 135.677 1.00 156.35 20 ALA B C 1
ATOM 6844 O O . ALA B 2 4 ? 171.927 152.026 134.568 1.00 157.24 20 ALA B O 1
ATOM 6846 N N . VAL B 2 5 ? 172.072 153.587 136.189 1.00 160.93 21 VAL B N 1
ATOM 6847 C CA . VAL B 2 5 ? 172.908 154.491 135.404 1.00 167.41 21 VAL B CA 1
ATOM 6848 C C . VAL B 2 5 ? 174.105 154.981 136.211 1.00 170.98 21 VAL B C 1
ATOM 6849 O O . VAL B 2 5 ? 174.338 154.538 137.342 1.00 163.44 21 VAL B O 1
ATOM 6853 N N . VAL B 2 6 ? 174.867 155.898 135.620 1.00 175.55 22 VAL B N 1
ATOM 6854 C CA . VAL B 2 6 ? 176.122 156.434 136.153 1.00 175.36 22 VAL B CA 1
ATOM 6855 C C . VAL B 2 6 ? 175.993 157.020 137.560 1.00 173.01 22 VAL B C 1
ATOM 6856 O O . VAL B 2 6 ? 176.888 156.786 138.386 1.00 170.80 22 VAL B O 1
ATOM 6860 N N . PRO B 2 7 ? 174.923 157.792 137.899 1.00 171.82 23 PRO B N 1
ATOM 6861 C CA . PRO B 2 7 ? 174.872 158.435 139.224 1.00 169.61 23 PRO B CA 1
ATOM 6862 C C . PRO B 2 7 ? 175.064 157.521 140.429 1.00 167.68 23 PRO B C 1
ATOM 6863 O O . PRO B 2 7 ? 175.105 158.014 141.561 1.00 163.29 23 PRO B O 1
ATOM 6867 N N . ALA B 2 8 ? 175.164 156.207 140.219 1.00 167.79 24 ALA B N 1
ATOM 6868 C CA . ALA B 2 8 ? 175.481 155.277 141.297 1.00 163.80 24 ALA B CA 1
ATOM 6869 C C . ALA B 2 8 ? 176.808 155.653 141.948 1.00 168.36 24 ALA B C 1
ATOM 6870 O O . ALA B 2 8 ? 177.869 155.505 141.329 1.00 166.84 24 ALA B O 1
ATOM 6872 N N . PRO B 2 9 ? 176.792 156.141 143.192 1.00 167.07 25 PRO B N 1
ATOM 6873 C CA . PRO B 2 9 ? 178.036 156.587 143.830 1.00 165.71 25 PRO B CA 1
ATOM 6874 C C . PRO B 2 9 ? 178.748 155.474 144.581 1.00 163.73 25 PRO B C 1
ATOM 6875 O O . PRO B 2 9 ? 178.325 154.315 144.544 1.00 161.90 25 PRO B O 1
ATOM 6879 N N . ASP B 2 10 ? 179.835 155.822 145.265 1.00 165.07 26 ASP B N 1
ATOM 6880 C CA . ASP B 2 10 ? 180.625 154.852 146.012 1.00 166.10 26 ASP B CA 1
ATOM 6881 C C . ASP B 2 10 ? 179.944 154.550 147.347 1.00 160.45 26 ASP B C 1
ATOM 6882 O O . ASP B 2 10 ? 178.802 154.943 147.597 1.00 157.10 26 ASP B O 1
ATOM 6887 N N . GLU B 2 11 ? 180.649 153.839 148.225 1.00 162.30 27 GLU B N 1
ATOM 6888 C CA . GLU B 2 11 ? 180.113 153.486 149.534 1.00 163.18 27 GLU B CA 1
ATOM 6889 C C . GLU B 2 11 ? 180.387 154.546 150.593 1.00 165.66 27 GLU B C 1
ATOM 6890 O O . GLU B 2 11 ? 179.579 154.706 151.516 1.00 163.04 27 GLU B O 1
ATOM 6896 N N . GLN B 2 12 ? 181.509 155.261 150.484 1.00 170.04 28 GLN B N 1
ATOM 6897 C CA . GLN B 2 12 ? 181.885 156.306 151.433 1.00 170.04 28 GLN B CA 1
ATOM 6898 C C . GLN B 2 12 ? 181.956 155.772 152.858 1.00 171.83 28 GLN B C 1
ATOM 6899 O O . GLN B 2 12 ? 182.133 154.568 153.071 1.00 172.56 28 GLN B O 1
ATOM 6905 N N . GLU B 2 13 ? 181.824 156.661 153.840 1.00 171.45 29 GLU B N 1
ATOM 6906 C CA . GLU B 2 13 ? 181.805 156.284 155.247 1.00 170.25 29 GLU B CA 1
ATOM 6907 C C . GLU B 2 13 ? 180.551 156.851 155.890 1.00 166.81 29 GLU B C 1
ATOM 6908 O O . GLU B 2 13 ? 180.277 158.049 155.774 1.00 163.74 29 GLU B O 1
ATOM 6914 N N . ILE B 2 14 ? 179.797 155.993 156.569 1.00 164.27 30 ILE B N 1
ATOM 6915 C CA . ILE B 2 14 ? 178.539 156.388 157.191 1.00 160.23 30 ILE B CA 1
ATOM 6916 C C . ILE B 2 14 ? 178.818 156.778 158.636 1.00 158.55 30 ILE B C 1
ATOM 6917 O O . ILE B 2 14 ? 179.316 155.967 159.424 1.00 158.09 30 ILE B O 1
ATOM 6922 N N . ALA B 2 15 ? 178.501 158.023 158.983 1.00 154.15 31 ALA B N 1
ATOM 6923 C CA . ALA B 2 15 ? 178.709 158.547 160.328 1.00 145.27 31 ALA B CA 1
ATOM 6924 C C . ALA B 2 15 ? 177.404 159.168 160.803 1.00 140.97 31 ALA B C 1
ATOM 6925 O O . ALA B 2 15 ? 176.983 160.206 160.283 1.00 138.47 31 ALA B O 1
ATOM 6927 N N . THR B 2 16 ? 176.768 158.539 161.791 1.00 138.38 32 THR B N 1
ATOM 6928 C CA . THR B 2 16 ? 175.509 159.046 162.322 1.00 130.73 32 THR B CA 1
ATOM 6929 C C . THR B 2 16 ? 175.687 160.295 163.170 1.00 129.54 32 THR B C 1
ATOM 6930 O O . THR B 2 16 ? 174.684 160.881 163.588 1.00 128.34 32 THR B O 1
ATOM 6934 N N . LEU B 2 17 ? 176.924 160.699 163.449 1.00 132.27 33 LEU B N 1
ATOM 6935 C CA . LEU B 2 17 ? 177.262 161.831 164.307 1.00 132.09 33 LEU B CA 1
ATOM 6936 C C . LEU B 2 17 ? 176.805 161.637 165.747 1.00 132.96 33 LEU B C 1
ATOM 6937 O O . LEU B 2 17 ? 176.834 162.589 166.534 1.00 131.08 33 LEU B O 1
ATOM 6942 N N . GLU B 2 18 ? 176.391 160.427 166.114 1.00 134.43 34 GLU B N 1
ATOM 6943 C CA . GLU B 2 18 ? 176.093 160.088 167.497 1.00 132.95 34 GLU B CA 1
ATOM 6944 C C . GLU B 2 18 ? 177.314 159.570 168.242 1.00 139.80 34 GLU B C 1
ATOM 6945 O O . GLU B 2 18 ? 177.198 159.209 169.417 1.00 140.30 34 GLU B O 1
ATOM 6951 N N . GLU B 2 19 ? 178.470 159.510 167.586 1.00 141.47 35 GLU B N 1
ATOM 6952 C CA . GLU B 2 19 ? 179.710 159.215 168.281 1.00 139.83 35 GLU B CA 1
ATOM 6953 C C . GLU B 2 19 ? 180.101 160.401 169.158 1.00 143.26 35 GLU B C 1
ATOM 6954 O O . GLU B 2 19 ? 179.485 161.469 169.117 1.00 143.46 35 GLU B O 1
ATOM 6960 N N . ASP B 2 20 ? 181.140 160.199 169.967 1.00 143.30 36 ASP B N 1
ATOM 6961 C CA . ASP B 2 20 ? 181.576 161.172 170.965 1.00 141.55 36 ASP B CA 1
ATOM 6962 C C . ASP B 2 20 ? 180.486 161.466 171.986 1.00 137.01 36 ASP B C 1
ATOM 6963 O O . ASP B 2 20 ? 180.537 162.486 172.676 1.00 137.34 36 ASP B O 1
ATOM 6968 N N . GLU B 2 21 ? 179.487 160.592 172.085 1.00 134.73 37 GLU B N 1
ATOM 6969 C CA . GLU B 2 21 ? 178.368 160.784 172.992 1.00 130.91 37 GLU B CA 1
ATOM 6970 C C . GLU B 2 21 ? 177.949 159.442 173.567 1.00 128.10 37 GLU B C 1
ATOM 6971 O O . GLU B 2 21 ? 177.903 158.438 172.853 1.00 130.17 37 GLU B O 1
ATOM 6977 N N . GLU B 2 22 ? 177.641 159.437 174.856 1.00 125.59 38 GLU B N 1
ATOM 6978 C CA . GLU B 2 22 ? 177.227 158.241 175.572 1.00 124.73 38 GLU B CA 1
ATOM 6979 C C . GLU B 2 22 ? 175.708 158.184 175.629 1.00 121.44 38 GLU B C 1
ATOM 6980 O O . GLU B 2 22 ? 175.055 159.186 175.935 1.00 121.34 38 GLU B O 1
ATOM 6986 N N . GLU B 2 23 ? 175.153 157.016 175.333 1.00 118.72 39 GLU B N 1
ATOM 6987 C CA . GLU B 2 23 ? 173.710 156.821 175.376 1.00 114.02 39 GLU B CA 1
ATOM 6988 C C . GLU B 2 23 ? 173.297 156.520 176.810 1.00 112.34 39 GLU B C 1
ATOM 6989 O O . GLU B 2 23 ? 173.609 155.452 177.343 1.00 113.17 39 GLU B O 1
ATOM 6995 N N . LEU B 2 24 ? 172.603 157.464 177.443 1.00 112.80 40 LEU B N 1
ATOM 6996 C CA . LEU B 2 24 ? 172.123 157.275 178.804 1.00 109.56 40 LEU B CA 1
ATOM 6997 C C . LEU B 2 24 ? 170.770 156.587 178.867 1.00 106.10 40 LEU B C 1
ATOM 6998 O O . LEU B 2 24 ? 170.391 156.095 179.934 1.00 107.21 40 LEU B O 1
ATOM 7003 N N . PHE B 2 25 ? 170.038 156.539 177.760 1.00 102.64 41 PHE B N 1
ATOM 7004 C CA . PHE B 2 25 ? 168.677 156.032 177.774 1.00 100.80 41 PHE B CA 1
ATOM 7005 C C . PHE B 2 25 ? 168.269 155.730 176.341 1.00 104.59 41 PHE B C 1
ATOM 7006 O O . PHE B 2 25 ? 168.817 156.301 175.398 1.00 108.37 41 PHE B O 1
ATOM 7014 N N . CYS B 2 26 ? 167.313 154.817 176.188 1.00 103.28 42 CYS B N 1
ATOM 7015 C CA . CYS B 2 26 ? 166.809 154.452 174.867 1.00 97.22 42 CYS B CA 1
ATOM 7016 C C . CYS B 2 26 ? 165.485 153.737 175.053 1.00 93.04 42 CYS B C 1
ATOM 7017 O O . CYS B 2 26 ? 165.428 152.726 175.757 1.00 96.55 42 CYS B O 1
ATOM 7020 N N . ASN B 2 27 ? 164.427 154.251 174.436 1.00 93.17 43 ASN B N 1
ATOM 7021 C CA . ASN B 2 27 ? 163.112 153.661 174.642 1.00 95.25 43 ASN B CA 1
ATOM 7022 C C . ASN B 2 27 ? 162.229 153.955 173.441 1.00 97.03 43 ASN B C 1
ATOM 7023 O O . ASN B 2 27 ? 162.411 154.957 172.753 1.00 98.79 43 ASN B O 1
ATOM 7028 N N . ARG B 2 28 ? 161.256 153.086 173.202 1.00 96.17 44 ARG B N 1
ATOM 7029 C CA . ARG B 2 28 ? 160.311 153.291 172.114 1.00 95.96 44 ARG B CA 1
ATOM 7030 C C . ARG B 2 28 ? 159.190 154.214 172.572 1.00 101.32 44 ARG B C 1
ATOM 7031 O O . ARG B 2 28 ? 158.578 153.982 173.619 1.00 105.34 44 ARG B O 1
ATOM 7039 N N . ALA B 2 29 ? 158.916 155.249 171.780 1.00 102.79 45 ALA B N 1
ATOM 7040 C CA . ALA B 2 29 ? 157.940 156.264 172.141 1.00 101.83 45 ALA B CA 1
ATOM 7041 C C . ALA B 2 29 ? 157.261 156.790 170.884 1.00 101.51 45 ALA B C 1
ATOM 7042 O O . ALA B 2 29 ? 157.642 156.460 169.756 1.00 104.55 45 ALA B O 1
ATOM 7044 N N . LYS B 2 30 ? 156.236 157.614 171.101 1.00 97.86 46 LYS B N 1
ATOM 7045 C CA . LYS B 2 30 ? 155.515 158.298 170.038 1.00 95.63 46 LYS B CA 1
ATOM 7046 C C . LYS B 2 30 ? 155.463 159.785 170.356 1.00 99.87 46 LYS B C 1
ATOM 7047 O O . LYS B 2 30 ? 155.216 160.169 171.501 1.00 104.11 46 LYS B O 1
ATOM 7053 N N . LEU B 2 31 ? 155.693 160.622 169.350 1.00 96.81 47 LEU B N 1
ATOM 7054 C CA . LEU B 2 31 ? 155.841 162.056 169.553 1.00 95.14 47 LEU B CA 1
ATOM 7055 C C . LEU B 2 31 ? 154.694 162.813 168.898 1.00 96.13 47 LEU B C 1
ATOM 7056 O O . LEU B 2 31 ? 154.202 162.416 167.839 1.00 100.75 47 LEU B O 1
ATOM 7061 N N . PHE B 2 32 ? 154.269 163.904 169.536 1.00 94.27 48 PHE B N 1
ATOM 7062 C CA . PHE B 2 32 ? 153.260 164.802 168.999 1.00 93.72 48 PHE B CA 1
ATOM 7063 C C . PHE B 2 32 ? 153.759 166.234 169.096 1.00 97.46 48 PHE B C 1
ATOM 7064 O O . PHE B 2 32 ? 154.471 166.597 170.035 1.00 103.09 48 PHE B O 1
ATOM 7072 N N . ARG B 2 33 ? 153.345 167.047 168.132 1.00 96.83 49 ARG B N 1
ATOM 7073 C CA . ARG B 2 33 ? 153.695 168.457 168.056 1.00 99.95 49 ARG B CA 1
ATOM 7074 C C . ARG B 2 33 ? 152.423 169.289 168.113 1.00 107.84 49 ARG B C 1
ATOM 7075 O O . ARG B 2 33 ? 151.410 168.925 167.511 1.00 108.43 49 ARG B O 1
ATOM 7083 N N . PHE B 2 34 ? 152.469 170.404 168.840 1.00 111.20 50 PHE B N 1
ATOM 7084 C CA . PHE B 2 34 ? 151.300 171.258 169.010 1.00 110.92 50 PHE B CA 1
ATOM 7085 C C . PHE B 2 34 ? 151.272 172.308 167.907 1.00 115.45 50 PHE B C 1
ATOM 7086 O O . PHE B 2 34 ? 152.192 173.126 167.799 1.00 114.61 50 PHE B O 1
ATOM 7094 N N . ALA B 2 35 ? 150.215 172.287 167.097 1.00 120.05 51 ALA B N 1
ATOM 7095 C CA . ALA B 2 35 ? 150.089 173.174 165.942 1.00 123.07 51 ALA B CA 1
ATOM 7096 C C . ALA B 2 35 ? 149.487 174.492 166.404 1.00 130.02 51 ALA B C 1
ATOM 7097 O O . ALA B 2 35 ? 148.266 174.637 166.485 1.00 130.53 51 ALA B O 1
ATOM 7099 N N . SER B 2 36 ? 150.347 175.461 166.703 1.00 133.74 52 SER B N 1
ATOM 7100 C CA . SER B 2 36 ? 149.918 176.755 167.208 1.00 130.73 52 SER B CA 1
ATOM 7101 C C . SER B 2 36 ? 149.903 177.832 166.133 1.00 134.11 52 SER B C 1
ATOM 7102 O O . SER B 2 36 ? 149.674 179.002 166.449 1.00 138.33 52 SER B O 1
ATOM 7105 N N . GLU B 2 37 ? 150.144 177.470 164.873 1.00 135.32 53 GLU B N 1
ATOM 7106 C CA . GLU B 2 37 ? 150.132 178.448 163.795 1.00 138.85 53 GLU B CA 1
ATOM 7107 C C . GLU B 2 37 ? 148.851 178.428 162.975 1.00 144.61 53 GLU B C 1
ATOM 7108 O O . GLU B 2 37 ? 148.556 179.419 162.300 1.00 148.71 53 GLU B O 1
ATOM 7114 N N . ASN B 2 38 ? 148.086 177.338 163.011 1.00 145.09 54 ASN B N 1
ATOM 7115 C CA . ASN B 2 38 ? 146.822 177.269 162.277 1.00 147.33 54 ASN B CA 1
ATOM 7116 C C . ASN B 2 38 ? 145.684 177.735 163.187 1.00 150.01 54 ASN B C 1
ATOM 7117 O O . ASN B 2 38 ? 144.765 176.993 163.537 1.00 150.44 54 ASN B O 1
ATOM 7122 N N . ASP B 2 39 ? 145.762 179.019 163.546 1.00 151.60 55 ASP B N 1
ATOM 7123 C CA . ASP B 2 39 ? 144.826 179.703 164.439 1.00 155.42 55 ASP B CA 1
ATOM 7124 C C . ASP B 2 39 ? 144.361 178.827 165.600 1.00 155.27 55 ASP B C 1
ATOM 7125 O O . ASP B 2 39 ? 144.898 178.931 166.708 1.00 153.54 55 ASP B O 1
ATOM 7130 N N . LEU B 2 40 ? 143.371 177.968 165.368 1.00 155.10 56 LEU B N 1
ATOM 7131 C CA . LEU B 2 40 ? 142.839 177.153 166.447 1.00 151.00 56 LEU B CA 1
ATOM 7132 C C . LEU B 2 40 ? 143.868 176.111 166.886 1.00 147.66 56 LEU B C 1
ATOM 7133 O O . LEU B 2 40 ? 144.648 175.611 166.071 1.00 146.02 56 LEU B O 1
ATOM 7138 N N . PRO B 2 41 ? 143.905 175.785 168.176 1.00 146.21 57 PRO B N 1
ATOM 7139 C CA . PRO B 2 41 ? 144.865 174.789 168.657 1.00 141.99 57 PRO B CA 1
ATOM 7140 C C . PRO B 2 41 ? 144.564 173.402 168.112 1.00 139.56 57 PRO B C 1
ATOM 7141 O O . PRO B 2 41 ? 143.408 173.022 167.912 1.00 141.69 57 PRO B O 1
ATOM 7145 N N . GLU B 2 42 ? 145.630 172.639 167.889 1.00 133.83 58 GLU B N 1
ATOM 7146 C CA . GLU B 2 42 ? 145.512 171.278 167.387 1.00 129.71 58 GLU B CA 1
ATOM 7147 C C . GLU B 2 42 ? 146.842 170.569 167.586 1.00 123.37 58 GLU B C 1
ATOM 7148 O O . GLU B 2 42 ? 147.907 171.184 167.492 1.00 118.62 58 GLU B O 1
ATOM 7154 N N . TRP B 2 43 ? 146.769 169.270 167.861 1.00 121.07 59 TRP B N 1
ATOM 7155 C CA . TRP B 2 43 ? 147.951 168.449 168.089 1.00 115.11 59 TRP B CA 1
ATOM 7156 C C . TRP B 2 43 ? 148.201 167.571 166.871 1.00 114.30 59 TRP B C 1
ATOM 7157 O O . TRP B 2 43 ? 147.339 166.777 166.484 1.00 114.83 59 TRP B O 1
ATOM 7168 N N . LYS B 2 44 ? 149.382 167.715 166.281 1.00 111.22 60 LYS B N 1
ATOM 7169 C CA . LYS B 2 44 ? 149.801 166.954 165.117 1.00 106.42 60 LYS B CA 1
ATOM 7170 C C . LYS B 2 44 ? 150.811 165.892 165.526 1.00 105.08 60 LYS B C 1
ATOM 7171 O O . LYS B 2 44 ? 151.601 166.091 166.452 1.00 108.28 60 LYS B O 1
ATOM 7177 N N . GLU B 2 45 ? 150.781 164.760 164.829 1.00 96.25 61 GLU B N 1
ATOM 7178 C CA . GLU B 2 45 ? 151.774 163.726 165.064 1.00 94.74 61 GLU B CA 1
ATOM 7179 C C . GLU B 2 45 ? 153.140 164.192 164.576 1.00 91.36 61 GLU B C 1
ATOM 7180 O O . GLU B 2 45 ? 153.262 165.148 163.810 1.00 94.78 61 GLU B O 1
ATOM 7186 N N . ARG B 2 46 ? 154.184 163.538 165.074 1.00 87.47 62 ARG B N 1
ATOM 7187 C CA . ARG B 2 46 ? 155.537 163.872 164.647 1.00 82.74 62 ARG B CA 1
ATOM 7188 C C . ARG B 2 46 ? 156.411 162.668 164.344 1.00 91.68 62 ARG B C 1
ATOM 7189 O O . ARG B 2 46 ? 157.385 162.819 163.600 1.00 93.27 62 ARG B O 1
ATOM 7197 N N . GLY B 2 47 ? 156.115 161.492 164.873 1.00 95.46 63 GLY B N 1
ATOM 7198 C CA . GLY B 2 47 ? 156.925 160.321 164.606 1.00 93.94 63 GLY B CA 1
ATOM 7199 C C . GLY B 2 47 ? 156.730 159.262 165.664 1.00 98.99 63 GLY B C 1
ATOM 7200 O O . GLY B 2 47 ? 156.084 159.475 166.689 1.00 102.75 63 GLY B O 1
ATOM 7201 N N . THR B 2 48 ? 157.313 158.097 165.391 1.00 94.64 64 THR B N 1
ATOM 7202 C CA . THR B 2 48 ? 157.276 156.951 166.289 1.00 92.19 64 THR B CA 1
ATOM 7203 C C . THR B 2 48 ? 158.603 156.223 166.182 1.00 95.43 64 THR B C 1
ATOM 7204 O O . THR B 2 48 ? 159.040 155.908 165.074 1.00 96.37 64 THR B O 1
ATOM 7208 N N . GLY B 2 49 ? 159.249 155.962 167.311 1.00 94.59 65 GLY B N 1
ATOM 7209 C CA . GLY B 2 49 ? 160.530 155.283 167.246 1.00 90.66 65 GLY B CA 1
ATOM 7210 C C . GLY B 2 49 ? 161.299 155.429 168.545 1.00 96.22 65 GLY B C 1
ATOM 7211 O O . GLY B 2 49 ? 160.724 155.679 169.596 1.00 100.01 65 GLY B O 1
ATOM 7212 N N . ASP B 2 50 ? 162.612 155.269 168.435 1.00 95.76 66 ASP B N 1
ATOM 7213 C CA . ASP B 2 50 ? 163.483 155.208 169.599 1.00 100.31 66 ASP B CA 1
ATOM 7214 C C . ASP B 2 50 ? 163.950 156.604 169.986 1.00 95.37 66 ASP B C 1
ATOM 7215 O O . ASP B 2 50 ? 164.622 157.280 169.203 1.00 95.33 66 ASP B O 1
ATOM 7220 N N . VAL B 2 51 ? 163.607 157.018 171.200 1.00 92.07 67 VAL B N 1
ATOM 7221 C CA . VAL B 2 51 ? 164.082 158.261 171.789 1.00 92.54 67 VAL B CA 1
ATOM 7222 C C . VAL B 2 51 ? 165.248 157.933 172.706 1.00 96.15 67 VAL B C 1
ATOM 7223 O O . VAL B 2 51 ? 165.192 156.966 173.479 1.00 103.33 67 VAL B O 1
ATOM 7227 N N . LYS B 2 52 ? 166.312 158.723 172.600 1.00 94.86 68 LYS B N 1
ATOM 7228 C CA . LYS B 2 52 ? 167.531 158.537 173.366 1.00 94.26 68 LYS B CA 1
ATOM 7229 C C . LYS B 2 52 ? 167.867 159.826 174.098 1.00 94.41 68 LYS B C 1
ATOM 7230 O O . LYS B 2 52 ? 167.427 160.910 173.717 1.00 101.43 68 LYS B O 1
ATOM 7236 N N . LEU B 2 53 ? 168.659 159.696 175.155 1.00 91.73 69 LEU B N 1
ATOM 7237 C CA . LEU B 2 53 ? 169.174 160.835 175.908 1.00 94.85 69 LEU B CA 1
ATOM 7238 C C . LEU B 2 53 ? 170.693 160.775 175.812 1.00 100.10 69 LEU B C 1
ATOM 7239 O O . LEU B 2 53 ? 171.351 160.121 176.621 1.00 107.05 69 LEU B O 1
ATOM 7244 N N . LEU B 2 54 ? 171.251 161.463 174.824 1.00 104.04 70 LEU B N 1
ATOM 7245 C CA . LEU B 2 54 ? 172.679 161.380 174.553 1.00 109.25 70 LEU B CA 1
ATOM 7246 C C . LEU B 2 54 ? 173.425 162.449 175.335 1.00 112.85 70 LEU B C 1
ATOM 7247 O O . LEU B 2 54 ? 173.069 163.628 175.277 1.00 115.45 70 LEU B O 1
ATOM 7252 N N . LYS B 2 55 ? 174.466 162.036 176.048 1.00 114.51 71 LYS B N 1
ATOM 7253 C CA . LYS B 2 55 ? 175.292 162.931 176.845 1.00 117.70 71 LYS B CA 1
ATOM 7254 C C . LYS B 2 55 ? 176.646 163.089 176.172 1.00 123.38 71 LYS B C 1
ATOM 7255 O O . LYS B 2 55 ? 177.296 162.095 175.844 1.00 125.63 71 LYS B O 1
ATOM 7261 N N . HIS B 2 56 ? 177.068 164.331 175.965 1.00 125.18 72 HIS B N 1
ATOM 7262 C CA . HIS B 2 56 ? 178.334 164.566 175.290 1.00 128.07 72 HIS B CA 1
ATOM 7263 C C . HIS B 2 56 ? 179.490 164.051 176.138 1.00 134.01 72 HIS B C 1
ATOM 7264 O O . HIS B 2 56 ? 179.407 163.981 177.366 1.00 136.63 72 HIS B O 1
ATOM 7271 N N . LYS B 2 57 ? 180.577 163.675 175.462 1.00 137.00 73 LYS B N 1
ATOM 7272 C CA . LYS B 2 57 ? 181.674 162.993 176.142 1.00 137.49 73 LYS B CA 1
ATOM 7273 C C . LYS B 2 57 ? 182.382 163.915 177.126 1.00 138.05 73 LYS B C 1
ATOM 7274 O O . LYS B 2 57 ? 182.611 163.543 178.282 1.00 134.63 73 LYS B O 1
ATOM 7280 N N . GLU B 2 58 ? 182.735 165.122 176.692 1.00 140.46 74 GLU B N 1
ATOM 7281 C CA . GLU B 2 58 ? 183.439 166.062 177.552 1.00 140.01 74 GLU B CA 1
ATOM 7282 C C . GLU B 2 58 ? 182.683 167.356 177.805 1.00 139.39 74 GLU B C 1
ATOM 7283 O O . GLU B 2 58 ? 182.862 167.955 178.867 1.00 140.18 74 GLU B O 1
ATOM 7289 N N . LYS B 2 59 ? 181.848 167.807 176.868 1.00 139.07 75 LYS B N 1
ATOM 7290 C CA . LYS B 2 59 ? 181.085 169.027 177.089 1.00 141.91 75 LYS B CA 1
ATOM 7291 C C . LYS B 2 59 ? 179.952 168.824 178.083 1.00 141.02 75 LYS B C 1
ATOM 7292 O O . LYS B 2 59 ? 179.480 169.800 178.674 1.00 141.43 75 LYS B O 1
ATOM 7298 N N . GLY B 2 60 ? 179.512 167.588 178.283 1.00 136.41 76 GLY B N 1
ATOM 7299 C CA . GLY B 2 60 ? 178.469 167.308 179.251 1.00 133.80 76 GLY B CA 1
ATOM 7300 C C . GLY B 2 60 ? 177.121 167.915 178.930 1.00 133.48 76 GLY B C 1
ATOM 7301 O O . GLY B 2 60 ? 176.446 168.423 179.833 1.00 137.24 76 GLY B O 1
ATOM 7302 N N . ALA B 2 61 ? 176.708 167.872 177.668 1.00 128.24 77 ALA B N 1
ATOM 7303 C CA . ALA B 2 61 ? 175.420 168.396 177.240 1.00 123.54 77 ALA B CA 1
ATOM 7304 C C . ALA B 2 61 ? 174.508 167.239 176.863 1.00 119.34 77 ALA B C 1
ATOM 7305 O O . ALA B 2 61 ? 174.870 166.408 176.026 1.00 121.71 77 ALA B O 1
ATOM 7307 N N . ILE B 2 62 ? 173.330 167.190 177.475 1.00 112.94 78 ILE B N 1
ATOM 7308 C CA . ILE B 2 62 ? 172.369 166.116 177.258 1.00 110.51 78 ILE B CA 1
ATOM 7309 C C . ILE B 2 62 ? 171.354 166.582 176.227 1.00 108.20 78 ILE B C 1
ATOM 7310 O O . ILE B 2 62 ? 170.843 167.703 176.314 1.00 112.14 78 ILE B O 1
ATOM 7315 N N . ARG B 2 63 ? 171.070 165.732 175.242 1.00 104.83 79 ARG B N 1
ATOM 7316 C CA . ARG B 2 63 ? 170.130 166.074 174.186 1.00 101.79 79 ARG B CA 1
ATOM 7317 C C . ARG B 2 63 ? 169.208 164.898 173.907 1.00 97.37 79 ARG B C 1
ATOM 7318 O O . ARG B 2 63 ? 169.526 163.745 174.199 1.00 103.75 79 ARG B O 1
ATOM 7326 N N . LEU B 2 64 ? 168.049 165.218 173.343 1.00 91.52 80 LEU B N 1
ATOM 7327 C CA . LEU B 2 64 ? 167.032 164.247 172.968 1.00 90.24 80 LEU B CA 1
ATOM 7328 C C . LEU B 2 64 ? 167.053 164.089 171.453 1.00 93.75 80 LEU B C 1
ATOM 7329 O O . LEU B 2 64 ? 167.007 165.084 170.728 1.00 100.33 80 LEU B O 1
ATOM 7334 N N . LEU B 2 65 ? 167.140 162.847 170.979 1.00 90.44 81 LEU B N 1
ATOM 7335 C CA . LEU B 2 65 ? 167.445 162.566 169.573 1.00 93.41 81 LEU B CA 1
ATOM 7336 C C . LEU B 2 65 ? 166.541 161.472 169.009 1.00 90.52 81 LEU B C 1
ATOM 7337 O O . LEU B 2 65 ? 167.006 160.463 168.480 1.00 91.47 81 LEU B O 1
ATOM 7342 N N . MET B 2 66 ? 165.231 161.637 169.151 1.00 86.12 82 MET B N 1
ATOM 7343 C CA . MET B 2 66 ? 164.293 160.664 168.605 1.00 84.89 82 MET B CA 1
ATOM 7344 C C . MET B 2 66 ? 164.421 160.560 167.084 1.00 89.27 82 MET B C 1
ATOM 7345 O O . MET B 2 66 ? 164.729 161.534 166.397 1.00 92.16 82 MET B O 1
ATOM 7350 N N . ARG B 2 67 ? 164.197 159.350 166.561 1.00 93.81 83 ARG B N 1
ATOM 7351 C CA . ARG B 2 67 ? 164.212 159.073 165.127 1.00 87.29 83 ARG B CA 1
ATOM 7352 C C . ARG B 2 67 ? 162.962 158.300 164.733 1.00 88.14 83 ARG B C 1
ATOM 7353 O O . ARG B 2 67 ? 162.303 157.679 165.568 1.00 98.24 83 ARG B O 1
ATOM 7361 N N . ARG B 2 68 ? 162.649 158.327 163.442 1.00 85.33 84 ARG B N 1
ATOM 7362 C CA . ARG B 2 68 ? 161.478 157.636 162.926 1.00 89.98 84 ARG B CA 1
ATOM 7363 C C . ARG B 2 68 ? 161.827 156.212 162.515 1.00 97.32 84 ARG B C 1
ATOM 7364 O O . ARG B 2 68 ? 162.958 155.913 162.128 1.00 99.98 84 ARG B O 1
ATOM 7372 N N . ASP B 2 69 ? 160.831 155.335 162.587 1.00 97.89 85 ASP B N 1
ATOM 7373 C CA . ASP B 2 69 ? 161.025 153.934 162.248 1.00 94.96 85 ASP B CA 1
ATOM 7374 C C . ASP B 2 69 ? 160.997 153.722 160.742 1.00 98.46 85 ASP B C 1
ATOM 7375 O O . ASP B 2 69 ? 160.201 154.335 160.027 1.00 98.32 85 ASP B O 1
ATOM 7380 N N . LYS B 2 70 ? 161.885 152.852 160.264 1.00 99.43 86 LYS B N 1
ATOM 7381 C CA . LYS B 2 70 ? 161.961 152.355 158.894 1.00 91.89 86 LYS B CA 1
ATOM 7382 C C . LYS B 2 70 ? 162.373 153.417 157.891 1.00 92.78 86 LYS B C 1
ATOM 7383 O O . LYS B 2 70 ? 162.587 153.090 156.724 1.00 97.55 86 LYS B O 1
ATOM 7389 N N . THR B 2 71 ? 162.505 154.673 158.303 1.00 95.95 87 THR B N 1
ATOM 7390 C CA . THR B 2 71 ? 163.060 155.713 157.456 1.00 94.29 87 THR B CA 1
ATOM 7391 C C . THR B 2 71 ? 164.259 156.396 158.082 1.00 96.65 87 THR B C 1
ATOM 7392 O O . THR B 2 71 ? 165.089 156.940 157.347 1.00 96.61 87 THR B O 1
ATOM 7396 N N . LEU B 2 72 ? 164.381 156.361 159.409 1.00 95.83 88 LEU B N 1
ATOM 7397 C CA . LEU B 2 72 ? 165.545 156.875 160.127 1.00 97.41 88 LEU B CA 1
ATOM 7398 C C . LEU B 2 72 ? 165.745 158.365 159.876 1.00 99.77 88 LEU B C 1
ATOM 7399 O O . LEU B 2 72 ? 166.868 158.843 159.720 1.00 102.14 88 LEU B O 1
ATOM 7404 N N . LYS B 2 73 ? 164.643 159.106 159.847 1.00 95.90 89 LYS B N 1
ATOM 7405 C CA . LYS B 2 73 ? 164.670 160.556 159.752 1.00 92.80 89 LYS B CA 1
ATOM 7406 C C . LYS B 2 73 ? 164.344 161.153 161.111 1.00 93.35 89 LYS B C 1
ATOM 7407 O O . LYS B 2 73 ? 163.433 160.688 161.802 1.00 93.79 89 LYS B O 1
ATOM 7413 N N . ILE B 2 74 ? 165.097 162.182 161.489 1.00 93.10 90 ILE B N 1
ATOM 7414 C CA . ILE B 2 74 ? 164.985 162.758 162.821 1.00 87.63 90 ILE B CA 1
ATOM 7415 C C . ILE B 2 74 ? 163.663 163.496 162.956 1.00 88.70 90 ILE B C 1
ATOM 7416 O O . ILE B 2 74 ? 163.297 164.308 162.098 1.00 95.38 90 ILE B O 1
ATOM 7421 N N . CYS B 2 75 ? 162.939 163.220 164.039 1.00 88.78 91 CYS B N 1
ATOM 7422 C CA . CYS B 2 75 ? 161.714 163.935 164.350 1.00 84.82 91 CYS B CA 1
ATOM 7423 C C . CYS B 2 75 ? 161.807 164.750 165.632 1.00 88.05 91 CYS B C 1
ATOM 7424 O O . CYS B 2 75 ? 160.804 165.339 166.043 1.00 90.46 91 CYS B O 1
ATOM 7427 N N . ALA B 2 76 ? 162.976 164.802 166.270 1.00 88.15 92 ALA B N 1
ATOM 7428 C CA . ALA B 2 76 ? 163.203 165.632 167.447 1.00 87.57 92 ALA B CA 1
ATOM 7429 C C . ALA B 2 76 ? 164.694 165.714 167.735 1.00 89.33 92 ALA B C 1
ATOM 7430 O O . ALA B 2 76 ? 165.369 164.685 167.789 1.00 88.53 92 ALA B O 1
ATOM 7432 N N . ASN B 2 77 ? 165.229 166.923 167.895 1.00 90.59 93 ASN B N 1
ATOM 7433 C CA . ASN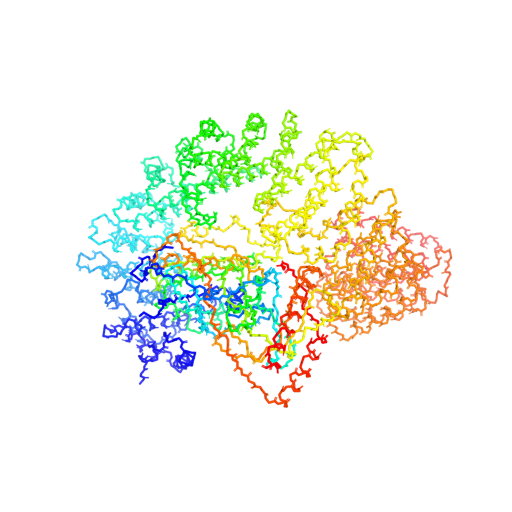 B 2 77 ? 166.653 167.077 168.184 1.00 92.53 93 ASN B CA 1
ATOM 7434 C C . ASN B 2 77 ? 166.852 168.431 168.865 1.00 97.88 93 ASN B C 1
ATOM 7435 O O . ASN B 2 77 ? 166.889 169.460 168.188 1.00 107.87 93 ASN B O 1
ATOM 7440 N N . HIS B 2 78 ? 167.000 168.417 170.187 1.00 93.79 94 HIS B N 1
ATOM 7441 C CA . HIS B 2 78 ? 167.199 169.653 170.930 1.00 95.65 94 HIS B CA 1
ATOM 7442 C C . HIS B 2 78 ? 167.884 169.342 172.249 1.00 98.53 94 HIS B C 1
ATOM 7443 O O . HIS B 2 78 ? 167.840 168.214 172.741 1.00 100.70 94 HIS B O 1
ATOM 7450 N N . TYR B 2 79 ? 168.511 170.366 172.821 1.00 103.71 95 TYR B N 1
ATOM 7451 C CA . TYR B 2 79 ? 169.192 170.220 174.097 1.00 105.63 95 TYR B CA 1
ATOM 7452 C C . TYR B 2 79 ? 168.179 170.142 175.236 1.00 106.99 95 TYR B C 1
ATOM 7453 O O . TYR B 2 79 ? 166.963 170.151 175.033 1.00 108.08 95 TYR B O 1
ATOM 7462 N N . ILE B 2 80 ? 168.700 170.054 176.455 1.00 107.71 96 ILE B N 1
ATOM 7463 C CA . ILE B 2 80 ? 167.899 170.081 177.670 1.00 108.98 96 ILE B CA 1
ATOM 7464 C C . ILE B 2 80 ? 168.430 171.201 178.548 1.00 115.08 96 ILE B C 1
ATOM 7465 O O . ILE B 2 80 ? 169.640 171.291 178.782 1.00 120.62 96 ILE B O 1
ATOM 7470 N N . THR B 2 81 ? 167.533 172.055 179.020 1.00 114.65 97 THR B N 1
ATOM 7471 C CA . THR B 2 81 ? 167.868 173.227 179.809 1.00 118.20 97 THR B CA 1
ATOM 7472 C C . THR B 2 81 ? 167.163 173.162 181.158 1.00 121.58 97 THR B C 1
ATOM 7473 O O . THR B 2 81 ? 166.164 172.451 181.309 1.00 119.81 97 THR B O 1
ATOM 7477 N N . PRO B 2 82 ? 167.667 173.881 182.167 1.00 125.88 98 PRO B N 1
ATOM 7478 C CA . PRO B 2 82 ? 167.080 173.761 183.512 1.00 128.10 98 PRO B CA 1
ATOM 7479 C C . PRO B 2 82 ? 165.604 174.107 183.581 1.00 128.26 98 PRO B C 1
ATOM 7480 O O . PRO B 2 82 ? 164.887 173.543 184.416 1.00 127.97 98 PRO B O 1
ATOM 7484 N N . MET B 2 83 ? 165.125 175.022 182.739 1.00 130.06 99 MET B N 1
ATOM 7485 C CA . MET B 2 83 ? 163.723 175.418 182.795 1.00 130.25 99 MET B CA 1
ATOM 7486 C C . MET B 2 83 ? 162.785 174.334 182.284 1.00 125.52 99 MET B C 1
ATOM 7487 O O . MET B 2 83 ? 161.592 174.369 182.598 1.00 124.04 99 MET B O 1
ATOM 7492 N N . MET B 2 84 ? 163.290 173.376 181.514 1.00 123.10 100 MET B N 1
ATOM 7493 C CA . MET B 2 84 ? 162.441 172.355 180.910 1.00 119.19 100 MET B CA 1
ATOM 7494 C C . MET B 2 84 ? 161.945 171.401 181.985 1.00 120.56 100 MET B C 1
ATOM 7495 O O . MET B 2 84 ? 162.736 170.679 182.595 1.00 123.45 100 MET B O 1
ATOM 7500 N N . GLU B 2 85 ? 160.637 171.384 182.216 1.00 117.60 101 GLU B N 1
ATOM 7501 C CA . GLU B 2 85 ? 160.038 170.491 183.195 1.00 120.57 101 GLU B CA 1
ATOM 7502 C C . GLU B 2 85 ? 158.905 169.719 182.542 1.00 117.11 101 GLU B C 1
ATOM 7503 O O . GLU B 2 85 ? 158.028 170.316 181.913 1.00 117.21 101 GLU B O 1
ATOM 7509 N N . LEU B 2 86 ? 158.921 168.401 182.698 1.00 112.27 102 LEU B N 1
ATOM 7510 C CA . LEU B 2 86 ? 157.875 167.572 182.121 1.00 112.14 102 LEU B CA 1
ATOM 7511 C C . LEU B 2 86 ? 156.590 167.722 182.920 1.00 114.09 102 LEU B C 1
ATOM 7512 O O . LEU B 2 86 ? 156.598 167.627 184.149 1.00 117.36 102 LEU B O 1
ATOM 7517 N N . LYS B 2 87 ? 155.487 167.956 182.224 1.00 113.11 103 LYS B N 1
ATOM 7518 C CA . LYS B 2 87 ? 154.216 168.073 182.916 1.00 113.35 103 LYS B CA 1
ATOM 7519 C C . LYS B 2 87 ? 153.281 166.948 182.501 1.00 113.36 103 LYS B C 1
ATOM 7520 O O . LYS B 2 87 ? 153.298 166.529 181.341 1.00 114.91 103 LYS B O 1
ATOM 7526 N N . PRO B 2 88 ? 152.463 166.435 183.412 1.00 115.18 104 PRO B N 1
ATOM 7527 C CA . PRO B 2 88 ? 151.486 165.417 183.022 1.00 116.75 104 PRO B CA 1
ATOM 7528 C C . PRO B 2 88 ? 150.436 165.996 182.092 1.00 118.15 104 PRO B C 1
ATOM 7529 O O . PRO B 2 88 ? 150.095 167.178 182.159 1.00 119.37 104 PRO B O 1
ATOM 7533 N N . ASN B 2 89 ? 149.922 165.145 181.212 1.00 118.58 105 ASN B N 1
ATOM 7534 C CA . ASN B 2 89 ? 148.891 165.553 180.270 1.00 121.37 105 ASN B CA 1
ATOM 7535 C C . ASN B 2 89 ? 147.536 165.516 180.974 1.00 127.27 105 ASN B C 1
ATOM 7536 O O . ASN B 2 89 ? 147.442 165.279 182.181 1.00 129.21 105 ASN B O 1
ATOM 7541 N N . ALA B 2 90 ? 146.463 165.751 180.224 1.00 130.14 106 ALA B N 1
ATOM 7542 C CA . ALA B 2 90 ? 145.125 165.758 180.799 1.00 130.92 106 ALA B CA 1
ATOM 7543 C C . ALA B 2 90 ? 144.669 164.346 181.137 1.00 136.77 106 ALA B C 1
ATOM 7544 O O . ALA B 2 90 ? 144.121 163.642 180.283 1.00 139.32 106 ALA B O 1
ATOM 7546 N N . GLY B 2 91 ? 144.886 163.929 182.379 1.00 137.73 107 GLY B N 1
ATOM 7547 C CA . GLY B 2 91 ? 144.439 162.622 182.828 1.00 137.86 107 GLY B CA 1
ATOM 7548 C C . GLY B 2 91 ? 145.109 161.448 182.148 1.00 141.30 107 GLY B C 1
ATOM 7549 O O . GLY B 2 91 ? 144.435 160.469 181.805 1.00 143.78 107 GLY B O 1
ATOM 7550 N N . SER B 2 92 ? 146.421 161.522 181.938 1.00 141.73 108 SER B N 1
ATOM 7551 C CA . SER B 2 92 ? 147.181 160.430 181.346 1.00 138.37 108 SER B CA 1
ATOM 7552 C C . SER B 2 92 ? 148.458 160.225 182.143 1.00 134.05 108 SER B C 1
ATOM 7553 O O . SER B 2 92 ? 149.202 161.180 182.386 1.00 129.17 108 SER B O 1
ATOM 7556 N N . ASP B 2 93 ? 148.708 158.983 182.547 1.00 134.07 109 ASP B N 1
ATOM 7557 C CA . ASP B 2 93 ? 149.880 158.645 183.341 1.00 135.52 109 ASP B CA 1
ATOM 7558 C C . ASP B 2 93 ? 151.077 158.227 182.500 1.00 133.78 109 ASP B C 1
ATOM 7559 O O . ASP B 2 93 ? 152.160 158.018 183.057 1.00 131.86 109 ASP B O 1
ATOM 7564 N N . ARG B 2 94 ? 150.916 158.103 181.184 1.00 128.80 110 ARG B N 1
ATOM 7565 C CA . ARG B 2 94 ? 151.975 157.613 180.311 1.00 123.58 110 ARG B CA 1
ATOM 7566 C C . ARG B 2 94 ? 152.461 158.663 179.324 1.00 119.25 110 ARG B C 1
ATOM 7567 O O . ARG B 2 94 ? 153.260 158.340 178.440 1.00 119.17 110 ARG B O 1
ATOM 7575 N N . ALA B 2 95 ? 152.010 159.906 179.450 1.00 116.71 111 ALA B N 1
ATOM 7576 C CA . ALA B 2 95 ? 152.368 160.961 178.518 1.00 105.73 111 ALA B CA 1
ATOM 7577 C C . ALA B 2 95 ? 152.934 162.148 179.277 1.00 106.09 111 ALA B C 1
ATOM 7578 O O . ALA B 2 95 ? 152.535 162.430 180.408 1.00 112.14 111 ALA B O 1
ATOM 7580 N N . TRP B 2 96 ? 153.874 162.837 178.645 1.00 103.92 112 TRP B N 1
ATOM 7581 C CA . TRP B 2 96 ? 154.449 164.048 179.205 1.00 105.05 112 TRP B CA 1
ATOM 7582 C C . TRP B 2 96 ? 154.414 165.148 178.159 1.00 102.68 112 TRP B C 1
ATOM 7583 O O . TRP B 2 96 ? 154.496 164.886 176.958 1.00 105.50 112 TRP B O 1
ATOM 7594 N N . VAL B 2 97 ? 154.287 166.384 178.627 1.00 100.21 113 VAL B N 1
ATOM 7595 C CA . VAL B 2 97 ? 154.222 167.561 177.773 1.00 97.58 113 VAL B CA 1
ATOM 7596 C C . VAL B 2 97 ? 155.324 168.511 178.204 1.00 96.68 113 VAL B C 1
ATOM 7597 O O . VAL B 2 97 ? 155.513 168.739 179.404 1.00 104.35 113 VAL B O 1
ATOM 7601 N N . TRP B 2 98 ? 156.059 169.051 177.239 1.00 90.49 114 TRP B N 1
ATOM 7602 C CA . TRP B 2 98 ? 157.074 170.041 177.559 1.00 92.55 114 TRP B CA 1
ATOM 7603 C C . TRP B 2 98 ? 157.228 170.993 176.381 1.00 98.10 114 TRP B C 1
ATOM 7604 O O . TRP B 2 98 ? 156.576 170.848 175.344 1.00 101.45 114 TRP B O 1
ATOM 7615 N N . ASN B 2 99 ? 158.083 171.991 176.563 1.00 99.98 115 ASN B N 1
ATOM 7616 C CA . ASN B 2 99 ? 158.224 173.094 175.627 1.00 102.60 115 ASN B CA 1
ATOM 7617 C C . ASN B 2 99 ? 159.698 173.374 175.392 1.00 103.67 115 ASN B C 1
ATOM 7618 O O . ASN B 2 99 ? 160.501 173.320 176.326 1.00 110.38 115 ASN B O 1
ATOM 7623 N N . THR B 2 100 ? 160.054 173.678 174.148 1.00 102.36 116 THR B N 1
ATOM 7624 C CA . THR B 2 100 ? 161.429 173.994 173.800 1.00 103.78 116 THR B CA 1
ATOM 7625 C C . THR B 2 100 ? 161.463 175.215 172.895 1.00 109.88 116 THR B C 1
ATOM 7626 O O . THR B 2 100 ? 160.497 175.513 172.190 1.00 114.80 116 THR B O 1
ATOM 7630 N N . HIS B 2 101 ? 162.591 175.920 172.922 1.00 111.41 117 HIS B N 1
ATOM 7631 C CA . HIS B 2 101 ? 162.743 177.146 172.153 1.00 113.62 117 HIS B CA 1
ATOM 7632 C C . HIS B 2 101 ? 163.530 176.967 170.865 1.00 112.52 117 HIS B C 1
ATOM 7633 O O . HIS B 2 101 ? 163.471 177.846 170.000 1.00 117.40 117 HIS B O 1
ATOM 7640 N N . ALA B 2 102 ? 164.269 175.867 170.712 1.00 108.29 118 ALA B N 1
ATOM 7641 C CA . ALA B 2 102 ? 165.073 175.662 169.506 1.00 106.16 118 ALA B CA 1
ATOM 7642 C C . ALA B 2 102 ? 165.130 174.161 169.219 1.00 107.50 118 ALA B C 1
ATOM 7643 O O . ALA B 2 102 ? 165.987 173.450 169.744 1.00 109.59 118 ALA B O 1
ATOM 7645 N N . ASP B 2 103 ? 164.224 173.702 168.364 1.00 105.80 119 ASP B N 1
ATOM 7646 C CA . ASP B 2 103 ? 164.193 172.319 167.908 1.00 104.21 119 ASP B CA 1
ATOM 7647 C C . ASP B 2 103 ? 164.761 172.251 166.498 1.00 110.62 119 ASP B C 1
ATOM 7648 O O . ASP B 2 103 ? 164.385 173.049 165.635 1.00 115.27 119 ASP B O 1
ATOM 7653 N N . PHE B 2 104 ? 165.664 171.302 166.266 1.00 106.38 120 PHE B N 1
ATOM 7654 C CA . PHE B 2 104 ? 166.439 171.244 165.033 1.00 107.35 120 PHE B CA 1
ATOM 7655 C C . PHE B 2 104 ? 166.096 170.020 164.188 1.00 109.47 120 PHE B C 1
ATOM 7656 O O . PHE B 2 104 ? 166.953 169.495 163.476 1.00 112.07 120 PHE B O 1
ATOM 7664 N N . ALA B 2 105 ? 164.847 169.557 164.255 1.00 108.62 121 ALA B N 1
ATOM 7665 C CA . ALA B 2 105 ? 164.460 168.367 163.506 1.00 101.62 121 ALA B CA 1
ATOM 7666 C C . ALA B 2 105 ? 164.530 168.604 162.004 1.00 104.22 121 ALA B C 1
ATOM 7667 O O . ALA B 2 105 ? 164.914 167.708 161.245 1.00 105.32 121 ALA B O 1
ATOM 7669 N N . ASP B 2 106 ? 164.156 169.801 161.553 1.00 108.08 122 ASP B N 1
ATOM 7670 C CA . ASP B 2 106 ? 164.169 170.148 160.139 1.00 109.76 122 ASP B CA 1
ATOM 7671 C C . ASP B 2 106 ? 165.383 170.982 159.758 1.00 113.16 122 ASP B C 1
ATOM 7672 O O . ASP B 2 106 ? 165.359 171.664 158.729 1.00 113.04 122 ASP B O 1
ATOM 7677 N N . GLU B 2 107 ? 166.438 170.945 160.570 1.00 116.08 123 GLU B N 1
ATOM 7678 C CA . GLU B 2 107 ? 167.656 171.722 160.341 1.00 119.14 123 GLU B CA 1
ATOM 7679 C C . GLU B 2 107 ? 167.368 173.218 160.251 1.00 122.52 123 GLU B C 1
ATOM 7680 O O . GLU B 2 107 ? 168.027 173.947 159.507 1.00 123.01 123 GLU B O 1
ATOM 7686 N N . CYS B 2 108 ? 166.383 173.678 161.015 1.00 121.29 124 CYS B N 1
ATOM 7687 C CA . CYS B 2 108 ? 166.080 175.092 161.189 1.00 118.96 124 CYS B CA 1
ATOM 7688 C C . CYS B 2 108 ? 165.373 175.265 162.527 1.00 116.12 124 CYS B C 1
ATOM 7689 O O . CYS B 2 108 ? 164.349 174.617 162.776 1.00 115.27 124 CYS B O 1
ATOM 7692 N N . PRO B 2 109 ? 165.890 176.114 163.414 1.00 113.61 125 PRO B N 1
ATOM 7693 C CA . PRO B 2 109 ? 165.353 176.176 164.780 1.00 112.17 125 PRO B CA 1
ATOM 7694 C C . PRO B 2 109 ? 163.929 176.711 164.802 1.00 111.71 125 PRO B C 1
ATOM 7695 O O . PRO B 2 109 ? 163.627 177.742 164.201 1.00 113.25 125 PRO B O 1
ATOM 7699 N N . LYS B 2 110 ? 163.053 175.996 165.509 1.00 109.80 126 LYS B N 1
ATOM 7700 C CA . LYS B 2 110 ? 161.662 176.378 165.656 1.00 107.63 126 LYS B CA 1
ATOM 7701 C C . LYS B 2 110 ? 161.261 176.117 167.103 1.00 110.24 126 LYS B C 1
ATOM 7702 O O . LYS B 2 110 ? 161.524 175.021 167.624 1.00 114.84 126 LYS B O 1
ATOM 7708 N N . PRO B 2 111 ? 160.637 177.077 167.778 1.00 111.90 127 PRO B N 1
ATOM 7709 C CA . PRO B 2 111 ? 160.030 176.772 169.076 1.00 110.30 127 PRO B CA 1
ATOM 7710 C C . PRO B 2 111 ? 158.948 175.718 168.915 1.00 106.97 127 PRO B C 1
ATOM 7711 O O . PRO B 2 111 ? 158.197 175.723 167.939 1.00 106.89 127 PRO B O 1
ATOM 7715 N N . GLU B 2 112 ? 158.874 174.803 169.877 1.00 103.31 128 GLU B N 1
ATOM 7716 C CA . GLU B 2 112 ? 157.952 173.684 169.770 1.00 99.57 128 GLU B CA 1
ATOM 7717 C C . GLU B 2 112 ? 157.300 173.399 171.112 1.00 100.15 128 GLU B C 1
ATOM 7718 O O . GLU B 2 112 ? 157.888 173.622 172.173 1.00 105.38 128 GLU B O 1
ATOM 7724 N N . LEU B 2 113 ? 156.072 172.898 171.044 1.00 99.03 129 LEU B N 1
ATOM 7725 C CA . LEU B 2 113 ? 155.343 172.364 172.190 1.00 101.20 129 LEU B CA 1
ATOM 7726 C C . LEU B 2 113 ? 155.161 170.875 171.924 1.00 101.78 129 LEU B C 1
ATOM 7727 O O . LEU B 2 113 ? 154.326 170.481 171.102 1.00 106.87 129 LEU B O 1
ATOM 7732 N N . LEU B 2 114 ? 155.938 170.045 172.611 1.00 95.53 130 LEU B N 1
ATOM 7733 C CA . LEU B 2 114 ? 156.010 168.627 172.310 1.00 90.50 130 LEU B CA 1
ATOM 7734 C C . LEU B 2 114 ? 155.294 167.814 173.377 1.00 93.09 130 LEU B C 1
ATOM 7735 O O . LEU B 2 114 ? 155.213 168.216 174.541 1.00 97.21 130 LEU B O 1
ATOM 7740 N N . ALA B 2 115 ? 154.768 166.664 172.962 1.00 92.26 131 ALA B N 1
ATOM 7741 C CA . ALA B 2 115 ? 154.119 165.729 173.874 1.00 93.79 131 ALA B CA 1
ATOM 7742 C C . ALA B 2 115 ? 154.549 164.318 173.515 1.00 96.40 131 ALA B C 1
ATOM 7743 O O . ALA B 2 115 ? 154.264 163.846 172.413 1.00 99.93 131 ALA B O 1
ATOM 7745 N N . ILE B 2 116 ? 155.214 163.638 174.441 1.00 100.47 132 ILE B N 1
ATOM 7746 C CA . ILE B 2 116 ? 155.722 162.292 174.209 1.00 96.85 132 ILE B CA 1
ATOM 7747 C C . ILE B 2 116 ? 154.841 161.299 174.950 1.00 96.29 132 ILE B C 1
ATOM 7748 O O . ILE B 2 116 ? 154.327 161.595 176.035 1.00 100.95 132 ILE B O 1
ATOM 7753 N N . ARG B 2 117 ? 154.637 160.133 174.345 1.00 94.92 133 ARG B N 1
ATOM 7754 C CA . ARG B 2 117 ? 153.801 159.090 174.917 1.00 99.09 133 ARG B CA 1
ATOM 7755 C C . ARG B 2 117 ? 154.519 157.753 174.826 1.00 103.60 133 ARG B C 1
ATOM 7756 O O . ARG B 2 117 ? 155.188 157.463 173.829 1.00 107.57 133 ARG B O 1
ATOM 7764 N N . PHE B 2 118 ? 154.381 156.944 175.871 1.00 105.97 134 PHE B N 1
ATOM 7765 C CA . PHE B 2 118 ? 155.043 155.653 175.980 1.00 106.05 134 PHE B CA 1
ATOM 7766 C C . PHE B 2 118 ? 154.008 154.535 176.031 1.00 111.78 134 PHE B C 1
ATOM 7767 O O . PHE B 2 118 ? 152.800 154.770 176.007 1.00 112.29 134 PHE B O 1
ATOM 7775 N N . LEU B 2 119 ? 154.506 153.299 176.100 1.00 116.20 135 LEU B N 1
ATOM 7776 C CA . LEU B 2 119 ? 153.620 152.140 176.058 1.00 122.69 135 LEU B CA 1
ATOM 7777 C C . LEU B 2 119 ? 152.880 151.948 177.375 1.00 128.61 135 LEU B C 1
ATOM 7778 O O . LEU B 2 119 ? 151.687 151.624 177.379 1.00 130.89 135 LEU B O 1
ATOM 7783 N N . ASN B 2 120 ? 153.566 152.130 178.501 1.00 127.21 136 ASN B N 1
ATOM 7784 C CA . ASN B 2 120 ? 152.960 151.912 179.806 1.00 127.93 136 ASN B CA 1
ATOM 7785 C C . ASN B 2 120 ? 153.573 152.882 180.807 1.00 128.11 136 ASN B C 1
ATOM 7786 O O . ASN B 2 120 ? 154.522 153.610 180.501 1.00 125.91 136 ASN B O 1
ATOM 7791 N N . ALA B 2 121 ? 153.025 152.873 182.024 1.00 127.97 137 ALA B N 1
ATOM 7792 C CA . ALA B 2 121 ? 153.427 153.848 183.031 1.00 127.04 137 ALA B CA 1
ATOM 7793 C C . ALA B 2 121 ? 154.857 153.630 183.506 1.00 125.32 137 ALA B C 1
ATOM 7794 O O . ALA B 2 121 ? 155.521 154.589 183.912 1.00 123.37 137 ALA B O 1
ATOM 7796 N N . GLU B 2 122 ? 155.346 152.390 183.476 1.00 126.66 138 GLU B N 1
ATOM 7797 C CA . GLU B 2 122 ? 156.701 152.118 183.945 1.00 126.02 138 GLU B CA 1
ATOM 7798 C C . GLU B 2 122 ? 157.738 152.797 183.059 1.00 123.23 138 GLU B C 1
ATOM 7799 O O . GLU B 2 122 ? 158.684 153.420 183.557 1.00 123.53 138 GLU B O 1
ATOM 7805 N N . ASN B 2 123 ? 157.579 152.683 181.739 1.00 120.34 139 ASN B N 1
ATOM 7806 C CA . ASN B 2 123 ? 158.502 153.347 180.826 1.00 118.58 139 ASN B CA 1
ATOM 7807 C C . ASN B 2 123 ? 158.425 154.859 180.975 1.00 118.92 139 ASN B C 1
ATOM 7808 O O . ASN B 2 123 ? 159.452 155.549 180.951 1.00 116.30 139 ASN B O 1
ATOM 7813 N N . ALA B 2 124 ? 157.212 155.391 181.128 1.00 119.19 140 ALA B N 1
ATOM 7814 C CA . ALA B 2 124 ? 157.053 156.826 181.321 1.00 116.76 140 ALA B CA 1
ATOM 7815 C C . ALA B 2 124 ? 157.767 157.287 182.581 1.00 119.52 140 ALA B C 1
ATOM 7816 O O . ALA B 2 124 ? 158.440 158.324 182.579 1.00 121.38 140 ALA B O 1
ATOM 7818 N N . GLN B 2 125 ? 157.640 156.522 183.666 1.00 118.89 141 GLN B N 1
ATOM 7819 C CA . GLN B 2 125 ? 158.286 156.896 184.917 1.00 119.18 141 GLN B CA 1
ATOM 7820 C C . GLN B 2 125 ? 159.802 156.807 184.809 1.00 117.50 141 GLN B C 1
ATOM 7821 O O . GLN B 2 125 ? 160.517 157.658 185.348 1.00 116.41 141 GLN B O 1
ATOM 7827 N N . LYS B 2 126 ? 160.314 155.784 184.120 1.00 116.46 142 LYS B N 1
ATOM 7828 C CA . LYS B 2 126 ? 161.756 155.695 183.909 1.00 114.61 142 LYS B CA 1
ATOM 7829 C C . LYS B 2 126 ? 162.267 156.889 183.117 1.00 117.26 142 LYS B C 1
ATOM 7830 O O . LYS B 2 126 ? 163.299 157.484 183.462 1.00 118.01 142 LYS B O 1
ATOM 7836 N N . PHE B 2 127 ? 161.555 157.255 182.049 1.00 116.86 143 PHE B N 1
ATOM 7837 C CA . PHE B 2 127 ? 161.967 158.402 181.249 1.00 116.50 143 PHE B CA 1
ATOM 7838 C C . PHE B 2 127 ? 161.924 159.682 182.065 1.00 113.28 143 PHE B C 1
ATOM 7839 O O . PHE B 2 127 ? 162.830 160.513 181.972 1.00 109.95 143 PHE B O 1
ATOM 7847 N N . LYS B 2 128 ? 160.876 159.861 182.872 1.00 115.87 144 LYS B N 1
ATOM 7848 C CA . LYS B 2 128 ? 160.781 161.065 183.688 1.00 115.44 144 LYS B CA 1
ATOM 7849 C C . LYS B 2 128 ? 161.903 161.126 184.713 1.00 118.79 144 LYS B C 1
ATOM 7850 O O . LYS B 2 128 ? 162.480 162.193 184.947 1.00 120.24 144 LYS B O 1
ATOM 7856 N N . THR B 2 129 ? 162.232 159.991 185.332 1.00 117.16 145 THR B N 1
ATOM 7857 C CA . THR B 2 129 ? 163.313 159.969 186.311 1.00 119.53 145 THR B CA 1
ATOM 7858 C C . THR B 2 129 ? 164.644 160.327 185.665 1.00 120.83 145 THR B C 1
ATOM 7859 O O . THR B 2 129 ? 165.410 161.142 186.196 1.00 123.86 145 THR B O 1
ATOM 7863 N N . LYS B 2 130 ? 164.932 159.737 184.503 1.00 118.92 146 LYS B N 1
ATOM 7864 C CA . LYS B 2 130 ? 166.194 160.035 183.835 1.00 119.78 146 LYS B CA 1
ATOM 7865 C C . LYS B 2 130 ? 166.231 161.478 183.344 1.00 122.03 146 LYS B C 1
ATOM 7866 O O . LYS B 2 130 ? 167.279 162.133 183.395 1.00 122.13 146 LYS B O 1
ATOM 7872 N N . PHE B 2 131 ? 165.093 161.992 182.873 1.00 121.05 147 PHE B N 1
ATOM 7873 C CA . PHE B 2 131 ? 165.012 163.382 182.443 1.00 119.50 147 PHE B CA 1
ATOM 7874 C C . PHE B 2 131 ? 165.279 164.327 183.603 1.00 121.64 147 PHE B C 1
ATOM 7875 O O . PHE B 2 131 ? 165.997 165.321 183.452 1.00 123.85 147 PHE B O 1
ATOM 7883 N N . GLU B 2 132 ? 164.703 164.035 184.771 1.00 121.59 148 GLU B N 1
ATOM 7884 C CA . GLU B 2 132 ? 164.942 164.866 185.944 1.00 124.57 148 GLU B CA 1
ATOM 7885 C C . GLU B 2 132 ? 166.400 164.806 186.373 1.00 126.77 148 GLU B C 1
ATOM 7886 O O . GLU B 2 132 ? 166.982 165.827 186.753 1.00 130.50 148 GLU B O 1
ATOM 7892 N N . GLU B 2 133 ? 167.007 163.618 186.321 1.00 126.36 149 GLU B N 1
ATOM 7893 C CA . GLU B 2 133 ? 168.427 163.514 186.647 1.00 125.85 149 GLU B CA 1
ATOM 7894 C C . GLU B 2 133 ? 169.270 164.357 185.701 1.00 128.40 149 GLU B C 1
ATOM 7895 O O . GLU B 2 133 ? 170.179 165.074 186.136 1.00 129.93 149 GLU B O 1
ATOM 7901 N N . CYS B 2 134 ? 168.977 164.289 184.400 1.00 127.67 150 CYS B N 1
ATOM 7902 C CA . CYS B 2 134 ? 169.738 165.070 183.428 1.00 128.31 150 CYS B CA 1
ATOM 7903 C C . CYS B 2 134 ? 169.543 166.566 183.643 1.00 130.35 150 CYS B C 1
ATOM 7904 O O . CYS B 2 134 ? 170.503 167.343 183.567 1.00 129.76 150 CYS B O 1
ATOM 7907 N N . ARG B 2 135 ? 168.305 166.990 183.904 1.00 130.09 151 ARG B N 1
ATOM 7908 C CA . ARG B 2 135 ? 168.042 168.405 184.141 1.00 128.56 151 ARG B CA 1
ATOM 7909 C C . ARG B 2 135 ? 168.768 168.896 185.383 1.00 130.94 151 ARG B C 1
ATOM 7910 O O . ARG B 2 135 ? 169.346 169.988 185.384 1.00 133.16 151 ARG B O 1
ATOM 7918 N N . LYS B 2 136 ? 168.746 168.101 186.454 1.00 132.66 152 LYS B N 1
ATOM 7919 C CA . LYS B 2 136 ? 169.442 168.486 187.675 1.00 134.89 152 LYS B CA 1
ATOM 7920 C C . LYS B 2 136 ? 170.943 168.564 187.444 1.00 136.73 152 LYS B C 1
ATOM 7921 O O . LYS B 2 136 ? 171.612 169.466 187.959 1.00 139.82 152 LYS B O 1
ATOM 7927 N N . GLU B 2 137 ? 171.491 167.626 186.669 1.00 133.57 153 GLU B N 1
ATOM 7928 C CA . GLU B 2 137 ? 172.914 167.670 186.357 1.00 135.30 153 GLU B CA 1
ATOM 7929 C C . GLU B 2 137 ? 173.266 168.924 185.569 1.00 139.32 153 GLU B C 1
ATOM 7930 O O . GLU B 2 137 ? 174.275 169.580 185.851 1.00 142.95 153 GLU B O 1
ATOM 7936 N N . ILE B 2 138 ? 172.440 169.278 184.583 1.00 138.87 154 ILE B N 1
ATOM 7937 C CA . ILE B 2 138 ? 172.691 170.486 183.799 1.00 138.65 154 ILE B CA 1
ATOM 7938 C C . ILE B 2 138 ? 172.618 171.721 184.687 1.00 140.73 154 ILE B C 1
ATOM 7939 O O . ILE B 2 138 ? 173.440 172.641 184.571 1.00 142.36 154 ILE B O 1
ATOM 7944 N N . GLU B 2 139 ? 171.627 171.765 185.579 1.00 140.63 155 GLU B N 1
ATOM 7945 C CA . GLU B 2 139 ? 171.480 172.902 186.480 1.00 142.25 155 GLU B CA 1
ATOM 7946 C C . GLU B 2 139 ? 172.685 173.035 187.401 1.00 144.15 155 GLU B C 1
ATOM 7947 O O . GLU B 2 139 ? 173.189 174.142 187.623 1.00 146.31 155 GLU B O 1
ATOM 7953 N N . GLU B 2 140 ? 173.165 171.915 187.943 1.00 144.64 156 GLU B N 1
ATOM 7954 C CA . GLU B 2 140 ? 174.344 171.960 188.801 1.00 147.08 156 GLU B CA 1
ATOM 7955 C C . GLU B 2 140 ? 175.576 172.396 188.021 1.00 149.60 156 GLU B C 1
ATOM 7956 O O . GLU B 2 140 ? 176.413 173.143 188.539 1.00 151.78 156 GLU B O 1
ATOM 7962 N N . ARG B 2 141 ? 175.710 171.934 186.775 1.00 150.08 157 ARG B N 1
ATOM 7963 C CA . ARG B 2 141 ? 176.847 172.349 185.959 1.00 152.01 157 ARG B CA 1
ATOM 7964 C C . ARG B 2 141 ? 176.821 173.847 185.694 1.00 152.74 157 ARG B C 1
ATOM 7965 O O . ARG B 2 141 ? 177.850 174.523 185.805 1.00 154.18 157 ARG B O 1
ATOM 7973 N N . GLU B 2 142 ? 175.653 174.387 185.339 1.00 152.52 158 GLU B N 1
ATOM 7974 C CA . GLU B 2 142 ? 175.585 175.804 185.000 1.00 154.87 158 GLU B CA 1
ATOM 7975 C C . GLU B 2 142 ? 175.676 176.683 186.240 1.00 156.97 158 GLU B C 1
ATOM 7976 O O . GLU B 2 142 ? 176.111 177.836 186.149 1.00 157.37 158 GLU B O 1
ATOM 7982 N N . LYS B 2 143 ? 175.267 176.163 187.400 1.00 156.15 159 LYS B N 1
ATOM 7983 C CA . LYS B 2 143 ? 175.369 176.937 188.632 1.00 156.76 159 LYS B CA 1
ATOM 7984 C C . LYS B 2 143 ? 176.822 177.246 188.967 1.00 160.86 159 LYS B C 1
ATOM 7985 O O . LYS B 2 143 ? 177.146 178.362 189.389 1.00 161.40 159 LYS B O 1
ATOM 7991 N N . LYS B 2 144 ? 177.709 176.275 188.783 1.00 162.03 160 LYS B N 1
ATOM 7992 C CA . LYS B 2 144 ? 179.124 176.464 189.078 1.00 162.23 160 LYS B CA 1
ATOM 7993 C C . LYS B 2 144 ? 179.816 177.232 187.958 1.00 159.63 160 LYS B C 1
ATOM 7994 O O . LYS B 2 144 ? 180.843 176.797 187.438 1.00 156.44 160 LYS B O 1
ATOM 8000 N N . GLU C 3 1 ? 178.228 167.460 142.558 1.00 147.74 6 GLU C N 1
ATOM 8001 C CA . GLU C 3 1 ? 177.179 166.514 142.918 1.00 149.89 6 GLU C CA 1
ATOM 8002 C C . GLU C 3 1 ? 176.014 167.213 143.609 1.00 151.69 6 GLU C C 1
ATOM 8003 O O . GLU C 3 1 ? 176.118 167.599 144.773 1.00 150.98 6 GLU C O 1
ATOM 8009 N N . PRO C 3 2 ? 174.897 167.382 142.891 1.00 152.28 7 PRO C N 1
ATOM 8010 C CA . PRO C 3 2 ? 173.662 167.903 143.491 1.00 147.21 7 PRO C CA 1
ATOM 8011 C C . PRO C 3 2 ? 172.897 166.834 144.267 1.00 140.10 7 PRO C C 1
ATOM 8012 O O . PRO C 3 2 ? 171.687 166.673 144.107 1.00 133.43 7 PRO C O 1
ATOM 8016 N N . GLN C 3 3 ? 173.627 166.076 145.091 1.00 141.50 8 GLN C N 1
ATOM 8017 C CA . GLN C 3 3 ? 173.132 164.966 145.904 1.00 133.68 8 GLN C CA 1
ATOM 8018 C C . GLN C 3 3 ? 172.196 164.048 145.126 1.00 128.84 8 GLN C C 1
ATOM 8019 O O . GLN C 3 3 ? 171.331 163.394 145.718 1.00 120.86 8 GLN C O 1
ATOM 8025 N N . VAL C 3 4 ? 172.381 163.977 143.806 1.00 125.63 9 VAL C N 1
ATOM 8026 C CA . VAL C 3 4 ? 171.666 163.044 142.943 1.00 117.59 9 VAL C CA 1
ATOM 8027 C C . VAL C 3 4 ? 170.161 163.266 143.042 1.00 114.18 9 VAL C C 1
ATOM 8028 O O . VAL C 3 4 ? 169.491 162.676 143.895 1.00 113.33 9 VAL C O 1
ATOM 8032 N N . GLN C 3 5 ? 169.617 164.105 142.165 1.00 109.32 10 GLN C N 1
ATOM 8033 C CA . GLN C 3 5 ? 168.192 164.404 142.149 1.00 101.01 10 GLN C CA 1
ATOM 8034 C C . GLN C 3 5 ? 167.470 163.547 141.120 1.00 97.56 10 GLN C C 1
ATOM 8035 O O . GLN C 3 5 ? 168.059 163.094 140.137 1.00 103.97 10 GLN C O 1
ATOM 8041 N N . PHE C 3 6 ? 166.180 163.339 141.352 1.00 91.01 11 PHE C N 1
ATOM 8042 C CA . PHE C 3 6 ? 165.328 162.630 140.412 1.00 93.57 11 PHE C CA 1
ATOM 8043 C C . PHE C 3 6 ? 163.944 163.251 140.435 1.00 92.72 11 PHE C C 1
ATOM 8044 O O . PHE C 3 6 ? 163.515 163.803 141.448 1.00 96.55 11 PHE C O 1
ATOM 8052 N N . LYS C 3 7 ? 163.243 163.153 139.312 1.00 88.42 12 LYS C N 1
ATOM 8053 C CA . LYS C 3 7 ? 161.895 163.684 139.188 1.00 83.02 12 LYS C CA 1
ATOM 8054 C C . LYS C 3 7 ? 160.901 162.535 139.272 1.00 80.28 12 LYS C C 1
ATOM 8055 O O . LYS C 3 7 ? 160.967 161.587 138.481 1.00 88.13 12 LYS C O 1
ATOM 8061 N N . LEU C 3 8 ? 159.991 162.621 140.231 1.00 71.38 13 LEU C N 1
ATOM 8062 C CA . LEU C 3 8 ? 158.983 161.601 140.466 1.00 70.90 13 LEU C CA 1
ATOM 8063 C C . LEU C 3 8 ? 157.620 162.218 140.220 1.00 76.78 13 LEU C C 1
ATOM 8064 O O . LEU C 3 8 ? 157.342 163.318 140.703 1.00 83.60 13 LEU C O 1
ATOM 8069 N N . VAL C 3 9 ? 156.775 161.525 139.468 1.00 79.15 14 VAL C N 1
ATOM 8070 C CA . VAL C 3 9 ? 155.412 161.983 139.222 1.00 78.03 14 VAL C CA 1
ATOM 8071 C C . VAL C 3 9 ? 154.446 161.047 139.930 1.00 78.82 14 VAL C C 1
ATOM 8072 O O . VAL C 3 9 ? 154.497 159.826 139.742 1.00 82.18 14 VAL C O 1
ATOM 8076 N N . LEU C 3 10 ? 153.576 161.622 140.750 1.00 72.43 15 LEU C N 1
ATOM 8077 C CA . LEU C 3 10 ? 152.567 160.880 141.490 1.00 72.44 15 LEU C CA 1
ATOM 8078 C C . LEU C 3 10 ? 151.224 161.087 140.806 1.00 79.98 15 LEU C C 1
ATOM 8079 O O . LEU C 3 10 ? 150.726 162.214 140.749 1.00 87.04 15 LEU C O 1
ATOM 8084 N N . VAL C 3 11 ? 150.633 160.008 140.294 1.00 80.08 16 VAL C N 1
ATOM 8085 C CA . VAL C 3 11 ? 149.391 160.112 139.543 1.00 76.54 16 VAL C CA 1
ATOM 8086 C C . VAL C 3 11 ? 148.366 159.160 140.138 1.00 78.07 16 VAL C C 1
ATOM 8087 O O . VAL C 3 11 ? 148.704 158.186 140.812 1.00 82.72 16 VAL C O 1
ATOM 8091 N N . GLY C 3 12 ? 147.104 159.474 139.902 1.00 75.74 17 GLY C N 1
ATOM 8092 C CA . GLY C 3 12 ? 146.015 158.685 140.435 1.00 80.00 17 GLY C CA 1
ATOM 8093 C C . GLY C 3 12 ? 144.725 159.473 140.402 1.00 82.58 17 GLY C C 1
ATOM 8094 O O . GLY C 3 12 ? 144.685 160.629 139.992 1.00 88.72 17 GLY C O 1
ATOM 8095 N N . ASP C 3 13 ? 143.667 158.821 140.869 1.00 83.53 18 ASP C N 1
ATOM 8096 C CA . ASP C 3 13 ? 142.324 159.383 140.821 1.00 87.48 18 ASP C CA 1
ATOM 8097 C C . ASP C 3 13 ? 142.127 160.392 141.950 1.00 89.71 18 ASP C C 1
ATOM 8098 O O . ASP C 3 13 ? 143.080 160.859 142.579 1.00 90.82 18 ASP C O 1
ATOM 8103 N N . GLY C 3 14 ? 140.871 160.760 142.194 1.00 90.26 19 GLY C N 1
ATOM 8104 C CA . GLY C 3 14 ? 140.521 161.776 143.166 1.00 89.83 19 GLY C CA 1
ATOM 8105 C C . GLY C 3 14 ? 140.832 161.454 144.612 1.00 90.69 19 GLY C C 1
ATOM 8106 O O . GLY C 3 14 ? 141.679 162.110 145.218 1.00 89.44 19 GLY C O 1
ATOM 8107 N N . GLY C 3 15 ? 140.161 160.461 145.188 1.00 92.15 20 GLY C N 1
ATOM 8108 C CA . GLY C 3 15 ? 140.398 160.148 146.584 1.00 89.45 20 GLY C CA 1
ATOM 8109 C C . GLY C 3 15 ? 141.782 159.590 146.843 1.00 89.92 20 GLY C C 1
ATOM 8110 O O . GLY C 3 15 ? 142.629 160.278 147.417 1.00 87.56 20 GLY C O 1
ATOM 8111 N N . THR C 3 16 ? 142.026 158.360 146.386 1.00 89.76 21 THR C N 1
ATOM 8112 C CA . THR C 3 16 ? 143.325 157.694 146.443 1.00 85.27 21 THR C CA 1
ATOM 8113 C C . THR C 3 16 ? 144.096 157.947 147.733 1.00 89.47 21 THR C C 1
ATOM 8114 O O . THR C 3 16 ? 144.146 157.078 148.607 1.00 95.82 21 THR C O 1
ATOM 8118 N N . GLY C 3 17 ? 144.688 159.128 147.876 1.00 85.60 22 GLY C N 1
ATOM 8119 C CA . GLY C 3 17 ? 145.499 159.380 149.048 1.00 86.81 22 GLY C CA 1
ATOM 8120 C C . GLY C 3 17 ? 146.824 160.073 148.813 1.00 83.40 22 GLY C C 1
ATOM 8121 O O . GLY C 3 17 ? 147.667 160.113 149.711 1.00 80.56 22 GLY C O 1
ATOM 8122 N N . LYS C 3 18 ? 147.033 160.614 147.620 1.00 84.51 23 LYS C N 1
ATOM 8123 C CA . LYS C 3 18 ? 148.161 161.506 147.418 1.00 79.65 23 LYS C CA 1
ATOM 8124 C C . LYS C 3 18 ? 147.979 162.762 148.266 1.00 85.46 23 LYS C C 1
ATOM 8125 O O . LYS C 3 18 ? 146.892 163.046 148.768 1.00 86.84 23 LYS C O 1
ATOM 8131 N N . THR C 3 19 ? 149.076 163.492 148.464 1.00 85.57 24 THR C N 1
ATOM 8132 C CA . THR C 3 19 ? 149.117 164.713 149.272 1.00 83.04 24 THR C CA 1
ATOM 8133 C C . THR C 3 19 ? 148.887 164.406 150.747 1.00 81.62 24 THR C C 1
ATOM 8134 O O . THR C 3 19 ? 149.060 165.275 151.604 1.00 88.10 24 THR C O 1
ATOM 8138 N N . THR C 3 20 ? 148.525 163.166 151.055 1.00 78.52 25 THR C N 1
ATOM 8139 C CA . THR C 3 20 ? 148.526 162.662 152.418 1.00 76.84 25 THR C CA 1
ATOM 8140 C C . THR C 3 20 ? 149.739 161.773 152.629 1.00 80.68 25 THR C C 1
ATOM 8141 O O . THR C 3 20 ? 150.404 161.846 153.664 1.00 82.01 25 THR C O 1
ATOM 8145 N N . PHE C 3 21 ? 150.031 160.941 151.633 1.00 86.98 26 PHE C N 1
ATOM 8146 C CA . PHE C 3 21 ? 151.287 160.208 151.580 1.00 79.77 26 PHE C CA 1
ATOM 8147 C C . PHE C 3 21 ? 152.473 161.165 151.577 1.00 78.52 26 PHE C C 1
ATOM 8148 O O . PHE C 3 21 ? 153.412 161.021 152.370 1.00 80.26 26 PHE C O 1
ATOM 8156 N N . VAL C 3 22 ? 152.424 162.180 150.716 1.00 77.06 27 VAL C N 1
ATOM 8157 C CA . VAL C 3 22 ? 153.523 163.134 150.625 1.00 75.92 27 VAL C CA 1
ATOM 8158 C C . VAL C 3 22 ? 153.630 163.955 151.900 1.00 83.89 27 VAL C C 1
ATOM 8159 O O . VAL C 3 22 ? 154.733 164.265 152.361 1.00 88.44 27 VAL C O 1
ATOM 8163 N N . LYS C 3 23 ? 152.494 164.333 152.485 1.00 85.01 28 LYS C N 1
ATOM 8164 C CA . LYS C 3 23 ? 152.531 165.133 153.705 1.00 85.95 28 LYS C CA 1
ATOM 8165 C C . LYS C 3 23 ? 153.056 164.322 154.882 1.00 88.02 28 LYS C C 1
ATOM 8166 O O . LYS C 3 23 ? 153.816 164.838 155.709 1.00 90.04 28 LYS C O 1
ATOM 8172 N N . ARG C 3 24 ? 152.665 163.049 154.971 1.00 84.85 29 ARG C N 1
ATOM 8173 C CA . ARG C 3 24 ? 153.205 162.173 156.003 1.00 79.90 29 ARG C CA 1
ATOM 8174 C C . ARG C 3 24 ? 154.709 162.005 155.845 1.00 82.28 29 ARG C C 1
ATOM 8175 O O . ARG C 3 24 ? 155.444 161.968 156.836 1.00 85.61 29 ARG C O 1
ATOM 8183 N N . HIS C 3 25 ? 155.191 161.900 154.607 1.00 83.77 30 HIS C N 1
ATOM 8184 C CA . HIS C 3 25 ? 156.632 161.811 154.405 1.00 81.94 30 HIS C CA 1
ATOM 8185 C C . HIS C 3 25 ? 157.344 163.139 154.624 1.00 80.75 30 HIS C C 1
ATOM 8186 O O . HIS C 3 25 ? 158.551 163.140 154.879 1.00 83.19 30 HIS C O 1
ATOM 8193 N N . LEU C 3 26 ? 156.635 164.263 154.526 1.00 78.19 31 LEU C N 1
ATOM 8194 C CA . LEU C 3 26 ? 157.283 165.569 154.614 1.00 81.63 31 LEU C CA 1
ATOM 8195 C C . LEU C 3 26 ? 157.530 165.979 156.059 1.00 86.08 31 LEU C C 1
ATOM 8196 O O . LEU C 3 26 ? 158.671 166.216 156.464 1.00 88.69 31 LEU C O 1
ATOM 8201 N N . THR C 3 27 ? 156.464 166.089 156.845 1.00 86.86 32 THR C N 1
ATOM 8202 C CA . THR C 3 27 ? 156.564 166.461 158.247 1.00 88.15 32 THR C CA 1
ATOM 8203 C C . THR C 3 27 ? 156.221 165.328 159.192 1.00 92.26 32 THR C C 1
ATOM 8204 O O . THR C 3 27 ? 156.800 165.246 160.273 1.00 99.28 32 THR C O 1
ATOM 8208 N N . GLY C 3 28 ? 155.290 164.468 158.813 1.00 88.30 33 GLY C N 1
ATOM 8209 C CA . GLY C 3 28 ? 154.855 163.381 159.655 1.00 81.79 33 GLY C CA 1
ATOM 8210 C C . GLY C 3 28 ? 153.576 163.814 160.320 1.00 90.18 33 GLY C C 1
ATOM 8211 O O . GLY C 3 28 ? 153.618 164.530 161.318 1.00 101.17 33 GLY C O 1
ATOM 8212 N N . GLU C 3 29 ? 152.439 163.399 159.774 1.00 91.91 34 GLU C N 1
ATOM 8213 C CA . GLU C 3 29 ? 151.126 163.798 160.258 1.00 94.22 34 GLU C CA 1
ATOM 8214 C C . GLU C 3 29 ? 150.096 163.158 159.348 1.00 99.01 34 GLU C C 1
ATOM 8215 O O . GLU C 3 29 ? 150.404 162.752 158.227 1.00 100.04 34 GLU C O 1
ATOM 8221 N N . PHE C 3 30 ? 148.867 163.087 159.836 1.00 99.29 35 PHE C N 1
ATOM 8222 C CA . PHE C 3 30 ? 147.766 162.530 159.070 1.00 97.73 35 PHE C CA 1
ATOM 8223 C C . PHE C 3 30 ? 146.717 163.612 158.879 1.00 99.39 35 PHE C C 1
ATOM 8224 O O . PHE C 3 30 ? 146.192 164.151 159.858 1.00 104.46 35 PHE C O 1
ATOM 8232 N N . GLU C 3 31 ? 146.425 163.936 157.625 1.00 98.08 36 GLU C N 1
ATOM 8233 C CA . GLU C 3 31 ? 145.411 164.926 157.295 1.00 99.92 36 GLU C CA 1
ATOM 8234 C C . GLU C 3 31 ? 144.081 164.222 157.078 1.00 102.14 36 GLU C C 1
ATOM 8235 O O . GLU C 3 31 ? 143.960 163.378 156.185 1.00 104.59 36 GLU C O 1
ATOM 8241 N N . LYS C 3 32 ? 143.091 164.562 157.895 1.00 100.03 37 LYS C N 1
ATOM 8242 C CA . LYS C 3 32 ? 141.757 164.002 157.751 1.00 103.36 37 LYS C CA 1
ATOM 8243 C C . LYS C 3 32 ? 140.856 164.839 156.855 1.00 103.98 37 LYS C C 1
ATOM 8244 O O . LYS C 3 32 ? 139.739 164.409 156.552 1.00 99.35 37 LYS C O 1
ATOM 8250 N N . LYS C 3 33 ? 141.314 166.008 156.422 1.00 106.90 38 LYS C N 1
ATOM 8251 C CA . LYS C 3 33 ? 140.532 166.904 155.583 1.00 105.66 38 LYS C CA 1
ATOM 8252 C C . LYS C 3 33 ? 140.905 166.699 154.123 1.00 103.76 38 LYS C C 1
ATOM 8253 O O . LYS C 3 33 ? 142.090 166.623 153.785 1.00 105.98 38 LYS C O 1
ATOM 8259 N N . TYR C 3 34 ? 139.895 166.614 153.262 1.00 98.30 39 TYR C N 1
ATOM 8260 C CA . TYR C 3 34 ? 140.095 166.464 151.827 1.00 94.29 39 TYR C CA 1
ATOM 8261 C C . TYR C 3 34 ? 139.988 167.834 151.174 1.00 94.50 39 TYR C C 1
ATOM 8262 O O . TYR C 3 34 ? 138.898 168.408 151.094 1.00 95.40 39 TYR C O 1
ATOM 8271 N N . VAL C 3 35 ? 141.117 168.354 150.707 1.00 94.51 40 VAL C N 1
ATOM 8272 C CA . VAL C 3 35 ? 141.172 169.601 149.956 1.00 92.82 40 VAL C CA 1
ATOM 8273 C C . VAL C 3 35 ? 141.868 169.294 148.640 1.00 96.78 40 VAL C C 1
ATOM 8274 O O . VAL C 3 35 ? 143.090 169.101 148.611 1.00 100.50 40 VAL C O 1
ATOM 8278 N N . ALA C 3 36 ? 141.100 169.249 147.555 1.00 91.61 41 ALA C N 1
ATOM 8279 C CA . ALA C 3 36 ? 141.645 168.861 146.262 1.00 88.58 41 ALA C CA 1
ATOM 8280 C C . ALA C 3 36 ? 142.692 169.862 145.792 1.00 91.98 41 ALA C C 1
ATOM 8281 O O . ALA C 3 36 ? 142.514 171.075 145.914 1.00 95.77 41 ALA C O 1
ATOM 8283 N N . THR C 3 37 ? 143.793 169.346 145.255 1.00 88.46 42 THR C N 1
ATOM 8284 C CA . THR C 3 37 ? 144.864 170.208 144.785 1.00 89.19 42 THR C CA 1
ATOM 8285 C C . THR C 3 37 ? 144.528 170.775 143.412 1.00 93.15 42 THR C C 1
ATOM 8286 O O . THR C 3 37 ? 143.849 170.140 142.603 1.00 93.49 42 THR C O 1
ATOM 8290 N N . LEU C 3 38 ? 145.006 171.989 143.162 1.00 95.08 43 LEU C N 1
ATOM 8291 C CA . LEU C 3 38 ? 144.782 172.684 141.903 1.00 95.30 43 LEU C CA 1
ATOM 8292 C C . LEU C 3 38 ? 146.058 172.597 141.080 1.00 93.05 43 LEU C C 1
ATOM 8293 O O . LEU C 3 38 ? 147.042 173.279 141.378 1.00 98.03 43 LEU C O 1
ATOM 8298 N N . GLY C 3 39 ? 146.043 171.764 140.047 1.00 85.77 44 GLY C N 1
ATOM 8299 C CA . GLY C 3 39 ? 147.213 171.635 139.208 1.00 86.67 44 GLY C CA 1
ATOM 8300 C C . GLY C 3 39 ? 148.233 170.671 139.772 1.00 92.17 44 GLY C C 1
ATOM 8301 O O . GLY C 3 39 ? 148.057 169.454 139.684 1.00 96.38 44 GLY C O 1
ATOM 8302 N N . VAL C 3 40 ? 149.303 171.204 140.361 1.00 90.87 45 VAL C N 1
ATOM 8303 C CA . VAL C 3 40 ? 150.402 170.390 140.861 1.00 85.79 45 VAL C CA 1
ATOM 8304 C C . VAL C 3 40 ? 151.037 171.095 142.051 1.00 89.79 45 VAL C C 1
ATOM 8305 O O . VAL C 3 40 ? 150.941 172.313 142.203 1.00 94.55 45 VAL C O 1
ATOM 8309 N N . GLU C 3 41 ? 151.675 170.307 142.914 1.00 88.85 46 GLU C N 1
ATOM 8310 C CA . GLU C 3 41 ? 152.498 170.815 144.004 1.00 86.09 46 GLU C CA 1
ATOM 8311 C C . GLU C 3 41 ? 153.812 170.051 144.016 1.00 86.31 46 GLU C C 1
ATOM 8312 O O . GLU C 3 41 ? 153.814 168.822 143.934 1.00 89.98 46 GLU C O 1
ATOM 8318 N N . VAL C 3 42 ? 154.923 170.769 144.128 1.00 84.18 47 VAL C N 1
ATOM 8319 C CA . VAL C 3 42 ? 156.252 170.175 144.045 1.00 85.14 47 VAL C CA 1
ATOM 8320 C C . VAL C 3 42 ? 156.877 170.192 145.431 1.00 87.86 47 VAL C C 1
ATOM 8321 O O . VAL C 3 42 ? 157.095 171.264 146.008 1.00 89.97 47 VAL C O 1
ATOM 8325 N N . HIS C 3 43 ? 157.182 169.006 145.959 1.00 86.11 48 HIS C N 1
ATOM 8326 C CA . HIS C 3 43 ? 157.747 168.865 147.295 1.00 83.50 48 HIS C CA 1
ATOM 8327 C C . HIS C 3 43 ? 159.044 168.070 147.226 1.00 87.95 48 HIS C C 1
ATOM 8328 O O . HIS C 3 43 ? 159.068 166.981 146.634 1.00 89.16 48 HIS C O 1
ATOM 8335 N N . PRO C 3 44 ? 160.135 168.559 147.810 1.00 86.79 49 PRO C N 1
ATOM 8336 C CA . PRO C 3 44 ? 161.367 167.765 147.848 1.00 85.16 49 PRO C CA 1
ATOM 8337 C C . PRO C 3 44 ? 161.428 166.827 149.043 1.00 84.59 49 PRO C C 1
ATOM 8338 O O . PRO C 3 44 ? 161.050 167.172 150.163 1.00 88.69 49 PRO C O 1
ATOM 8342 N N . LEU C 3 45 ? 161.913 165.613 148.789 1.00 84.40 50 LEU C N 1
ATOM 8343 C CA . LEU C 3 45 ? 162.143 164.613 149.823 1.00 85.29 50 LEU C CA 1
ATOM 8344 C C . LEU C 3 45 ? 163.581 164.131 149.729 1.00 90.28 50 LEU C C 1
ATOM 8345 O O . LEU C 3 45 ? 164.134 164.029 148.634 1.00 94.10 50 LEU C O 1
ATOM 8350 N N . VAL C 3 46 ? 164.190 163.843 150.874 1.00 90.67 51 VAL C N 1
ATOM 8351 C CA . VAL C 3 46 ? 165.572 163.388 150.933 1.00 90.36 51 VAL C CA 1
ATOM 8352 C C . VAL C 3 46 ? 165.627 162.103 151.744 1.00 94.43 51 VAL C C 1
ATOM 8353 O O . VAL C 3 46 ? 164.951 161.979 152.770 1.00 96.81 51 VAL C O 1
ATOM 8357 N N . PHE C 3 47 ? 166.411 161.139 151.274 1.00 93.60 52 PHE C N 1
ATOM 8358 C CA . PHE C 3 47 ? 166.678 159.919 152.017 1.00 91.27 52 PHE C CA 1
ATOM 8359 C C . PHE C 3 47 ? 168.178 159.677 152.043 1.00 97.41 52 PHE C C 1
ATOM 8360 O O . PHE C 3 47 ? 168.918 160.161 151.185 1.00 101.55 52 PHE C O 1
ATOM 8368 N N . HIS C 3 48 ? 168.629 158.932 153.047 1.00 96.99 53 HIS C N 1
ATOM 8369 C CA . HIS C 3 48 ? 170.037 158.592 153.195 1.00 97.76 53 HIS C CA 1
ATOM 8370 C C . HIS C 3 48 ? 170.209 157.089 153.054 1.00 103.06 53 HIS C C 1
ATOM 8371 O O . HIS C 3 48 ? 169.497 156.316 153.701 1.00 102.39 53 HIS C O 1
ATOM 8378 N N . THR C 3 49 ? 171.149 156.680 152.205 1.00 106.36 54 THR C N 1
ATOM 8379 C CA . THR C 3 49 ? 171.442 155.283 151.942 1.00 107.37 54 THR C CA 1
ATOM 8380 C C . THR C 3 49 ? 172.940 155.061 152.088 1.00 112.74 54 THR C C 1
ATOM 8381 O O . THR C 3 49 ? 173.715 156.005 152.261 1.00 114.21 54 THR C O 1
ATOM 8385 N N . ASN C 3 50 ? 173.351 153.795 151.996 1.00 115.04 55 ASN C N 1
ATOM 8386 C CA . ASN C 3 50 ? 174.762 153.462 152.144 1.00 117.66 55 ASN C CA 1
ATOM 8387 C C . ASN C 3 50 ? 175.624 154.038 151.031 1.00 125.26 55 ASN C C 1
ATOM 8388 O O . ASN C 3 50 ? 176.851 154.034 151.161 1.00 133.95 55 ASN C O 1
ATOM 8393 N N . ARG C 3 51 ? 175.023 154.521 149.946 1.00 123.27 56 ARG C N 1
ATOM 8394 C CA . ARG C 3 51 ? 175.770 155.209 148.904 1.00 130.30 56 ARG C CA 1
ATOM 8395 C C . ARG C 3 51 ? 175.782 156.720 149.079 1.00 128.23 56 ARG C C 1
ATOM 8396 O O . ARG C 3 51 ? 176.605 157.395 148.452 1.00 133.63 56 ARG C O 1
ATOM 8404 N N . GLY C 3 52 ? 174.894 157.267 149.905 1.00 121.64 57 GLY C N 1
ATOM 8405 C CA . GLY C 3 52 ? 174.810 158.696 150.087 1.00 116.44 57 GLY C CA 1
ATOM 8406 C C . GLY C 3 52 ? 173.380 159.193 150.117 1.00 110.17 57 GLY C C 1
ATOM 8407 O O . GLY C 3 52 ? 172.435 158.424 150.304 1.00 110.84 57 GLY C O 1
ATOM 8408 N N . PRO C 3 53 ? 173.195 160.499 149.962 1.00 102.53 58 PRO C N 1
ATOM 8409 C CA . PRO C 3 53 ? 171.838 161.050 149.937 1.00 100.55 58 PRO C CA 1
ATOM 8410 C C . PRO C 3 53 ? 171.216 160.954 148.554 1.00 101.74 58 PRO C C 1
ATOM 8411 O O . PRO C 3 53 ? 171.887 161.121 147.534 1.00 109.84 58 PRO C O 1
ATOM 8415 N N . ILE C 3 54 ? 169.915 160.682 148.527 1.00 96.63 59 ILE C N 1
ATOM 8416 C CA . ILE C 3 54 ? 169.135 160.662 147.297 1.00 97.04 59 ILE C CA 1
ATOM 8417 C C . ILE C 3 54 ? 167.936 161.583 147.479 1.00 98.99 59 ILE C C 1
ATOM 8418 O O . ILE C 3 54 ? 167.231 161.501 148.490 1.00 103.34 59 ILE C O 1
ATOM 8423 N N . LYS C 3 55 ? 167.711 162.464 146.507 1.00 93.15 60 LYS C N 1
ATOM 8424 C CA . LYS C 3 55 ? 166.688 163.495 146.600 1.00 89.34 60 LYS C CA 1
ATOM 8425 C C . LYS C 3 55 ? 165.652 163.310 145.502 1.00 89.72 60 LYS C C 1
ATOM 8426 O O . LYS C 3 55 ? 165.995 163.281 144.318 1.00 97.03 60 LYS C O 1
ATOM 8432 N N . PHE C 3 56 ? 164.392 163.197 145.899 1.00 83.27 61 PHE C N 1
ATOM 8433 C CA . PHE C 3 56 ? 163.268 163.157 144.979 1.00 82.04 61 PHE C CA 1
ATOM 8434 C C . PHE C 3 56 ? 162.570 164.509 144.957 1.00 84.79 61 PHE C C 1
ATOM 8435 O O . PHE C 3 56 ? 162.509 165.211 145.968 1.00 94.32 61 PHE C O 1
ATOM 8443 N N . ASN C 3 57 ? 162.040 164.869 143.796 1.00 79.90 62 ASN C N 1
ATOM 8444 C CA . ASN C 3 57 ? 161.188 166.043 143.639 1.00 78.62 62 ASN C CA 1
ATOM 8445 C C . ASN C 3 57 ? 159.798 165.531 143.287 1.00 75.84 62 ASN C C 1
ATOM 8446 O O . ASN C 3 57 ? 159.469 165.354 142.117 1.00 77.80 62 ASN C O 1
ATOM 8451 N N . VAL C 3 58 ? 158.981 165.286 144.307 1.00 73.50 63 VAL C N 1
ATOM 8452 C CA . VAL C 3 58 ? 157.662 164.716 144.077 1.00 75.81 63 VAL C CA 1
ATOM 8453 C C . VAL C 3 58 ? 156.762 165.779 143.466 1.00 78.36 63 VAL C C 1
ATOM 8454 O O . VAL C 3 58 ? 156.570 166.857 144.041 1.00 83.89 63 VAL C O 1
ATOM 8458 N N . TRP C 3 59 ? 156.211 165.478 142.292 1.00 76.25 64 TRP C N 1
ATOM 8459 C CA . TRP C 3 59 ? 155.245 166.331 141.607 1.00 76.47 64 TRP C CA 1
ATOM 8460 C C . TRP C 3 59 ? 153.865 165.748 141.871 1.00 75.82 64 TRP C C 1
ATOM 8461 O O . TRP C 3 59 ? 153.350 164.947 141.095 1.00 82.09 64 TRP C O 1
ATOM 8472 N N . ASP C 3 60 ? 153.266 166.147 142.985 1.00 73.02 65 ASP C N 1
ATOM 8473 C CA . ASP C 3 60 ? 151.937 165.684 143.355 1.00 78.24 65 ASP C CA 1
ATOM 8474 C C . ASP C 3 60 ? 150.917 166.389 142.472 1.00 81.89 65 ASP C C 1
ATOM 8475 O O . ASP C 3 60 ? 150.681 167.590 142.626 1.00 89.90 65 ASP C O 1
ATOM 8480 N N . THR C 3 61 ? 150.317 165.649 141.544 1.00 79.33 66 THR C N 1
ATOM 8481 C CA . THR C 3 61 ? 149.395 166.206 140.568 1.00 79.86 66 THR C CA 1
ATOM 8482 C C . THR C 3 61 ? 147.957 166.053 141.051 1.00 84.51 66 THR C C 1
ATOM 8483 O O . THR C 3 61 ? 147.680 165.446 142.085 1.00 87.57 66 THR C O 1
ATOM 8487 N N . ALA C 3 62 ? 147.029 166.608 140.279 1.00 81.48 67 ALA C N 1
ATOM 8488 C CA . ALA C 3 62 ? 145.618 166.624 140.633 1.00 81.95 67 ALA C CA 1
ATOM 8489 C C . ALA C 3 62 ? 144.863 165.576 139.830 1.00 85.34 67 ALA C C 1
ATOM 8490 O O . ALA C 3 62 ? 144.930 165.563 138.599 1.00 86.62 67 ALA C O 1
ATOM 8492 N N . GLY C 3 63 ? 144.142 164.711 140.528 1.00 87.98 68 GLY C N 1
ATOM 8493 C CA . GLY C 3 63 ? 143.364 163.671 139.901 1.00 90.29 68 GLY C CA 1
ATOM 8494 C C . GLY C 3 63 ? 141.964 164.060 139.502 1.00 101.21 68 GLY C C 1
ATOM 8495 O O . GLY C 3 63 ? 141.208 163.209 139.029 1.00 104.91 68 GLY C O 1
ATOM 8496 N N . GLN C 3 64 ? 141.586 165.320 139.685 1.00 100.61 69 GLN C N 1
ATOM 8497 C CA . GLN C 3 64 ? 140.274 165.802 139.283 1.00 99.74 69 GLN C CA 1
ATOM 8498 C C . GLN C 3 64 ? 140.327 166.339 137.862 1.00 106.71 69 GLN C C 1
ATOM 8499 O O . GLN C 3 64 ? 141.302 166.983 137.464 1.00 108.60 69 GLN C O 1
ATOM 8505 N N . GLU C 3 65 ? 139.269 166.066 137.097 1.00 112.64 70 GLU C N 1
ATOM 8506 C CA . GLU C 3 65 ? 139.240 166.484 135.700 1.00 111.91 70 GLU C CA 1
ATOM 8507 C C . GLU C 3 65 ? 139.239 168.000 135.568 1.00 109.41 70 GLU C C 1
ATOM 8508 O O . GLU C 3 65 ? 139.958 168.554 134.729 1.00 110.50 70 GLU C O 1
ATOM 8514 N N . LYS C 3 66 ? 138.448 168.690 136.388 1.00 105.87 71 LYS C N 1
ATOM 8515 C CA . LYS C 3 66 ? 138.325 170.135 136.265 1.00 101.05 71 LYS C CA 1
ATOM 8516 C C . LYS C 3 66 ? 139.487 170.894 136.884 1.00 100.11 71 LYS C C 1
ATOM 8517 O O . LYS C 3 66 ? 139.613 172.097 136.639 1.00 105.25 71 LYS C O 1
ATOM 8523 N N . PHE C 3 67 ? 140.333 170.237 137.673 1.00 95.93 72 PHE C N 1
ATOM 8524 C CA . PHE C 3 67 ? 141.489 170.885 138.279 1.00 94.67 72 PHE C CA 1
ATOM 8525 C C . PHE C 3 67 ? 142.801 170.394 137.685 1.00 95.53 72 PHE C C 1
ATOM 8526 O O . PHE C 3 67 ? 143.862 170.603 138.279 1.00 98.11 72 PHE C O 1
ATOM 8534 N N . GLY C 3 68 ? 142.750 169.751 136.518 1.00 95.76 73 GLY C N 1
ATOM 8535 C CA . GLY C 3 68 ? 143.939 169.130 135.965 1.00 94.00 73 GLY C CA 1
ATOM 8536 C C . GLY C 3 68 ? 145.042 170.109 135.620 1.00 95.31 73 GLY C C 1
ATOM 8537 O O . GLY C 3 68 ? 146.222 169.785 135.751 1.00 97.17 73 GLY C O 1
ATOM 8538 N N . GLY C 3 69 ? 144.685 171.308 135.180 1.00 94.52 74 GLY C N 1
ATOM 8539 C CA . GLY C 3 69 ? 145.708 172.245 134.746 1.00 93.28 74 GLY C CA 1
ATOM 8540 C C . GLY C 3 69 ? 146.361 171.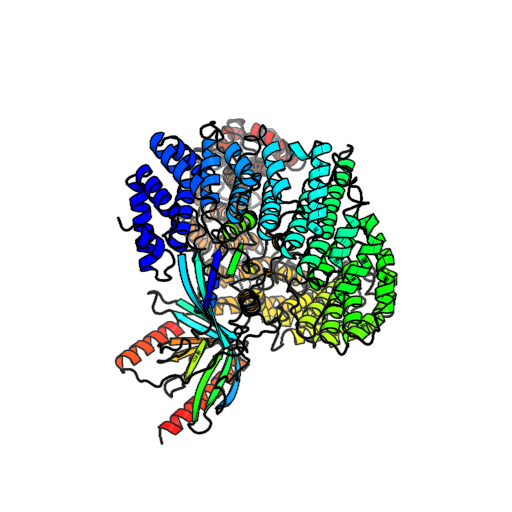748 133.474 1.00 96.56 74 GLY C C 1
ATOM 8541 O O . GLY C 3 69 ? 145.685 171.439 132.489 1.00 100.35 74 GLY C O 1
ATOM 8542 N N . LEU C 3 70 ? 147.688 171.668 133.481 1.00 92.01 75 LEU C N 1
ATOM 8543 C CA . LEU C 3 70 ? 148.434 171.073 132.374 1.00 90.02 75 LEU C CA 1
ATOM 8544 C C . LEU C 3 70 ? 148.449 169.570 132.600 1.00 90.56 75 LEU C C 1
ATOM 8545 O O . LEU C 3 70 ? 149.315 169.039 133.289 1.00 96.77 75 LEU C O 1
ATOM 8550 N N . ARG C 3 71 ? 147.485 168.870 132.004 1.00 87.69 76 ARG C N 1
ATOM 8551 C CA . ARG C 3 71 ? 147.240 167.473 132.342 1.00 88.71 76 ARG C CA 1
ATOM 8552 C C . ARG C 3 71 ? 148.494 166.618 132.206 1.00 93.57 76 ARG C C 1
ATOM 8553 O O . ARG C 3 71 ? 149.003 166.102 133.203 1.00 95.45 76 ARG C O 1
ATOM 8561 N N . ASP C 3 72 ? 149.008 166.475 130.989 1.00 97.98 77 ASP C N 1
ATOM 8562 C CA . ASP C 3 72 ? 150.209 165.691 130.741 1.00 91.24 77 ASP C CA 1
ATOM 8563 C C . ASP C 3 72 ? 151.464 166.540 130.667 1.00 87.99 77 ASP C C 1
ATOM 8564 O O . ASP C 3 72 ? 152.560 165.988 130.564 1.00 90.44 77 ASP C O 1
ATOM 8569 N N . GLY C 3 73 ? 151.335 167.863 130.718 1.00 87.82 78 GLY C N 1
ATOM 8570 C CA . GLY C 3 73 ? 152.500 168.720 130.652 1.00 85.95 78 GLY C CA 1
ATOM 8571 C C . GLY C 3 73 ? 153.399 168.629 131.856 1.00 92.56 78 GLY C C 1
ATOM 8572 O O . GLY C 3 73 ? 154.466 169.250 131.863 1.00 95.42 78 GLY C O 1
ATOM 8573 N N . TYR C 3 74 ? 152.984 167.891 132.880 1.00 88.64 79 TYR C N 1
ATOM 8574 C CA . TYR C 3 74 ? 153.817 167.656 134.047 1.00 84.07 79 TYR C CA 1
ATOM 8575 C C . TYR C 3 74 ? 154.715 166.440 133.886 1.00 89.73 79 TYR C C 1
ATOM 8576 O O . TYR C 3 74 ? 155.804 166.411 134.468 1.00 93.63 79 TYR C O 1
ATOM 8585 N N . TYR C 3 75 ? 154.293 165.441 133.107 1.00 86.42 80 TYR C N 1
ATOM 8586 C CA . TYR C 3 75 ? 155.089 164.231 132.950 1.00 82.63 80 TYR C CA 1
ATOM 8587 C C . TYR C 3 75 ? 156.126 164.398 131.855 1.00 83.61 80 TYR C C 1
ATOM 8588 O O . TYR C 3 75 ? 156.234 163.537 130.982 1.00 89.28 80 TYR C O 1
ATOM 8597 N N . ILE C 3 76 ? 156.911 165.464 131.890 1.00 84.09 81 ILE C N 1
ATOM 8598 C CA . ILE C 3 76 ? 157.933 165.703 130.883 1.00 86.14 81 ILE C CA 1
ATOM 8599 C C . ILE C 3 76 ? 159.277 165.757 131.585 1.00 89.19 81 ILE C C 1
ATOM 8600 O O . ILE C 3 76 ? 159.422 166.445 132.600 1.00 93.12 81 ILE C O 1
ATOM 8605 N N . GLN C 3 77 ? 160.245 165.011 131.058 1.00 87.93 82 GLN C N 1
ATOM 8606 C CA . GLN C 3 77 ? 161.541 164.795 131.693 1.00 84.58 82 GLN C CA 1
ATOM 8607 C C . GLN C 3 77 ? 161.411 164.086 133.032 1.00 87.98 82 GLN C C 1
ATOM 8608 O O . GLN C 3 77 ? 162.315 164.161 133.866 1.00 94.72 82 GLN C O 1
ATOM 8614 N N . ALA C 3 78 ? 160.298 163.396 133.256 1.00 88.51 83 ALA C N 1
ATOM 8615 C CA . ALA C 3 78 ? 160.138 162.603 134.462 1.00 87.82 83 ALA C CA 1
ATOM 8616 C C . ALA C 3 78 ? 161.042 161.382 134.411 1.00 90.73 83 ALA C C 1
ATOM 8617 O O . ALA C 3 78 ? 161.309 160.823 133.346 1.00 92.11 83 ALA C O 1
ATOM 8619 N N . GLN C 3 79 ? 161.518 160.967 135.583 1.00 90.76 84 GLN C N 1
ATOM 8620 C CA . GLN C 3 79 ? 162.423 159.836 135.684 1.00 90.08 84 GLN C CA 1
ATOM 8621 C C . GLN C 3 79 ? 161.875 158.676 136.497 1.00 84.99 84 GLN C C 1
ATOM 8622 O O . GLN C 3 79 ? 162.418 157.574 136.398 1.00 85.67 84 GLN C O 1
ATOM 8628 N N . CYS C 3 80 ? 160.825 158.882 137.288 1.00 79.57 85 CYS C N 1
ATOM 8629 C CA . CYS C 3 80 ? 160.166 157.775 137.961 1.00 73.90 85 CYS C CA 1
ATOM 8630 C C . CYS C 3 80 ? 158.708 158.134 138.198 1.00 78.72 85 CYS C C 1
ATOM 8631 O O . CYS C 3 80 ? 158.334 159.309 138.243 1.00 86.04 85 CYS C O 1
ATOM 8634 N N . ALA C 3 81 ? 157.879 157.109 138.356 1.00 76.16 86 ALA C N 1
ATOM 8635 C CA . ALA C 3 81 ? 156.458 157.349 138.523 1.00 73.81 86 ALA C CA 1
ATOM 8636 C C . ALA C 3 81 ? 155.883 156.452 139.605 1.00 71.53 86 ALA C C 1
ATOM 8637 O O . ALA C 3 81 ? 156.309 155.310 139.787 1.00 79.22 86 ALA C O 1
ATOM 8639 N N . ILE C 3 82 ? 154.895 156.987 140.313 1.00 67.01 87 ILE C N 1
ATOM 8640 C CA . ILE C 3 82 ? 154.063 156.220 141.228 1.00 71.69 87 ILE C CA 1
ATOM 8641 C C . ILE C 3 82 ? 152.621 156.391 140.785 1.00 72.03 87 ILE C C 1
ATOM 8642 O O . ILE C 3 82 ? 152.161 157.520 140.583 1.00 76.10 87 ILE C O 1
ATOM 8647 N N . ILE C 3 83 ? 151.926 155.276 140.603 1.00 71.87 88 ILE C N 1
ATOM 8648 C CA . ILE C 3 83 ? 150.502 155.270 140.297 1.00 75.02 88 ILE C CA 1
ATOM 8649 C C . ILE C 3 83 ? 149.785 154.753 141.530 1.00 75.21 88 ILE C C 1
ATOM 8650 O O . ILE C 3 83 ? 149.981 153.599 141.926 1.00 84.32 88 ILE C O 1
ATOM 8655 N N . MET C 3 84 ? 148.951 155.591 142.132 1.00 74.91 89 MET C N 1
ATOM 8656 C CA . MET C 3 84 ? 148.278 155.249 143.373 1.00 82.08 89 MET C CA 1
ATOM 8657 C C . MET C 3 84 ? 146.801 155.011 143.112 1.00 80.10 89 MET C C 1
ATOM 8658 O O . MET C 3 84 ? 146.179 155.725 142.324 1.00 77.07 89 MET C O 1
ATOM 8663 N N . PHE C 3 85 ? 146.245 153.992 143.758 1.00 79.97 90 PHE C N 1
ATOM 8664 C CA . PHE C 3 85 ? 144.811 153.768 143.681 1.00 81.43 90 PHE C CA 1
ATOM 8665 C C . PHE C 3 85 ? 144.285 153.361 145.046 1.00 86.24 90 PHE C C 1
ATOM 8666 O O . PHE C 3 85 ? 145.005 152.780 145.857 1.00 90.22 90 PHE C O 1
ATOM 8674 N N . ASP C 3 86 ? 143.020 153.675 145.291 1.00 85.44 91 ASP C N 1
ATOM 8675 C CA . ASP C 3 86 ? 142.368 153.372 146.555 1.00 82.68 91 ASP C CA 1
ATOM 8676 C C . ASP C 3 86 ? 141.750 151.984 146.482 1.00 90.78 91 ASP C C 1
ATOM 8677 O O . ASP C 3 86 ? 141.026 151.671 145.534 1.00 97.53 91 ASP C O 1
ATOM 8682 N N . VAL C 3 87 ? 142.031 151.153 147.490 1.00 90.42 92 VAL C N 1
ATOM 8683 C CA . VAL C 3 87 ? 141.525 149.782 147.483 1.00 92.79 92 VAL C CA 1
ATOM 8684 C C . VAL C 3 87 ? 140.085 149.679 147.949 1.00 97.30 92 VAL C C 1
ATOM 8685 O O . VAL C 3 87 ? 139.504 148.590 147.885 1.00 102.90 92 VAL C O 1
ATOM 8689 N N . THR C 3 88 ? 139.492 150.771 148.419 1.00 97.51 93 THR C N 1
ATOM 8690 C CA . THR C 3 88 ? 138.103 150.778 148.853 1.00 100.44 93 THR C CA 1
ATOM 8691 C C . THR C 3 88 ? 137.144 151.244 147.768 1.00 101.32 93 THR C C 1
ATOM 8692 O O . THR C 3 88 ? 135.944 151.355 148.029 1.00 102.05 93 THR C O 1
ATOM 8696 N N . SER C 3 89 ? 137.640 151.523 146.564 1.00 98.36 94 SER C N 1
ATOM 8697 C CA . SER C 3 89 ? 136.801 151.931 145.444 1.00 98.23 94 SER C CA 1
ATOM 8698 C C . SER C 3 89 ? 137.378 151.336 144.171 1.00 100.63 94 SER C C 1
ATOM 8699 O O . SER C 3 89 ? 138.532 151.605 143.831 1.00 103.11 94 SER C O 1
ATOM 8702 N N . ARG C 3 90 ? 136.575 150.533 143.470 1.00 98.57 95 ARG C N 1
ATOM 8703 C CA . ARG C 3 90 ? 137.061 149.840 142.283 1.00 94.79 95 ARG C CA 1
ATOM 8704 C C . ARG C 3 90 ? 137.288 150.774 141.104 1.00 94.75 95 ARG C C 1
ATOM 8705 O O . ARG C 3 90 ? 138.081 150.445 140.215 1.00 95.69 95 ARG C O 1
ATOM 8713 N N . VAL C 3 91 ? 136.614 151.922 141.071 1.00 96.42 96 VAL C N 1
ATOM 8714 C CA . VAL C 3 91 ? 136.795 152.852 139.962 1.00 95.10 96 VAL C CA 1
ATOM 8715 C C . VAL C 3 91 ? 138.214 153.396 139.952 1.00 94.89 96 VAL C C 1
ATOM 8716 O O . VAL C 3 91 ? 138.798 153.627 138.888 1.00 94.91 96 VAL C O 1
ATOM 8720 N N . THR C 3 92 ? 138.793 153.610 141.133 1.00 92.37 97 THR C N 1
ATOM 8721 C CA . THR C 3 92 ? 140.166 154.095 141.198 1.00 91.76 97 THR C CA 1
ATOM 8722 C C . THR C 3 92 ? 141.143 153.091 140.607 1.00 94.46 97 THR C C 1
ATOM 8723 O O . THR C 3 92 ? 142.200 153.480 140.101 1.00 94.26 97 THR C O 1
ATOM 8727 N N . TYR C 3 93 ? 140.814 151.802 140.667 1.00 94.54 98 TYR C N 1
ATOM 8728 C CA . TYR C 3 93 ? 141.655 150.772 140.075 1.00 91.40 98 TYR C CA 1
ATOM 8729 C C . TYR C 3 93 ? 141.382 150.570 138.592 1.00 94.95 98 TYR C C 1
ATOM 8730 O O . TYR C 3 93 ? 142.308 150.254 137.839 1.00 96.97 98 TYR C O 1
ATOM 8739 N N . LYS C 3 94 ? 140.135 150.749 138.154 1.00 95.35 99 LYS C N 1
ATOM 8740 C CA . LYS C 3 94 ? 139.818 150.609 136.738 1.00 95.60 99 LYS C CA 1
ATOM 8741 C C . LYS C 3 94 ? 140.555 151.618 135.872 1.00 97.44 99 LYS C C 1
ATOM 8742 O O . LYS C 3 94 ? 140.751 151.366 134.681 1.00 97.67 99 LYS C O 1
ATOM 8748 N N . ASN C 3 95 ? 140.955 152.753 136.432 1.00 93.69 100 ASN C N 1
ATOM 8749 C CA . ASN C 3 95 ? 141.608 153.799 135.664 1.00 91.68 100 ASN C CA 1
ATOM 8750 C C . ASN C 3 95 ? 143.124 153.702 135.688 1.00 91.91 100 ASN C C 1
ATOM 8751 O O . ASN C 3 95 ? 143.788 154.572 135.121 1.00 94.75 100 ASN C O 1
ATOM 8756 N N . VAL C 3 96 ? 143.688 152.681 136.334 1.00 88.19 101 VAL C N 1
ATOM 8757 C CA . VAL C 3 96 ? 145.145 152.516 136.327 1.00 81.72 101 VAL C CA 1
ATOM 8758 C C . VAL C 3 96 ? 145.691 152.361 134.915 1.00 84.16 101 VAL C C 1
ATOM 8759 O O . VAL C 3 96 ? 146.722 152.980 134.604 1.00 86.65 101 VAL C O 1
ATOM 8763 N N . PRO C 3 97 ? 145.092 151.561 134.021 1.00 85.33 102 PRO C N 1
ATOM 8764 C CA . PRO C 3 97 ? 145.627 151.491 132.654 1.00 84.26 102 PRO C CA 1
ATOM 8765 C C . PRO C 3 97 ? 145.684 152.831 131.947 1.00 84.34 102 PRO C C 1
ATOM 8766 O O . PRO C 3 97 ? 146.623 153.073 131.185 1.00 88.33 102 PRO C O 1
ATOM 8770 N N . ASN C 3 98 ? 144.712 153.715 132.174 1.00 83.18 103 ASN C N 1
ATOM 8771 C CA . ASN C 3 98 ? 144.731 155.011 131.501 1.00 83.03 103 ASN C CA 1
ATOM 8772 C C . ASN C 3 98 ? 145.876 155.883 131.999 1.00 80.57 103 ASN C C 1
ATOM 8773 O O . ASN C 3 98 ? 146.537 156.560 131.203 1.00 83.77 103 ASN C O 1
ATOM 8778 N N . TRP C 3 99 ? 146.124 155.886 133.308 1.00 81.73 104 TRP C N 1
ATOM 8779 C CA . TRP C 3 99 ? 147.262 156.633 133.832 1.00 82.84 104 TRP C CA 1
ATOM 8780 C C . TRP C 3 99 ? 148.573 156.063 133.310 1.00 81.47 104 TRP C C 1
ATOM 8781 O O . TRP C 3 99 ? 149.490 156.815 132.952 1.00 82.39 104 TRP C O 1
ATOM 8792 N N . HIS C 3 100 ? 148.676 154.734 133.240 1.00 81.94 105 HIS C N 1
ATOM 8793 C CA . HIS C 3 100 ? 149.878 154.124 132.680 1.00 81.52 105 HIS C CA 1
ATOM 8794 C C . HIS C 3 100 ? 150.063 154.518 131.220 1.00 84.63 105 HIS C C 1
ATOM 8795 O O . HIS C 3 100 ? 151.180 154.823 130.787 1.00 85.29 105 HIS C O 1
ATOM 8802 N N . ARG C 3 101 ? 148.974 154.518 130.450 1.00 83.93 106 ARG C N 1
ATOM 8803 C CA . ARG C 3 101 ? 149.042 154.888 129.042 1.00 75.76 106 ARG C CA 1
ATOM 8804 C C . ARG C 3 101 ? 149.490 156.329 128.868 1.00 78.77 106 ARG C C 1
ATOM 8805 O O . ARG C 3 101 ? 150.315 156.629 128.001 1.00 83.94 106 ARG C O 1
ATOM 8813 N N . ASP C 3 102 ? 148.951 157.238 129.679 1.00 82.78 107 ASP C N 1
ATOM 8814 C CA . ASP C 3 102 ? 149.383 158.627 129.601 1.00 80.42 107 ASP C CA 1
ATOM 8815 C C . ASP C 3 102 ? 150.842 158.777 129.994 1.00 80.67 107 ASP C C 1
ATOM 8816 O O . ASP C 3 102 ? 151.539 159.645 129.460 1.00 85.17 107 ASP C O 1
ATOM 8821 N N . LEU C 3 103 ? 151.323 157.952 130.924 1.00 81.59 108 LEU C N 1
ATOM 8822 C CA . LEU C 3 103 ? 152.724 158.035 131.322 1.00 82.16 108 LEU C CA 1
ATOM 8823 C C . LEU C 3 103 ? 153.653 157.544 130.217 1.00 82.87 108 LEU C C 1
ATOM 8824 O O . LEU C 3 103 ? 154.660 158.191 129.910 1.00 82.65 108 LEU C O 1
ATOM 8829 N N . VAL C 3 104 ? 153.337 156.397 129.612 1.00 83.70 109 VAL C N 1
ATOM 8830 C CA . VAL C 3 104 ? 154.268 155.784 128.666 1.00 82.11 109 VAL C CA 1
ATOM 8831 C C . VAL C 3 104 ? 154.349 156.575 127.368 1.00 83.71 109 VAL C C 1
ATOM 8832 O O . VAL C 3 104 ? 155.386 156.563 126.696 1.00 89.58 109 VAL C O 1
ATOM 8836 N N . ARG C 3 105 ? 153.272 157.258 126.979 1.00 82.83 110 ARG C N 1
ATOM 8837 C CA . ARG C 3 105 ? 153.287 158.005 125.728 1.00 83.82 110 ARG C CA 1
ATOM 8838 C C . ARG C 3 105 ? 154.160 159.249 125.786 1.00 88.64 110 ARG C C 1
ATOM 8839 O O . ARG C 3 105 ? 154.442 159.828 124.734 1.00 92.64 110 ARG C O 1
ATOM 8847 N N . VAL C 3 106 ? 154.591 159.676 126.969 1.00 85.45 111 VAL C N 1
ATOM 8848 C CA . VAL C 3 106 ? 155.439 160.846 127.115 1.00 84.93 111 VAL C CA 1
ATOM 8849 C C . VAL C 3 106 ? 156.835 160.474 127.596 1.00 91.22 111 VAL C C 1
ATOM 8850 O O . VAL C 3 106 ? 157.818 161.101 127.196 1.00 93.10 111 VAL C O 1
ATOM 8854 N N . CYS C 3 107 ? 156.943 159.464 128.454 1.00 94.96 112 CYS C N 1
ATOM 8855 C CA . CYS C 3 107 ? 158.215 159.004 128.991 1.00 99.87 112 CYS C CA 1
ATOM 8856 C C . CYS C 3 107 ? 158.456 157.566 128.556 1.00 100.96 112 CYS C C 1
ATOM 8857 O O . CYS C 3 107 ? 157.538 156.742 128.578 1.00 97.96 112 CYS C O 1
ATOM 8860 N N . GLU C 3 108 ? 159.690 157.263 128.168 1.00 102.96 113 GLU C N 1
ATOM 8861 C CA . GLU C 3 108 ? 160.054 155.933 127.701 1.00 109.49 113 GLU C CA 1
ATOM 8862 C C . GLU C 3 108 ? 160.954 155.247 128.719 1.00 114.22 113 GLU C C 1
ATOM 8863 O O . GLU C 3 108 ? 161.976 155.807 129.132 1.00 114.82 113 GLU C O 1
ATOM 8869 N N . ASN C 3 109 ? 160.560 154.042 129.130 1.00 113.42 114 ASN C N 1
ATOM 8870 C CA . ASN C 3 109 ? 161.399 153.159 129.935 1.00 112.14 114 ASN C CA 1
ATOM 8871 C C . ASN C 3 109 ? 161.833 153.829 131.241 1.00 109.78 114 ASN C C 1
ATOM 8872 O O . ASN C 3 109 ? 163.014 154.084 131.479 1.00 109.95 114 ASN C O 1
ATOM 8877 N N . ILE C 3 110 ? 160.850 154.118 132.088 1.00 105.73 115 ILE C N 1
ATOM 8878 C CA . ILE C 3 110 ? 161.123 154.671 133.412 1.00 102.47 115 ILE C CA 1
ATOM 8879 C C . ILE C 3 110 ? 160.539 153.734 134.463 1.00 97.80 115 ILE C C 1
ATOM 8880 O O . ILE C 3 110 ? 159.554 153.036 134.189 1.00 99.93 115 ILE C O 1
ATOM 8885 N N . PRO C 3 111 ? 161.117 153.668 135.661 1.00 93.08 116 PRO C N 1
ATOM 8886 C CA . PRO C 3 111 ? 160.543 152.819 136.711 1.00 90.08 116 PRO C CA 1
ATOM 8887 C C . PRO C 3 111 ? 159.201 153.356 137.187 1.00 88.32 116 PRO C C 1
ATOM 8888 O O . PRO C 3 111 ? 159.049 154.550 137.455 1.00 92.83 116 PRO C O 1
ATOM 8892 N N . ILE C 3 112 ? 158.230 152.458 137.298 1.00 87.40 117 ILE C N 1
ATOM 8893 C CA . ILE C 3 112 ? 156.881 152.795 137.725 1.00 77.70 117 ILE C CA 1
ATOM 8894 C C . ILE C 3 112 ? 156.487 151.844 138.843 1.00 81.52 117 ILE C C 1
ATOM 8895 O O . ILE C 3 112 ? 156.655 150.628 138.714 1.00 87.86 117 ILE C O 1
ATOM 8900 N N . VAL C 3 113 ? 155.967 152.394 139.937 1.00 76.53 118 VAL C N 1
ATOM 8901 C CA . VAL C 3 113 ? 155.526 151.608 141.083 1.00 76.00 118 VAL C CA 1
ATOM 8902 C C . VAL C 3 113 ? 154.026 151.790 141.242 1.00 76.97 118 VAL C C 1
ATOM 8903 O O . VAL C 3 113 ? 153.531 152.922 141.244 1.00 80.56 118 VAL C O 1
ATOM 8907 N N . LEU C 3 114 ? 153.308 150.684 141.383 1.00 75.54 119 LEU C N 1
ATOM 8908 C CA . LEU C 3 114 ? 151.866 150.703 141.576 1.00 77.01 119 LEU C CA 1
ATOM 8909 C C . LEU C 3 114 ? 151.566 150.486 143.055 1.00 79.01 119 LEU C C 1
ATOM 8910 O O . LEU C 3 114 ? 151.975 149.472 143.628 1.00 86.13 119 LEU C O 1
ATOM 8915 N N . CYS C 3 115 ? 150.851 151.428 143.666 1.00 75.33 120 CYS C N 1
ATOM 8916 C CA . CYS C 3 115 ? 150.587 151.411 145.099 1.00 77.40 120 CYS C CA 1
ATOM 8917 C C . CYS C 3 115 ? 149.090 151.364 145.359 1.00 82.50 120 CYS C C 1
ATOM 8918 O O . CYS C 3 115 ? 148.320 152.097 144.727 1.00 85.16 120 CYS C O 1
ATOM 8921 N N . GLY C 3 116 ? 148.684 150.491 146.278 1.00 83.38 121 GLY C N 1
ATOM 8922 C CA . GLY C 3 116 ? 147.300 150.419 146.703 1.00 85.57 121 GLY C CA 1
ATOM 8923 C C . GLY C 3 116 ? 147.106 150.948 148.108 1.00 91.61 121 GLY C C 1
ATOM 8924 O O . GLY C 3 116 ? 147.481 150.292 149.081 1.00 99.14 121 GLY C O 1
ATOM 8925 N N . ASN C 3 117 ? 146.507 152.126 148.226 1.00 91.07 122 ASN C N 1
ATOM 8926 C CA . ASN C 3 117 ? 146.409 152.832 149.492 1.00 91.18 122 ASN C CA 1
ATOM 8927 C C . ASN C 3 117 ? 145.137 152.440 150.238 1.00 96.66 122 ASN C C 1
ATOM 8928 O O . ASN C 3 117 ? 144.273 151.732 149.720 1.00 100.50 122 ASN C O 1
ATOM 8933 N N . LYS C 3 118 ? 145.041 152.912 151.483 1.00 96.47 123 LYS C N 1
ATOM 8934 C CA . LYS C 3 118 ? 143.857 152.730 152.325 1.00 98.57 123 LYS C CA 1
ATOM 8935 C C . LYS C 3 118 ? 143.591 151.257 152.615 1.00 104.75 123 LYS C C 1
ATOM 8936 O O . LYS C 3 118 ? 142.448 150.800 152.608 1.00 107.57 123 LYS C O 1
ATOM 8942 N N . VAL C 3 119 ? 144.660 150.506 152.878 1.00 105.63 124 VAL C N 1
ATOM 8943 C CA . VAL C 3 119 ? 144.515 149.091 153.203 1.00 106.49 124 VAL C CA 1
ATOM 8944 C C . VAL C 3 119 ? 143.840 148.918 154.557 1.00 113.39 124 VAL C C 1
ATOM 8945 O O . VAL C 3 119 ? 143.059 147.983 154.763 1.00 115.88 124 VAL C O 1
ATOM 8949 N N . ASP C 3 120 ? 144.116 149.824 155.494 1.00 114.12 125 ASP C N 1
ATOM 8950 C CA . ASP C 3 120 ? 143.677 149.667 156.874 1.00 117.50 125 ASP C CA 1
ATOM 8951 C C . ASP C 3 120 ? 142.181 149.864 157.071 1.00 120.34 125 ASP C C 1
ATOM 8952 O O . ASP C 3 120 ? 141.686 149.602 158.170 1.00 127.66 125 ASP C O 1
ATOM 8957 N N . ILE C 3 121 ? 141.451 150.316 156.051 1.00 115.67 126 ILE C N 1
ATOM 8958 C CA . ILE C 3 121 ? 140.062 150.719 156.253 1.00 119.41 126 ILE C CA 1
ATOM 8959 C C . ILE C 3 121 ? 139.183 149.529 156.610 1.00 126.46 126 ILE C C 1
ATOM 8960 O O . ILE C 3 121 ? 138.182 149.685 157.319 1.00 132.05 126 ILE C O 1
ATOM 8965 N N . LYS C 3 122 ? 139.552 148.327 156.156 1.00 124.00 127 LYS C N 1
ATOM 8966 C CA . LYS C 3 122 ? 138.739 147.114 156.265 1.00 129.40 127 LYS C CA 1
ATOM 8967 C C . LYS C 3 122 ? 137.499 147.254 155.389 1.00 133.14 127 LYS C C 1
ATOM 8968 O O . LYS C 3 122 ? 137.187 148.356 154.929 1.00 132.50 127 LYS C O 1
ATOM 8974 N N . ASP C 3 123 ? 136.792 146.150 155.139 1.00 135.04 128 ASP C N 1
ATOM 8975 C CA . ASP C 3 123 ? 135.747 146.117 154.115 1.00 134.53 128 ASP C CA 1
ATOM 8976 C C . ASP C 3 123 ? 136.333 146.522 152.764 1.00 128.45 128 ASP C C 1
ATOM 8977 O O . ASP C 3 123 ? 135.726 147.269 151.995 1.00 127.22 128 ASP C O 1
ATOM 8982 N N . ARG C 3 124 ? 137.540 146.031 152.495 1.00 122.87 129 ARG C N 1
ATOM 8983 C CA . ARG C 3 124 ? 138.255 146.346 151.267 1.00 112.98 129 ARG C CA 1
ATOM 8984 C C . ARG C 3 124 ? 137.495 145.826 150.054 1.00 113.25 129 ARG C C 1
ATOM 8985 O O . ARG C 3 124 ? 137.002 144.696 150.053 1.00 114.02 129 ARG C O 1
ATOM 8993 N N . LYS C 3 125 ? 137.400 146.658 149.017 1.00 111.17 130 LYS C N 1
ATOM 8994 C CA . LYS C 3 125 ? 136.627 146.330 147.827 1.00 110.16 130 LYS C CA 1
ATOM 8995 C C . LYS C 3 125 ? 137.467 145.762 146.694 1.00 111.08 130 LYS C C 1
ATOM 8996 O O . LYS C 3 125 ? 136.933 145.035 145.852 1.00 115.24 130 LYS C O 1
ATOM 9002 N N . VAL C 3 126 ? 138.757 146.073 146.646 1.00 107.81 131 VAL C N 1
ATOM 9003 C CA . VAL C 3 126 ? 139.661 145.541 145.634 1.00 105.90 131 VAL C CA 1
ATOM 9004 C C . VAL C 3 126 ? 140.513 144.478 146.318 1.00 107.72 131 VAL C C 1
ATOM 9005 O O . VAL C 3 126 ? 141.542 144.785 146.923 1.00 107.97 131 VAL C O 1
ATOM 9009 N N . LYS C 3 127 ? 140.087 143.222 146.218 1.00 105.06 132 LYS C N 1
ATOM 9010 C CA . LYS C 3 127 ? 140.811 142.129 146.847 1.00 105.37 132 LYS C CA 1
ATOM 9011 C C . LYS C 3 127 ? 142.184 141.957 146.210 1.00 107.59 132 LYS C C 1
ATOM 9012 O O . LYS C 3 127 ? 142.394 142.277 145.039 1.00 111.48 132 LYS C O 1
ATOM 9018 N N . ALA C 3 128 ? 143.129 141.441 146.998 1.00 105.87 133 ALA C N 1
ATOM 9019 C CA . ALA C 3 128 ? 144.507 141.323 146.535 1.00 103.81 133 ALA C CA 1
ATOM 9020 C C . ALA C 3 128 ? 144.660 140.348 145.376 1.00 103.86 133 ALA C C 1
ATOM 9021 O O . ALA C 3 128 ? 145.672 140.400 144.672 1.00 99.90 133 ALA C O 1
ATOM 9023 N N . LYS C 3 129 ? 143.690 139.461 145.165 1.00 107.40 134 LYS C N 1
ATOM 9024 C CA . LYS C 3 129 ? 143.747 138.515 144.060 1.00 106.31 134 LYS C CA 1
ATOM 9025 C C . LYS C 3 129 ? 143.320 139.122 142.732 1.00 103.47 134 LYS C C 1
ATOM 9026 O O . LYS C 3 129 ? 143.571 138.516 141.687 1.00 104.57 134 LYS C O 1
ATOM 9032 N N . SER C 3 130 ? 142.678 140.287 142.745 1.00 101.46 135 SER C N 1
ATOM 9033 C CA . SER C 3 130 ? 142.203 140.932 141.530 1.00 102.96 135 SER C CA 1
ATOM 9034 C C . SER C 3 130 ? 143.171 141.971 140.991 1.00 96.68 135 SER C C 1
ATOM 9035 O O . SER C 3 130 ? 142.857 142.629 139.997 1.00 93.38 135 SER C O 1
ATOM 9038 N N . ILE C 3 131 ? 144.329 142.137 141.614 1.00 93.15 136 ILE C N 1
ATOM 9039 C CA . ILE C 3 131 ? 145.309 143.132 141.206 1.00 89.50 136 ILE C CA 1
ATOM 9040 C C . ILE C 3 131 ? 146.334 142.416 140.337 1.00 88.09 136 ILE C C 1
ATOM 9041 O O . ILE C 3 131 ? 147.234 141.742 140.842 1.00 90.66 136 ILE C O 1
ATOM 9046 N N . VAL C 3 132 ? 146.203 142.565 139.017 1.00 85.22 137 VAL C N 1
ATOM 9047 C CA . VAL C 3 132 ? 147.029 141.835 138.065 1.00 85.62 137 VAL C CA 1
ATOM 9048 C C . VAL C 3 132 ? 147.725 142.740 137.064 1.00 85.27 137 VAL C C 1
ATOM 9049 O O . VAL C 3 132 ? 148.371 142.238 136.147 1.00 86.76 137 VAL C O 1
ATOM 9053 N N . PHE C 3 133 ? 147.612 144.060 137.198 1.00 79.54 138 PHE C N 1
ATOM 9054 C CA . PHE C 3 133 ? 148.213 144.946 136.208 1.00 77.76 138 PHE C CA 1
ATOM 9055 C C . PHE C 3 133 ? 149.734 144.868 136.243 1.00 85.43 138 PHE C C 1
ATOM 9056 O O . PHE C 3 133 ? 150.388 144.922 135.194 1.00 91.48 138 PHE C O 1
ATOM 9064 N N . HIS C 3 134 ? 150.316 144.743 137.435 1.00 81.62 139 HIS C N 1
ATOM 9065 C CA . HIS C 3 134 ? 151.768 144.661 137.533 1.00 78.18 139 HIS C CA 1
ATOM 9066 C C . HIS C 3 134 ? 152.303 143.389 136.888 1.00 84.53 139 HIS C C 1
ATOM 9067 O O . HIS C 3 134 ? 153.392 143.406 136.307 1.00 87.06 139 HIS C O 1
ATOM 9074 N N . ARG C 3 135 ? 151.561 142.283 136.979 1.00 86.31 140 ARG C N 1
ATOM 9075 C CA . ARG C 3 135 ? 151.969 141.063 136.293 1.00 83.84 140 ARG C CA 1
ATOM 9076 C C . ARG C 3 135 ? 151.978 141.260 134.785 1.00 87.30 140 ARG C C 1
ATOM 9077 O O . ARG C 3 135 ? 152.912 140.831 134.100 1.00 87.84 140 ARG C O 1
ATOM 9085 N N . LYS C 3 136 ? 150.941 141.907 134.252 1.00 89.29 141 LYS C N 1
ATOM 9086 C CA . LYS C 3 136 ? 150.848 142.118 132.812 1.00 87.39 141 LYS C CA 1
ATOM 9087 C C . LYS C 3 136 ? 151.941 143.051 132.311 1.00 88.01 141 LYS C C 1
ATOM 9088 O O . LYS C 3 136 ? 152.489 142.843 131.225 1.00 87.86 141 LYS C O 1
ATOM 9094 N N . LYS C 3 137 ? 152.267 144.089 133.076 1.00 84.94 142 LYS C N 1
ATOM 9095 C CA . LYS C 3 137 ? 153.182 145.120 132.608 1.00 80.35 142 LYS C CA 1
ATOM 9096 C C . LYS C 3 137 ? 154.564 145.048 133.244 1.00 88.21 142 LYS C C 1
ATOM 9097 O O . LYS C 3 137 ? 155.374 145.951 133.021 1.00 90.69 142 LYS C O 1
ATOM 9103 N N . ASN C 3 138 ? 154.855 144.002 134.020 1.00 91.38 143 ASN C N 1
ATOM 9104 C CA . ASN C 3 138 ? 156.145 143.852 134.704 1.00 89.15 143 ASN C CA 1
ATOM 9105 C C . ASN C 3 138 ? 156.429 145.038 135.624 1.00 90.59 143 ASN C C 1
ATOM 9106 O O . ASN C 3 138 ? 157.470 145.689 135.533 1.00 92.34 143 ASN C O 1
ATOM 9111 N N . LEU C 3 139 ? 155.493 145.309 136.527 1.00 90.59 144 LEU C N 1
ATOM 9112 C CA . LEU C 3 139 ? 155.589 146.423 137.456 1.00 91.43 144 LEU C CA 1
ATOM 9113 C C . LEU C 3 139 ? 155.788 145.916 138.878 1.00 93.54 144 LEU C C 1
ATOM 9114 O O . LEU C 3 139 ? 155.553 144.746 139.183 1.00 96.90 144 LEU C O 1
ATOM 9119 N N . GLN C 3 140 ? 156.223 146.819 139.748 1.00 87.23 145 GLN C N 1
ATOM 9120 C CA . GLN C 3 140 ? 156.386 146.534 141.167 1.00 81.97 145 GLN C CA 1
ATOM 9121 C C . GLN C 3 140 ? 155.175 147.073 141.915 1.00 81.33 145 GLN C C 1
ATOM 9122 O O . GLN C 3 140 ? 154.878 148.268 141.838 1.00 87.66 145 GLN C O 1
ATOM 9128 N N . TYR C 3 141 ? 154.487 146.200 142.644 1.00 74.84 146 TYR C N 1
ATOM 9129 C CA . TYR C 3 141 ? 153.262 146.555 143.344 1.00 76.29 146 TYR C CA 1
ATOM 9130 C C . TYR C 3 141 ? 153.467 146.507 144.851 1.00 78.37 146 TYR C C 1
ATOM 9131 O O . TYR C 3 141 ? 154.180 145.640 145.362 1.00 80.97 146 TYR C O 1
ATOM 9140 N N . TYR C 3 142 ? 152.830 147.441 145.557 1.00 80.62 147 TYR C N 1
ATOM 9141 C CA . TYR C 3 142 ? 152.918 147.515 147.009 1.00 77.27 147 TYR C CA 1
ATOM 9142 C C . TYR C 3 142 ? 151.552 147.807 147.611 1.00 80.36 147 TYR C C 1
ATOM 9143 O O . TYR C 3 142 ? 150.713 148.478 147.003 1.00 86.16 147 TYR C O 1
ATOM 9152 N N . ASP C 3 143 ? 151.338 147.278 148.812 1.00 81.65 148 ASP C N 1
ATOM 9153 C CA . ASP C 3 143 ? 150.189 147.610 149.647 1.00 86.62 148 ASP C CA 1
ATOM 9154 C C . ASP C 3 143 ? 150.670 148.577 150.718 1.00 88.34 148 ASP C C 1
ATOM 9155 O O . ASP C 3 143 ? 151.489 148.210 151.564 1.00 94.62 148 ASP C O 1
ATOM 9160 N N . ILE C 3 144 ? 150.168 149.807 150.686 1.00 83.45 149 ILE C N 1
ATOM 9161 C CA . ILE C 3 144 ? 150.583 150.831 151.631 1.00 86.73 149 ILE C CA 1
ATOM 9162 C C . ILE C 3 144 ? 149.352 151.384 152.336 1.00 91.80 149 ILE C C 1
ATOM 9163 O O . ILE C 3 144 ? 148.215 151.073 151.991 1.00 96.35 149 ILE C O 1
ATOM 9168 N N . SER C 3 145 ? 149.605 152.197 153.357 1.00 90.58 150 SER C N 1
ATOM 9169 C CA . SER C 3 145 ? 148.555 152.968 154.014 1.00 92.88 150 SER C CA 1
ATOM 9170 C C . SER C 3 145 ? 149.224 154.100 154.771 1.00 91.51 150 SER C C 1
ATOM 9171 O O . SER C 3 145 ? 150.011 153.845 155.684 1.00 94.84 150 SER C O 1
ATOM 9174 N N . ALA C 3 146 ? 148.924 155.341 154.391 1.00 89.46 151 ALA C N 1
ATOM 9175 C CA . ALA C 3 146 ? 149.555 156.486 155.033 1.00 87.83 151 ALA C CA 1
ATOM 9176 C C . ALA C 3 146 ? 149.094 156.673 156.470 1.00 92.33 151 ALA C C 1
ATOM 9177 O O . ALA C 3 146 ? 149.774 157.358 157.241 1.00 93.49 151 ALA C O 1
ATOM 9179 N N . LYS C 3 147 ? 147.958 156.089 156.846 1.00 95.36 152 LYS C N 1
ATOM 9180 C CA . LYS C 3 147 ? 147.467 156.237 158.211 1.00 96.05 152 LYS C CA 1
ATOM 9181 C C . LYS C 3 147 ? 148.297 155.416 159.190 1.00 93.04 152 LYS C C 1
ATOM 9182 O O . LYS C 3 147 ? 148.680 155.907 160.257 1.00 95.67 152 LYS C O 1
ATOM 9188 N N . SER C 3 148 ? 148.592 154.166 158.841 1.00 93.45 153 SER C N 1
ATOM 9189 C CA . SER C 3 148 ? 149.299 153.246 159.720 1.00 94.18 153 SER C CA 1
ATOM 9190 C C . SER C 3 148 ? 150.792 153.168 159.440 1.00 95.06 153 SER C C 1
ATOM 9191 O O . SER C 3 148 ? 151.493 152.426 160.131 1.00 97.06 153 SER C O 1
ATOM 9194 N N . ASN C 3 149 ? 151.290 153.907 158.450 1.00 93.94 154 ASN C N 1
ATOM 9195 C CA . ASN C 3 149 ? 152.697 153.856 158.050 1.00 89.30 154 ASN C CA 1
ATOM 9196 C C . ASN C 3 149 ? 153.121 152.442 157.664 1.00 94.00 154 ASN C C 1
ATOM 9197 O O . ASN C 3 149 ? 154.250 152.023 157.919 1.00 100.64 154 ASN C O 1
ATOM 9202 N N . TYR C 3 150 ? 152.215 151.704 157.035 1.00 90.78 155 TYR C N 1
ATOM 9203 C CA . TYR C 3 150 ? 152.483 150.335 156.618 1.00 88.33 155 TYR C CA 1
ATOM 9204 C C . TYR C 3 150 ? 153.074 150.346 155.215 1.00 89.27 155 TYR C C 1
ATOM 9205 O O . TYR C 3 150 ? 152.431 150.816 154.273 1.00 93.01 155 TYR C O 1
ATOM 9214 N N . ASN C 3 151 ? 154.300 149.841 155.082 1.00 86.68 156 ASN C N 1
ATOM 9215 C CA . ASN C 3 151 ? 155.042 149.834 153.822 1.00 83.03 156 ASN C CA 1
ATOM 9216 C C . ASN C 3 151 ? 155.231 151.231 153.256 1.00 85.69 156 ASN C C 1
ATOM 9217 O O . ASN C 3 151 ? 155.499 151.385 152.064 1.00 86.38 156 ASN C O 1
ATOM 9222 N N . PHE C 3 152 ? 155.111 152.263 154.087 1.00 82.83 157 PHE C N 1
ATOM 9223 C CA . PHE C 3 152 ? 155.072 153.621 153.566 1.00 82.64 157 PHE C CA 1
ATOM 9224 C C . PHE C 3 152 ? 156.420 154.095 153.047 1.00 84.96 157 PHE C C 1
ATOM 9225 O O . PHE C 3 152 ? 156.482 155.168 152.440 1.00 89.20 157 PHE C O 1
ATOM 9233 N N . GLU C 3 153 ? 157.493 153.338 153.264 1.00 84.78 158 GLU C N 1
ATOM 9234 C CA . GLU C 3 153 ? 158.801 153.689 152.730 1.00 86.05 158 GLU C CA 1
ATOM 9235 C C . GLU C 3 153 ? 159.251 152.779 151.599 1.00 87.26 158 GLU C C 1
ATOM 9236 O O . GLU C 3 153 ? 160.287 153.051 150.985 1.00 87.18 158 GLU C O 1
ATOM 9242 N N . LYS C 3 154 ? 158.504 151.715 151.309 1.00 87.82 159 LYS C N 1
ATOM 9243 C CA . LYS C 3 154 ? 158.920 150.761 150.284 1.00 82.27 159 LYS C CA 1
ATOM 9244 C C . LYS C 3 154 ? 159.032 151.369 148.893 1.00 82.13 159 LYS C C 1
ATOM 9245 O O . LYS C 3 154 ? 160.032 151.090 148.209 1.00 83.11 159 LYS C O 1
ATOM 9251 N N . PRO C 3 155 ? 158.061 152.147 148.389 1.00 81.30 160 PRO C N 1
ATOM 9252 C CA . PRO C 3 155 ? 158.205 152.665 147.019 1.00 82.02 160 PRO C CA 1
ATOM 9253 C C . PRO C 3 155 ? 159.471 153.467 146.801 1.00 86.16 160 PRO C C 1
ATOM 9254 O O . PRO C 3 155 ? 160.133 153.308 145.768 1.00 91.53 160 PRO C O 1
ATOM 9258 N N . PHE C 3 156 ? 159.845 154.307 147.762 1.00 86.90 161 PHE C N 1
ATOM 9259 C CA . PHE C 3 156 ? 161.056 155.099 147.599 1.00 89.25 161 PHE C CA 1
ATOM 9260 C C . PHE C 3 156 ? 162.298 154.223 147.652 1.00 90.72 161 PHE C C 1
ATOM 9261 O O . PHE C 3 156 ? 163.269 154.476 146.935 1.00 91.20 161 PHE C O 1
ATOM 9269 N N . LEU C 3 157 ? 162.281 153.177 148.478 1.00 91.28 162 LEU C N 1
ATOM 9270 C CA . LEU C 3 157 ? 163.418 152.263 148.528 1.00 88.54 162 LEU C CA 1
ATOM 9271 C C . LEU C 3 157 ? 163.585 151.518 147.211 1.00 90.68 162 LEU C C 1
ATOM 9272 O O . LEU C 3 157 ? 164.702 151.396 146.695 1.00 94.71 162 LEU C O 1
ATOM 9277 N N . TRP C 3 158 ? 162.484 151.016 146.650 1.00 88.60 163 TRP C N 1
ATOM 9278 C CA . TRP C 3 158 ? 162.556 150.311 145.376 1.00 84.32 163 TRP C CA 1
ATOM 9279 C C . TRP C 3 158 ? 163.036 151.232 144.264 1.00 86.07 163 TRP C C 1
ATOM 9280 O O . TRP C 3 158 ? 163.896 150.853 143.458 1.00 93.30 163 TRP C O 1
ATOM 9291 N N . LEU C 3 159 ? 162.502 152.453 144.210 1.00 83.90 164 LEU C N 1
ATOM 9292 C CA . LEU C 3 159 ? 162.936 153.390 143.182 1.00 81.86 164 LEU C CA 1
ATOM 9293 C C . LEU C 3 159 ? 164.395 153.776 143.367 1.00 85.52 164 LEU C C 1
ATOM 9294 O O . LEU C 3 159 ? 165.118 153.948 142.384 1.00 91.39 164 LEU C O 1
ATOM 9299 N N . ALA C 3 160 ? 164.849 153.919 144.612 1.00 84.96 165 ALA C N 1
ATOM 9300 C CA . ALA C 3 160 ? 166.250 154.240 144.856 1.00 85.20 165 ALA C CA 1
ATOM 9301 C C . ALA C 3 160 ? 167.162 153.109 144.408 1.00 91.49 165 ALA C C 1
ATOM 9302 O O . ALA C 3 160 ? 168.231 153.353 143.841 1.00 95.29 165 ALA C O 1
ATOM 9304 N N . ARG C 3 161 ? 166.761 151.864 144.668 1.00 93.55 166 ARG C N 1
ATOM 9305 C CA . ARG C 3 161 ? 167.538 150.725 144.191 1.00 94.65 166 ARG C CA 1
ATOM 9306 C C . ARG C 3 161 ? 167.598 150.701 142.673 1.00 100.28 166 ARG C C 1
ATOM 9307 O O . ARG C 3 161 ? 168.647 150.412 142.089 1.00 105.89 166 ARG C O 1
ATOM 9315 N N . LYS C 3 162 ? 166.480 151.000 142.014 1.00 99.22 167 LYS C N 1
ATOM 9316 C CA . LYS C 3 162 ? 166.441 150.905 140.560 1.00 95.02 167 LYS C CA 1
ATOM 9317 C C . LYS C 3 162 ? 167.161 152.058 139.869 1.00 107.07 167 LYS C C 1
ATOM 9318 O O . LYS C 3 162 ? 167.746 151.857 138.801 1.00 116.04 167 LYS C O 1
ATOM 9324 N N . LEU C 3 163 ? 167.135 153.260 140.447 1.00 105.86 168 LEU C N 1
ATOM 9325 C CA . LEU C 3 163 ? 167.618 154.434 139.727 1.00 107.12 168 LEU C CA 1
ATOM 9326 C C . LEU C 3 163 ? 169.138 154.479 139.655 1.00 116.88 168 LEU C C 1
ATOM 9327 O O . LEU C 3 163 ? 169.699 154.858 138.622 1.00 124.90 168 LEU C O 1
ATOM 9332 N N . ILE C 3 164 ? 169.827 154.125 140.734 1.00 114.79 169 ILE C N 1
ATOM 9333 C CA . ILE C 3 164 ? 171.287 154.093 140.686 1.00 123.72 169 ILE C CA 1
ATOM 9334 C C . ILE C 3 164 ? 171.795 152.703 140.331 1.00 127.42 169 ILE C C 1
ATOM 9335 O O . ILE C 3 164 ? 172.792 152.561 139.620 1.00 132.90 169 ILE C O 1
ATOM 9340 N N . GLY C 3 165 ? 171.130 151.672 140.833 1.00 122.45 170 GLY C N 1
ATOM 9341 C CA . GLY C 3 165 ? 171.421 150.294 140.504 1.00 122.23 170 GLY C CA 1
ATOM 9342 C C . GLY C 3 165 ? 172.254 149.660 141.592 1.00 120.59 170 GLY C C 1
ATOM 9343 O O . GLY C 3 165 ? 173.485 149.727 141.571 1.00 122.49 170 GLY C O 1
ATOM 9344 N N . ASP C 3 166 ? 171.582 149.032 142.541 1.00 115.18 171 ASP C N 1
ATOM 9345 C CA . ASP C 3 166 ? 172.221 148.367 143.661 1.00 114.61 171 ASP C CA 1
ATOM 9346 C C . ASP C 3 166 ? 171.174 147.512 144.355 1.00 115.51 171 ASP C C 1
ATOM 9347 O O . ASP C 3 166 ? 170.613 147.939 145.370 1.00 118.84 171 ASP C O 1
ATOM 9352 N N . PRO C 3 167 ? 170.871 146.316 143.846 1.00 112.24 172 PRO C N 1
ATOM 9353 C CA . PRO C 3 167 ? 169.760 145.533 144.411 1.00 112.35 172 PRO C CA 1
ATOM 9354 C C . PRO C 3 167 ? 169.878 145.270 145.905 1.00 114.97 172 PRO C C 1
ATOM 9355 O O . PRO C 3 167 ? 168.920 144.758 146.498 1.00 117.33 172 PRO C O 1
ATOM 9359 N N . ASN C 3 168 ? 171.007 145.602 146.525 1.00 114.79 173 ASN C N 1
ATOM 9360 C CA . ASN C 3 168 ? 171.195 145.523 147.971 1.00 114.46 173 ASN C CA 1
ATOM 9361 C C . ASN C 3 168 ? 171.465 146.939 148.468 1.00 114.64 173 ASN C C 1
ATOM 9362 O O . ASN C 3 168 ? 172.618 147.354 148.598 1.00 115.87 173 ASN C O 1
ATOM 9367 N N . LEU C 3 169 ? 170.396 147.678 148.748 1.00 112.09 174 LEU C N 1
ATOM 9368 C CA . LEU C 3 169 ? 170.487 149.057 149.200 1.00 111.35 174 LEU C CA 1
ATOM 9369 C C . LEU C 3 169 ? 169.594 149.239 150.415 1.00 113.99 174 LEU C C 1
ATOM 9370 O O . LEU C 3 169 ? 168.494 148.683 150.472 1.00 113.42 174 LEU C O 1
ATOM 9375 N N . GLU C 3 170 ? 170.068 150.018 151.384 1.00 112.60 175 GLU C N 1
ATOM 9376 C CA . GLU C 3 170 ? 169.353 150.192 152.638 1.00 109.77 175 GLU C CA 1
ATOM 9377 C C . GLU C 3 170 ? 169.363 151.658 153.042 1.00 104.76 175 GLU C C 1
ATOM 9378 O O . GLU C 3 170 ? 170.242 152.428 152.654 1.00 102.75 175 GLU C O 1
ATOM 9384 N N . PHE C 3 171 ? 168.360 152.033 153.832 1.00 103.01 176 PHE C N 1
ATOM 9385 C CA . PHE C 3 171 ? 168.270 153.365 154.419 1.00 97.15 176 PHE C CA 1
ATOM 9386 C C . PHE C 3 171 ? 169.112 153.392 155.689 1.00 102.96 176 PHE C C 1
ATOM 9387 O O . PHE C 3 171 ? 168.775 152.733 156.675 1.00 105.24 176 PHE C O 1
ATOM 9395 N N . VAL C 3 172 ? 170.205 154.149 155.670 1.00 104.95 177 VAL C N 1
ATOM 9396 C CA . VAL C 3 172 ? 171.023 154.332 156.862 1.00 100.60 177 VAL C CA 1
ATOM 9397 C C . VAL C 3 172 ? 170.456 155.481 157.678 1.00 102.06 177 VAL C C 1
ATOM 9398 O O . VAL C 3 172 ? 169.601 156.233 157.200 1.00 103.90 177 VAL C O 1
ATOM 9402 N N . ALA C 3 173 ? 170.904 155.605 158.922 1.00 100.98 178 ALA C N 1
ATOM 9403 C CA . ALA C 3 173 ? 170.384 156.634 159.809 1.00 96.65 178 ALA C CA 1
ATOM 9404 C C . ALA C 3 173 ? 170.825 158.022 159.365 1.00 98.49 178 ALA C C 1
ATOM 9405 O O . ALA C 3 173 ? 171.989 158.247 159.025 1.00 100.51 178 ALA C O 1
ATOM 9407 N N . MET C 3 174 ? 169.882 158.957 159.389 1.00 100.75 179 MET C N 1
ATOM 9408 C CA . MET C 3 174 ? 170.166 160.330 159.004 1.00 100.51 179 MET C CA 1
ATOM 9409 C C . MET C 3 174 ? 171.141 160.965 159.991 1.00 99.20 179 MET C C 1
ATOM 9410 O O . MET C 3 174 ? 170.983 160.814 161.204 1.00 103.98 179 MET C O 1
ATOM 9415 N N . PRO C 3 175 ? 172.165 161.660 159.505 1.00 96.37 180 PRO C N 1
ATOM 9416 C CA . PRO C 3 175 ? 173.091 162.337 160.417 1.00 103.77 180 PRO C CA 1
ATOM 9417 C C . PRO C 3 175 ? 172.364 163.354 161.281 1.00 106.17 180 PRO C C 1
ATOM 9418 O O . PRO C 3 175 ? 171.417 164.007 160.840 1.00 106.69 180 PRO C O 1
ATOM 9422 N N . ALA C 3 176 ? 172.813 163.482 162.525 1.00 106.69 181 ALA C N 1
ATOM 9423 C CA . ALA C 3 176 ? 172.168 164.335 163.518 1.00 104.96 181 ALA C CA 1
ATOM 9424 C C . ALA C 3 176 ? 173.127 165.455 163.903 1.00 111.73 181 ALA C C 1
ATOM 9425 O O . ALA C 3 176 ? 174.032 165.254 164.715 1.00 119.08 181 ALA C O 1
ATOM 9427 N N . LEU C 3 177 ? 172.918 166.636 163.334 1.00 107.28 182 LEU C N 1
ATOM 9428 C CA . LEU C 3 177 ? 173.772 167.768 163.645 1.00 110.15 182 LEU C CA 1
ATOM 9429 C C . LEU C 3 177 ? 173.457 168.308 165.035 1.00 116.12 182 LEU C C 1
ATOM 9430 O O . LEU C 3 177 ? 172.422 168.001 165.631 1.00 117.57 182 LEU C O 1
ATOM 9435 N N . ALA C 3 178 ? 174.370 169.123 165.549 1.00 120.35 183 ALA C N 1
ATOM 9436 C CA . ALA C 3 178 ? 174.215 169.686 166.884 1.00 120.51 183 ALA C CA 1
ATOM 9437 C C . ALA C 3 178 ? 173.213 170.832 166.854 1.00 123.91 183 ALA C C 1
ATOM 9438 O O . ALA C 3 178 ? 173.421 171.802 166.117 1.00 124.64 183 ALA C O 1
ATOM 9440 N N . PRO C 3 179 ? 172.127 170.768 167.628 1.00 123.66 184 PRO C N 1
ATOM 9441 C CA . PRO C 3 179 ? 171.160 171.859 167.613 1.00 123.44 184 PRO C CA 1
ATOM 9442 C C . PRO C 3 179 ? 171.759 173.115 168.219 1.00 130.21 184 PRO C C 1
ATOM 9443 O O . PRO C 3 179 ? 172.644 173.040 169.087 1.00 132.18 184 PRO C O 1
ATOM 9447 N N . PRO C 3 180 ? 171.314 174.291 167.789 1.00 131.42 185 PRO C N 1
ATOM 9448 C CA . PRO C 3 180 ? 171.890 175.530 168.313 1.00 136.40 185 PRO C CA 1
ATOM 9449 C C . PRO C 3 180 ? 171.393 175.824 169.718 1.00 143.22 185 PRO C C 1
ATOM 9450 O O . PRO C 3 180 ? 170.374 175.301 170.174 1.00 140.43 185 PRO C O 1
ATOM 9454 N N . GLU C 3 181 ? 172.140 176.680 170.407 1.00 151.96 186 GLU C N 1
ATOM 9455 C CA . GLU C 3 181 ? 171.774 177.159 171.735 1.00 158.97 186 GLU C CA 1
ATOM 9456 C C . GLU C 3 181 ? 171.472 178.649 171.640 1.00 165.44 186 GLU C C 1
ATOM 9457 O O . GLU C 3 181 ? 172.369 179.454 171.369 1.00 166.27 186 GLU C O 1
ATOM 9463 N N . VAL C 3 182 ? 170.209 179.012 171.863 1.00 172.02 187 VAL C N 1
ATOM 9464 C CA . VAL C 3 182 ? 169.754 180.394 171.798 1.00 178.63 187 VAL C CA 1
ATOM 9465 C C . VAL C 3 182 ? 168.898 180.686 173.024 1.00 182.50 187 VAL C C 1
ATOM 9466 O O . VAL C 3 182 ? 168.523 179.789 173.780 1.00 179.73 187 VAL C O 1
ATOM 9470 N N . VAL C 3 183 ? 168.592 181.971 173.212 1.00 185.46 188 VAL C N 1
ATOM 9471 C CA . VAL C 3 183 ? 167.787 182.436 174.333 1.00 187.94 188 VAL C CA 1
ATOM 9472 C C . VAL C 3 183 ? 166.657 183.305 173.797 1.00 187.25 188 VAL C C 1
ATOM 9473 O O . VAL C 3 183 ? 166.720 183.835 172.686 1.00 186.19 188 VAL C O 1
ATOM 9477 N N . MET C 3 184 ? 165.613 183.449 174.611 1.00 186.79 189 MET C N 1
ATOM 9478 C CA . MET C 3 184 ? 164.420 184.189 174.230 1.00 186.43 189 MET C CA 1
ATOM 9479 C C . MET C 3 184 ? 164.115 185.255 175.273 1.00 189.13 189 MET C C 1
ATOM 9480 O O . MET C 3 184 ? 164.517 185.155 176.435 1.00 188.04 189 MET C O 1
ATOM 9485 N N . ASP C 3 185 ? 163.394 186.286 174.836 1.00 190.95 190 ASP C N 1
ATOM 9486 C CA . ASP C 3 185 ? 163.024 187.374 175.724 1.00 192.59 190 ASP C CA 1
ATOM 9487 C C . ASP C 3 185 ? 162.035 186.891 176.785 1.00 191.84 190 ASP C C 1
ATOM 9488 O O . ASP C 3 185 ? 161.236 185.985 176.535 1.00 189.38 190 ASP C O 1
ATOM 9493 N N . PRO C 3 186 ? 162.078 187.477 177.986 1.00 194.34 191 PRO C N 1
ATOM 9494 C CA . PRO C 3 186 ? 161.180 187.017 179.059 1.00 192.67 191 PRO C CA 1
ATOM 9495 C C . PRO C 3 186 ? 159.702 187.158 178.734 1.00 190.32 191 PRO C C 1
ATOM 9496 O O . PRO C 3 186 ? 158.899 186.342 179.204 1.00 187.01 191 PRO C O 1
ATOM 9500 N N . ALA C 3 187 ? 159.309 188.176 177.964 1.00 190.55 192 ALA C N 1
ATOM 9501 C CA . ALA C 3 187 ? 157.908 188.298 177.574 1.00 188.29 192 ALA C CA 1
ATOM 9502 C C . ALA C 3 187 ? 157.475 187.119 176.714 1.00 185.41 192 ALA C C 1
ATOM 9503 O O . ALA C 3 187 ? 156.399 186.541 176.923 1.00 181.56 192 ALA C O 1
ATOM 9505 N N . LEU C 3 188 ? 158.308 186.741 175.743 1.00 185.85 193 LEU C N 1
ATOM 9506 C CA . LEU C 3 188 ? 158.023 185.547 174.960 1.00 183.87 193 LEU C CA 1
ATOM 9507 C C . LEU C 3 188 ? 158.063 184.299 175.829 1.00 179.26 193 LEU C C 1
ATOM 9508 O O . LEU C 3 188 ? 157.341 183.336 175.558 1.00 175.72 193 LEU C O 1
ATOM 9513 N N . ALA C 3 189 ? 158.881 184.302 176.884 1.00 180.52 194 ALA C N 1
ATOM 9514 C CA . ALA C 3 189 ? 158.885 183.180 177.817 1.00 178.35 194 ALA C CA 1
ATOM 9515 C C . ALA C 3 189 ? 157.549 183.059 178.541 1.00 177.44 194 ALA C C 1
ATOM 9516 O O . ALA C 3 189 ? 157.019 181.954 178.699 1.00 174.03 194 ALA C O 1
ATOM 9518 N N . ALA C 3 190 ? 156.987 184.184 178.988 1.00 179.06 195 ALA C N 1
ATOM 9519 C CA . ALA C 3 190 ? 155.678 184.150 179.635 1.00 176.02 195 ALA C CA 1
ATOM 9520 C C . ALA C 3 190 ? 154.590 183.727 178.654 1.00 173.48 195 ALA C C 1
ATOM 9521 O O . ALA C 3 190 ? 153.663 182.988 179.017 1.00 170.32 195 ALA C O 1
ATOM 9523 N N . GLN C 3 191 ? 154.680 184.197 177.409 1.00 173.01 196 GLN C N 1
ATOM 9524 C CA . GLN C 3 191 ? 153.737 183.749 176.391 1.00 171.73 196 GLN C CA 1
ATOM 9525 C C . GLN C 3 191 ? 153.835 182.243 176.185 1.00 169.86 196 GLN C C 1
ATOM 9526 O O . GLN C 3 191 ? 152.814 181.554 176.063 1.00 166.97 196 GLN C O 1
ATOM 9532 N N . TYR C 3 192 ? 155.060 181.715 176.152 1.00 170.55 197 TYR C N 1
ATOM 9533 C CA . TYR C 3 192 ? 155.250 180.275 176.032 1.00 166.57 197 TYR C CA 1
ATOM 9534 C C . TYR C 3 192 ? 154.692 179.545 177.244 1.00 163.21 197 TYR C C 1
ATOM 9535 O O . TYR C 3 192 ? 154.181 178.431 177.119 1.00 159.07 197 TYR C O 1
ATOM 9544 N N . GLU C 3 193 ? 154.796 180.148 178.428 1.00 164.55 198 GLU C N 1
ATOM 9545 C CA . GLU C 3 193 ? 154.211 179.539 179.619 1.00 163.12 198 GLU C CA 1
ATOM 9546 C C . GLU C 3 193 ? 152.697 179.434 179.494 1.00 160.21 198 GLU C C 1
ATOM 9547 O O . GLU C 3 193 ? 152.105 178.396 179.819 1.00 156.95 198 GLU C O 1
ATOM 9553 N N . HIS C 3 194 ? 152.052 180.502 179.025 1.00 161.45 199 HIS C N 1
ATOM 9554 C CA . HIS C 3 194 ? 150.605 180.451 178.828 1.00 161.13 199 HIS C CA 1
ATOM 9555 C C . HIS C 3 194 ? 150.229 179.415 177.773 1.00 159.00 199 HIS C C 1
ATOM 9556 O O . HIS C 3 194 ? 149.249 178.671 177.934 1.00 156.27 199 HIS C O 1
ATOM 9563 N N . ASP C 3 195 ? 150.997 179.356 176.683 1.00 158.19 200 ASP C N 1
ATOM 9564 C CA . ASP C 3 195 ? 150.743 178.358 175.650 1.00 153.96 200 ASP C CA 1
ATOM 9565 C C . ASP C 3 195 ? 150.925 176.949 176.195 1.00 147.16 200 ASP C C 1
ATOM 9566 O O . ASP C 3 195 ? 150.165 176.039 175.852 1.00 141.91 200 ASP C O 1
ATOM 9571 N N . LEU C 3 196 ? 151.934 176.751 177.043 1.00 148.16 201 LEU C N 1
ATOM 9572 C CA . LEU C 3 196 ? 152.148 175.454 177.668 1.00 143.79 201 LEU C CA 1
ATOM 9573 C C . LEU C 3 196 ? 150.965 175.078 178.541 1.00 141.73 201 LEU C C 1
ATOM 9574 O O . LEU C 3 196 ? 150.536 173.920 178.553 1.00 139.07 201 LEU C O 1
ATOM 9579 N N . GLU C 3 197 ? 150.430 176.044 179.286 1.00 145.26 202 GLU C N 1
ATOM 9580 C CA . GLU C 3 197 ? 149.260 175.772 180.114 1.00 145.78 202 GLU C CA 1
ATOM 9581 C C . GLU C 3 197 ? 148.073 175.343 179.260 1.00 142.37 202 GLU C C 1
ATOM 9582 O O . GLU C 3 197 ? 147.413 174.335 179.548 1.00 140.69 202 GLU C O 1
ATOM 9588 N N . VAL C 3 198 ? 147.799 176.087 178.186 1.00 141.24 203 VAL C N 1
ATOM 9589 C CA . VAL C 3 198 ? 146.634 175.756 177.368 1.00 140.03 203 VAL C CA 1
ATOM 9590 C C . VAL C 3 198 ? 146.845 174.439 176.629 1.00 137.26 203 VAL C C 1
ATOM 9591 O O . VAL C 3 198 ? 145.881 173.710 176.362 1.00 133.72 203 VAL C O 1
ATOM 9595 N N . ALA C 3 199 ? 148.092 174.103 176.294 1.00 137.69 204 ALA C N 1
ATOM 9596 C CA . ALA C 3 199 ? 148.369 172.825 175.647 1.00 136.40 204 ALA C CA 1
ATOM 9597 C C . ALA C 3 199 ? 148.185 171.669 176.619 1.00 133.06 204 ALA C C 1
ATOM 9598 O O . ALA C 3 199 ? 147.527 170.673 176.299 1.00 130.82 204 ALA C O 1
ATOM 9600 N N . GLN C 3 200 ? 148.754 171.790 177.819 1.00 132.66 205 GLN C N 1
ATOM 9601 C CA . GLN C 3 200 ? 148.578 170.769 178.843 1.00 128.00 205 GLN C CA 1
ATOM 9602 C C . GLN C 3 200 ? 147.108 170.573 179.178 1.00 130.52 205 GLN C C 1
ATOM 9603 O O . GLN C 3 200 ? 146.695 169.465 179.537 1.00 129.40 205 GLN C O 1
ATOM 9609 N N . THR C 3 201 ? 146.305 171.632 179.065 1.00 133.94 206 THR C N 1
ATOM 9610 C CA . THR C 3 201 ? 144.863 171.474 179.216 1.00 134.50 206 THR C CA 1
ATOM 9611 C C . THR C 3 201 ? 144.287 170.579 178.124 1.00 133.13 206 THR C C 1
ATOM 9612 O O . THR C 3 201 ? 143.416 169.743 178.390 1.00 131.05 206 THR C O 1
ATOM 9616 N N . THR C 3 202 ? 144.761 170.740 176.890 1.00 131.87 207 THR C N 1
ATOM 9617 C CA . THR C 3 202 ? 144.236 169.980 175.764 1.00 128.67 207 THR C CA 1
ATOM 9618 C C . THR C 3 202 ? 144.621 168.508 175.872 1.00 129.48 207 THR C C 1
ATOM 9619 O O . THR C 3 202 ? 145.651 168.152 176.448 1.00 131.01 207 THR C O 1
ATOM 9623 N N . ALA C 3 203 ? 143.784 167.647 175.299 1.00 126.98 208 ALA C N 1
ATOM 9624 C CA . ALA C 3 203 ? 143.972 166.205 175.372 1.00 126.04 208 ALA C CA 1
ATOM 9625 C C . ALA C 3 203 ? 144.542 165.668 174.066 1.00 129.52 208 ALA C C 1
ATOM 9626 O O . ALA C 3 203 ? 144.098 166.046 172.978 1.00 130.36 208 ALA C O 1
ATOM 9628 N N . LEU C 3 204 ? 145.526 164.777 174.184 1.00 129.41 209 LEU C N 1
ATOM 9629 C CA . LEU C 3 204 ? 146.152 164.180 173.016 1.00 123.74 209 LEU C CA 1
ATOM 9630 C C . LEU C 3 204 ? 145.162 163.287 172.271 1.00 122.96 209 LEU C C 1
ATOM 9631 O O . LEU C 3 204 ? 144.244 162.726 172.874 1.00 125.24 209 LEU C O 1
ATOM 9636 N N . PRO C 3 205 ? 145.324 163.144 170.959 1.00 122.24 210 PRO C N 1
ATOM 9637 C CA . PRO C 3 205 ? 144.480 162.205 170.215 1.00 125.42 210 PRO C CA 1
ATOM 9638 C C . PRO C 3 205 ? 144.742 160.770 170.641 1.00 131.90 210 PRO C C 1
ATOM 9639 O O . PRO C 3 205 ? 145.839 160.414 171.075 1.00 131.91 210 PRO C O 1
ATOM 9643 N N . GLU C 3 206 ? 143.710 159.942 170.516 1.00 137.10 211 GLU C N 1
ATOM 9644 C CA . GLU C 3 206 ? 143.763 158.557 170.972 1.00 143.99 211 GLU C CA 1
ATOM 9645 C C . GLU C 3 206 ? 144.158 157.661 169.803 1.00 148.33 211 GLU C C 1
ATOM 9646 O O . GLU C 3 206 ? 143.393 157.502 168.846 1.00 149.83 211 GLU C O 1
ATOM 9652 N N . GLU C 3 207 ? 145.347 157.067 169.884 1.00 150.68 212 GLU C N 1
ATOM 9653 C CA . GLU C 3 207 ? 145.860 156.182 168.845 1.00 152.69 212 GLU C CA 1
ATOM 9654 C C . GLU C 3 207 ? 146.570 155.012 169.519 1.00 157.23 212 GLU C C 1
ATOM 9655 O O . GLU C 3 207 ? 146.430 154.787 170.725 1.00 156.33 212 GLU C O 1
ATOM 9661 N N . ASP C 3 208 ? 147.330 154.256 168.736 1.00 158.11 213 ASP C N 1
ATOM 9662 C CA . ASP C 3 208 ? 147.970 153.042 169.232 1.00 155.22 213 ASP C CA 1
ATOM 9663 C C . ASP C 3 208 ? 149.276 152.834 168.470 1.00 150.08 213 ASP C C 1
ATOM 9664 O O . ASP C 3 208 ? 149.807 153.765 167.857 1.00 144.91 213 ASP C O 1
ATOM 9669 N N . ALA C 3 209 ? 149.807 151.609 168.542 1.00 149.14 214 ALA C N 1
ATOM 9670 C CA . ALA C 3 209 ? 151.022 151.194 167.834 1.00 138.36 214 ALA C CA 1
ATOM 9671 C C . ALA C 3 209 ? 152.263 151.923 168.339 1.00 136.15 214 ALA C C 1
ATOM 9672 O O . ALA C 3 209 ? 153.223 152.120 167.592 1.00 124.18 214 ALA C O 1
ATOM 9674 N N . ALA C 3 210 ? 152.258 152.314 169.610 1.00 140.88 215 ALA C N 1
ATOM 9675 C CA . ALA C 3 210 ? 153.416 152.959 170.220 1.00 124.97 215 ALA C CA 1
ATOM 9676 C C . ALA C 3 210 ? 154.529 151.946 170.439 1.00 114.21 215 ALA C C 1
ATOM 9677 O O . ALA C 3 210 ? 154.307 150.740 170.335 1.00 117.49 215 ALA C O 1
#

Organism: Homo sapiens (NCBI:txid9606)

GO terms:
  GO:0061608 nuclear import signal receptor activity (F, IDA)
  GO:0005737 cytoplasm (C, IDA)
  GO:0006607 NLS-bearing protein import into nucleus (P, IDA)
  GO:0006606 protein import into nucleus (P, IDA)
  GO:0005515 protein binding (F, IPI)
  GO:0005635 nuclear envelope (C, EXP)
  GO:0008139 nuclear localization sequence binding (F, TAS)
  GO:0005737 cytoplasm (C, TAS)
  GO:0008270 zinc ion binding (F, TAS)
  GO:0005643 nuclear pore (C, TAS)
  GO:0006607 NLS-bearing protein import into nucleus (P, TAS)
  GO:1904813 ficolin-1-rich granule lumen (C, TAS)
  GO:0061608 nuclear import signal receptor activity (F, TAS)
  GO:0035580 specific granule lumen (C, TAS)
  GO:0005576 extracellular region (C, TAS)
  GO:0005654 nucleoplasm (C, TAS)
  GO:0045540 regulation of cholesterol biosynthetic process (P, TAS)
  GO:0005829 cytosol (C, TAS)
  GO:0031965 nuclear membrane (C, IDA)
  GO:0005654 nucleoplasm (C, IDA)

B-factor: mean 150.15, std 77.63, range [67.01, 346.7]

Radius of gyration: 36.22 Å; Cα contacts (8 Å, |Δi|>4): 1792; chains: 3; bounding box: 106×78×88 Å

Nearest PDB structures (foldseek):
  1k5d-assembly1_B  TM=9.797E-01  e=2.614E-21  Homo sapiens
  4hb2-assembly1_B  TM=9.145E-01  e=1.889E-15  Saccharomyces cerevisiae
  3m1i-assembly1_B  TM=9.633E-01  e=9.931E-15  Saccharomyces cerevisiae
  8hq6-assembly1_B  TM=9.324E-01  e=1.298E-14  Saccharomyces cerevisiae
  4haz-assembly1_B  TM=9.608E-01  e=3.786E-14  Saccharomyces cerevisiae

Solvent-accessible surface area: 54453 Å² total; per-residue (Å²): 151,119,9,70,66,21,0,76,58,4,39,22,81,66,88,133,66,6,87,42,0,45,124,49,4,94,111,23,32,129,128,76,28,45,79,14,2,17,48,0,0,108,11,0,25,73,89,71,25,52,88,23,0,10,11,8,0,1,6,32,0,26,31,18,3,38,20,93,52,92,110,51,77,50,107,42,41,117,93,5,45,88,22,90,44,91,18,24,142,83,2,22,82,68,0,23,120,0,6,22,57,4,112,31,90,26,4,4,0,0,9,0,0,2,10,0,0,20,4,0,17,52,73,124,80,12,85,101,0,10,74,72,4,29,54,18,7,58,67,119,128,23,88,60,48,48,28,11,5,0,0,25,0,6,0,19,6,7,74,55,12,67,80,111,57,5,81,116,60,9,69,83,7,1,70,0,0,20,72,2,6,77,118,107,11,127,24,61,35,3,30,36,10,0,0,62,2,3,14,36,0,0,97,8,0,126,44,4,0,77,93,96,87,25,14,85,112,1,3,112,8,0,19,63,11,4,119,13,137,29,48,104,1,60,18,5,0,4,31,0,2,5,60,0,0,42,77,19,13,67,82,2,117,86,22,16,52,117,30,1,55,64,24,0,17,110,1,2,120,28,138,71,74,68,0,3,18,2,0,2,8,2,1,5,4,0,0,41,40,9,56,88,17,58,100,54,38,54,108,4,77,152,127,65,148,118,44,125,69,84,23,48,115,22,0,92,50,2,2,107,119,0,1,72,20,0,3,81,13,6,9,129,54,54,106,130,84,52,87,47,39,35,46,19,21,71,6,0,3,41,0,0,60,27,0,0,54,31,4,92,44,67,0,4,79,68,0,32,75,29,6,121,123,28,23,150,36,130,55,39,61,53,32,2,1,0,0,50,0,6,0,0,0,5,80,32,9,96,64,81,70,0,65,78,28,2,76,126,17,10,52,26,1,18,108,9,20,118,9,129,22,88,43,0,50,29,18,0,2,39,0,2,0,12,0,3,37,52,5,56,104,7,9,20,75,111,115,78,23,75,58,2,14,106,6,1,13,108,10,1,69,30,78,16,96,8,0,2,9,1,0,0,1,0,3,10,1,0,83,7,0,54,132,19,104,69,38,62,79,116,110,155,27,1,44,71,10,39,2,27,118,22,3,85,81,1,4,77,42,0,30,91,3,4,96,43,117,42,1,50,82,62,31,0,34,10,2,0,5,20,1,0,1,30,2,12,42,12,3,0,87,77,9,63,105,11,8,65,137,2,5,33,40,8,3,106,47,2,47,76,0,14,25,18,21,42,50,21,42,24,61,20,7,27,56,94,111,55,86,85,93,19,2,1,40,20,12,4,33,43,5,14,67,77,15,75,85,157,85,9,90,92,9,14,62,30,2,34,48,19,6,63,139,16,23,101,56,35,85,50,77,15,46,67,14,40,38,1,4,47,3,2,21,6,0,10,102,131,14,28,75,54,17,98,99,21,77,112,14,16,15,75,46,13,17,89,9,8,108,15,25,90,47,148,121,9,14,52,28,7,2,35,9,24,8,62,10,5,177,35,65,77,49,62,18,95,88,51,16,70,59,15,14,100,48,11,45,93,20,6,43,112,86,85,48,52,125,63,12,9,4,74,5,22,34,10,26,2,56,17,21,79,72,26,48,42,162,57,104,49,133,20,30,43,70,37,10,44,106,19,30,59,63,37,5,99,120,68,25,53,92,204,124,41,20,81,24,5,28,70,10,9,21,12,1,3,76,8,17,21,0,20,4,68,28,46,25,25,96,137,149,64,97,27,116,38,93,27,42,13,120,37,30,6,79,24,12,28,45,1,12,41,11,3,48,69,60,32,14,136,11,63,11,74,6,3,37,0,14,0,25,40,9,18,24,12,20,72,31,20,110,81,5,88,92,21,94,125,26,52,94,5,59,117,92,7,43,75,24,1,108,144,30,129,86,91,79,1,83,51,38,5,136,121,12,55,106,19,43,131,105,14,81,125,129,86,55,110,33,46,72,141,59,36,32,114,89,118,155,74,48,35,87,31,96,98,31,90,96,45,32,57,22,52,0,13,0,0,54,11,1,80,122,53,132,109,71,77,18,38,33,12,14,33,0,63,0,43,0,4,44,31,129,129,141,6,23,2,9,0,1,0,21,30,54,138,10,55,42,9,1,0,1,1,58,6,49,36,178,14,95,6,62,68,13,42,73,33,94,65,0,15,0,1,20,9,56,12,6,32,5,62,93,52,74,84,62,5,14,2,0,0,26,2,72,50,35,108,35,0,93,128,0,38,69,63,2,70,90,3,55,104,62,16,71,87,114,106,140,186,154,94,61,20,87,9,24,0,0,1,0,1,21,25,46,0,10,21,27,28,2,2,66,21,14,61,57,5,27,53,49,164,153,146,109,30,18,111,4,4,40,33,49,70,11,45,5,41,6,32,41,12,44,7,30,0,27,1,6,0,8,14,16,49,85,156,66,7,22,11,78,3,9,6,5,9,116,8,64,0,0,0,0,1,0,8,0,36,39,134,97,14,40,146,39,1,62,54,21,16,68,7,0,62,20,20,11,89,79,10,0,1,0,0,0,0,6,66,8,18,76,57,109,36,83,4,103,70,166,53,6,45,23,15,26,56,58,24,3,6,36,8,27,0,1,3,116,55,52,91,17,12,12,34,0,2,21,20,0,0,44,59,0,11,29,24,114,92,0,104,23,32,21,16,39,3,82,75,5,46,110,69,133,65,78,114,76,61,34,63,87,27,113,116,32,23,104,62,0,47,92,48,64,21,46,74,66,33,61,18

Secondary structure (DSSP, 8-state):
--HHHHHHGGG---HHHHHHHHHHHHHHHHH-HHHHHHHHHHHHH-TTS-HHHHHHHHHHHHHTT--SSHHHHHHHHHHHHTS-HHHHHHHHHHHHT-TT---SSS-SHHHHHHHHHHHHGGGTS-TTSHHHHHHHHH-TT--HHHHHHHHHHHHHHHHHS-TTTSTTSHHHHHHHHHHHHSTT-S-HHHHHHHHHHHHHTTTGGGTGGGSHHHHHHHHHHHHHHTT-SSHHHHHHHHHHHHHHHHH-GGG-HHHIIIIIHHHHHHHHT-SSHHHHHHHHHHHHHHHHHHHHHHHHHHHHHHHTS--SS----HHHHHHHHHHHHHHHHTT---SS--SS--SHHHHHHHHHHHHHHHHGGGGHHHHHHHHHHHTT-SSHHHHHHHHHHHHHTTSSS-HHHHHHHHHHHHHHHHHHTT-SSHHHHHHHHHHHHHHHHH-TTTTTSSTTHHHHHHHHHHHTTS-HHHHHHHHHHHHHHHHHHHHSTT---SSSS-S--TTTTTHHHHHHHHHHHHT-SS-SGGGHHHHHHHHHHHHHHS--TTSHHHHHHHHHHHHTTHHHHHHTSSS--SSSSS-S---S-SSSTTHHHHHHHHH--S--HHHHHHHHHHHHHHHHHH-S--TTHHHHHHHHHHHHTT-TTTSS---SSHHHHHHHHHT--S-SHHHHHHHHHHHHHHHHHSSTTHHHHHHHHHHHHHHHHHT---SSHHHHHHHHHHHHHTTS-STTTTHHHHHHHHHHHHHSSSS---SSSSHHHHHHHHHHHHHHHHHHHHHHTTTSS--S--TTSSTTTHHHHHHHGGGHHHH-----SHHHHHHHHHHHHHHHH-STTHHHHHS-THHHHHHHHHTTS-SSSSHHHHHHHHHHHHHHHHH-/-----TT---------S-TTEEEEEEEEEEEEEEE-SSSS-EEEEEEEEEEEEEEESSS--EEE--B-TTT--BS--EE--TT---EEETTEEEEEEEEEEEE-TTSS-EEEEEEEE-SSHHHHHHHHHHHHHHHHHHHHHHH-/--S-EEEEEEEE-SSS-TTTHHHHHHT-----S----SSEEEEEEEEEETTEEEEEEEEEE---STT-SSTTTTSSS--EEEEEEETT-HHHHHTHHHHHHHHHTTS-S--EEEEEE-GGGSS-SS-GGG--HHHHHT-EEEE-BTTTTBSTTHHHHHHHIIIII-SS--BPPPP-PPPP-----HHHHHHHHHHHHHHHHSPPP-----